Protein AF-0000000080783118 (afdb_homodimer)

Solvent-accessible surface area (backbone atoms only — not comparable to full-atom values): 53089 Å² total; per-residue (Å²): 132,79,81,66,75,83,73,74,78,74,75,74,76,72,77,76,74,75,75,73,75,72,73,79,60,80,66,65,85,51,90,80,61,72,68,61,61,43,72,54,83,31,47,87,62,70,46,62,43,32,33,22,34,24,65,42,84,70,80,80,54,32,40,30,31,25,56,26,47,87,67,43,20,24,42,34,32,27,43,82,62,33,36,56,40,28,71,52,69,77,38,45,48,34,51,40,45,79,47,58,54,93,89,35,67,30,38,33,33,23,45,45,50,74,44,96,90,74,49,33,37,12,32,40,36,33,20,42,45,43,69,41,75,77,42,65,38,55,39,74,52,87,89,57,42,62,66,54,65,88,64,81,60,89,14,41,28,22,47,53,31,78,35,67,42,96,84,49,30,31,36,34,30,28,63,29,53,38,82,37,70,29,50,88,71,75,45,48,61,84,14,19,25,38,32,42,32,41,35,30,27,32,45,89,76,43,44,77,75,43,76,42,48,49,68,84,36,32,90,84,50,46,77,73,54,28,70,57,76,57,89,76,40,13,72,37,70,74,40,38,28,68,42,40,55,59,43,24,54,42,77,58,91,67,28,37,40,39,31,22,23,34,38,19,29,39,35,36,22,40,78,85,60,48,79,73,49,44,42,27,24,80,78,12,66,71,28,45,68,38,76,89,50,67,43,28,35,44,22,40,58,46,79,42,80,73,54,95,48,33,33,30,39,35,24,16,26,16,54,16,34,90,88,50,88,60,79,43,66,27,32,40,37,30,33,36,35,32,64,77,81,28,35,35,38,60,71,44,78,40,64,50,84,90,66,62,48,69,22,47,38,62,16,17,50,39,82,42,94,83,51,25,36,39,37,20,36,6,39,29,27,38,39,35,32,24,42,72,85,62,48,69,20,30,47,33,36,49,41,48,76,76,51,17,24,24,52,35,47,45,74,41,76,80,72,30,48,39,80,71,57,42,30,64,34,41,19,30,85,39,97,89,41,55,38,40,33,29,37,28,42,79,30,52,37,60,59,50,26,36,35,36,23,35,42,46,95,88,66,51,73,42,82,73,50,76,39,70,57,47,74,45,58,27,79,43,74,42,71,92,64,82,57,30,33,32,43,28,35,34,45,45,88,52,47,63,45,48,28,66,81,40,58,60,43,78,56,128,131,76,78,77,72,78,77,74,75,74,73,73,72,73,73,73,73,73,76,71,75,70,74,78,61,77,66,64,84,49,90,81,61,71,68,62,61,43,73,56,84,31,47,88,62,69,46,60,42,32,33,23,33,25,64,42,85,72,80,81,53,32,40,30,31,25,55,24,48,89,70,43,18,23,40,34,33,27,44,82,60,33,38,57,42,29,70,52,68,77,38,45,48,34,53,39,43,78,47,59,56,94,89,35,68,30,38,34,33,22,45,46,49,74,44,96,88,73,49,34,37,14,32,40,37,33,21,40,47,42,69,43,76,77,40,65,38,53,39,73,52,86,87,58,42,62,68,56,65,88,66,81,58,89,15,41,26,22,48,53,32,78,34,68,41,97,84,48,29,31,35,34,30,30,62,29,54,38,82,38,71,30,50,89,71,76,44,48,58,83,13,17,25,38,32,41,32,42,35,30,27,31,44,90,78,44,45,76,76,41,77,43,49,48,67,84,36,32,91,81,50,48,76,69,54,28,70,55,75,58,87,75,41,12,72,38,71,73,40,38,29,67,40,40,55,58,45,24,52,42,75,57,91,66,28,36,40,40,30,22,23,34,37,20,29,38,34,37,23,40,78,85,60,48,78,72,49,44,43,26,25,80,78,13,66,70,28,46,69,37,76,88,50,66,44,28,35,42,23,39,58,47,78,42,80,74,54,94,48,35,34,29,39,34,24,15,27,14,54,16,34,90,88,49,88,59,80,44,67,28,34,40,38,30,31,37,36,31,66,77,81,28,35,34,38,59,70,44,79,41,64,50,84,93,65,63,47,68,21,47,39,62,14,16,50,40,83,41,96,83,51,25,37,39,37,21,34,6,38,29,28,42,38,36,32,24,41,73,85,62,48,69,19,32,48,31,38,51,40,49,77,77,51,16,24,23,49,34,47,46,73,42,76,80,72,31,48,39,79,69,57,43,30,65,34,38,18,29,85,40,97,88,41,55,38,40,32,31,36,28,41,78,30,52,38,58,57,51,26,35,36,36,23,35,43,48,96,87,64,51,72,42,81,75,49,76,39,69,58,46,72,47,58,28,79,43,75,42,70,92,63,80,56,31,32,32,43,25,36,35,46,44,90,52,46,64,45,48,28,68,82,39,59,60,43,77,58,130

Sequence (1016 aa):
MLPLSPLWISCLAALFAINTGVASAQSPPNPNATWPLQSFQSTEIKTPFLNVTKNGKTELGYLFLNPQNMGTGHPAIYEDDGQLVWQGPEGSTFSFEPQMLDGQPVLLYWDGLTNSTGYGYGSMRVLNSSYQQIHEVTIPGDDFKTIYEPETFPSYLDFHEGFITEDGSMILAAVNVTEADLQSVGGPEDGWVLDALVYEIDIETNEVLFRWSAREHVSEIPLNLSRKPLSGAGASEKDPWNYIHMNSIAKYGDSYLVSSRYACSVFLISSNGTLIWHLNGIDGGDFEMGPDTTFCYQHEVRLENMSEDKVTLTAHNNENSDFTNQTKATTGLALDLDLQNKKVSLKRKLWNAQRPVVSRAQGSYQSLGNGHVLLSHGVIPVIEEYDEHGAIVMDARFGYDNAASTYRTYRHSWVGVPKTKPSVKACRPTEDGELVVYVSWNGATGVQSWKLFASSDDGELEEIKTEPRNGFETIVRAENAGDKFVVAAVGGPNDGGKSDIVTVGSCNMLPLSPLWISCLAALFAINTGVASAQSPPNPNATWPLQSFQSTEIKTPFLNVTKNGKTELGYLFLNPQNMGTGHPAIYEDDGQLVWQGPEGSTFSFEPQMLDGQPVLLYWDGLTNSTGYGYGSMRVLNSSYQQIHEVTIPGDDFKTIYEPETFPSYLDFHEGFITEDGSMILAAVNVTEADLQSVGGPEDGWVLDALVYEIDIETNEVLFRWSAREHVSEIPLNLSRKPLSGAGASEKDPWNYIHMNSIAKYGDSYLVSSRYACSVFLISSNGTLIWHLNGIDGGDFEMGPDTTFCYQHEVRLENMSEDKVTLTAHNNENSDFTNQTKATTGLALDLDLQNKKVSLKRKLWNAQRPVVSRAQGSYQSLGNGHVLLSHGVIPVIEEYDEHGAIVMDARFGYDNAASTYRTYRHSWVGVPKTKPSVKACRPTEDGELVVYVSWNGATGVQSWKLFASSDDGELEEIKTEPRNGFETIVRAENAGDKFVVAAVGGPNDGGKSDIVTVGSCN

Secondary structure (DSSP, 8-state):
---------------------------S--TTPPPPEEE-SSS--EEE--EEEESSPPPSSEEEE--EETTEE--EEE-TTS-EEEE---BSEEEEEEEEETTEEEEEEEEEEEETTTEEEEEEEEE-TT--EEEEE---STT---TTTT---S--EEEEEEEE-TTSEEEEEEEEEEEE--GGGTS-SSEEEEEEEEEEEETTT--EEEEEETGGGTTTS-GGG--S--TTTTSSTTS-B--S-EEEEEEETTEEEEEETTTTEEEEE-TTS-EEEEEETTT-TTSEE-TT----S-EEEEEES--SSEEEEEEEE----TTS---SPPEEEEEEEETTTTEEEEEEEE--SSS----SS--EEEE-TTS-EEEE-TTS-EEEEE-TTS-EEEEEE-S-TTTEE-S--EEE------SSPPEEEEEESSTTS-EEEEEE-TT-----EEEEEEE-TT--EEEEEEEE--SSEEEEEESS--SEEEEEEESSTTTT-BPPPEE-EE--/------------------------------TTPPPPEEE-SSS--EEE--EEEESSPPPSSEEEE--EETTEE--EEE-TTS-EEEE---BSEEEEEEEEETTEEEEEEEEEEEETTTEEEEEEEEE-TT--EEEEE---STT---TTTT---S--EEEEEEEE-TTSEEEEEEEEEEEE--GGGTS-SSEEEEEEEEEEEETTT--EEEEEETGGGTTTS-GGG--S--TTTTSSTTS-B--S-EEEEEEETTEEEEEETTTTEEEEE-TTS-EEEEEETTT-TTSEE-TT----S-EEEEEES--SSEEEEEEEE----TTS---SPPEEEEEEEETTTTEEEEEEEE--SSS----SS--EEEE-TTS-EEEE-TTS-EEEEE-TTS-EEEEEE-S-TTTEE-S--EEE------SSPPEEEEEESSTTS-EEEEEE-TT-----EEEEEEE-TT--EEEEEEEE--SSEEEEEESS--SEEEEEEESSTTTT-BPPPEE-EE--

Nearest PDB structures (foldseek):
  5j7k-assembly1_A  TM=5.551E-01  e=2.515E-02  synthetic construct
  5jkc-assembly1_A  TM=3.699E-01  e=8.585E-02  Homo sapiens
  5jke-assembly1_A  TM=3.703E-01  e=1.513E-01  Homo sapiens
  5jk9-assembly3_C  TM=3.798E-01  e=2.544E-01  Homo sapiens
  6xay-assembly2_B  TM=2.336E-01  e=7.108E-02  Homo sapiens

Foldseek 3Di:
DDPDDCPPPPPPPPPPPPPVPDPPPPPPPPPPDFQDWDQFDLDGDTAFFKQKDFQADDDDFWKWWWKDFPQKTWIFIGDRRRFTQFTGDIARKADWDWDDAPNFIWTKMWHADDDPVGKGWTWIFIAHLQRDTPFIAFDACPPADALPPPDGDPGFWIGQDWDADPVQKTKTKGWHWDFAQCVVQPDHGGWIATKIKIFIARGVPNHTPAMEIPRVVCVVVPQVLFQDHCPVAGHDSNGHHHGFCWRYWDDDPQWIWIHTQRSQKIFIAGNVHHTPAIQHLDCGGQAAEDPPRHAHSWGDWDWDPDDPFKIKIWIFGLRAAPPDPQPDFTWIFIWMAGRVRRYIDGDDIAADPVDTDRAHHAKDWDQDPQLKIWIQRFQAQWIWIAHNVRHTRMIIGRTHRNRMGTRYMDGDHGAHDHPDFKRKAWAAQDPQHKIKMKIADHSHPFFFWKWKWAADPVGDTDTFDIGTDDGRIDIDIGHPGDFKMKMFTDGGPRHGGIDPIDGYDHDD/DPDPPDPPPPPPPPPPPPPPPDDPPPPPPPPPDFQDWDQFDLDGDIAFFKQKDFQADDDDFWKWWWKDFPQKTWIFIGDRRRFTQFTGDIARKADWDWDDAPNFIWTKMWHADDDPVGKGWTWIFIAHLQRDTPFIAFDACPPADALPPPDGDRGFWIGQDWDADPVQKTKTKGWHWDFAQCVVQPDHGRWIATKIKIFIARGVPNHTPAIEICRVVCVVVPQVLFQDHCPVAGHDSNGHHHGFCWRYWDDDPQWIWIHGQRSQKIFIAGNVHHTPAIQHLDCGGQAHEDPPRHAHSWGDWDWDPDDPFKIKIWIFGLRAAPPDPQPDFTWIFIWMAGRVRRYIDGDDIAADPVDTDRAHAAKDWDQDPQLKIWIQRFQAQWIFIAHNVRHTRMIIGRTHHNRMGTRYMDGDHGAHDHPDFKRKAWAAQDPQHKIKMKIADHSHPFFFWKWKWAADPVGDTDTFDIGTDDGRIDIDIGHPGDFKMKMFTDGGPRHGGIDPIDGYDHDD

Structure (mmCIF, N/CA/C/O backbone):
data_AF-0000000080783118-model_v1
#
loop_
_entity.id
_entity.type
_entity.pdbx_description
1 polymer Arylsulfotransferase
#
loop_
_atom_site.group_PDB
_atom_site.id
_atom_site.type_symbol
_atom_site.label_atom_id
_atom_site.label_alt_id
_atom_site.label_comp_id
_atom_site.label_asym_id
_atom_site.label_entity_id
_atom_site.label_seq_id
_atom_site.pdbx_PDB_ins_code
_atom_site.Cartn_x
_atom_site.Cartn_y
_atom_site.Cartn_z
_atom_site.occupancy
_atom_site.B_iso_or_equiv
_atom_site.auth_seq_id
_atom_site.auth_comp_id
_atom_site.auth_asym_id
_atom_site.auth_atom_id
_atom_site.pdbx_PDB_model_num
ATOM 1 N N . MET A 1 1 ? 41.625 74.938 -15.047 1 21.73 1 MET A N 1
ATOM 2 C CA . MET A 1 1 ? 40.75 74.812 -16.219 1 21.73 1 MET A CA 1
ATOM 3 C C . MET A 1 1 ? 40.375 73.375 -16.484 1 21.73 1 MET A C 1
ATOM 5 O O . MET A 1 1 ? 39.875 73.062 -17.562 1 21.73 1 MET A O 1
ATOM 9 N N . LEU A 1 2 ? 40.656 72.438 -15.484 1 24.23 2 LEU A N 1
ATOM 10 C CA . LEU A 1 2 ? 40.969 71.062 -15.766 1 24.23 2 LEU A CA 1
ATOM 11 C C . LEU A 1 2 ? 39.75 70.312 -16.219 1 24.23 2 LEU A C 1
ATOM 13 O O . LEU A 1 2 ? 38.656 70.438 -15.648 1 24.23 2 LEU A O 1
ATOM 17 N N . PRO A 1 3 ? 39.75 69.812 -17.406 1 23.42 3 PRO A N 1
ATOM 18 C CA . PRO A 1 3 ? 38.719 69.375 -18.375 1 23.42 3 PRO A CA 1
ATOM 19 C C . PRO A 1 3 ? 37.969 68.125 -17.984 1 23.42 3 PRO A C 1
ATOM 21 O O . PRO A 1 3 ? 38.531 67 -18.109 1 23.42 3 PRO A O 1
ATOM 24 N N . LEU A 1 4 ? 37.5 68.125 -16.719 1 18.73 4 LEU A N 1
ATOM 25 C CA . LEU A 1 4 ? 37.312 66.812 -16.094 1 18.73 4 LEU A CA 1
ATOM 26 C C . LEU A 1 4 ? 36.406 65.875 -16.953 1 18.73 4 LEU A C 1
ATOM 28 O O . LEU A 1 4 ? 36.781 64.75 -17.25 1 18.73 4 LEU A O 1
ATOM 32 N N . SER A 1 5 ? 35.156 66.188 -17.156 1 19.8 5 SER A N 1
ATOM 33 C CA . SER A 1 5 ? 34.312 65.188 -16.469 1 19.8 5 SER A CA 1
ATOM 34 C C . SER A 1 5 ? 33.719 64.188 -17.453 1 19.8 5 SER A C 1
ATOM 36 O O . SER A 1 5 ? 32.75 63.5 -17.125 1 19.8 5 SER A O 1
ATOM 38 N N . PRO A 1 6 ? 34.375 63.844 -18.672 1 23.83 6 PRO A N 1
ATOM 39 C CA . PRO A 1 6 ? 33.406 63.406 -19.656 1 23.83 6 PRO A CA 1
ATOM 40 C C . PRO A 1 6 ? 32.719 62.094 -19.281 1 23.83 6 PRO A C 1
ATOM 42 O O . PRO A 1 6 ? 33.406 61.156 -18.906 1 23.83 6 PRO A O 1
ATOM 45 N N . LEU A 1 7 ? 31.516 62.094 -18.656 1 23.06 7 LEU A N 1
ATOM 46 C CA . LEU A 1 7 ? 30.672 61.062 -18.047 1 23.06 7 LEU A CA 1
ATOM 47 C C . LEU A 1 7 ? 30.219 60.031 -19.094 1 23.06 7 LEU A C 1
ATOM 49 O O . LEU A 1 7 ? 29.359 60.344 -19.922 1 23.06 7 LEU A O 1
ATOM 53 N N . TRP A 1 8 ? 31.219 59.562 -19.938 1 20.28 8 TRP A N 1
ATOM 54 C CA . TRP A 1 8 ? 30.672 58.844 -21.078 1 20.28 8 TRP A CA 1
ATOM 55 C C . TRP A 1 8 ? 29.812 57.656 -20.641 1 20.28 8 TRP A C 1
ATOM 57 O O . TRP A 1 8 ? 30.047 57.062 -19.594 1 20.28 8 TRP A O 1
ATOM 67 N N . ILE A 1 9 ? 28.5 57.688 -21.016 1 22.39 9 ILE A N 1
ATOM 68 C CA . ILE A 1 9 ? 27.25 56.938 -20.859 1 22.39 9 ILE A CA 1
ATOM 69 C C . ILE A 1 9 ? 27.438 55.531 -21.422 1 22.39 9 ILE A C 1
ATOM 71 O O . ILE A 1 9 ? 27.594 55.344 -22.641 1 22.39 9 ILE A O 1
ATOM 75 N N . SER A 1 10 ? 28.469 54.844 -20.844 1 20.09 10 SER A N 1
ATOM 76 C CA . SER A 1 10 ? 28.734 53.562 -21.453 1 20.09 10 SER A CA 1
ATOM 77 C C . SER A 1 10 ? 27.484 52.688 -21.484 1 20.09 10 SER A C 1
ATOM 79 O O . SER A 1 10 ? 26.828 52.5 -20.453 1 20.09 10 SER A O 1
ATOM 81 N N . CYS A 1 11 ? 26.781 52.656 -22.562 1 22.52 11 CYS A N 1
ATOM 82 C CA . CYS A 1 11 ? 25.594 51.938 -22.953 1 22.52 11 CYS A CA 1
ATOM 83 C C . CYS A 1 11 ? 25.797 50.438 -22.766 1 22.52 11 CYS A C 1
ATOM 85 O O . CYS A 1 11 ? 26.438 49.781 -23.594 1 22.52 11 CYS A O 1
ATOM 87 N N . LEU A 1 12 ? 26.344 50.031 -21.641 1 19.55 12 LEU A N 1
ATOM 88 C CA . LEU A 1 12 ? 26.625 48.594 -21.625 1 19.55 12 LEU A CA 1
ATOM 89 C C . LEU A 1 12 ? 25.375 47.781 -21.953 1 19.55 12 LEU A C 1
ATOM 91 O O . LEU A 1 12 ? 24.359 47.938 -21.266 1 19.55 12 LEU A O 1
ATOM 95 N N . ALA A 1 13 ? 25.156 47.438 -23.203 1 22.08 13 ALA A N 1
ATOM 96 C CA . ALA A 1 13 ? 24.188 46.5 -23.781 1 22.08 13 ALA A CA 1
ATOM 97 C C . ALA A 1 13 ? 24.188 45.156 -23.047 1 22.08 13 ALA A C 1
ATOM 99 O O . ALA A 1 13 ? 25.156 44.406 -23.109 1 22.08 13 ALA A O 1
ATOM 100 N N . ALA A 1 14 ? 23.766 45.156 -21.844 1 21.05 14 ALA A N 1
ATOM 101 C CA . ALA A 1 14 ? 23.766 43.844 -21.188 1 21.05 14 ALA A CA 1
ATOM 102 C C . ALA A 1 14 ? 22.953 42.844 -21.969 1 21.05 14 ALA A C 1
ATOM 104 O O . ALA A 1 14 ? 21.766 43.031 -22.219 1 21.05 14 ALA A O 1
ATOM 105 N N . LEU A 1 15 ? 23.609 42.156 -22.844 1 20.81 15 LEU A N 1
ATOM 106 C CA . LEU A 1 15 ? 23 41.031 -23.547 1 20.81 15 LEU A CA 1
ATOM 107 C C . LEU A 1 15 ? 22.422 40 -22.562 1 20.81 15 LEU A C 1
ATOM 109 O O . LEU A 1 15 ? 23.156 39.5 -21.719 1 20.81 15 LEU A O 1
ATOM 113 N N . PHE A 1 16 ? 21.156 40.25 -22.219 1 21.39 16 PHE A N 1
ATOM 114 C CA . PHE A 1 16 ? 20.344 39.344 -21.422 1 21.39 16 PHE A CA 1
ATOM 115 C C . PHE A 1 16 ? 20.391 37.938 -22.016 1 21.39 16 PHE A C 1
ATOM 117 O O . PHE A 1 16 ? 19.906 37.688 -23.125 1 21.39 16 PHE A O 1
ATOM 124 N N . ALA A 1 17 ? 21.469 37.25 -21.859 1 23.89 17 ALA A N 1
ATOM 125 C CA . ALA A 1 17 ? 21.438 35.844 -22.281 1 23.89 17 ALA A CA 1
ATOM 126 C C . ALA A 1 17 ? 20.297 35.094 -21.594 1 23.89 17 ALA A C 1
ATOM 128 O O . ALA A 1 17 ? 20.25 35.062 -20.359 1 23.89 17 ALA A O 1
ATOM 129 N N . ILE A 1 18 ? 19.156 34.969 -22.203 1 23.34 18 ILE A N 1
ATOM 130 C CA . ILE A 1 18 ? 17.969 34.188 -21.922 1 23.34 18 ILE A CA 1
ATOM 131 C C . ILE A 1 18 ? 18.391 32.75 -21.609 1 23.34 18 ILE A C 1
ATOM 133 O O . ILE A 1 18 ? 18.844 32 -22.5 1 23.34 18 ILE A O 1
ATOM 137 N N . ASN A 1 19 ? 19.203 32.562 -20.609 1 22 19 ASN A N 1
ATOM 138 C CA . ASN A 1 19 ? 19.422 31.141 -20.406 1 22 19 ASN A CA 1
ATOM 139 C C . ASN A 1 19 ? 18.109 30.406 -20.172 1 22 19 ASN A C 1
ATOM 141 O O . ASN A 1 19 ? 17.406 30.656 -19.188 1 22 19 ASN A O 1
ATOM 145 N N . THR A 1 20 ? 17.453 30.094 -21.266 1 25.41 20 THR A N 1
ATOM 146 C CA . THR A 1 20 ? 16.297 29.203 -21.406 1 25.41 20 THR A CA 1
ATOM 147 C C . THR A 1 20 ? 16.5 27.922 -20.594 1 25.41 20 THR A C 1
ATOM 149 O O . THR A 1 20 ? 17.344 27.094 -20.953 1 25.41 20 THR A O 1
ATOM 152 N N . GLY A 1 21 ? 16.578 28.094 -19.375 1 22.89 21 GLY A N 1
ATOM 153 C CA . GLY A 1 21 ? 16.641 26.859 -18.609 1 22.89 21 GLY A CA 1
ATOM 154 C C . GLY A 1 21 ? 15.609 25.828 -19.031 1 22.89 21 GLY A C 1
ATOM 155 O O . GLY A 1 21 ? 14.406 26.094 -19.016 1 22.89 21 GLY A O 1
ATOM 156 N N . VAL A 1 22 ? 15.906 24.938 -19.922 1 24.95 22 VAL A N 1
ATOM 157 C CA . VAL A 1 22 ? 15.25 23.781 -20.531 1 24.95 22 VAL A CA 1
ATOM 158 C C . VAL A 1 22 ? 14.516 22.969 -19.453 1 24.95 22 VAL A C 1
ATOM 160 O O . VAL A 1 22 ? 15.062 22.719 -18.391 1 24.95 22 VAL A O 1
ATOM 163 N N . ALA A 1 23 ? 13.203 23 -19.578 1 27.5 23 ALA A N 1
ATOM 164 C CA . ALA A 1 23 ? 12.203 22.047 -19.078 1 27.5 23 ALA A CA 1
ATOM 165 C C . ALA A 1 23 ? 12.727 20.625 -19.109 1 27.5 23 ALA A C 1
ATOM 167 O O . ALA A 1 23 ? 12.961 20.062 -20.188 1 27.5 23 ALA A O 1
ATOM 168 N N . SER A 1 24 ? 13.602 20.297 -18.312 1 25.5 24 SER A N 1
ATOM 169 C CA . SER A 1 24 ? 13.922 18.875 -18.531 1 25.5 24 SER A CA 1
ATOM 170 C C . SER A 1 24 ? 12.648 18.047 -18.656 1 25.5 24 SER A C 1
ATOM 172 O O . SER A 1 24 ? 11.859 17.969 -17.703 1 25.5 24 SER A O 1
ATOM 174 N N . ALA A 1 25 ? 11.984 17.984 -19.719 1 29 25 ALA A N 1
ATOM 175 C CA . ALA A 1 25 ? 10.953 17.094 -20.25 1 29 25 ALA A CA 1
ATOM 176 C C . ALA A 1 25 ? 11.109 15.688 -19.688 1 29 25 ALA A C 1
ATOM 178 O O . ALA A 1 25 ? 12.227 15.164 -19.609 1 29 25 ALA A O 1
ATOM 179 N N . GLN A 1 26 ? 10.211 15.273 -18.938 1 30.62 26 GLN A N 1
ATOM 180 C CA . GLN A 1 26 ? 10.227 13.836 -18.672 1 30.62 26 GLN A CA 1
ATOM 181 C C . GLN A 1 26 ? 10.586 13.047 -19.938 1 30.62 26 GLN A C 1
ATOM 183 O O . GLN A 1 26 ? 9.914 13.18 -20.969 1 30.62 26 GLN A O 1
ATOM 188 N N . SER A 1 27 ? 11.734 12.742 -20.172 1 32.44 27 SER A N 1
ATOM 189 C CA . SER A 1 27 ? 12.125 12.062 -21.406 1 32.44 27 SER A CA 1
ATOM 190 C C . SER A 1 27 ? 11.156 10.93 -21.75 1 32.44 27 SER A C 1
ATOM 192 O O . SER A 1 27 ? 10.547 10.336 -20.844 1 32.44 27 SER A O 1
ATOM 194 N N . PRO A 1 28 ? 10.5 10.758 -22.797 1 35.53 28 PRO A N 1
ATOM 195 C CA . PRO A 1 28 ? 9.812 9.531 -23.188 1 35.53 28 PRO A CA 1
ATOM 196 C C . PRO A 1 28 ? 10.367 8.281 -22.5 1 35.53 28 PRO A C 1
ATOM 198 O O . PRO A 1 28 ? 11.523 8.273 -22.078 1 35.53 28 PRO A O 1
ATOM 201 N N . PRO A 1 29 ? 9.383 7.332 -21.906 1 39.5 29 PRO A N 1
ATOM 202 C CA . PRO A 1 29 ? 10.07 6.168 -21.344 1 39.5 29 PRO A CA 1
ATOM 203 C C . PRO A 1 29 ? 11.305 5.773 -22.156 1 39.5 29 PRO A C 1
ATOM 205 O O . PRO A 1 29 ? 11.25 5.684 -23.375 1 39.5 29 PRO A O 1
ATOM 208 N N . ASN A 1 30 ? 12.352 6.156 -21.734 1 42.56 30 ASN A N 1
ATOM 209 C CA . ASN A 1 30 ? 13.586 5.656 -22.328 1 42.56 30 ASN A CA 1
ATOM 210 C C . ASN A 1 30 ? 13.523 4.152 -22.562 1 42.56 30 ASN A C 1
ATOM 212 O O . ASN A 1 30 ? 13.406 3.371 -21.609 1 42.56 30 ASN A O 1
ATOM 216 N N . PRO A 1 31 ? 13.141 3.768 -23.797 1 49 31 PRO A N 1
ATOM 217 C CA . PRO A 1 31 ? 13.078 2.336 -24.094 1 49 31 PRO A CA 1
ATOM 218 C C . PRO A 1 31 ? 14.18 1.537 -23.391 1 49 31 PRO A C 1
ATOM 220 O O . PRO A 1 31 ? 14.086 0.312 -23.281 1 49 31 PRO A O 1
ATOM 223 N N . ASN A 1 32 ? 15.242 2.252 -23.031 1 51.84 32 ASN A N 1
ATOM 224 C CA . ASN A 1 32 ? 16.359 1.596 -22.359 1 51.84 32 ASN A CA 1
ATOM 225 C C . ASN A 1 32 ? 16.25 1.722 -20.844 1 51.84 32 ASN A C 1
ATOM 227 O O . ASN A 1 32 ? 17.203 1.424 -20.125 1 51.84 32 ASN A O 1
ATOM 231 N N . ALA A 1 33 ? 15.062 2.172 -20.547 1 63.75 33 ALA A N 1
ATOM 232 C CA . ALA A 1 33 ? 14.961 2.395 -19.109 1 63.75 33 ALA A CA 1
ATOM 233 C C . ALA A 1 33 ? 14.812 1.075 -18.359 1 63.75 33 ALA A C 1
ATOM 235 O O . ALA A 1 33 ? 14.039 0.208 -18.766 1 63.75 33 ALA A O 1
ATOM 236 N N . THR A 1 34 ? 15.703 0.752 -17.438 1 80.56 34 THR A N 1
ATOM 237 C CA . THR A 1 34 ? 15.648 -0.419 -16.562 1 80.56 34 THR A CA 1
ATOM 238 C C . THR A 1 34 ? 14.758 -0.153 -15.359 1 80.56 34 THR A C 1
ATOM 240 O O . THR A 1 34 ? 14.734 0.959 -14.828 1 80.56 34 THR A O 1
ATOM 243 N N . TRP A 1 35 ? 13.82 -1.108 -15.148 1 88.06 35 TRP A N 1
ATOM 244 C CA . TRP A 1 35 ? 12.992 -1.023 -13.953 1 88.06 35 TRP A CA 1
ATOM 245 C C . TRP A 1 35 ? 13.852 -0.91 -12.703 1 88.06 35 TRP A C 1
ATOM 247 O O . TRP A 1 35 ? 14.844 -1.629 -12.555 1 88.06 35 TRP A O 1
ATOM 257 N N . PRO A 1 36 ? 13.555 0.037 -11.859 1 84.81 36 PRO A N 1
ATOM 258 C CA . PRO A 1 36 ? 14.391 0.236 -10.68 1 84.81 36 PRO A CA 1
ATOM 259 C C . PRO A 1 36 ? 14.414 -0.988 -9.766 1 84.81 36 PRO A C 1
ATOM 261 O O . PRO A 1 36 ? 13.406 -1.673 -9.609 1 84.81 36 PRO A O 1
ATOM 264 N N . LEU A 1 37 ? 15.539 -1.244 -9.211 1 88.94 37 LEU A N 1
ATOM 265 C CA . LEU A 1 37 ? 15.727 -2.338 -8.258 1 88.94 37 LEU A CA 1
ATOM 266 C C . LEU A 1 37 ? 15.859 -1.81 -6.836 1 88.94 37 LEU A C 1
ATOM 268 O O . LEU A 1 37 ? 16.422 -0.734 -6.617 1 88.94 37 LEU A O 1
ATOM 272 N N . GLN A 1 38 ? 15.312 -2.568 -5.93 1 88.94 38 GLN A N 1
ATOM 273 C CA . GLN A 1 38 ? 15.609 -2.344 -4.52 1 88.94 38 GLN A CA 1
ATOM 274 C C . GLN A 1 38 ? 17 -2.836 -4.164 1 88.94 38 GLN A C 1
ATOM 276 O O . GLN A 1 38 ? 17.406 -3.922 -4.582 1 88.94 38 GLN A O 1
ATOM 281 N N . SER A 1 39 ? 17.734 -2.008 -3.533 1 90.56 39 SER A N 1
ATOM 282 C CA . SER A 1 39 ? 19.031 -2.377 -2.992 1 90.56 39 SER A CA 1
ATOM 283 C C . SER A 1 39 ? 19.141 -2.018 -1.516 1 90.56 39 SER A C 1
ATOM 285 O O . SER A 1 39 ? 18.406 -1.168 -1.021 1 90.56 39 SER A O 1
ATOM 287 N N . PHE A 1 40 ? 20.062 -2.688 -0.809 1 93.5 40 PHE A N 1
ATOM 288 C CA . PHE A 1 40 ? 20.188 -2.561 0.638 1 93.5 40 PHE A CA 1
ATOM 289 C C . PHE A 1 40 ? 21.656 -2.449 1.044 1 93.5 40 PHE A C 1
ATOM 291 O O . PHE A 1 40 ? 22.547 -2.867 0.301 1 93.5 40 PHE A O 1
ATOM 298 N N . GLN A 1 41 ? 21.875 -1.848 2.158 1 94.25 41 GLN A N 1
ATOM 299 C CA . GLN A 1 41 ? 23.234 -1.711 2.668 1 94.25 41 GLN A CA 1
ATOM 300 C C . GLN A 1 41 ? 23.656 -2.955 3.443 1 94.25 41 GLN A C 1
ATOM 302 O O . GLN A 1 41 ? 24.828 -3.354 3.398 1 94.25 41 GLN A O 1
ATOM 307 N N . SER A 1 42 ? 22.766 -3.605 4.098 1 96.94 42 SER A N 1
ATOM 308 C CA . SER A 1 42 ? 23.062 -4.715 5 1 96.94 42 SER A CA 1
ATOM 309 C C . SER A 1 42 ? 23.297 -6.012 4.227 1 96.94 42 SER A C 1
ATOM 311 O O . SER A 1 42 ? 23.797 -6.988 4.781 1 96.94 42 SER A O 1
ATOM 313 N N . THR A 1 43 ? 22.844 -6.09 3.023 1 96.5 43 THR A N 1
ATOM 314 C CA . THR A 1 43 ? 22.938 -7.301 2.215 1 96.5 43 THR A CA 1
ATOM 315 C C . THR A 1 43 ? 23.125 -6.953 0.742 1 96.5 43 THR A C 1
ATOM 317 O O . THR A 1 43 ? 22.938 -5.805 0.339 1 96.5 43 THR A O 1
ATOM 320 N N . GLU A 1 44 ? 23.469 -7.918 -0.087 1 95.19 44 GLU A N 1
ATOM 321 C CA . GLU A 1 44 ? 23.703 -7.711 -1.513 1 95.19 44 GLU A CA 1
ATOM 322 C C . GLU A 1 44 ? 22.453 -8.023 -2.33 1 95.19 44 GLU A C 1
ATOM 324 O O . GLU A 1 44 ? 22.484 -7.992 -3.562 1 95.19 44 GLU A O 1
ATOM 329 N N . ILE A 1 45 ? 21.359 -8.305 -1.664 1 94.88 45 ILE A N 1
ATOM 330 C CA . ILE A 1 45 ? 20.109 -8.641 -2.334 1 94.88 45 ILE A CA 1
ATOM 331 C C . ILE A 1 45 ? 19.672 -7.48 -3.213 1 94.88 45 ILE A C 1
ATOM 333 O O . ILE A 1 45 ? 19.734 -6.32 -2.801 1 94.88 45 ILE A O 1
ATOM 337 N N . LYS A 1 46 ? 19.312 -7.781 -4.449 1 91.75 46 LYS A N 1
ATOM 338 C CA . LYS A 1 46 ? 18.656 -6.871 -5.387 1 91.75 46 LYS A CA 1
ATOM 339 C C . LYS A 1 46 ? 17.391 -7.496 -5.957 1 91.75 46 LYS A C 1
ATOM 341 O O . LYS A 1 46 ? 17.406 -8.648 -6.398 1 91.75 46 LYS A O 1
ATOM 346 N N . THR A 1 47 ? 16.359 -6.84 -5.879 1 92.31 47 THR A N 1
ATOM 347 C CA . THR A 1 47 ? 15.078 -7.312 -6.402 1 92.31 47 THR A CA 1
ATOM 348 C C . THR A 1 47 ? 14.258 -6.152 -6.961 1 92.31 47 THR A C 1
ATOM 350 O O . THR A 1 47 ? 14.445 -5 -6.559 1 92.31 47 THR A O 1
ATOM 353 N N . PRO A 1 48 ? 13.438 -6.359 -7.938 1 92.88 48 PRO A N 1
ATOM 354 C CA . PRO A 1 48 ? 12.664 -5.25 -8.5 1 92.88 48 PRO A CA 1
ATOM 355 C C . PRO A 1 48 ? 11.75 -4.59 -7.473 1 92.88 48 PRO A C 1
ATOM 357 O O . PRO A 1 48 ? 11.211 -5.27 -6.594 1 92.88 48 PRO A O 1
ATOM 360 N N . PHE A 1 49 ? 11.617 -3.266 -7.66 1 90.94 49 PHE A N 1
ATOM 361 C CA . PHE A 1 49 ? 10.539 -2.6 -6.934 1 90.94 49 PHE A CA 1
ATOM 362 C C . PHE A 1 49 ? 9.188 -3.148 -7.359 1 90.94 49 PHE A C 1
ATOM 364 O O . PHE A 1 49 ? 8.953 -3.393 -8.547 1 90.94 49 PHE A O 1
ATOM 371 N N . LEU A 1 50 ? 8.375 -3.416 -6.398 1 94.19 50 LEU A N 1
ATOM 372 C CA . LEU A 1 50 ? 6.961 -3.686 -6.648 1 94.19 50 LEU A CA 1
ATOM 373 C C . LEU A 1 50 ? 6.117 -2.445 -6.375 1 94.19 50 LEU A C 1
ATOM 375 O O . LEU A 1 50 ? 5.891 -2.086 -5.219 1 94.19 50 LEU A O 1
ATOM 379 N N . ASN A 1 51 ? 5.73 -1.785 -7.441 1 90.69 51 ASN A N 1
ATOM 380 C CA . ASN A 1 51 ? 4.836 -0.644 -7.285 1 90.69 51 ASN A CA 1
ATOM 381 C C . ASN A 1 51 ? 3.395 -1.089 -7.051 1 90.69 51 ASN A C 1
ATOM 383 O O . ASN A 1 51 ? 2.832 -1.832 -7.855 1 90.69 51 ASN A O 1
ATOM 387 N N . VAL A 1 52 ? 2.807 -0.633 -5.961 1 93.12 52 VAL A N 1
ATOM 388 C CA . VAL A 1 52 ? 1.489 -1.131 -5.578 1 93.12 52 VAL A CA 1
ATOM 389 C C . VAL A 1 52 ? 0.505 0.033 -5.484 1 93.12 52 VAL A C 1
ATOM 391 O O . VAL A 1 52 ? 0.769 1.021 -4.793 1 93.12 52 VAL A O 1
ATOM 394 N N . THR A 1 53 ? -0.554 -0.072 -6.168 1 89.88 53 THR A N 1
ATOM 395 C CA . THR A 1 53 ? -1.692 0.832 -6.043 1 89.88 53 THR A CA 1
ATOM 396 C C . THR A 1 53 ? -2.848 0.148 -5.316 1 89.88 53 THR A C 1
ATOM 398 O O . THR A 1 53 ? -3.334 -0.896 -5.758 1 89.88 53 THR A O 1
ATOM 401 N N . LYS A 1 54 ? -3.258 0.723 -4.195 1 90.31 54 LYS A N 1
ATOM 402 C CA . LYS A 1 54 ? -4.379 0.199 -3.42 1 90.31 54 LYS A CA 1
ATOM 403 C C . LYS A 1 54 ? -5.629 1.051 -3.615 1 90.31 54 LYS A C 1
ATOM 405 O O . LYS A 1 54 ? -5.594 2.268 -3.414 1 90.31 54 LYS A O 1
ATOM 410 N N . ASN A 1 55 ? -6.719 0.352 -4.023 1 86.94 55 ASN A N 1
ATOM 411 C CA . ASN A 1 55 ? -8.016 1.002 -4.215 1 86.94 55 ASN A CA 1
ATOM 412 C C . ASN A 1 55 ? -9.062 0.451 -3.26 1 86.94 55 ASN A C 1
ATOM 414 O O . ASN A 1 55 ? -10.242 0.814 -3.346 1 86.94 55 ASN A O 1
ATOM 418 N N . GLY A 1 56 ? -8.68 -0.395 -2.449 1 88.5 56 GLY A N 1
ATOM 419 C CA . GLY A 1 56 ? -9.539 -1.06 -1.484 1 88.5 56 GLY A CA 1
ATOM 420 C C . GLY A 1 56 ? -8.797 -2.039 -0.596 1 88.5 56 GLY A C 1
ATOM 421 O O . GLY A 1 56 ? -7.566 -2.121 -0.643 1 88.5 56 GLY A O 1
ATOM 422 N N . LYS A 1 57 ? -9.57 -2.713 0.165 1 88.94 57 LYS A N 1
ATOM 423 C CA . LYS A 1 57 ? -8.984 -3.672 1.096 1 88.94 57 LYS A CA 1
ATOM 424 C C . LYS A 1 57 ? -8.648 -4.984 0.392 1 88.94 57 LYS A C 1
ATOM 426 O O . LYS A 1 57 ? -9.492 -5.562 -0.295 1 88.94 57 LYS A O 1
ATOM 431 N N . THR A 1 58 ? -7.484 -5.449 0.575 1 94.56 58 THR A N 1
ATOM 432 C CA . THR A 1 58 ? -7.051 -6.723 0.014 1 94.56 58 THR A CA 1
ATOM 433 C C . THR A 1 58 ? -7.137 -7.832 1.061 1 94.56 58 THR A C 1
ATOM 435 O O . THR A 1 58 ? -7.332 -7.559 2.248 1 94.56 58 THR A O 1
ATOM 438 N N . GLU A 1 59 ? -7.102 -9.062 0.537 1 95.5 59 GLU A N 1
ATOM 439 C CA . GLU A 1 59 ? -6.957 -10.195 1.445 1 95.5 59 GLU A CA 1
ATOM 440 C C . GLU A 1 59 ? -5.602 -10.172 2.15 1 95.5 59 GLU A C 1
ATOM 442 O O . GLU A 1 59 ? -4.641 -9.602 1.633 1 95.5 59 GLU A O 1
ATOM 447 N N . LEU A 1 60 ? -5.613 -10.766 3.383 1 94.12 60 LEU A N 1
ATOM 448 C CA . LEU A 1 60 ? -4.363 -10.836 4.133 1 94.12 60 LEU A CA 1
ATOM 449 C C . LEU A 1 60 ? -3.369 -11.773 3.451 1 94.12 60 LEU A C 1
ATOM 451 O O . LEU A 1 60 ? -3.762 -12.625 2.652 1 94.12 60 LEU A O 1
ATOM 455 N N . GLY A 1 61 ? -2.074 -11.547 3.838 1 96.19 61 GLY A N 1
ATOM 456 C CA . GLY A 1 61 ? -1.017 -12.43 3.373 1 96.19 61 GLY A CA 1
ATOM 457 C C . GLY A 1 61 ? 0.021 -11.727 2.523 1 96.19 61 GLY A C 1
ATOM 458 O O . GLY A 1 61 ? -0.057 -10.508 2.322 1 96.19 61 GLY A O 1
ATOM 459 N N . TYR A 1 62 ? 0.971 -12.516 2.051 1 98 62 TYR A N 1
ATOM 460 C CA . TYR A 1 62 ? 2.082 -12.047 1.232 1 98 62 TYR A CA 1
ATOM 461 C C . TYR A 1 62 ? 1.873 -12.406 -0.233 1 98 62 TYR A C 1
ATOM 463 O O . TYR A 1 62 ? 0.996 -13.211 -0.562 1 98 62 TYR A O 1
ATOM 471 N N . LEU A 1 63 ? 2.631 -11.758 -1.065 1 98.44 63 LEU A N 1
ATOM 472 C CA . LEU A 1 63 ? 2.652 -12.094 -2.484 1 98.44 63 LEU A CA 1
ATOM 473 C C . LEU A 1 63 ? 3.879 -12.93 -2.826 1 98.44 63 LEU A C 1
ATOM 475 O O . LEU A 1 63 ? 5.008 -12.539 -2.518 1 98.44 63 LEU A O 1
ATOM 479 N N . PHE A 1 64 ? 3.627 -14.086 -3.42 1 98.62 64 PHE A N 1
ATOM 480 C CA . PHE A 1 64 ? 4.672 -15 -3.855 1 98.62 64 PHE A CA 1
ATOM 481 C C . PHE A 1 64 ? 4.832 -14.961 -5.371 1 98.62 64 PHE A C 1
ATOM 483 O O . PHE A 1 64 ? 3.904 -15.289 -6.109 1 98.62 64 PHE A O 1
ATOM 490 N N . LEU A 1 65 ? 5.953 -14.5 -5.809 1 97.44 65 LEU A N 1
ATOM 491 C CA . LEU A 1 65 ? 6.195 -14.43 -7.246 1 97.44 65 LEU A CA 1
ATOM 492 C C . LEU A 1 65 ? 7.648 -14.758 -7.566 1 97.44 65 LEU A C 1
ATOM 494 O O . LEU A 1 65 ? 8.469 -14.922 -6.66 1 97.44 65 LEU A O 1
ATOM 498 N N . ASN A 1 66 ? 7.871 -14.961 -8.789 1 96.06 66 ASN A N 1
ATOM 499 C CA . ASN A 1 66 ? 9.203 -15.242 -9.32 1 96.06 66 ASN A CA 1
ATOM 500 C C . ASN A 1 66 ? 9.594 -14.242 -10.406 1 96.06 66 ASN A C 1
ATOM 502 O O . ASN A 1 66 ? 9.602 -14.586 -11.594 1 96.06 66 ASN A O 1
ATOM 506 N N . PRO A 1 67 ? 9.969 -13.039 -9.969 1 95.25 67 PRO A N 1
ATOM 507 C CA . PRO A 1 67 ? 10.32 -12.055 -10.992 1 95.25 67 PRO A CA 1
ATOM 508 C C . PRO A 1 67 ? 11.516 -12.484 -11.844 1 95.25 67 PRO A C 1
ATOM 510 O O . PRO A 1 67 ? 12.555 -12.883 -11.297 1 95.25 67 PRO A O 1
ATOM 513 N N . GLN A 1 68 ? 11.289 -12.422 -13.125 1 92.19 68 GLN A N 1
ATOM 514 C CA . GLN A 1 68 ? 12.32 -12.773 -14.094 1 92.19 68 GLN A CA 1
ATOM 515 C C . GLN A 1 68 ? 12.617 -11.609 -15.023 1 92.19 68 GLN A C 1
ATOM 517 O O . GLN A 1 68 ? 11.711 -10.875 -15.422 1 92.19 68 GLN A O 1
ATOM 522 N N . ASN A 1 69 ? 13.883 -11.352 -15.156 1 78.69 69 ASN A N 1
ATOM 523 C CA . ASN A 1 69 ? 14.367 -10.438 -16.188 1 78.69 69 ASN A CA 1
ATOM 524 C C . ASN A 1 69 ? 15.367 -11.125 -17.125 1 78.69 69 ASN A C 1
ATOM 526 O O . ASN A 1 69 ? 16.422 -11.586 -16.672 1 78.69 69 ASN A O 1
ATOM 530 N N . MET A 1 70 ? 15.141 -11.133 -18.375 1 63.62 70 MET A N 1
ATOM 531 C CA . MET A 1 70 ? 15.977 -11.711 -19.422 1 63.62 70 MET A CA 1
ATOM 532 C C . MET A 1 70 ? 16.484 -13.086 -19.016 1 63.62 70 MET A C 1
ATOM 534 O O . MET A 1 70 ? 17.672 -13.375 -19.156 1 63.62 70 MET A O 1
ATOM 538 N N . GLY A 1 71 ? 15.727 -13.75 -18.391 1 64 71 GLY A N 1
ATOM 539 C CA . GLY A 1 71 ? 16.031 -15.148 -18.156 1 64 71 GLY A CA 1
ATOM 540 C C . GLY A 1 71 ? 16.594 -15.414 -16.766 1 64 71 GLY A C 1
ATOM 541 O O . GLY A 1 71 ? 16.766 -16.578 -16.375 1 64 71 GLY A O 1
ATOM 542 N N . THR A 1 72 ? 16.953 -14.516 -16.094 1 77.88 72 THR A N 1
ATOM 543 C CA . THR A 1 72 ? 17.406 -14.734 -14.719 1 77.88 72 THR A CA 1
ATOM 544 C C . THR A 1 72 ? 16.406 -14.164 -13.719 1 77.88 72 THR A C 1
ATOM 546 O O . THR A 1 72 ? 15.828 -13.094 -13.953 1 77.88 72 THR A O 1
ATOM 549 N N . GLY A 1 73 ? 16.062 -15.047 -12.805 1 91.94 73 GLY A N 1
ATOM 550 C CA . GLY A 1 73 ? 15.094 -14.656 -11.789 1 91.94 73 GLY A CA 1
ATOM 551 C C . GLY A 1 73 ? 15.344 -15.32 -10.445 1 91.94 73 GLY A C 1
ATOM 552 O O . GLY A 1 73 ? 16.438 -15.82 -10.188 1 91.94 73 GLY A O 1
ATOM 553 N N . HIS A 1 74 ? 14.477 -15.164 -9.562 1 95.94 74 HIS A N 1
ATOM 554 C CA . HIS A 1 74 ? 14.484 -15.742 -8.227 1 95.94 74 HIS A CA 1
ATOM 555 C C . HIS A 1 74 ? 13.086 -15.773 -7.625 1 95.94 74 HIS A C 1
ATOM 557 O O . HIS A 1 74 ? 12.258 -14.906 -7.918 1 95.94 74 HIS A O 1
ATOM 563 N N . PRO A 1 75 ? 12.852 -16.844 -6.801 1 97.5 75 PRO A N 1
ATOM 564 C CA . PRO A 1 75 ? 11.617 -16.734 -6.008 1 97.5 75 PRO A CA 1
ATOM 565 C C . PRO A 1 75 ? 11.664 -15.594 -4.996 1 97.5 75 PRO A C 1
ATOM 567 O O . PRO A 1 75 ? 12.711 -15.328 -4.406 1 97.5 75 PRO A O 1
ATOM 570 N N . ALA A 1 76 ? 10.555 -14.961 -4.82 1 98 76 ALA A N 1
ATOM 571 C CA . ALA A 1 76 ? 10.516 -13.828 -3.895 1 98 76 ALA A CA 1
ATOM 572 C C . ALA A 1 76 ? 9.156 -13.711 -3.223 1 98 76 ALA A C 1
ATOM 574 O O . ALA A 1 76 ? 8.133 -14.102 -3.801 1 98 76 ALA A O 1
ATOM 575 N N . ILE A 1 77 ? 9.18 -13.227 -2.021 1 98.62 77 ILE A N 1
ATOM 576 C CA . ILE A 1 77 ? 7.984 -12.914 -1.242 1 98.62 77 ILE A CA 1
ATOM 577 C C . ILE A 1 77 ? 7.938 -11.422 -0.944 1 98.62 77 ILE A C 1
ATOM 579 O O . ILE A 1 77 ? 8.93 -10.836 -0.504 1 98.62 77 ILE A O 1
ATOM 583 N N . TYR A 1 78 ? 6.797 -10.797 -1.246 1 97.69 78 TYR A N 1
ATOM 584 C CA . TYR A 1 78 ? 6.613 -9.367 -1.004 1 97.69 78 TYR A CA 1
ATOM 585 C C . TYR A 1 78 ? 5.426 -9.125 -0.081 1 97.69 78 TYR A C 1
ATOM 587 O O . TYR A 1 78 ? 4.488 -9.922 -0.036 1 97.69 78 TYR A O 1
ATOM 595 N N . GLU A 1 79 ? 5.504 -7.961 0.613 1 94.06 79 GLU A N 1
ATOM 596 C CA . GLU A 1 79 ? 4.332 -7.398 1.282 1 94.06 79 GLU A CA 1
ATOM 597 C C . GLU A 1 79 ? 3.473 -6.602 0.309 1 94.06 79 GLU A C 1
ATOM 599 O O . GLU A 1 79 ? 3.922 -6.254 -0.787 1 94.06 79 GLU A O 1
ATOM 604 N N . ASP A 1 80 ? 2.248 -6.191 0.782 1 87.31 80 ASP A N 1
ATOM 605 C CA . ASP A 1 80 ? 1.263 -5.473 -0.021 1 87.31 80 ASP A CA 1
ATOM 606 C C . ASP A 1 80 ? 1.726 -4.047 -0.31 1 87.31 80 ASP A C 1
ATOM 608 O O . ASP A 1 80 ? 1.169 -3.371 -1.179 1 87.31 80 ASP A O 1
ATOM 612 N N . ASP A 1 81 ? 2.725 -3.633 0.295 1 87 81 ASP A N 1
ATOM 613 C CA . ASP A 1 81 ? 3.17 -2.268 0.041 1 87 81 ASP A CA 1
ATOM 614 C C . ASP A 1 81 ? 4.457 -2.254 -0.781 1 87 81 ASP A C 1
ATOM 616 O O . ASP A 1 81 ? 5.105 -1.213 -0.911 1 87 81 ASP A O 1
ATOM 620 N N . GLY A 1 82 ? 4.875 -3.498 -1.171 1 91.25 82 GLY A N 1
ATOM 621 C CA . GLY A 1 82 ? 5.977 -3.584 -2.113 1 91.25 82 GLY A CA 1
ATOM 622 C C . GLY A 1 82 ? 7.297 -3.936 -1.455 1 91.25 82 GLY A C 1
ATOM 623 O O . GLY A 1 82 ? 8.305 -4.133 -2.139 1 91.25 82 GLY A O 1
ATOM 624 N N . GLN A 1 83 ? 7.312 -4.07 -0.207 1 92.06 83 GLN A N 1
ATOM 625 C CA . GLN A 1 83 ? 8.555 -4.375 0.49 1 92.06 83 GLN A CA 1
ATOM 626 C C . GLN A 1 83 ? 8.891 -5.859 0.393 1 92.06 83 GLN A C 1
ATOM 628 O O . GLN A 1 83 ? 8.008 -6.711 0.486 1 92.06 83 GLN A O 1
ATOM 633 N N . LEU A 1 84 ? 10.164 -6.117 0.264 1 96.56 84 LEU A N 1
ATOM 634 C CA . LEU A 1 84 ? 10.656 -7.488 0.203 1 96.56 84 LEU A CA 1
ATOM 635 C C . LEU A 1 84 ? 10.547 -8.172 1.563 1 96.56 84 LEU A C 1
ATOM 637 O O . LEU A 1 84 ? 10.742 -7.531 2.6 1 96.56 84 LEU A O 1
ATOM 641 N N . VAL A 1 85 ? 10.211 -9.453 1.543 1 98.06 85 VAL A N 1
ATOM 642 C CA . VAL A 1 85 ? 10.242 -10.297 2.734 1 98.06 85 VAL A CA 1
ATOM 643 C C . VAL A 1 85 ? 11.344 -11.344 2.594 1 98.06 85 VAL A C 1
ATOM 645 O O . VAL A 1 85 ? 12.07 -11.617 3.551 1 98.06 85 VAL A O 1
ATOM 648 N N . TRP A 1 86 ? 11.43 -11.891 1.393 1 98.56 86 TRP A N 1
ATOM 649 C CA . TRP A 1 86 ? 12.391 -12.969 1.157 1 98.56 86 TRP A CA 1
ATOM 650 C C . TRP A 1 86 ? 12.766 -13.047 -0.318 1 98.56 86 TRP A C 1
ATOM 652 O O . TRP A 1 86 ? 11.914 -12.898 -1.194 1 98.56 86 TRP A O 1
ATOM 662 N N . GLN A 1 87 ? 13.977 -13.242 -0.525 1 97.75 87 GLN A N 1
ATOM 663 C CA . GLN A 1 87 ? 14.484 -13.594 -1.846 1 97.75 87 GLN A CA 1
ATOM 664 C C . GLN A 1 87 ? 15.227 -14.93 -1.809 1 97.75 87 GLN A C 1
ATOM 666 O O . GLN A 1 87 ? 16.094 -15.141 -0.962 1 97.75 87 GLN A O 1
ATOM 671 N N . GLY A 1 88 ? 14.82 -15.797 -2.725 1 97.25 88 GLY A N 1
ATOM 672 C CA . GLY A 1 88 ? 15.516 -17.062 -2.879 1 97.25 88 GLY A CA 1
ATOM 673 C C . GLY A 1 88 ? 16.703 -16.984 -3.822 1 97.25 88 GLY A C 1
ATOM 674 O O . GLY A 1 88 ? 17.125 -15.891 -4.199 1 97.25 88 GLY A O 1
ATOM 675 N N . PRO A 1 89 ? 17.234 -18.141 -4.145 1 94.25 89 PRO A N 1
ATOM 676 C CA . PRO A 1 89 ? 18.422 -18.188 -4.98 1 94.25 89 PRO A CA 1
ATOM 677 C C . PRO A 1 89 ? 18.172 -17.672 -6.398 1 94.25 89 PRO A C 1
ATOM 679 O O . PRO A 1 89 ? 17.109 -17.906 -6.965 1 94.25 89 PRO A O 1
ATOM 682 N N . GLU A 1 90 ? 19.219 -17.047 -6.902 1 93.12 90 GLU A N 1
ATOM 683 C CA . GLU A 1 90 ? 19.156 -16.609 -8.289 1 93.12 90 GLU A CA 1
ATOM 684 C C . GLU A 1 90 ? 19.312 -17.766 -9.258 1 93.12 90 GLU A C 1
ATOM 686 O O . GLU A 1 90 ? 20.094 -18.688 -9 1 93.12 90 GLU A O 1
ATOM 691 N N . GLY A 1 91 ? 18.562 -17.719 -10.344 1 92.31 91 GLY A N 1
ATOM 692 C CA . GLY A 1 91 ? 18.625 -18.734 -11.383 1 92.31 91 GLY A CA 1
ATOM 693 C C . GLY A 1 91 ? 17.406 -18.766 -12.273 1 92.31 91 GLY A C 1
ATOM 694 O O . GLY A 1 91 ? 16.609 -17.812 -12.281 1 92.31 91 GLY A O 1
ATOM 695 N N . SER A 1 92 ? 17.375 -19.75 -13.086 1 91.38 92 SER A N 1
ATOM 696 C CA . SER A 1 92 ? 16.172 -20.016 -13.852 1 91.38 92 SER A CA 1
ATOM 697 C C . SER A 1 92 ? 15.133 -20.75 -13.016 1 91.38 92 SER A C 1
ATOM 699 O O . SER A 1 92 ? 15.133 -21.984 -12.977 1 91.38 92 SER A O 1
ATOM 701 N N . THR A 1 93 ? 14.305 -19.969 -12.359 1 93.69 93 THR A N 1
ATOM 702 C CA . THR A 1 93 ? 13.336 -20.547 -11.438 1 93.69 93 THR A CA 1
ATOM 703 C C . THR A 1 93 ? 11.906 -20.297 -11.922 1 93.69 93 THR A C 1
ATOM 705 O O . THR A 1 93 ? 11.648 -19.297 -12.602 1 93.69 93 THR A O 1
ATOM 708 N N . PHE A 1 94 ? 11.023 -21.266 -11.641 1 93.88 94 PHE A N 1
ATOM 709 C CA . PHE A 1 94 ? 9.609 -21.219 -12.008 1 93.88 94 PHE A CA 1
ATOM 710 C C . PHE A 1 94 ? 8.75 -21.891 -10.945 1 93.88 94 PHE A C 1
ATOM 712 O O . PHE A 1 94 ? 9.273 -22.531 -10.039 1 93.88 94 PHE A O 1
ATOM 719 N N . SER A 1 95 ? 7.422 -21.688 -11.039 1 93.62 95 SER A N 1
ATOM 720 C CA . SER A 1 95 ? 6.414 -22.391 -10.258 1 93.62 95 SER A CA 1
ATOM 721 C C . SER A 1 95 ? 6.648 -22.219 -8.758 1 93.62 95 SER A C 1
ATOM 723 O O . SER A 1 95 ? 6.684 -23.188 -8.008 1 93.62 95 SER A O 1
ATOM 725 N N . PHE A 1 96 ? 6.91 -21.031 -8.391 1 97.12 96 PHE A N 1
ATOM 726 C CA . PHE A 1 96 ? 7.059 -20.703 -6.98 1 97.12 96 PHE A CA 1
ATOM 727 C C . PHE A 1 96 ? 5.699 -20.531 -6.316 1 97.12 96 PHE A C 1
ATOM 729 O O . PHE A 1 96 ? 4.945 -19.625 -6.648 1 97.12 96 PHE A O 1
ATOM 736 N N . GLU A 1 97 ? 5.414 -21.422 -5.363 1 96.94 97 GLU A N 1
ATOM 737 C CA . GLU A 1 97 ? 4.098 -21.406 -4.73 1 96.94 97 GLU A CA 1
ATOM 738 C C . GLU A 1 97 ? 4.16 -22 -3.324 1 96.94 97 GLU A C 1
ATOM 740 O O . GLU A 1 97 ? 4.832 -23.016 -3.102 1 96.94 97 GLU A O 1
ATOM 745 N N . PRO A 1 98 ? 3.539 -21.359 -2.344 1 98.06 98 PRO A N 1
ATOM 746 C CA . PRO A 1 98 ? 3.336 -22.031 -1.056 1 98.06 98 PRO A CA 1
ATOM 747 C C . PRO A 1 98 ? 2.271 -23.109 -1.117 1 98.06 98 PRO A C 1
ATOM 749 O O . PRO A 1 98 ? 1.23 -22.938 -1.753 1 98.06 98 PRO A O 1
ATOM 752 N N . GLN A 1 99 ? 2.533 -24.281 -0.568 1 98 99 GLN A N 1
ATOM 753 C CA . GLN A 1 99 ? 1.586 -25.375 -0.459 1 98 99 GLN A CA 1
ATOM 754 C C . GLN A 1 99 ? 1.729 -26.094 0.88 1 98 99 GLN A C 1
ATOM 756 O O . GLN A 1 99 ? 2.48 -25.656 1.751 1 98 99 GLN A O 1
ATOM 761 N N . MET A 1 100 ? 0.868 -27.094 1.13 1 97.62 100 MET A N 1
ATOM 762 C CA . MET A 1 100 ? 0.912 -27.891 2.352 1 97.62 100 MET A CA 1
ATOM 763 C C . MET A 1 100 ? 1.501 -29.281 2.078 1 97.62 100 MET A C 1
ATOM 765 O O . MET A 1 100 ? 1.163 -29.922 1.078 1 97.62 100 MET A O 1
ATOM 769 N N . LEU A 1 101 ? 2.439 -29.688 2.865 1 98.12 101 LEU A N 1
ATOM 770 C CA . LEU A 1 101 ? 2.979 -31.031 2.873 1 98.12 101 LEU A CA 1
ATOM 771 C C . LEU A 1 101 ? 2.936 -31.625 4.277 1 98.12 101 LEU A C 1
ATOM 773 O O . LEU A 1 101 ? 3.58 -31.125 5.195 1 98.12 101 LEU A O 1
ATOM 777 N N . ASP A 1 102 ? 2.111 -32.656 4.48 1 95.19 102 ASP A N 1
ATOM 778 C CA . ASP A 1 102 ? 1.959 -33.344 5.773 1 95.19 102 ASP A CA 1
ATOM 779 C C . ASP A 1 102 ? 1.518 -32.344 6.852 1 95.19 102 ASP A C 1
ATOM 781 O O . ASP A 1 102 ? 2.09 -32.312 7.941 1 95.19 102 ASP A O 1
ATOM 785 N N . GLY A 1 103 ? 0.657 -31.5 6.473 1 95.38 103 GLY A N 1
ATOM 786 C CA . GLY A 1 103 ? 0.057 -30.578 7.414 1 95.38 103 GLY A CA 1
ATOM 787 C C . GLY A 1 103 ? 0.93 -29.359 7.695 1 95.38 103 GLY A C 1
ATOM 788 O O . GLY A 1 103 ? 0.572 -28.516 8.508 1 95.38 103 GLY A O 1
ATOM 789 N N . GLN A 1 104 ? 2.035 -29.266 7.074 1 96.62 104 GLN A N 1
ATOM 790 C CA . GLN A 1 104 ? 2.945 -28.141 7.281 1 96.62 104 GLN A CA 1
ATOM 791 C C . GLN A 1 104 ? 3.08 -27.297 6.016 1 96.62 104 GLN A C 1
ATOM 793 O O . GLN A 1 104 ? 3.127 -27.844 4.91 1 96.62 104 GLN A O 1
ATOM 798 N N . PRO A 1 105 ? 3.127 -25.969 6.188 1 97.62 105 PRO A N 1
ATOM 799 C CA . PRO A 1 105 ? 3.363 -25.125 5.012 1 97.62 105 PRO A CA 1
ATOM 800 C C . PRO A 1 105 ? 4.77 -25.297 4.438 1 97.62 105 PRO A C 1
ATOM 802 O O . PRO A 1 105 ? 5.742 -25.391 5.195 1 97.62 105 PRO A O 1
ATOM 805 N N . VAL A 1 106 ? 4.871 -25.406 3.164 1 98.62 106 VAL A N 1
ATOM 806 C CA . VAL A 1 106 ? 6.145 -25.5 2.461 1 98.62 106 VAL A CA 1
ATOM 807 C C . VAL A 1 106 ? 6.148 -24.547 1.272 1 98.62 106 VAL A C 1
ATOM 809 O O . VAL A 1 106 ? 5.098 -24.047 0.872 1 98.62 106 VAL A O 1
ATOM 812 N N . LEU A 1 107 ? 7.332 -24.203 0.763 1 98.62 107 LEU A N 1
ATOM 813 C CA . LEU A 1 107 ? 7.508 -23.469 -0.482 1 98.62 107 LEU A CA 1
ATOM 814 C C . LEU A 1 107 ? 8.031 -24.375 -1.588 1 98.62 107 LEU A C 1
ATOM 816 O O . LEU A 1 107 ? 8.969 -25.141 -1.373 1 98.62 107 LEU A O 1
ATOM 820 N N . LEU A 1 108 ? 7.383 -24.281 -2.717 1 98.25 108 LEU A N 1
ATOM 821 C CA . LEU A 1 108 ? 7.836 -24.984 -3.906 1 98.25 108 LEU A CA 1
ATOM 822 C C . LEU A 1 108 ? 8.445 -24.031 -4.922 1 98.25 108 LEU A C 1
ATOM 824 O O . LEU A 1 108 ? 7.93 -22.922 -5.125 1 98.25 108 LEU A O 1
ATOM 828 N N . TYR A 1 109 ? 9.523 -24.484 -5.535 1 97.44 109 TYR A N 1
ATOM 829 C CA . TYR A 1 109 ? 9.93 -23.812 -6.762 1 97.44 109 TYR A CA 1
ATOM 830 C C . TYR A 1 109 ? 10.734 -24.734 -7.66 1 97.44 109 TYR A C 1
ATOM 832 O O . TYR A 1 109 ? 11.359 -25.688 -7.18 1 97.44 109 TYR A O 1
ATOM 840 N N . TRP A 1 110 ? 10.641 -24.547 -8.938 1 97.44 110 TRP A N 1
ATOM 841 C CA . TRP A 1 110 ? 11.398 -25.266 -9.953 1 97.44 110 TRP A CA 1
ATOM 842 C C . TRP A 1 110 ? 12.703 -24.547 -10.273 1 97.44 110 TRP A C 1
ATOM 844 O O . TRP A 1 110 ? 12.742 -23.312 -10.336 1 97.44 110 TRP A O 1
ATOM 854 N N . ASP A 1 111 ? 13.773 -25.266 -10.469 1 95.75 111 ASP A N 1
ATOM 855 C CA . ASP A 1 111 ? 15.055 -24.734 -10.938 1 95.75 111 ASP A CA 1
ATOM 856 C C . ASP A 1 111 ? 15.688 -25.656 -11.969 1 95.75 111 ASP A C 1
ATOM 858 O O . ASP A 1 111 ? 15.656 -26.875 -11.812 1 95.75 111 ASP A O 1
ATOM 862 N N . GLY A 1 112 ? 16.188 -25.094 -13.086 1 95.31 112 GLY A N 1
ATOM 863 C CA . GLY A 1 112 ? 16.797 -25.891 -14.148 1 95.31 112 GLY A CA 1
ATOM 864 C C . GLY A 1 112 ? 17.109 -25.078 -15.391 1 95.31 112 GLY A C 1
ATOM 865 O O . GLY A 1 112 ? 17.344 -23.875 -15.305 1 95.31 112 GLY A O 1
ATOM 866 N N . LEU A 1 113 ? 17.219 -25.812 -16.453 1 95.12 113 LEU A N 1
ATOM 867 C CA . LEU A 1 113 ? 17.422 -25.188 -17.75 1 95.12 113 LEU A CA 1
ATOM 868 C C . LEU A 1 113 ? 16.094 -24.875 -18.422 1 95.12 113 LEU A C 1
ATOM 870 O O . LEU A 1 113 ? 15.203 -25.734 -18.484 1 95.12 113 LEU A O 1
ATOM 874 N N . THR A 1 114 ? 15.977 -23.641 -18.859 1 93.44 114 THR A N 1
ATOM 875 C CA . THR A 1 114 ? 14.773 -23.25 -19.594 1 93.44 114 THR A CA 1
ATOM 876 C C . THR A 1 114 ? 15.062 -23.109 -21.078 1 93.44 114 THR A C 1
ATOM 878 O O . THR A 1 114 ? 16.141 -22.641 -21.469 1 93.44 114 THR A O 1
ATOM 881 N N . ASN A 1 115 ? 14.133 -23.5 -21.781 1 92.06 115 ASN A N 1
ATOM 882 C CA . ASN A 1 115 ? 14.188 -23.312 -23.234 1 92.06 115 ASN A CA 1
ATOM 883 C C . ASN A 1 115 ? 13.383 -22.094 -23.672 1 92.06 115 ASN A C 1
ATOM 885 O O . ASN A 1 115 ? 12.328 -21.797 -23.109 1 92.06 115 ASN A O 1
ATOM 889 N N . SER A 1 116 ? 13.758 -21.453 -24.734 1 84.94 116 SER A N 1
ATOM 890 C CA . SER A 1 116 ? 13.141 -20.219 -25.203 1 84.94 116 SER A CA 1
ATOM 891 C C . SER A 1 116 ? 11.734 -20.469 -25.75 1 84.94 116 SER A C 1
ATOM 893 O O . SER A 1 116 ? 10.953 -19.547 -25.906 1 84.94 116 SER A O 1
ATOM 895 N N . THR A 1 117 ? 11.461 -21.75 -26.047 1 86.56 117 THR A N 1
ATOM 896 C CA . THR A 1 117 ? 10.141 -22.047 -26.594 1 86.56 117 THR A CA 1
ATOM 897 C C . THR A 1 117 ? 9.164 -22.422 -25.484 1 86.56 117 THR A C 1
ATOM 899 O O . THR A 1 117 ? 8.023 -22.797 -25.75 1 86.56 117 THR A O 1
ATOM 902 N N . GLY A 1 118 ? 9.594 -22.406 -24.266 1 92 118 GLY A N 1
ATOM 903 C CA . GLY A 1 118 ? 8.648 -22.422 -23.156 1 92 118 GLY A CA 1
ATOM 904 C C . GLY A 1 118 ? 8.602 -23.75 -22.422 1 92 118 GLY A C 1
ATOM 905 O O . GLY A 1 118 ? 7.523 -24.203 -22.031 1 92 118 GLY A O 1
ATOM 906 N N . TYR A 1 119 ? 9.641 -24.453 -22.359 1 95.62 119 TYR A N 1
ATOM 907 C CA . TYR A 1 119 ? 9.758 -25.641 -21.516 1 95.62 119 TYR A CA 1
ATOM 908 C C . TYR A 1 119 ? 11.156 -25.75 -20.922 1 95.62 119 TYR A C 1
ATOM 910 O O . TYR A 1 119 ? 12.016 -24.891 -21.172 1 95.62 119 TYR A O 1
ATOM 918 N N . GLY A 1 120 ? 11.336 -26.812 -20 1 96.31 120 GLY A N 1
ATOM 919 C CA . GLY A 1 120 ? 12.648 -26.906 -19.375 1 96.31 120 GLY A CA 1
ATOM 920 C C . GLY A 1 120 ? 12.914 -28.281 -18.781 1 96.31 120 GLY A C 1
ATOM 921 O O . GLY A 1 120 ? 12.078 -29.188 -18.875 1 96.31 120 GLY A O 1
ATOM 922 N N . TYR A 1 121 ? 14.141 -28.406 -18.359 1 97.94 121 TYR A N 1
ATOM 923 C CA . TYR A 1 121 ? 14.617 -29.609 -17.672 1 97.94 121 TYR A CA 1
ATOM 924 C C . TYR A 1 121 ? 15.227 -29.25 -16.328 1 97.94 121 TYR A C 1
ATOM 926 O O . TYR A 1 121 ? 16.266 -28.578 -16.25 1 97.94 121 TYR A O 1
ATOM 934 N N . GLY A 1 122 ? 14.5 -29.672 -15.305 1 97.94 122 GLY A N 1
ATOM 935 C CA . GLY A 1 122 ? 14.953 -29.344 -13.961 1 97.94 122 GLY A CA 1
ATOM 936 C C . GLY A 1 122 ? 14.258 -30.141 -12.883 1 97.94 122 GLY A C 1
ATOM 937 O O . GLY A 1 122 ? 13.859 -31.297 -13.117 1 97.94 122 GLY A O 1
ATOM 938 N N . SER A 1 123 ? 14.352 -29.656 -11.703 1 98.12 123 SER A N 1
ATOM 939 C CA . SER A 1 123 ? 13.773 -30.344 -10.555 1 98.12 123 SER A CA 1
ATOM 940 C C . SER A 1 123 ? 12.906 -29.406 -9.727 1 98.12 123 SER A C 1
ATOM 942 O O . SER A 1 123 ? 12.984 -28.188 -9.891 1 98.12 123 SER A O 1
ATOM 944 N N . MET A 1 124 ? 12.031 -30 -8.953 1 98.44 124 MET A N 1
ATOM 945 C CA . MET A 1 124 ? 11.195 -29.25 -8.016 1 98.44 124 MET A CA 1
ATOM 946 C C . MET A 1 124 ? 11.781 -29.312 -6.609 1 98.44 124 MET A C 1
ATOM 948 O O . MET A 1 124 ? 12.016 -30.391 -6.07 1 98.44 124 MET A O 1
ATOM 952 N N . ARG A 1 125 ? 11.977 -28.156 -6.035 1 98.31 125 ARG A N 1
ATOM 953 C CA . ARG A 1 125 ? 12.516 -28.062 -4.684 1 98.31 125 ARG A CA 1
ATOM 954 C C . ARG A 1 125 ? 11.414 -27.719 -3.682 1 98.31 125 ARG A C 1
ATOM 956 O O . ARG A 1 125 ? 10.516 -26.938 -3.986 1 98.31 125 ARG A O 1
ATOM 963 N N . VAL A 1 126 ? 11.562 -28.344 -2.521 1 98.62 126 VAL A N 1
ATOM 964 C CA . VAL A 1 126 ? 10.625 -28.094 -1.428 1 98.62 126 VAL A CA 1
ATOM 965 C C . VAL A 1 126 ? 11.375 -27.5 -0.234 1 98.62 126 VAL A C 1
ATOM 967 O O . VAL A 1 126 ? 12.281 -28.125 0.315 1 98.62 126 VAL A O 1
ATOM 970 N N . LEU A 1 127 ? 10.945 -26.297 0.15 1 98.62 127 LEU A N 1
ATOM 971 C CA . LEU A 1 127 ? 11.555 -25.625 1.295 1 98.62 127 LEU A CA 1
ATOM 972 C C . LEU A 1 127 ? 10.586 -25.594 2.477 1 98.62 127 LEU A C 1
ATOM 974 O O . LEU A 1 127 ? 9.375 -25.422 2.291 1 98.62 127 LEU A O 1
ATOM 978 N N . ASN A 1 128 ? 11.133 -25.734 3.652 1 98.5 128 ASN A N 1
ATOM 979 C CA . ASN A 1 128 ? 10.32 -25.562 4.852 1 98.5 128 ASN A CA 1
ATOM 980 C C . ASN A 1 128 ? 10.258 -24.094 5.262 1 98.5 128 ASN A C 1
ATOM 982 O O . ASN A 1 128 ? 10.68 -23.203 4.516 1 98.5 128 ASN A O 1
ATOM 986 N N . SER A 1 129 ? 9.695 -23.828 6.469 1 98.06 129 SER A N 1
ATOM 987 C CA . SER A 1 129 ? 9.477 -22.453 6.93 1 98.06 129 SER A CA 1
ATOM 988 C C . SER A 1 129 ? 10.789 -21.766 7.285 1 98.06 129 SER A C 1
ATOM 990 O O . SER A 1 129 ? 10.828 -20.547 7.461 1 98.06 129 SER A O 1
ATOM 992 N N . SER A 1 130 ? 11.875 -22.547 7.402 1 98.38 130 SER A N 1
ATOM 993 C CA . SER A 1 130 ? 13.203 -21.984 7.629 1 98.38 130 SER A CA 1
ATOM 994 C C . SER A 1 130 ? 13.961 -21.812 6.32 1 98.38 130 SER A C 1
ATOM 996 O O . SER A 1 130 ? 15.164 -21.531 6.328 1 98.38 130 SER A O 1
ATOM 998 N N . TYR A 1 131 ? 13.281 -22.062 5.219 1 98.31 131 TYR A N 1
ATOM 999 C CA . TYR A 1 131 ? 13.805 -21.891 3.867 1 98.31 131 TYR A CA 1
ATOM 1000 C C . TYR A 1 131 ? 14.914 -22.906 3.59 1 98.31 131 TYR A C 1
ATOM 1002 O O . TYR A 1 131 ? 15.844 -22.609 2.834 1 98.31 131 TYR A O 1
ATOM 1010 N N . GLN A 1 132 ? 14.867 -23.953 4.316 1 98.19 132 GLN A N 1
ATOM 1011 C CA . GLN A 1 132 ? 15.758 -25.078 4.039 1 98.19 132 GLN A CA 1
ATOM 1012 C C . GLN A 1 132 ? 15.117 -26.062 3.08 1 98.19 132 GLN A C 1
ATOM 1014 O O . GLN A 1 132 ? 13.938 -26.391 3.211 1 98.19 132 GLN A O 1
ATOM 1019 N N . GLN A 1 133 ? 15.922 -26.5 2.156 1 98 133 GLN A N 1
ATOM 1020 C CA . GLN A 1 133 ? 15.422 -27.547 1.271 1 98 133 GLN A CA 1
ATOM 1021 C C . GLN A 1 133 ? 15.258 -28.859 2.02 1 98 133 GLN A C 1
ATOM 1023 O O . GLN A 1 133 ? 16.219 -29.391 2.586 1 98 133 GLN A O 1
ATOM 1028 N N . ILE A 1 134 ? 14.102 -29.406 1.979 1 98.38 134 ILE A N 1
ATOM 1029 C CA . ILE A 1 134 ? 13.844 -30.641 2.719 1 98.38 134 ILE A CA 1
ATOM 1030 C C . ILE A 1 134 ? 13.57 -31.781 1.741 1 98.38 134 ILE A C 1
ATOM 1032 O O . ILE A 1 134 ? 13.68 -32.938 2.102 1 98.38 134 ILE A O 1
ATOM 1036 N N . HIS A 1 135 ? 13.156 -31.469 0.539 1 98.56 135 HIS A N 1
ATOM 1037 C CA . HIS A 1 135 ? 12.992 -32.438 -0.521 1 98.56 135 HIS A CA 1
ATOM 1038 C C . HIS A 1 135 ? 13.375 -31.875 -1.879 1 98.56 135 HIS A C 1
ATOM 1040 O O . HIS A 1 135 ? 13.391 -30.656 -2.057 1 98.56 135 HIS A O 1
ATOM 1046 N N . GLU A 1 136 ? 13.742 -32.688 -2.727 1 98.5 136 GLU A N 1
ATOM 1047 C CA . GLU A 1 136 ? 13.906 -32.438 -4.156 1 98.5 136 GLU A CA 1
ATOM 1048 C C . GLU A 1 136 ? 13.25 -33.531 -4.988 1 98.5 136 GLU A C 1
ATOM 1050 O O . GLU A 1 136 ? 13.602 -34.688 -4.855 1 98.5 136 GLU A O 1
ATOM 1055 N N . VAL A 1 137 ? 12.336 -33.188 -5.777 1 98.75 137 VAL A N 1
ATOM 1056 C CA . VAL A 1 137 ? 11.664 -34.156 -6.629 1 98.75 137 VAL A CA 1
ATOM 1057 C C . VAL A 1 137 ? 12.289 -34.125 -8.023 1 98.75 137 VAL A C 1
ATOM 1059 O O . VAL A 1 137 ? 12.453 -33.062 -8.625 1 98.75 137 VAL A O 1
ATOM 1062 N N . THR A 1 138 ? 12.641 -35.25 -8.469 1 98.31 138 THR A N 1
ATOM 1063 C CA . THR A 1 138 ? 13.359 -35.375 -9.734 1 98.31 138 THR A CA 1
ATOM 1064 C C . THR A 1 138 ? 12.82 -36.562 -10.539 1 98.31 138 THR A C 1
ATOM 1066 O O . THR A 1 138 ? 12.125 -37.438 -10 1 98.31 138 THR A O 1
ATOM 1069 N N . ILE A 1 139 ? 13.078 -36.531 -11.766 1 97.62 139 ILE A N 1
ATOM 1070 C CA . ILE A 1 139 ? 12.93 -37.719 -12.633 1 97.62 139 ILE A CA 1
ATOM 1071 C C . ILE A 1 139 ? 14.195 -37.875 -13.461 1 97.62 139 ILE A C 1
ATOM 1073 O O . ILE A 1 139 ? 14.703 -36.938 -14.055 1 97.62 139 ILE A O 1
ATOM 1077 N N . PRO A 1 140 ? 14.711 -39.125 -13.477 1 95.5 140 PRO A N 1
ATOM 1078 C CA . PRO A 1 140 ? 15.945 -39.375 -14.227 1 95.5 140 PRO A CA 1
ATOM 1079 C C . PRO A 1 140 ? 15.719 -39.375 -15.742 1 95.5 140 PRO A C 1
ATOM 1081 O O . PRO A 1 140 ? 14.578 -39.469 -16.203 1 95.5 140 PRO A O 1
ATOM 1084 N N . GLY A 1 141 ? 16.797 -39.312 -16.531 1 93.62 141 GLY A N 1
ATOM 1085 C CA . GLY A 1 141 ? 16.75 -39.094 -17.969 1 93.62 141 GLY A CA 1
ATOM 1086 C C . GLY A 1 141 ? 16.734 -40.375 -18.766 1 93.62 141 GLY A C 1
ATOM 1087 O O . GLY A 1 141 ? 16.812 -40.375 -19.984 1 93.62 141 GLY A O 1
ATOM 1088 N N . ASP A 1 142 ? 16.609 -41.531 -18.172 1 89.56 142 ASP A N 1
ATOM 1089 C CA . ASP A 1 142 ? 16.797 -42.812 -18.859 1 89.56 142 ASP A CA 1
ATOM 1090 C C . ASP A 1 142 ? 15.766 -43 -19.969 1 89.56 142 ASP A C 1
ATOM 1092 O O . ASP A 1 142 ? 16.078 -43.562 -21.016 1 89.56 142 ASP A O 1
ATOM 1096 N N . ASP A 1 143 ? 14.672 -42.562 -19.859 1 90.56 143 ASP A N 1
ATOM 1097 C CA . ASP A 1 143 ? 13.609 -42.781 -20.828 1 90.56 143 ASP A CA 1
ATOM 1098 C C . ASP A 1 143 ? 13.258 -41.5 -21.578 1 90.56 143 ASP A C 1
ATOM 1100 O O . ASP A 1 143 ? 12.18 -41.375 -22.156 1 90.56 143 ASP A O 1
ATOM 1104 N N . PHE A 1 144 ? 14.188 -40.531 -21.531 1 96.69 144 PHE A N 1
ATOM 1105 C CA . PHE A 1 144 ? 13.875 -39.25 -22.141 1 96.69 144 PHE A CA 1
ATOM 1106 C C . PHE A 1 144 ? 14.781 -38.969 -23.344 1 96.69 144 PHE A C 1
ATOM 1108 O O . PHE A 1 144 ? 15.953 -39.375 -23.328 1 96.69 144 PHE A O 1
ATOM 1115 N N . LYS A 1 145 ? 14.211 -38.344 -24.391 1 97.31 145 LYS A N 1
ATOM 1116 C CA . LYS A 1 145 ? 14.945 -37.75 -25.5 1 97.31 145 LYS A CA 1
ATOM 1117 C C . LYS A 1 145 ? 14.727 -36.25 -25.562 1 97.31 145 LYS A C 1
ATOM 1119 O O . LYS A 1 145 ? 13.602 -35.781 -25.375 1 97.31 145 LYS A O 1
ATOM 1124 N N . THR A 1 146 ? 15.844 -35.531 -25.719 1 97.81 146 THR A N 1
ATOM 1125 C CA . THR A 1 146 ? 15.758 -34.062 -25.781 1 97.81 146 THR A CA 1
ATOM 1126 C C . THR A 1 146 ? 16.406 -33.531 -27.062 1 97.81 146 THR A C 1
ATOM 1128 O O . THR A 1 146 ? 17.031 -34.312 -27.797 1 97.81 146 THR A O 1
ATOM 1131 N N . ILE A 1 147 ? 16.219 -32.219 -27.312 1 97.25 147 ILE A N 1
ATOM 1132 C CA . ILE A 1 147 ? 16.844 -31.594 -28.469 1 97.25 147 ILE A CA 1
ATOM 1133 C C . ILE A 1 147 ? 18.312 -31.312 -28.188 1 97.25 147 ILE A C 1
ATOM 1135 O O . ILE A 1 147 ? 19.078 -30.953 -29.078 1 97.25 147 ILE A O 1
ATOM 1139 N N . TYR A 1 148 ? 18.75 -31.609 -26.953 1 96.56 148 TYR A N 1
ATOM 1140 C CA . TYR A 1 148 ? 20.078 -31.25 -26.516 1 96.56 148 TYR A CA 1
ATOM 1141 C C . TYR A 1 148 ? 21.016 -32.438 -26.562 1 96.56 148 TYR A C 1
ATOM 1143 O O . TYR A 1 148 ? 22.172 -32.344 -26.141 1 96.56 148 TYR A O 1
ATOM 1151 N N . GLU A 1 149 ? 20.562 -33.469 -27.047 1 93.75 149 GLU A N 1
ATOM 1152 C CA . GLU A 1 149 ? 21.406 -34.656 -27.109 1 93.75 149 GLU A CA 1
ATOM 1153 C C . GLU A 1 149 ? 22.766 -34.312 -27.734 1 93.75 149 GLU A C 1
ATOM 1155 O O . GLU A 1 149 ? 22.828 -33.594 -28.734 1 93.75 149 GLU A O 1
ATOM 1160 N N . PRO A 1 150 ? 23.859 -34.75 -27.078 1 93.75 150 PRO A N 1
ATOM 1161 C CA . PRO A 1 150 ? 23.906 -35.812 -26.047 1 93.75 150 PRO A CA 1
ATOM 1162 C C . PRO A 1 150 ? 23.984 -35.219 -24.625 1 93.75 150 PRO A C 1
ATOM 1164 O O . PRO A 1 150 ? 24.359 -35.938 -23.703 1 93.75 150 PRO A O 1
ATOM 1167 N N . GLU A 1 151 ? 23.734 -33.938 -24.531 1 94.69 151 GLU A N 1
ATOM 1168 C CA . GLU A 1 151 ? 23.75 -33.344 -23.188 1 94.69 151 GLU A CA 1
ATOM 1169 C C . GLU A 1 151 ? 22.703 -34 -22.281 1 94.69 151 GLU A C 1
ATOM 1171 O O . GLU A 1 151 ? 21.625 -34.344 -22.75 1 94.69 151 GLU A O 1
ATOM 1176 N N . THR A 1 152 ? 23.031 -34.219 -21 1 95.44 152 THR A N 1
ATOM 1177 C CA . THR A 1 152 ? 22.125 -34.75 -20.016 1 95.44 152 THR A CA 1
ATOM 1178 C C . THR A 1 152 ? 21.875 -33.75 -18.875 1 95.44 152 THR A C 1
ATOM 1180 O O . THR A 1 152 ? 22.641 -32.812 -18.719 1 95.44 152 THR A O 1
ATOM 1183 N N . PHE A 1 153 ? 20.812 -33.969 -18.266 1 96.69 153 PHE A N 1
ATOM 1184 C CA . PHE A 1 153 ? 20.422 -33.125 -17.156 1 96.69 153 PHE A CA 1
ATOM 1185 C C . PHE A 1 153 ? 20.188 -33.938 -15.891 1 96.69 153 PHE A C 1
ATOM 1187 O O . PHE A 1 153 ? 19.859 -35.125 -15.961 1 96.69 153 PHE A O 1
ATOM 1194 N N . PRO A 1 154 ? 20.391 -33.312 -14.742 1 95.5 154 PRO A N 1
ATOM 1195 C CA . PRO A 1 154 ? 20.156 -34.031 -13.492 1 95.5 154 PRO A CA 1
ATOM 1196 C C . PRO A 1 154 ? 18.703 -34.469 -13.32 1 95.5 154 PRO A C 1
ATOM 1198 O O . PRO A 1 154 ? 18.438 -35.469 -12.648 1 95.5 154 PRO A O 1
ATOM 1201 N N . SER A 1 155 ? 17.812 -33.781 -13.82 1 98.12 155 SER A N 1
ATOM 1202 C CA . SER A 1 155 ? 16.375 -34.062 -13.781 1 98.12 155 SER A CA 1
ATOM 1203 C C . SER A 1 155 ? 15.68 -33.5 -15.023 1 98.12 155 SER A C 1
ATOM 1205 O O . SER A 1 155 ? 16.125 -32.531 -15.609 1 98.12 155 SER A O 1
ATOM 1207 N N . TYR A 1 156 ? 14.57 -34.125 -15.375 1 98.19 156 TYR A N 1
ATOM 1208 C CA . TYR A 1 156 ? 13.93 -33.812 -16.656 1 98.19 156 TYR A CA 1
ATOM 1209 C C . TYR A 1 156 ? 12.508 -33.312 -16.438 1 98.19 156 TYR A C 1
ATOM 1211 O O . TYR A 1 156 ? 11.68 -33.406 -17.344 1 98.19 156 TYR A O 1
ATOM 1219 N N . LEU A 1 157 ? 12.266 -32.875 -15.234 1 98.31 157 LEU A N 1
ATOM 1220 C CA . LEU A 1 157 ? 10.969 -32.25 -14.969 1 98.31 157 LEU A CA 1
ATOM 1221 C C . LEU A 1 157 ? 10.883 -30.891 -15.625 1 98.31 157 LEU A C 1
ATOM 1223 O O . LEU A 1 157 ? 11.859 -30.141 -15.633 1 98.31 157 LEU A O 1
ATOM 1227 N N . ASP A 1 158 ? 9.719 -30.656 -16.219 1 97.62 158 ASP A N 1
ATOM 1228 C CA . ASP A 1 158 ? 9.383 -29.359 -16.781 1 97.62 158 ASP A CA 1
ATOM 1229 C C . ASP A 1 158 ? 8.875 -28.406 -15.711 1 97.62 158 ASP A C 1
ATOM 1231 O O . ASP A 1 158 ? 8.531 -28.828 -14.602 1 97.62 158 ASP A O 1
ATOM 1235 N N . PHE A 1 159 ? 8.828 -27.062 -15.984 1 96.12 159 PHE A N 1
ATOM 1236 C CA . PHE A 1 159 ? 8.594 -26.062 -14.945 1 96.12 159 PHE A CA 1
ATOM 1237 C C . PHE A 1 159 ? 7.109 -25.75 -14.836 1 96.12 159 PHE A C 1
ATOM 1239 O O . PHE A 1 159 ? 6.711 -24.922 -14.008 1 96.12 159 PHE A O 1
ATOM 1246 N N . HIS A 1 160 ? 6.285 -26.328 -15.547 1 96.94 160 HIS A N 1
ATOM 1247 C CA . HIS A 1 160 ? 4.922 -25.828 -15.703 1 96.94 160 HIS A CA 1
ATOM 1248 C C . HIS A 1 160 ? 4.07 -26.172 -14.484 1 96.94 160 HIS A C 1
ATOM 1250 O O . HIS A 1 160 ? 3.045 -25.531 -14.242 1 96.94 160 HIS A O 1
ATOM 1256 N N . GLU A 1 161 ? 4.48 -27.25 -13.734 1 97 161 GLU A N 1
ATOM 1257 C CA . GLU A 1 161 ? 3.574 -27.562 -12.633 1 97 161 GLU A CA 1
ATOM 1258 C C . GLU A 1 161 ? 4.309 -28.25 -11.492 1 97 161 GLU A C 1
ATOM 1260 O O . GLU A 1 161 ? 5.184 -29.094 -11.719 1 97 161 GLU A O 1
ATOM 1265 N N . GLY A 1 162 ? 3.912 -27.906 -10.281 1 97.19 162 GLY A N 1
ATOM 1266 C CA . GLY A 1 162 ? 4.141 -28.625 -9.039 1 97.19 162 GLY A CA 1
ATOM 1267 C C . GLY A 1 162 ? 2.961 -28.578 -8.086 1 97.19 162 GLY A C 1
ATOM 1268 O O . GLY A 1 162 ? 2.781 -27.578 -7.371 1 97.19 162 GLY A O 1
ATOM 1269 N N . PHE A 1 163 ? 2.156 -29.609 -8.102 1 97.56 163 PHE A N 1
ATOM 1270 C CA . PHE A 1 163 ? 0.945 -29.688 -7.289 1 97.56 163 PHE A CA 1
ATOM 1271 C C . PHE A 1 163 ? 1.052 -30.781 -6.246 1 97.56 163 PHE A C 1
ATOM 1273 O O . PHE A 1 163 ? 1.079 -31.969 -6.586 1 97.56 163 PHE A O 1
ATOM 1280 N N . ILE A 1 164 ? 1.147 -30.422 -5 1 98.12 164 ILE A N 1
ATOM 1281 C CA . ILE A 1 164 ? 1.27 -31.391 -3.924 1 98.12 164 ILE A CA 1
ATOM 1282 C C . ILE A 1 164 ? -0.106 -31.969 -3.59 1 98.12 164 ILE A C 1
ATOM 1284 O O . ILE A 1 164 ? -1.071 -31.219 -3.416 1 98.12 164 ILE A O 1
ATOM 1288 N N . THR A 1 165 ? -0.171 -33.281 -3.49 1 97.56 165 THR A N 1
ATOM 1289 C CA . THR A 1 165 ? -1.414 -33.938 -3.131 1 97.56 165 THR A CA 1
ATOM 1290 C C . THR A 1 165 ? -1.485 -34.188 -1.624 1 97.56 165 THR A C 1
ATOM 1292 O O . THR A 1 165 ? -0.476 -34.062 -0.924 1 97.56 165 THR A O 1
ATOM 1295 N N . GLU A 1 166 ? -2.664 -34.562 -1.153 1 94.88 166 GLU A N 1
ATOM 1296 C CA . GLU A 1 166 ? -2.859 -34.844 0.266 1 94.88 166 GLU A CA 1
ATOM 1297 C C . GLU A 1 166 ? -2.123 -36.125 0.684 1 94.88 166 GLU A C 1
ATOM 1299 O O . GLU A 1 166 ? -1.859 -36.312 1.87 1 94.88 166 GLU A O 1
ATOM 1304 N N . ASP A 1 167 ? -1.741 -36.938 -0.261 1 94.88 167 ASP A N 1
ATOM 1305 C CA . ASP A 1 167 ? -1.124 -38.219 0.022 1 94.88 167 ASP A CA 1
ATOM 1306 C C . ASP A 1 167 ? 0.399 -38.125 0.04 1 94.88 167 ASP A C 1
ATOM 1308 O O . ASP A 1 167 ? 1.1 -39.125 0.121 1 94.88 167 ASP A O 1
ATOM 1312 N N . GLY A 1 168 ? 0.911 -36.969 -0.136 1 96.75 168 GLY A N 1
ATOM 1313 C CA . GLY A 1 168 ? 2.352 -36.781 -0.065 1 96.75 168 GLY A CA 1
ATOM 1314 C C . GLY A 1 168 ? 3.043 -36.969 -1.403 1 96.75 168 GLY A C 1
ATOM 1315 O O . GLY A 1 168 ? 4.258 -37.188 -1.458 1 96.75 168 GLY A O 1
ATOM 1316 N N . SER A 1 169 ? 2.279 -37 -2.453 1 98.25 169 SER A N 1
ATOM 1317 C CA . SER A 1 169 ? 2.83 -37.031 -3.805 1 98.25 169 SER A CA 1
ATOM 1318 C C . SER A 1 169 ? 2.729 -35.656 -4.465 1 98.25 169 SER A C 1
ATOM 1320 O O . SER A 1 169 ? 2.127 -34.75 -3.908 1 98.25 169 SER A O 1
ATOM 1322 N N . MET A 1 170 ? 3.426 -35.594 -5.582 1 98.62 170 MET A N 1
ATOM 1323 C CA . MET A 1 170 ? 3.402 -34.344 -6.352 1 98.62 170 MET A CA 1
ATOM 1324 C C . MET A 1 170 ? 3.045 -34.594 -7.809 1 98.62 170 MET A C 1
ATOM 1326 O O . MET A 1 170 ? 3.516 -35.594 -8.398 1 98.62 170 MET A O 1
ATOM 1330 N N . ILE A 1 171 ? 2.109 -33.812 -8.344 1 98.69 171 ILE A N 1
ATOM 1331 C CA . ILE A 1 171 ? 1.78 -33.844 -9.766 1 98.69 171 ILE A CA 1
ATOM 1332 C C . ILE A 1 171 ? 2.715 -32.906 -10.531 1 98.69 171 ILE A C 1
ATOM 1334 O O . ILE A 1 171 ? 2.848 -31.734 -10.195 1 98.69 171 ILE A O 1
ATOM 1338 N N . LEU A 1 172 ? 3.344 -33.438 -11.594 1 98.56 172 LEU A N 1
ATOM 1339 C CA . LEU A 1 172 ? 4.414 -32.75 -12.297 1 98.56 172 LEU A CA 1
ATOM 1340 C C . LEU A 1 172 ? 4.27 -32.906 -13.805 1 98.56 172 LEU A C 1
ATOM 1342 O O . LEU A 1 172 ? 3.559 -33.781 -14.281 1 98.56 172 LEU A O 1
ATOM 1346 N N . ALA A 1 173 ? 4.961 -31.969 -14.484 1 98.44 173 ALA A N 1
ATOM 1347 C CA . ALA A 1 173 ? 4.996 -32 -15.945 1 98.44 173 ALA A CA 1
ATOM 1348 C C . ALA A 1 173 ? 6.391 -32.375 -16.453 1 98.44 173 ALA A C 1
ATOM 1350 O O . ALA A 1 173 ? 7.391 -32.062 -15.805 1 98.44 173 ALA A O 1
ATOM 1351 N N . ALA A 1 174 ? 6.438 -33 -17.578 1 98.25 174 ALA A N 1
ATOM 1352 C CA . ALA A 1 174 ? 7.664 -33.219 -18.344 1 98.25 174 ALA A CA 1
ATOM 1353 C C . ALA A 1 174 ? 7.387 -33.188 -19.844 1 98.25 174 ALA A C 1
ATOM 1355 O O . ALA A 1 174 ? 6.227 -33.219 -20.266 1 98.25 174 ALA A O 1
ATOM 1356 N N . VAL A 1 175 ? 8.453 -33.062 -20.625 1 98.06 175 VAL A N 1
ATOM 1357 C CA . VAL A 1 175 ? 8.344 -33.125 -22.078 1 98.06 175 VAL A CA 1
ATOM 1358 C C . VAL A 1 175 ? 9.352 -34.094 -22.641 1 98.06 175 VAL A C 1
ATOM 1360 O O . VAL A 1 175 ? 10.422 -34.312 -22.062 1 98.06 175 VAL A O 1
ATOM 1363 N N . ASN A 1 176 ? 8.961 -34.688 -23.672 1 98.12 176 ASN A N 1
ATOM 1364 C CA . ASN A 1 176 ? 9.805 -35.688 -24.344 1 98.12 176 ASN A CA 1
ATOM 1365 C C . ASN A 1 176 ? 9.742 -35.562 -25.859 1 98.12 176 ASN A C 1
ATOM 1367 O O . ASN A 1 176 ? 8.656 -35.406 -26.422 1 98.12 176 ASN A O 1
ATOM 1371 N N . VAL A 1 177 ? 10.93 -35.531 -26.484 1 98.19 177 VAL A N 1
ATOM 1372 C CA . VAL A 1 177 ? 10.969 -35.594 -27.953 1 98.19 177 VAL A CA 1
ATOM 1373 C C . VAL A 1 177 ? 10.578 -36.969 -28.422 1 98.19 177 VAL A C 1
ATOM 1375 O O . VAL A 1 177 ? 11.242 -37.969 -28.078 1 98.19 177 VAL A O 1
ATOM 1378 N N . THR A 1 178 ? 9.5 -37.062 -29.203 1 98.31 178 THR A N 1
ATOM 1379 C CA . THR A 1 178 ? 8.914 -38.375 -29.531 1 98.31 178 THR A CA 1
ATOM 1380 C C . THR A 1 178 ? 8.547 -38.406 -31.016 1 98.31 178 THR A C 1
ATOM 1382 O O . THR A 1 178 ? 8.031 -37.438 -31.578 1 98.31 178 THR A O 1
ATOM 1385 N N . GLU A 1 179 ? 8.789 -39.562 -31.609 1 97.88 179 GLU A N 1
ATOM 1386 C CA . GLU A 1 179 ? 8.383 -39.75 -33 1 97.88 179 GLU A CA 1
ATOM 1387 C C . GLU A 1 179 ? 6.863 -39.781 -33.125 1 97.88 179 GLU A C 1
ATOM 1389 O O . GLU A 1 179 ? 6.164 -40.281 -32.25 1 97.88 179 GLU A O 1
ATOM 1394 N N . ALA A 1 180 ? 6.406 -39.156 -34.25 1 97.81 180 ALA A N 1
ATOM 1395 C CA . ALA A 1 180 ? 4.969 -39.125 -34.5 1 97.81 180 ALA A CA 1
ATOM 1396 C C . ALA A 1 180 ? 4.672 -38.969 -36 1 97.81 180 ALA A C 1
ATOM 1398 O O . ALA A 1 180 ? 5.406 -38.281 -36.719 1 97.81 180 ALA A O 1
ATOM 1399 N N . ASP A 1 181 ? 3.57 -39.625 -36.406 1 97.5 181 ASP A N 1
ATOM 1400 C CA . ASP A 1 181 ? 3.041 -39.406 -37.75 1 97.5 181 ASP A CA 1
ATOM 1401 C C . ASP A 1 181 ? 2.275 -38.062 -37.812 1 97.5 181 ASP A C 1
ATOM 1403 O O . ASP A 1 181 ? 1.193 -37.938 -37.25 1 97.5 181 ASP A O 1
ATOM 1407 N N . LEU A 1 182 ? 2.828 -37.094 -38.594 1 98.19 182 LEU A N 1
ATOM 1408 C CA . LEU A 1 182 ? 2.256 -35.75 -38.625 1 98.19 182 LEU A CA 1
ATOM 1409 C C . LEU A 1 182 ? 1.424 -35.531 -39.875 1 98.19 182 LEU A C 1
ATOM 1411 O O . LEU A 1 182 ? 1.061 -34.375 -40.188 1 98.19 182 LEU A O 1
ATOM 1415 N N . GLN A 1 183 ? 1.03 -36.5 -40.531 1 96.5 183 GLN A N 1
ATOM 1416 C CA . GLN A 1 183 ? 0.318 -36.344 -41.812 1 96.5 183 GLN A CA 1
ATOM 1417 C C . GLN A 1 183 ? -1.047 -35.688 -41.594 1 96.5 183 GLN A C 1
ATOM 1419 O O . GLN A 1 183 ? -1.506 -34.906 -42.438 1 96.5 183 GLN A O 1
ATOM 1424 N N . SER A 1 184 ? -1.643 -35.969 -40.562 1 95.5 184 SER A N 1
ATOM 1425 C CA . SER A 1 184 ? -2.979 -35.469 -40.281 1 95.5 184 SER A CA 1
ATOM 1426 C C . SER A 1 184 ? -2.969 -33.938 -40.125 1 95.5 184 SER A C 1
ATOM 1428 O O . SER A 1 184 ? -4.02 -33.312 -40.188 1 95.5 184 SER A O 1
ATOM 1430 N N . VAL A 1 185 ? -1.784 -33.438 -39.938 1 97.12 185 VAL A N 1
ATOM 1431 C CA . VAL A 1 185 ? -1.699 -31.984 -39.75 1 97.12 185 VAL A CA 1
ATOM 1432 C C . VAL A 1 185 ? -0.788 -31.375 -40.812 1 97.12 185 VAL A C 1
ATOM 1434 O O . VAL A 1 185 ? -0.256 -30.281 -40.625 1 97.12 185 VAL A O 1
ATOM 1437 N N . GLY A 1 186 ? -0.559 -32.094 -41.844 1 96.62 186 GLY A N 1
ATOM 1438 C CA . GLY A 1 186 ? 0.166 -31.594 -43 1 96.62 186 GLY A CA 1
ATOM 1439 C C . GLY A 1 186 ? 1.672 -31.719 -42.875 1 96.62 186 GLY A C 1
ATOM 1440 O O . GLY A 1 186 ? 2.422 -31.031 -43.562 1 96.62 186 GLY A O 1
ATOM 1441 N N . GLY A 1 187 ? 2.154 -32.562 -41.969 1 97.44 187 GLY A N 1
ATOM 1442 C CA . GLY A 1 187 ? 3.578 -32.781 -41.75 1 97.44 187 GLY A CA 1
ATOM 1443 C C . GLY A 1 187 ? 4.059 -34.125 -42.281 1 97.44 187 GLY A C 1
ATOM 1444 O O . GLY A 1 187 ? 3.322 -34.812 -42.969 1 97.44 187 GLY A O 1
ATOM 1445 N N . PRO A 1 188 ? 5.297 -34.438 -41.938 1 97.31 188 PRO A N 1
ATOM 1446 C CA . PRO A 1 188 ? 5.855 -35.688 -42.438 1 97.31 188 PRO A CA 1
ATOM 1447 C C . PRO A 1 188 ? 5.301 -36.906 -41.719 1 97.31 188 PRO A C 1
ATOM 1449 O O . PRO A 1 188 ? 4.883 -36.781 -40.562 1 97.31 188 PRO A O 1
ATOM 1452 N N . GLU A 1 189 ? 5.328 -38 -42.312 1 97 189 GLU A N 1
ATOM 1453 C CA . GLU A 1 189 ? 4.93 -39.281 -41.719 1 97 189 GLU A CA 1
ATOM 1454 C C . GLU A 1 189 ? 5.867 -39.656 -40.562 1 97 189 GLU A C 1
ATOM 1456 O O . GLU A 1 189 ? 5.418 -40.094 -39.5 1 97 189 GLU A O 1
ATOM 1461 N N . ASP A 1 190 ? 7.152 -39.531 -40.875 1 97.25 190 ASP A N 1
ATOM 1462 C CA . ASP A 1 190 ? 8.164 -39.781 -39.844 1 97.25 190 ASP A CA 1
ATOM 1463 C C . ASP A 1 190 ? 8.578 -38.5 -39.125 1 97.25 190 ASP A C 1
ATOM 1465 O O . ASP A 1 190 ? 9.75 -38.094 -39.156 1 97.25 190 ASP A O 1
ATOM 1469 N N . GLY A 1 191 ? 7.594 -37.906 -38.469 1 98.25 191 GLY A N 1
ATOM 1470 C CA . GLY A 1 191 ? 7.848 -36.656 -37.812 1 98.25 191 GLY A CA 1
ATOM 1471 C C . GLY A 1 191 ? 8.164 -36.781 -36.344 1 98.25 191 GLY A C 1
ATOM 1472 O O . GLY A 1 191 ? 8.406 -37.875 -35.844 1 98.25 191 GLY A O 1
ATOM 1473 N N . TRP A 1 192 ? 8.352 -35.531 -35.688 1 98.38 192 TRP A N 1
ATOM 1474 C CA . TRP A 1 192 ? 8.711 -35.438 -34.281 1 98.38 192 TRP A CA 1
ATOM 1475 C C . TRP A 1 192 ? 7.828 -34.406 -33.562 1 98.38 192 TRP A C 1
ATOM 1477 O O . TRP A 1 192 ? 7.52 -33.344 -34.125 1 98.38 192 TRP A O 1
ATOM 1487 N N . VAL A 1 193 ? 7.398 -34.812 -32.375 1 98.25 193 VAL A N 1
ATOM 1488 C CA . VAL A 1 193 ? 6.637 -33.875 -31.547 1 98.25 193 VAL A CA 1
ATOM 1489 C C . VAL A 1 193 ? 7.312 -33.719 -30.188 1 98.25 193 VAL A C 1
ATOM 1491 O O . VAL A 1 193 ? 8.133 -34.562 -29.797 1 98.25 193 VAL A O 1
ATOM 1494 N N . LEU A 1 194 ? 7.094 -32.594 -29.562 1 97.81 194 LEU A N 1
ATOM 1495 C CA . LEU A 1 194 ? 7.34 -32.469 -28.141 1 97.81 194 LEU A CA 1
ATOM 1496 C C . LEU A 1 194 ? 6.148 -33 -27.328 1 97.81 194 LEU A C 1
ATOM 1498 O O . LEU A 1 194 ? 5.188 -32.25 -27.094 1 97.81 194 LEU A O 1
ATOM 1502 N N . ASP A 1 195 ? 6.254 -34.25 -26.844 1 98 195 ASP A N 1
ATOM 1503 C CA . ASP A 1 195 ? 5.191 -34.906 -26.094 1 98 195 ASP A CA 1
ATOM 1504 C C . ASP A 1 195 ? 5.055 -34.312 -24.703 1 98 195 ASP A C 1
ATOM 1506 O O . ASP A 1 195 ? 6.051 -33.906 -24.078 1 98 195 ASP A O 1
ATOM 1510 N N . ALA A 1 196 ? 3.836 -34.156 -24.281 1 97.75 196 ALA A N 1
ATOM 1511 C CA . ALA A 1 196 ? 3.564 -33.719 -22.922 1 97.75 196 ALA A CA 1
ATOM 1512 C C . ALA A 1 196 ? 3.354 -34.938 -22 1 97.75 196 ALA A C 1
ATOM 1514 O O . ALA A 1 196 ? 2.549 -35.812 -22.297 1 97.75 196 ALA A O 1
ATOM 1515 N N . LEU A 1 197 ? 4.02 -34.906 -20.891 1 98.19 197 LEU A N 1
ATOM 1516 C CA . LEU A 1 197 ? 3.939 -36 -19.922 1 98.19 197 LEU A CA 1
ATOM 1517 C C . LEU A 1 197 ? 3.449 -35.5 -18.578 1 98.19 197 LEU A C 1
ATOM 1519 O O . LEU A 1 197 ? 3.84 -34.406 -18.141 1 98.19 197 LEU A O 1
ATOM 1523 N N . VAL A 1 198 ? 2.562 -36.281 -17.969 1 98.56 198 VAL A N 1
ATOM 1524 C CA . VAL A 1 198 ? 2.131 -36.094 -16.594 1 98.56 198 VAL A CA 1
ATOM 1525 C C . VAL A 1 198 ? 2.766 -37.125 -15.68 1 98.56 198 VAL A C 1
ATOM 1527 O O . VAL A 1 198 ? 2.721 -38.312 -15.977 1 98.56 198 VAL A O 1
ATOM 1530 N N . TYR A 1 199 ? 3.33 -36.656 -14.609 1 98.31 199 TYR A N 1
ATOM 1531 C CA . TYR A 1 199 ? 3.857 -37.562 -13.602 1 98.31 199 TYR A CA 1
ATOM 1532 C C . TYR A 1 199 ? 3.238 -37.281 -12.234 1 98.31 199 TYR A C 1
ATOM 1534 O O . TYR A 1 199 ? 3.023 -36.125 -11.875 1 98.31 199 TYR A O 1
ATOM 1542 N N . GLU A 1 200 ? 2.859 -38.25 -11.555 1 98.62 200 GLU A N 1
ATOM 1543 C CA . GLU A 1 200 ? 2.73 -38.219 -10.102 1 98.62 200 GLU A CA 1
ATOM 1544 C C . GLU A 1 200 ? 3.896 -38.938 -9.422 1 98.62 200 GLU A C 1
ATOM 1546 O O . GLU A 1 200 ? 4.152 -40.094 -9.688 1 98.62 200 GLU A O 1
ATOM 1551 N N . ILE A 1 201 ? 4.586 -38.188 -8.562 1 98.69 201 ILE A N 1
ATOM 1552 C CA . ILE A 1 201 ? 5.797 -38.719 -7.953 1 98.69 201 ILE A CA 1
ATOM 1553 C C . ILE A 1 201 ? 5.703 -38.594 -6.434 1 98.69 201 ILE A C 1
ATOM 1555 O O . ILE A 1 201 ? 5.254 -37.562 -5.91 1 98.69 201 ILE A O 1
ATOM 1559 N N . ASP A 1 202 ? 6.07 -39.688 -5.766 1 98.69 202 ASP A N 1
ATOM 1560 C CA . ASP A 1 202 ? 6.18 -39.625 -4.309 1 98.69 202 ASP A CA 1
ATOM 1561 C C . ASP A 1 202 ? 7.289 -38.656 -3.885 1 98.69 202 ASP A C 1
ATOM 1563 O O . ASP A 1 202 ? 8.438 -38.812 -4.309 1 98.69 202 ASP A O 1
ATOM 1567 N N . ILE A 1 203 ? 6.949 -37.781 -3.02 1 98.69 203 ILE A N 1
ATOM 1568 C CA . ILE A 1 203 ? 7.879 -36.688 -2.707 1 98.69 203 ILE A CA 1
ATOM 1569 C C . ILE A 1 203 ? 9.062 -37.25 -1.914 1 98.69 203 ILE A C 1
ATOM 1571 O O . ILE A 1 203 ? 10.203 -36.844 -2.133 1 98.69 203 ILE A O 1
ATOM 1575 N N . GLU A 1 204 ? 8.852 -38.156 -1.032 1 97.62 204 GLU A N 1
ATOM 1576 C CA . GLU A 1 204 ? 9.883 -38.688 -0.142 1 97.62 204 GLU A CA 1
ATOM 1577 C C . GLU A 1 204 ? 10.844 -39.594 -0.89 1 97.62 204 GLU A C 1
ATOM 1579 O O . GLU A 1 204 ? 12.055 -39.562 -0.658 1 97.62 204 GLU A O 1
ATOM 1584 N N . THR A 1 205 ? 10.312 -40.406 -1.841 1 98 205 THR A N 1
ATOM 1585 C CA . THR A 1 205 ? 11.117 -41.469 -2.396 1 98 205 THR A CA 1
ATOM 1586 C C . THR A 1 205 ? 11.461 -41.219 -3.857 1 98 205 THR A C 1
ATOM 1588 O O . THR A 1 205 ? 12.336 -41.844 -4.43 1 98 205 THR A O 1
ATOM 1591 N N . ASN A 1 206 ? 10.719 -40.312 -4.496 1 98.12 206 ASN A N 1
ATOM 1592 C CA . ASN A 1 206 ? 10.812 -40.031 -5.922 1 98.12 206 ASN A CA 1
ATOM 1593 C C . ASN A 1 206 ? 10.289 -41.188 -6.762 1 98.12 206 ASN A C 1
ATOM 1595 O O . ASN A 1 206 ? 10.617 -41.312 -7.945 1 98.12 206 ASN A O 1
ATOM 1599 N N . GLU A 1 207 ? 9.555 -42.031 -6.102 1 98.31 207 GLU A N 1
ATOM 1600 C CA . GLU A 1 207 ? 8.93 -43.125 -6.859 1 98.31 207 GLU A CA 1
ATOM 1601 C C . GLU A 1 207 ? 7.82 -42.594 -7.762 1 98.31 207 GLU A C 1
ATOM 1603 O O . GLU A 1 207 ? 6.977 -41.812 -7.324 1 98.31 207 GLU A O 1
ATOM 1608 N N . VAL A 1 208 ? 7.867 -43 -9.023 1 98.12 208 VAL A N 1
ATOM 1609 C CA . VAL A 1 208 ? 6.812 -42.625 -9.961 1 98.12 208 VAL A CA 1
ATOM 1610 C C . VAL A 1 208 ? 5.551 -43.438 -9.656 1 98.12 208 VAL A C 1
ATOM 1612 O O . VAL A 1 208 ? 5.566 -44.688 -9.711 1 98.12 208 VAL A O 1
ATOM 1615 N N . LEU A 1 209 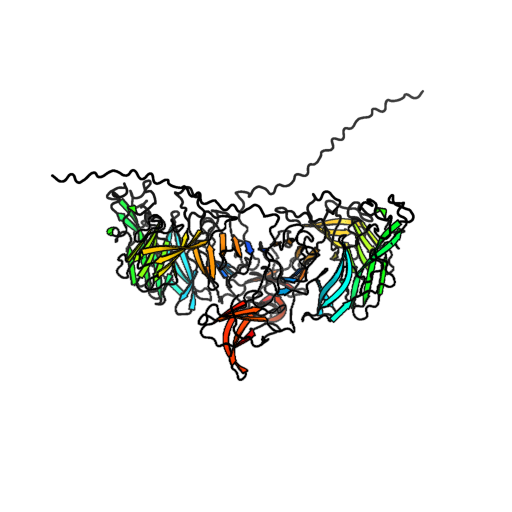? 4.473 -42.781 -9.367 1 98.06 209 LEU A N 1
ATOM 1616 C CA . LEU A 1 209 ? 3.211 -43.406 -9.008 1 98.06 209 LEU A CA 1
ATOM 1617 C C . LEU A 1 209 ? 2.254 -43.438 -10.195 1 98.06 209 LEU A C 1
ATOM 1619 O O . LEU A 1 209 ? 1.331 -44.25 -10.242 1 98.06 209 LEU A O 1
ATOM 1623 N N . PHE A 1 210 ? 2.398 -42.562 -11.102 1 98.12 210 PHE A N 1
ATOM 1624 C CA . PHE A 1 210 ? 1.549 -42.406 -12.273 1 98.12 210 PHE A CA 1
ATOM 1625 C C . PHE A 1 210 ? 2.307 -41.719 -13.406 1 98.12 210 PHE A C 1
ATOM 1627 O O . PHE A 1 210 ? 3.094 -40.812 -13.164 1 98.12 210 PHE A O 1
ATOM 1634 N N . ARG A 1 211 ? 2.158 -42.125 -14.578 1 98.06 211 ARG A N 1
ATOM 1635 C CA . ARG A 1 211 ? 2.693 -41.5 -15.781 1 98.06 211 ARG A CA 1
ATOM 1636 C C . ARG A 1 211 ? 1.651 -41.469 -16.891 1 98.06 211 ARG A C 1
ATOM 1638 O O . ARG A 1 211 ? 0.95 -42.469 -17.109 1 98.06 211 ARG A O 1
ATOM 1645 N N . TRP A 1 212 ? 1.485 -40.438 -17.578 1 98.25 212 TRP A N 1
ATOM 1646 C CA . TRP A 1 212 ? 0.585 -40.281 -18.703 1 98.25 212 TRP A CA 1
ATOM 1647 C C . TRP A 1 212 ? 1.263 -39.5 -19.828 1 98.25 212 TRP A C 1
ATOM 1649 O O . TRP A 1 212 ? 2.043 -38.594 -19.578 1 98.25 212 TRP A O 1
ATOM 1659 N N . SER A 1 213 ? 1.024 -39.875 -21.062 1 97.81 213 SER A N 1
ATOM 1660 C CA . SER A 1 213 ? 1.554 -39.219 -22.266 1 97.81 213 SER A CA 1
ATOM 1661 C C . SER A 1 213 ? 0.431 -38.812 -23.203 1 97.81 213 SER A C 1
ATOM 1663 O O . SER A 1 213 ? -0.456 -39.625 -23.516 1 97.81 213 SER A O 1
ATOM 1665 N N . ALA A 1 214 ? 0.516 -37.594 -23.641 1 97.75 214 ALA A N 1
ATOM 1666 C CA . ALA A 1 214 ? -0.469 -37.125 -24.625 1 97.75 214 ALA A CA 1
ATOM 1667 C C . ALA A 1 214 ? -0.338 -37.906 -25.922 1 97.75 214 ALA A C 1
ATOM 1669 O O . ALA A 1 214 ? -1.342 -38.312 -26.531 1 97.75 214 ALA A O 1
ATOM 1670 N N . ARG A 1 215 ? 0.84 -38.188 -26.375 1 96.75 215 ARG A N 1
ATOM 1671 C CA . ARG A 1 215 ? 1.1 -38.875 -27.625 1 96.75 215 ARG A CA 1
ATOM 1672 C C . ARG A 1 215 ? 0.546 -40.281 -27.594 1 96.75 215 ARG A C 1
ATOM 1674 O O . ARG A 1 215 ? 0.08 -40.812 -28.609 1 96.75 215 ARG A O 1
ATOM 1681 N N . GLU A 1 216 ? 0.679 -40.906 -26.438 1 96.56 216 GLU A N 1
ATOM 1682 C CA . GLU A 1 216 ? 0.173 -42.281 -26.297 1 96.56 216 GLU A CA 1
ATOM 1683 C C . GLU A 1 216 ? -1.353 -42.312 -26.312 1 96.56 216 GLU A C 1
ATOM 1685 O O . GLU A 1 216 ? -1.957 -43.375 -26.469 1 96.56 216 GLU A O 1
ATOM 1690 N N . HIS A 1 217 ? -1.962 -41.188 -26.188 1 96.88 217 HIS A N 1
ATOM 1691 C CA . HIS A 1 217 ? -3.418 -41.094 -26.203 1 96.88 217 HIS A CA 1
ATOM 1692 C C . HIS A 1 217 ? -3.914 -40.281 -27.375 1 96.88 217 HIS A C 1
ATOM 1694 O O . HIS A 1 217 ? -4.922 -39.562 -27.266 1 96.88 217 HIS A O 1
ATOM 1700 N N . VAL A 1 218 ? -3.266 -40.281 -28.438 1 95.38 218 VAL A N 1
ATOM 1701 C CA . VAL A 1 218 ? -3.512 -39.5 -29.641 1 95.38 218 VAL A CA 1
ATOM 1702 C C . VAL A 1 218 ? -4.879 -39.844 -30.219 1 95.38 218 VAL A C 1
ATOM 1704 O O . VAL A 1 218 ? -5.504 -39 -30.875 1 95.38 218 VAL A O 1
ATOM 1707 N N . SER A 1 219 ? -5.406 -41.031 -29.953 1 95.12 219 SER A N 1
ATOM 1708 C CA . SER A 1 219 ? -6.734 -41.406 -30.422 1 95.12 219 SER A CA 1
ATOM 1709 C C . SER A 1 219 ? -7.82 -40.594 -29.719 1 95.12 219 SER A C 1
ATOM 1711 O O . SER A 1 219 ? -8.867 -40.312 -30.312 1 95.12 219 SER A O 1
ATOM 1713 N N . GLU A 1 220 ? -7.598 -40.219 -28.5 1 95.25 220 GLU A N 1
ATOM 1714 C CA . GLU A 1 220 ? -8.539 -39.438 -27.703 1 95.25 220 GLU A CA 1
ATOM 1715 C C . GLU A 1 220 ? -8.258 -37.938 -27.828 1 95.25 220 GLU A C 1
ATOM 1717 O O . GLU A 1 220 ? -9.18 -37.125 -27.781 1 95.25 220 GLU A O 1
ATOM 1722 N N . ILE A 1 221 ? -7.016 -37.625 -28 1 96.06 221 ILE A N 1
ATOM 1723 C CA . ILE A 1 221 ? -6.539 -36.25 -28.125 1 96.06 221 ILE A CA 1
ATOM 1724 C C . ILE A 1 221 ? -5.73 -36.094 -29.406 1 96.06 221 ILE A C 1
ATOM 1726 O O . ILE A 1 221 ? -4.5 -36.125 -29.391 1 96.06 221 ILE A O 1
ATOM 1730 N N . PRO A 1 222 ? -6.422 -35.938 -30.453 1 96.31 222 PRO A N 1
ATOM 1731 C CA . PRO A 1 222 ? -5.742 -35.938 -31.75 1 96.31 222 PRO A CA 1
ATOM 1732 C C . PRO A 1 222 ? -4.844 -34.719 -31.938 1 96.31 222 PRO A C 1
ATOM 1734 O O . PRO A 1 222 ? -5.094 -33.656 -31.359 1 96.31 222 PRO A O 1
ATOM 1737 N N . LEU A 1 223 ? -3.877 -34.812 -32.812 1 97.19 223 LEU A N 1
ATOM 1738 C CA . LEU A 1 223 ? -2.885 -33.781 -33.062 1 97.19 223 LEU A CA 1
ATOM 1739 C C . LEU A 1 223 ? -3.541 -32.531 -33.656 1 97.19 223 LEU A C 1
ATOM 1741 O O . LEU A 1 223 ? -3.076 -31.406 -33.406 1 97.19 223 LEU A O 1
ATOM 1745 N N . ASN A 1 224 ? -4.574 -32.656 -34.375 1 95.81 224 ASN A N 1
ATOM 1746 C CA . ASN A 1 224 ? -5.184 -31.547 -35.062 1 95.81 224 ASN A CA 1
ATOM 1747 C C . ASN A 1 224 ? -6.008 -30.672 -34.125 1 95.81 224 ASN A C 1
ATOM 1749 O O . ASN A 1 224 ? -6.594 -29.672 -34.562 1 95.81 224 ASN A O 1
ATOM 1753 N N . LEU A 1 225 ? -6.09 -31.062 -32.844 1 96.62 225 LEU A N 1
ATOM 1754 C CA . LEU A 1 225 ? -6.668 -30.188 -31.828 1 96.62 225 LEU A CA 1
ATOM 1755 C C . LEU A 1 225 ? -5.793 -28.953 -31.625 1 96.62 225 LEU A C 1
ATOM 1757 O O . LEU A 1 225 ? -6.273 -27.922 -31.141 1 96.62 225 LEU A O 1
ATOM 1761 N N . SER A 1 226 ? -4.539 -29.094 -31.938 1 97.88 226 SER A N 1
ATOM 1762 C CA . SER A 1 226 ? -3.604 -28 -31.719 1 97.88 226 SER A CA 1
ATOM 1763 C C . SER A 1 226 ? -3.893 -26.828 -32.656 1 97.88 226 SER A C 1
ATOM 1765 O O . SER A 1 226 ? -4.211 -27.031 -33.812 1 97.88 226 SER A O 1
ATOM 1767 N N . ARG A 1 227 ? -3.756 -25.656 -32.062 1 97.19 227 ARG A N 1
ATOM 1768 C CA . ARG A 1 227 ? -3.893 -24.438 -32.875 1 97.19 227 ARG A CA 1
ATOM 1769 C C . ARG A 1 227 ? -2.527 -23.875 -33.25 1 97.19 227 ARG A C 1
ATOM 1771 O O . ARG A 1 227 ? -2.438 -22.938 -34.031 1 97.19 227 ARG A O 1
ATOM 1778 N N . LYS A 1 228 ? -1.484 -24.484 -32.75 1 97.31 228 LYS A N 1
ATOM 1779 C CA . LYS A 1 228 ? -0.146 -24.031 -33.125 1 97.31 228 LYS A CA 1
ATOM 1780 C C . LYS A 1 228 ? 0.203 -24.484 -34.562 1 97.31 228 LYS A C 1
ATOM 1782 O O . LYS A 1 228 ? 0.15 -25.672 -34.875 1 97.31 228 LYS A O 1
ATOM 1787 N N . PRO A 1 229 ? 0.64 -23.562 -35.375 1 96.38 229 PRO A N 1
ATOM 1788 C CA . PRO A 1 229 ? 1.039 -23.969 -36.719 1 96.38 229 PRO A CA 1
ATOM 1789 C C . PRO A 1 229 ? 2.316 -24.812 -36.719 1 96.38 229 PRO A C 1
ATOM 1791 O O . PRO A 1 229 ? 3.197 -24.609 -35.875 1 96.38 229 PRO A O 1
ATOM 1794 N N . LEU A 1 230 ? 2.369 -25.719 -37.656 1 95.94 230 LEU A N 1
ATOM 1795 C CA . LEU A 1 230 ? 3.58 -26.516 -37.812 1 95.94 230 LEU A CA 1
ATOM 1796 C C . LEU A 1 230 ? 4.77 -25.641 -38.156 1 95.94 230 LEU A C 1
ATOM 1798 O O . LEU A 1 230 ? 5.859 -25.797 -37.594 1 95.94 230 LEU A O 1
ATOM 1802 N N . SER A 1 231 ? 4.547 -24.797 -39.156 1 94.12 231 SER A N 1
ATOM 1803 C CA . SER A 1 231 ? 5.543 -23.828 -39.594 1 94.12 231 SER A CA 1
ATOM 1804 C C . SER A 1 231 ? 6.91 -24.484 -39.781 1 94.12 231 SER A C 1
ATOM 1806 O O . SER A 1 231 ? 7.922 -23.953 -39.312 1 94.12 231 SER A O 1
ATOM 1808 N N . GLY A 1 232 ? 7 -25.703 -40.25 1 93.56 232 GLY A N 1
ATOM 1809 C CA . GLY A 1 232 ? 8.242 -26.391 -40.562 1 93.56 232 GLY A CA 1
ATOM 1810 C C . GLY A 1 232 ? 8.742 -27.25 -39.406 1 93.56 232 GLY A C 1
ATOM 1811 O O . GLY A 1 232 ? 9.633 -28.078 -39.594 1 93.56 232 GLY A O 1
ATOM 1812 N N . ALA A 1 233 ? 8.18 -27.109 -38.281 1 96.25 233 ALA A N 1
ATOM 1813 C CA . ALA A 1 233 ? 8.586 -27.938 -37.156 1 96.25 233 ALA A CA 1
ATOM 1814 C C . ALA A 1 233 ? 8.18 -29.391 -37.344 1 96.25 233 ALA A C 1
ATOM 1816 O O . ALA A 1 233 ? 7.293 -29.688 -38.156 1 96.25 233 ALA A O 1
ATOM 1817 N N . GLY A 1 234 ? 8.836 -30.344 -36.656 1 97.25 234 GLY A N 1
ATOM 1818 C CA . GLY A 1 234 ? 8.453 -31.75 -36.656 1 97.25 234 GLY A CA 1
ATOM 1819 C C . GLY A 1 234 ? 9.227 -32.594 -37.656 1 97.25 234 GLY A C 1
ATOM 1820 O O . GLY A 1 234 ? 9.164 -33.812 -37.625 1 97.25 234 GLY A O 1
ATOM 1821 N N . ALA A 1 235 ? 10.055 -31.906 -38.469 1 96.56 235 ALA A N 1
ATOM 1822 C CA . ALA A 1 235 ? 10.781 -32.625 -39.531 1 96.56 235 ALA A CA 1
ATOM 1823 C C . ALA A 1 235 ? 12.055 -33.25 -38.969 1 96.56 235 ALA A C 1
ATOM 1825 O O . ALA A 1 235 ? 12.648 -34.125 -39.594 1 96.56 235 ALA A O 1
ATOM 1826 N N . SER A 1 236 ? 12.453 -32.781 -37.875 1 96.44 236 SER A N 1
ATOM 1827 C CA . SER A 1 236 ? 13.664 -33.281 -37.219 1 96.44 236 SER A CA 1
ATOM 1828 C C . SER A 1 236 ? 13.492 -33.406 -35.719 1 96.44 236 SER A C 1
ATOM 1830 O O . SER A 1 236 ? 12.688 -32.688 -35.125 1 96.44 236 SER A O 1
ATOM 1832 N N . GLU A 1 237 ? 14.297 -34.281 -35.156 1 96 237 GLU A N 1
ATOM 1833 C CA . GLU A 1 237 ? 14.281 -34.438 -33.719 1 96 237 GLU A CA 1
ATOM 1834 C C . GLU A 1 237 ? 14.828 -33.188 -33 1 96 237 GLU A C 1
ATOM 1836 O O . GLU A 1 237 ? 14.562 -32.969 -31.828 1 96 237 GLU A O 1
ATOM 1841 N N . LYS A 1 238 ? 15.539 -32.344 -33.688 1 96.38 238 LYS A N 1
ATOM 1842 C CA . LYS A 1 238 ? 16.125 -31.141 -33.094 1 96.38 238 LYS A CA 1
ATOM 1843 C C . LYS A 1 238 ? 15.141 -29.984 -33.125 1 96.38 238 LYS A C 1
ATOM 1845 O O . LYS A 1 238 ? 15.352 -28.969 -32.469 1 96.38 238 LYS A O 1
ATOM 1850 N N . ASP A 1 239 ? 14.062 -3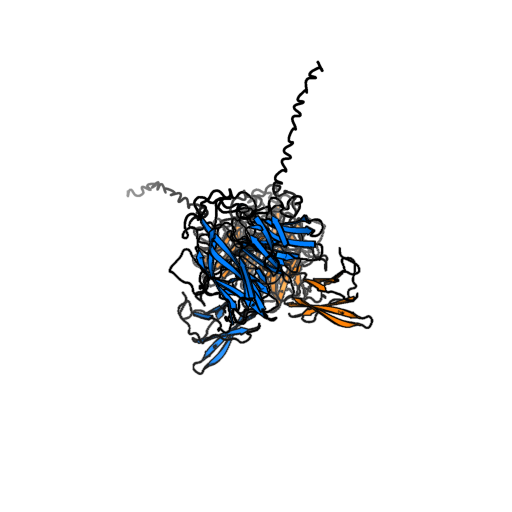0.172 -33.844 1 96.75 239 ASP A N 1
ATOM 1851 C CA . ASP A 1 239 ? 13 -29.172 -33.906 1 96.75 239 ASP A CA 1
ATOM 1852 C C . ASP A 1 239 ? 11.625 -29.828 -33.875 1 96.75 239 ASP A C 1
ATOM 1854 O O . ASP A 1 239 ? 10.828 -29.656 -34.812 1 96.75 239 ASP A O 1
ATOM 1858 N N . PRO A 1 240 ? 11.336 -30.516 -32.781 1 97.81 240 PRO A N 1
ATOM 1859 C CA . PRO A 1 240 ? 10.023 -31.156 -32.656 1 97.81 240 PRO A CA 1
ATOM 1860 C C . PRO A 1 240 ? 8.875 -30.156 -32.594 1 97.81 240 PRO A C 1
ATOM 1862 O O . PRO A 1 240 ? 9.078 -29.016 -32.188 1 97.81 240 PRO A O 1
ATOM 1865 N N . TRP A 1 241 ? 7.707 -30.578 -33.094 1 98 241 TRP A N 1
ATOM 1866 C CA . TRP A 1 241 ? 6.52 -29.734 -33.031 1 98 241 TRP A CA 1
ATOM 1867 C C . TRP A 1 241 ? 5.902 -29.734 -31.656 1 98 241 TRP A C 1
ATOM 1869 O O . TRP A 1 241 ? 5.477 -30.781 -31.156 1 98 241 TRP A O 1
ATOM 1879 N N . ASN A 1 242 ? 5.906 -28.547 -30.953 1 96.69 242 ASN A N 1
ATOM 1880 C CA . ASN A 1 242 ? 5.316 -28.375 -29.625 1 96.69 242 ASN A CA 1
ATOM 1881 C C . ASN A 1 242 ? 3.805 -28.188 -29.703 1 96.69 242 ASN A C 1
ATOM 1883 O O . ASN A 1 242 ? 3.287 -27.125 -29.359 1 96.69 242 ASN A O 1
ATOM 1887 N N . TYR A 1 243 ? 3.076 -29.281 -29.984 1 96.38 243 TYR A N 1
ATOM 1888 C CA . TYR A 1 243 ? 1.7 -29.188 -30.453 1 96.38 243 TYR A CA 1
ATOM 1889 C C . TYR A 1 243 ? 0.734 -29.016 -29.297 1 96.38 243 TYR A C 1
ATOM 1891 O O . TYR A 1 243 ? -0.342 -28.438 -29.453 1 96.38 243 TYR A O 1
ATOM 1899 N N . ILE A 1 244 ? 0.988 -29.438 -28.109 1 96.25 244 ILE A N 1
ATOM 1900 C CA . ILE A 1 244 ? -0.017 -29.484 -27.047 1 96.25 244 ILE A CA 1
ATOM 1901 C C . ILE A 1 244 ? 0.325 -28.484 -25.953 1 96.25 244 ILE A C 1
ATOM 1903 O O . ILE A 1 244 ? -0.565 -27.828 -25.406 1 96.25 244 ILE A O 1
ATOM 1907 N N . HIS A 1 245 ? 1.614 -28.312 -25.578 1 97.44 245 HIS A N 1
ATOM 1908 C CA . HIS A 1 245 ? 2.123 -27.375 -24.594 1 97.44 245 HIS A CA 1
ATOM 1909 C C . HIS A 1 245 ? 1.259 -27.375 -23.328 1 97.44 245 HIS A C 1
ATOM 1911 O O . HIS A 1 245 ? 0.715 -26.328 -22.938 1 97.44 245 HIS A O 1
ATOM 1917 N N . MET A 1 246 ? 1.271 -28.469 -22.656 1 97.12 246 MET A N 1
ATOM 1918 C CA . MET A 1 246 ? 0.585 -28.609 -21.375 1 97.12 246 MET A CA 1
ATOM 1919 C C . MET A 1 246 ? 1.168 -27.672 -20.328 1 97.12 246 MET A C 1
ATOM 1921 O O . MET A 1 246 ? 2.387 -27.5 -20.25 1 97.12 246 MET A O 1
ATOM 1925 N N . ASN A 1 247 ? 0.23 -27 -19.531 1 95.44 247 ASN A N 1
ATOM 1926 C CA . ASN A 1 247 ? 0.818 -25.969 -18.688 1 95.44 247 ASN A CA 1
ATOM 1927 C C . ASN A 1 247 ? 0.192 -25.969 -17.297 1 95.44 247 ASN A C 1
ATOM 1929 O O . ASN A 1 247 ? 0.601 -25.188 -16.438 1 95.44 247 ASN A O 1
ATOM 1933 N N . SER A 1 248 ? -0.797 -26.734 -17.016 1 97.75 248 SER A N 1
ATOM 1934 C CA . SER A 1 248 ? -1.237 -26.953 -15.648 1 97.75 248 SER A CA 1
ATOM 1935 C C . SER A 1 248 ? -1.842 -28.344 -15.477 1 97.75 248 SER A C 1
ATOM 1937 O O . SER A 1 248 ? -2.459 -28.875 -16.406 1 97.75 248 SER A O 1
ATOM 1939 N N . ILE A 1 249 ? -1.637 -28.938 -14.359 1 98.62 249 ILE A N 1
ATOM 1940 C CA . ILE A 1 249 ? -2.148 -30.25 -13.977 1 98.62 249 ILE A CA 1
ATOM 1941 C C . ILE A 1 249 ? -2.545 -30.234 -12.5 1 98.62 249 ILE A C 1
ATOM 1943 O O . ILE A 1 249 ? -1.836 -29.672 -11.664 1 98.62 249 ILE A O 1
ATOM 1947 N N . ALA A 1 250 ? -3.652 -30.812 -12.211 1 97.88 250 ALA A N 1
ATOM 1948 C CA . ALA A 1 250 ? -4.105 -30.969 -10.828 1 97.88 250 ALA A CA 1
ATOM 1949 C C . ALA A 1 250 ? -4.801 -32.312 -10.633 1 97.88 250 ALA A C 1
ATOM 1951 O O . ALA A 1 250 ? -5.273 -32.906 -11.594 1 97.88 250 ALA A O 1
ATOM 1952 N N . LYS A 1 251 ? -4.789 -32.688 -9.438 1 97.81 251 LYS A N 1
ATOM 1953 C CA . LYS A 1 251 ? -5.438 -33.938 -9.102 1 97.81 251 LYS A CA 1
ATOM 1954 C C . LYS A 1 251 ? -6.691 -33.719 -8.266 1 97.81 251 LYS A C 1
ATOM 1956 O O . LYS A 1 251 ? -6.66 -32.969 -7.285 1 97.81 251 LYS A O 1
ATOM 1961 N N . TYR A 1 252 ? -7.742 -34.312 -8.68 1 96.25 252 TYR A N 1
ATOM 1962 C CA . TYR A 1 252 ? -9.008 -34.312 -7.953 1 96.25 252 TYR A CA 1
ATOM 1963 C C . TYR A 1 252 ? -9.539 -35.719 -7.773 1 96.25 252 TYR A C 1
ATOM 1965 O O . TYR A 1 252 ? -9.992 -36.344 -8.734 1 96.25 252 TYR A O 1
ATOM 1973 N N . GLY A 1 253 ? -9.555 -36.188 -6.574 1 93.88 253 GLY A N 1
ATOM 1974 C CA . GLY A 1 253 ? -9.797 -37.594 -6.387 1 93.88 253 GLY A CA 1
ATOM 1975 C C . GLY A 1 253 ? -8.766 -38.469 -7.07 1 93.88 253 GLY A C 1
ATOM 1976 O O . GLY A 1 253 ? -7.566 -38.344 -6.828 1 93.88 253 GLY A O 1
ATOM 1977 N N . ASP A 1 254 ? -9.305 -39.312 -7.992 1 94.44 254 ASP A N 1
ATOM 1978 C CA . ASP A 1 254 ? -8.398 -40.188 -8.703 1 94.44 254 ASP A CA 1
ATOM 1979 C C . ASP A 1 254 ? -8.188 -39.719 -10.141 1 94.44 254 ASP A C 1
ATOM 1981 O O . ASP A 1 254 ? -7.613 -40.438 -10.953 1 94.44 254 ASP A O 1
ATOM 1985 N N . SER A 1 255 ? -8.656 -38.562 -10.383 1 96.56 255 SER A N 1
ATOM 1986 C CA . SER A 1 255 ? -8.578 -38.062 -11.75 1 96.56 255 SER A CA 1
ATOM 1987 C C . SER A 1 255 ? -7.598 -36.875 -11.844 1 96.56 255 SER A C 1
ATOM 1989 O O . SER A 1 255 ? -7.242 -36.281 -10.828 1 96.56 255 SER A O 1
ATOM 1991 N N . TYR A 1 256 ? -7.113 -36.656 -13.023 1 98.38 256 TYR A N 1
ATOM 1992 C CA . TYR A 1 256 ? -6.164 -35.594 -13.305 1 98.38 256 TYR A CA 1
ATOM 1993 C C . TYR A 1 256 ? -6.75 -34.594 -14.289 1 98.38 256 TYR A C 1
ATOM 1995 O O . TYR A 1 256 ? -7.258 -34.969 -15.344 1 98.38 256 TYR A O 1
ATOM 2003 N N . LEU A 1 257 ? -6.766 -33.312 -13.867 1 98.62 257 LEU A N 1
ATOM 2004 C CA . LEU A 1 257 ? -7.145 -32.219 -14.75 1 98.62 257 LEU A CA 1
ATOM 2005 C C . LEU A 1 257 ? -5.934 -31.672 -15.508 1 98.62 257 LEU A C 1
ATOM 2007 O O . LEU A 1 257 ? -4.984 -31.188 -14.898 1 98.62 257 LEU A O 1
ATOM 2011 N N . VAL A 1 258 ? -5.977 -31.781 -16.859 1 98.62 258 VAL A N 1
ATOM 2012 C CA . VAL A 1 258 ? -4.844 -31.406 -17.688 1 98.62 258 VAL A CA 1
ATOM 2013 C C . VAL A 1 258 ? -5.25 -30.281 -18.625 1 98.62 258 VAL A C 1
ATOM 2015 O O . VAL A 1 258 ? -6.238 -30.391 -19.359 1 98.62 258 VAL A O 1
ATOM 2018 N N . SER A 1 259 ? -4.457 -29.219 -18.609 1 98.69 259 SER A N 1
ATOM 2019 C CA . SER A 1 259 ? -4.727 -28.078 -19.484 1 98.69 259 SER A CA 1
ATOM 2020 C C . SER A 1 259 ? -3.697 -27.969 -20.594 1 98.69 259 SER A C 1
ATOM 2022 O O . SER A 1 259 ? -2.494 -28.062 -20.344 1 98.69 259 SER A O 1
ATOM 2024 N N . SER A 1 260 ? -4.156 -27.859 -21.797 1 98.25 260 SER A N 1
ATOM 2025 C CA . SER A 1 260 ? -3.312 -27.594 -22.953 1 98.25 260 SER A CA 1
ATOM 2026 C C . SER A 1 260 ? -3.584 -26.203 -23.531 1 98.25 260 SER A C 1
ATOM 2028 O O . SER A 1 260 ? -4.68 -25.938 -24.031 1 98.25 260 SER A O 1
ATOM 2030 N N . ARG A 1 261 ? -2.594 -25.422 -23.516 1 97.38 261 ARG A N 1
ATOM 2031 C CA . ARG A 1 261 ? -2.775 -24.062 -24.016 1 97.38 261 ARG A CA 1
ATOM 2032 C C . ARG A 1 261 ? -2.955 -24.062 -25.531 1 97.38 261 ARG A C 1
ATOM 2034 O O . ARG A 1 261 ? -3.844 -23.391 -26.062 1 97.38 261 ARG A O 1
ATOM 2041 N N . TYR A 1 262 ? -2.209 -24.906 -26.281 1 98.12 262 TYR A N 1
ATOM 2042 C CA . TYR A 1 262 ? -2.232 -24.812 -27.734 1 98.12 262 TYR A CA 1
ATOM 2043 C C . TYR A 1 262 ? -3.426 -25.562 -28.312 1 98.12 262 TYR A C 1
ATOM 2045 O O . TYR A 1 262 ? -3.814 -25.328 -29.453 1 98.12 262 TYR A O 1
ATOM 2053 N N . ALA A 1 263 ? -3.986 -26.406 -27.531 1 98.12 263 ALA A N 1
ATOM 2054 C CA . ALA A 1 263 ? -5.223 -27.062 -27.953 1 98.12 263 ALA A CA 1
ATOM 2055 C C . ALA A 1 263 ? -6.445 -26.266 -27.484 1 98.12 263 ALA A C 1
ATOM 2057 O O . ALA A 1 263 ? -7.578 -26.625 -27.812 1 98.12 263 ALA A O 1
ATOM 2058 N N . CYS A 1 264 ? -6.23 -25.219 -26.688 1 98.62 264 CYS A N 1
ATOM 2059 C CA . CYS A 1 264 ? -7.324 -24.453 -26.094 1 98.62 264 CYS A CA 1
ATOM 2060 C C . CYS A 1 264 ? -8.297 -25.375 -25.359 1 98.62 264 CYS A C 1
ATOM 2062 O O . CYS A 1 264 ? -9.508 -25.266 -25.547 1 98.62 264 CYS A O 1
ATOM 2064 N N . SER A 1 265 ? -7.672 -26.297 -24.609 1 98.69 265 SER A N 1
ATOM 2065 C CA . SER A 1 265 ? -8.5 -27.391 -24.109 1 98.69 265 SER A CA 1
ATOM 2066 C C . SER A 1 265 ? -8.125 -27.75 -22.672 1 98.69 265 SER A C 1
ATOM 2068 O O . SER A 1 265 ? -7.004 -27.5 -22.234 1 98.69 265 SER A O 1
ATOM 2070 N N . VAL A 1 266 ? -9.078 -28.328 -22.016 1 98.75 266 VAL A N 1
ATOM 2071 C CA . VAL A 1 266 ? -8.938 -28.938 -20.688 1 98.75 266 VAL A CA 1
ATOM 2072 C C . VAL A 1 266 ? -9.438 -30.375 -20.734 1 98.75 266 VAL A C 1
ATOM 2074 O O . VAL A 1 266 ? -10.5 -30.656 -21.297 1 98.75 266 VAL A O 1
ATOM 2077 N N . PHE A 1 267 ? -8.672 -31.297 -20.203 1 98.62 267 PHE A N 1
ATOM 2078 C CA . PHE A 1 267 ? -9.008 -32.719 -20.172 1 98.62 267 PHE A CA 1
ATOM 2079 C C . PHE A 1 267 ? -9.078 -33.219 -18.734 1 98.62 267 PHE A C 1
ATOM 2081 O O . PHE A 1 267 ? -8.188 -32.938 -17.938 1 98.62 267 PHE A O 1
ATOM 2088 N N . LEU A 1 268 ? -10.125 -33.906 -18.422 1 98.12 268 LEU A N 1
ATOM 2089 C CA . LEU A 1 268 ? -10.109 -34.719 -17.219 1 98.12 268 LEU A CA 1
ATOM 2090 C C . LEU A 1 268 ? -9.797 -36.188 -17.562 1 98.12 268 LEU A C 1
ATOM 2092 O O . LEU A 1 268 ? -10.5 -36.781 -18.375 1 98.12 268 LEU A O 1
ATOM 2096 N N . ILE A 1 269 ? -8.742 -36.688 -17.016 1 97.94 269 ILE A N 1
ATOM 2097 C CA . ILE A 1 269 ? -8.328 -38.031 -17.328 1 97.94 269 ILE A CA 1
ATOM 2098 C C . ILE A 1 269 ? -8.43 -38.906 -16.078 1 97.94 269 ILE A C 1
ATOM 2100 O O . ILE A 1 269 ? -8.195 -38.438 -14.969 1 97.94 269 ILE A O 1
ATOM 2104 N N . SER A 1 270 ? -8.703 -40.125 -16.297 1 97.5 270 SER A N 1
ATOM 2105 C CA . SER A 1 270 ? -8.867 -41.062 -15.195 1 97.5 270 SER A CA 1
ATOM 2106 C C . SER A 1 270 ? -7.523 -41.594 -14.719 1 97.5 270 SER A C 1
ATOM 2108 O O . SER A 1 270 ? -6.484 -41.312 -15.312 1 97.5 270 SER A O 1
ATOM 2110 N N . SER A 1 271 ? -7.566 -42.438 -13.695 1 96.31 271 SER A N 1
ATOM 2111 C CA . SER A 1 271 ? -6.359 -43 -13.094 1 96.31 271 SER A CA 1
ATOM 2112 C C . SER A 1 271 ? -5.68 -43.969 -14.039 1 96.31 271 SER A C 1
ATOM 2114 O O . SER A 1 271 ? -4.484 -44.25 -13.898 1 96.31 271 SER A O 1
ATOM 2116 N N . ASN A 1 272 ? -6.434 -44.438 -15.008 1 96.12 272 ASN A N 1
ATOM 2117 C CA . ASN A 1 272 ? -5.828 -45.344 -15.984 1 96.12 272 ASN A CA 1
ATOM 2118 C C . ASN A 1 272 ? -5.398 -44.594 -17.25 1 96.12 272 ASN A C 1
ATOM 2120 O O . ASN A 1 272 ? -4.934 -45.219 -18.203 1 96.12 272 ASN A O 1
ATOM 2124 N N . GLY A 1 273 ? -5.594 -43.281 -17.219 1 96.5 273 GLY A N 1
ATOM 2125 C CA . GLY A 1 273 ? -5.094 -42.469 -18.297 1 96.5 273 GLY A CA 1
ATOM 2126 C C . GLY A 1 273 ? -6.145 -42.156 -19.344 1 96.5 273 GLY A C 1
ATOM 2127 O O . GLY A 1 273 ? -5.922 -41.312 -20.234 1 96.5 273 GLY A O 1
ATOM 2128 N N . THR A 1 274 ? -7.281 -42.75 -19.25 1 97.12 274 THR A N 1
ATOM 2129 C CA . THR A 1 274 ? -8.305 -42.562 -20.266 1 97.12 274 THR A CA 1
ATOM 2130 C C . THR A 1 274 ? -9.023 -41.219 -20.047 1 97.12 274 THR A C 1
ATOM 2132 O O . THR A 1 274 ? -9.133 -40.75 -18.906 1 97.12 274 THR A O 1
ATOM 2135 N N . LEU A 1 275 ? -9.531 -40.719 -21.141 1 97.75 275 LEU A N 1
ATOM 2136 C CA . LEU A 1 275 ? -10.227 -39.438 -21.125 1 97.75 275 LEU A CA 1
ATOM 2137 C C . LEU A 1 275 ? -11.617 -39.594 -20.516 1 97.75 275 LEU A C 1
ATOM 2139 O O . LEU A 1 275 ? -12.398 -40.438 -20.938 1 97.75 275 LEU A O 1
ATOM 2143 N N . ILE A 1 276 ? -11.945 -38.781 -19.5 1 96.69 276 ILE A N 1
ATOM 2144 C CA . ILE A 1 276 ? -13.281 -38.719 -18.922 1 96.69 276 ILE A CA 1
ATOM 2145 C C . ILE A 1 276 ? -14.125 -37.688 -19.656 1 96.69 276 ILE A C 1
ATOM 2147 O O . ILE A 1 276 ? -15.219 -37.969 -20.141 1 96.69 276 ILE A O 1
ATOM 2151 N N . TRP A 1 277 ? -13.664 -36.5 -19.766 1 97.25 277 TRP A N 1
ATOM 2152 C CA . TRP A 1 277 ? -14.305 -35.469 -20.609 1 97.25 277 TRP A CA 1
ATOM 2153 C C . TRP A 1 277 ? -13.281 -34.469 -21.141 1 97.25 277 TRP A C 1
ATOM 2155 O O . TRP A 1 277 ? -12.156 -34.406 -20.625 1 97.25 277 TRP A O 1
ATOM 2165 N N . HIS A 1 278 ? -13.664 -33.875 -22.219 1 98.31 278 HIS A N 1
ATOM 2166 C CA . HIS A 1 278 ? -12.891 -32.875 -22.938 1 98.31 278 HIS A CA 1
ATOM 2167 C C . HIS A 1 278 ? -13.68 -31.578 -23.078 1 98.31 278 HIS A C 1
ATOM 2169 O O . HIS A 1 278 ? -14.789 -31.578 -23.609 1 98.31 278 HIS A O 1
ATOM 2175 N N . LEU A 1 279 ? -13.117 -30.484 -22.469 1 98.69 279 LEU A N 1
ATOM 2176 C CA . LEU A 1 279 ? -13.648 -29.141 -22.688 1 98.69 279 LEU A CA 1
ATOM 2177 C C . LEU A 1 279 ? -12.734 -28.328 -23.609 1 98.69 279 LEU A C 1
ATOM 2179 O O . LEU A 1 279 ? -11.562 -28.109 -23.281 1 98.69 279 LEU A O 1
ATOM 2183 N N . ASN A 1 280 ? -13.242 -27.969 -24.734 1 98.62 280 ASN A N 1
ATOM 2184 C CA . ASN A 1 280 ? -12.539 -27.078 -25.641 1 98.62 280 ASN A CA 1
ATOM 2185 C C . ASN A 1 280 ? -13.078 -25.641 -25.547 1 98.62 280 ASN A C 1
ATOM 2187 O O . ASN A 1 280 ? -14.289 -25.438 -25.594 1 98.62 280 ASN A O 1
ATOM 2191 N N . GLY A 1 281 ? -12.211 -24.656 -25.375 1 98.62 281 GLY A N 1
ATOM 2192 C CA . GLY A 1 281 ? -12.625 -23.281 -25.141 1 98.62 281 GLY A CA 1
ATOM 2193 C C . GLY A 1 281 ? -13.188 -22.594 -26.375 1 98.62 281 GLY A C 1
ATOM 2194 O O . GLY A 1 281 ? -13.734 -21.5 -26.297 1 98.62 281 GLY A O 1
ATOM 2195 N N . ILE A 1 282 ? -13.047 -23.234 -27.5 1 97.56 282 ILE A N 1
ATOM 2196 C CA . ILE A 1 282 ? -13.5 -22.641 -28.75 1 97.56 282 ILE A CA 1
ATOM 2197 C C . ILE A 1 282 ? -14.836 -23.25 -29.172 1 97.56 282 ILE A C 1
ATOM 2199 O O . ILE A 1 282 ? -15.828 -22.531 -29.344 1 97.56 282 ILE A O 1
ATOM 2203 N N . ASP A 1 283 ? -14.914 -24.594 -29.219 1 96.56 283 ASP A N 1
ATOM 2204 C CA . ASP A 1 283 ? -16.109 -25.219 -29.781 1 96.56 283 ASP A CA 1
ATOM 2205 C C . ASP A 1 283 ? -16.812 -26.094 -28.75 1 96.56 283 ASP A C 1
ATOM 2207 O O . ASP A 1 283 ? -17.828 -26.734 -29.047 1 96.56 283 ASP A O 1
ATOM 2211 N N . GLY A 1 284 ? -16.219 -26.266 -27.609 1 98.06 284 GLY A N 1
ATOM 2212 C CA . GLY A 1 284 ? -16.891 -26.875 -26.484 1 98.06 284 GLY A CA 1
ATOM 2213 C C . GLY A 1 284 ? -16.453 -28.312 -26.219 1 98.06 284 GLY A C 1
ATOM 2214 O O . GLY A 1 284 ? -16.578 -28.812 -25.094 1 98.06 284 GLY A O 1
ATOM 2215 N N . GLY A 1 285 ? -15.953 -28.969 -27.281 1 97.94 285 GLY A N 1
ATOM 2216 C CA . GLY A 1 285 ? -15.672 -30.375 -27.109 1 97.94 285 GLY A CA 1
ATOM 2217 C C . GLY A 1 285 ? -16.891 -31.188 -26.734 1 97.94 285 GLY A C 1
ATOM 2218 O O . GLY A 1 285 ? -17.891 -31.203 -27.469 1 97.94 285 GLY A O 1
ATOM 2219 N N . ASP A 1 286 ? -16.891 -31.766 -25.5 1 98.06 286 ASP A N 1
ATOM 2220 C CA . ASP A 1 286 ? -18 -32.594 -25.031 1 98.06 286 ASP A CA 1
ATOM 2221 C C . ASP A 1 286 ? -19.125 -31.703 -24.5 1 98.06 286 ASP A C 1
ATOM 2223 O O . ASP A 1 286 ? -20.203 -32.219 -24.141 1 98.06 286 ASP A O 1
ATOM 2227 N N . PHE A 1 287 ? -18.891 -30.438 -24.422 1 98.62 287 PHE A N 1
ATOM 2228 C CA . PHE A 1 287 ? -19.844 -29.531 -23.797 1 98.62 287 PHE A CA 1
ATOM 2229 C C . PHE A 1 287 ? -20.422 -28.562 -24.797 1 98.62 287 PHE A C 1
ATOM 2231 O O . PHE A 1 287 ? -19.844 -28.328 -25.859 1 98.62 287 PHE A O 1
ATOM 2238 N N . GLU A 1 288 ? -21.625 -28 -24.422 1 98.56 288 GLU A N 1
ATOM 2239 C CA . GLU A 1 288 ? -22.203 -26.859 -25.125 1 98.56 288 GLU A CA 1
ATOM 2240 C C . GLU A 1 288 ? -21.828 -25.547 -24.438 1 98.56 288 GLU A C 1
ATOM 2242 O O . GLU A 1 288 ? -22.094 -25.359 -23.25 1 98.56 288 GLU A O 1
ATOM 2247 N N . MET A 1 289 ? -21.281 -24.719 -25.203 1 98.25 289 MET A N 1
ATOM 2248 C CA . MET A 1 289 ? -20.781 -23.469 -24.641 1 98.25 289 MET A CA 1
ATOM 2249 C C . MET A 1 289 ? -21.875 -22.422 -24.547 1 98.25 289 MET A C 1
ATOM 2251 O O . MET A 1 289 ? -22.625 -22.219 -25.5 1 98.25 289 MET A O 1
ATOM 2255 N N . GLY A 1 290 ? -22.031 -21.781 -23.438 1 98.25 290 GLY A N 1
ATOM 2256 C CA . GLY A 1 290 ? -22.922 -20.641 -23.297 1 98.25 290 GLY A CA 1
ATOM 2257 C C . GLY A 1 290 ? -22.297 -19.328 -23.719 1 98.25 290 GLY A C 1
ATOM 2258 O O . GLY A 1 290 ? -21.156 -19.312 -24.188 1 98.25 290 GLY A O 1
ATOM 2259 N N . PRO A 1 291 ? -23.047 -18.234 -23.547 1 97.44 291 PRO A N 1
ATOM 2260 C CA . PRO A 1 291 ? -22.531 -16.906 -23.906 1 97.44 291 PRO A CA 1
ATOM 2261 C C . PRO A 1 291 ? -21.312 -16.516 -23.078 1 97.44 291 PRO A C 1
ATOM 2263 O O . PRO A 1 291 ? -21.266 -16.75 -21.875 1 97.44 291 PRO A O 1
ATOM 2266 N N . ASP A 1 292 ? -20.281 -15.969 -23.719 1 96.75 292 ASP A N 1
ATOM 2267 C CA . ASP A 1 292 ? -19.109 -15.336 -23.094 1 96.75 292 ASP A CA 1
ATOM 2268 C C . ASP A 1 292 ? -18.266 -16.375 -22.359 1 96.75 292 ASP A C 1
ATOM 2270 O O . ASP A 1 292 ? -17.562 -16.031 -21.406 1 96.75 292 ASP A O 1
ATOM 2274 N N . THR A 1 293 ? -18.312 -17.641 -22.781 1 98.44 293 THR A N 1
ATOM 2275 C CA . THR A 1 293 ? -17.609 -18.703 -22.062 1 98.44 293 THR A CA 1
ATOM 2276 C C . THR A 1 293 ? -16.359 -19.141 -22.844 1 98.44 293 THR A C 1
ATOM 2278 O O . THR A 1 293 ? -15.609 -20 -22.359 1 98.44 293 THR A O 1
ATOM 2281 N N . THR A 1 294 ? -16.094 -18.562 -23.953 1 98.12 294 THR A N 1
ATOM 2282 C CA . THR A 1 294 ? -14.977 -19 -24.781 1 98.12 294 THR A CA 1
ATOM 2283 C C . THR A 1 294 ? -13.641 -18.625 -24.141 1 98.12 294 THR A C 1
ATOM 2285 O O . THR A 1 294 ? -13.562 -17.641 -23.391 1 98.12 294 THR A O 1
ATOM 2288 N N . PHE A 1 295 ? -12.641 -19.453 -24.375 1 98.62 295 PHE A N 1
ATOM 2289 C CA . PHE A 1 295 ? -11.289 -19.203 -23.891 1 98.62 295 PHE A CA 1
ATOM 2290 C C . PHE A 1 295 ? -10.266 -19.906 -24.781 1 98.62 295 PHE A C 1
ATOM 2292 O O . PHE A 1 295 ? -10.609 -20.844 -25.5 1 98.62 295 PHE A O 1
ATOM 2299 N N . CYS A 1 296 ? -9.047 -19.422 -24.766 1 98.62 296 CYS A N 1
ATOM 2300 C CA . CYS A 1 296 ? -7.926 -20.094 -25.406 1 98.62 296 CYS A CA 1
ATOM 2301 C C . CYS A 1 296 ? -6.598 -19.625 -24.828 1 98.62 296 CYS A C 1
ATOM 2303 O O . CYS A 1 296 ? -6.516 -18.516 -24.281 1 98.62 296 CYS A O 1
ATOM 2305 N N . TYR A 1 297 ? -5.605 -20.531 -24.953 1 98.69 297 TYR A N 1
ATOM 2306 C CA . TYR A 1 297 ? -4.23 -20.266 -24.531 1 98.69 297 TYR A CA 1
ATOM 2307 C C . TYR A 1 297 ? -4.156 -19.984 -23.031 1 98.69 297 TYR A C 1
ATOM 2309 O O . TYR A 1 297 ? -3.322 -19.203 -22.594 1 98.69 297 TYR A O 1
ATOM 2317 N N . GLN A 1 298 ? -5.066 -20.625 -22.328 1 98.69 298 GLN A N 1
ATOM 2318 C CA . GLN A 1 298 ? -5.293 -20.391 -20.906 1 98.69 298 GLN A CA 1
ATOM 2319 C C . GLN A 1 298 ? -4.16 -20.984 -20.062 1 98.69 298 GLN A C 1
ATOM 2321 O O . GLN A 1 298 ? -3.438 -21.859 -20.516 1 98.69 298 GLN A O 1
ATOM 2326 N N . HIS A 1 299 ? -4.047 -20.406 -18.859 1 98.69 299 HIS A N 1
ATOM 2327 C CA . HIS A 1 299 ? -3.092 -20.906 -17.875 1 98.69 299 HIS A CA 1
ATOM 2328 C C . HIS A 1 299 ? -3.768 -21.156 -16.531 1 98.69 299 HIS A C 1
ATOM 2330 O O . HIS A 1 299 ? -4.828 -20.594 -16.25 1 98.69 299 HIS A O 1
ATOM 2336 N N . GLU A 1 300 ? -3.201 -22.062 -15.734 1 98.19 300 GLU A N 1
ATOM 2337 C CA . GLU A 1 300 ? -3.564 -22.406 -14.359 1 98.19 300 GLU A CA 1
ATOM 2338 C C . GLU A 1 300 ? -5.043 -22.766 -14.258 1 98.19 300 GLU A C 1
ATOM 2340 O O . GLU A 1 300 ? -5.781 -22.156 -13.484 1 98.19 300 GLU A O 1
ATOM 2345 N N . VAL A 1 301 ? -5.41 -23.781 -14.867 1 98.75 301 VAL A N 1
ATOM 2346 C CA . VAL A 1 301 ? -6.789 -24.266 -14.789 1 98.75 301 VAL A CA 1
ATOM 2347 C C . VAL A 1 301 ? -6.98 -25.078 -13.523 1 98.75 301 VAL A C 1
ATOM 2349 O O . VAL A 1 301 ? -6.168 -25.953 -13.211 1 98.75 301 VAL A O 1
ATOM 2352 N N . ARG A 1 302 ? -8.039 -24.766 -12.758 1 98.62 302 ARG A N 1
ATOM 2353 C CA . ARG A 1 302 ? -8.391 -25.453 -11.531 1 98.62 302 ARG A CA 1
ATOM 2354 C C . ARG A 1 302 ? -9.898 -25.703 -11.453 1 98.62 302 ARG A C 1
ATOM 2356 O O . ARG A 1 302 ? -10.672 -25.062 -12.164 1 98.62 302 ARG A O 1
ATOM 2363 N N . LEU A 1 303 ? -10.258 -26.688 -10.641 1 97.94 303 LEU A N 1
ATOM 2364 C CA . LEU A 1 303 ? -11.656 -26.906 -10.32 1 97.94 303 LEU A CA 1
ATOM 2365 C C . LEU A 1 303 ? -11.961 -26.484 -8.883 1 97.94 303 LEU A C 1
ATOM 2367 O O . LEU A 1 303 ? -11.141 -26.688 -7.988 1 97.94 303 LEU A O 1
ATOM 2371 N N . GLU A 1 304 ? -13.078 -25.844 -8.805 1 95.44 304 GLU A N 1
ATOM 2372 C CA . GLU A 1 304 ? -13.602 -25.438 -7.5 1 95.44 304 GLU A CA 1
ATOM 2373 C C . GLU A 1 304 ? -15.078 -25.812 -7.367 1 95.44 304 GLU A C 1
ATOM 2375 O O . GLU A 1 304 ? -15.75 -26.094 -8.367 1 95.44 304 GLU A O 1
ATOM 2380 N N . ASN A 1 305 ? -15.586 -25.938 -6.117 1 89.81 305 ASN A N 1
ATOM 2381 C CA . ASN A 1 305 ? -17 -26.172 -5.836 1 89.81 305 ASN A CA 1
ATOM 2382 C C . ASN A 1 305 ? -17.5 -27.438 -6.535 1 89.81 305 ASN A C 1
ATOM 2384 O O . ASN A 1 305 ? -18.516 -27.391 -7.227 1 89.81 305 ASN A O 1
ATOM 2388 N N . MET A 1 306 ? -16.844 -28.469 -6.426 1 90.62 306 MET A N 1
ATOM 2389 C CA . MET A 1 306 ? -17.156 -29.703 -7.152 1 90.62 306 MET A CA 1
ATOM 2390 C C . MET A 1 306 ? -18.312 -30.453 -6.488 1 90.62 306 MET A C 1
ATOM 2392 O O . MET A 1 306 ? -18.328 -30.594 -5.266 1 90.62 306 MET A O 1
ATOM 2396 N N . SER A 1 307 ? -19.28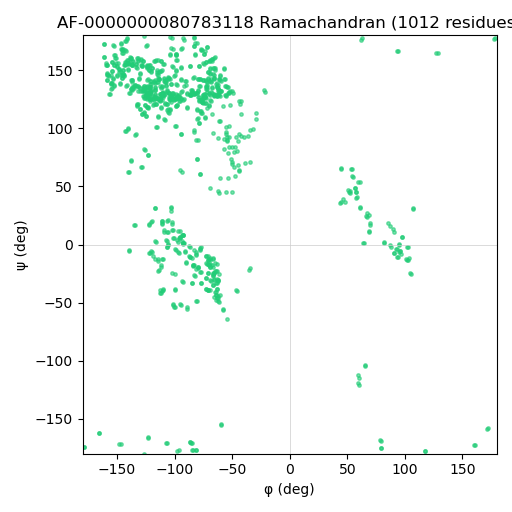1 -30.75 -7.258 1 91.25 307 SER A N 1
ATOM 2397 C CA . SER A 1 307 ? -20.344 -31.672 -6.914 1 91.25 307 SER A CA 1
ATOM 2398 C C . SER A 1 307 ? -20.484 -32.75 -7.977 1 91.25 307 SER A C 1
ATOM 2400 O O . SER A 1 307 ? -19.734 -32.781 -8.945 1 91.25 307 SER A O 1
ATOM 2402 N N . GLU A 1 308 ? -21.453 -33.656 -7.723 1 89.38 308 GLU A N 1
ATOM 2403 C CA . GLU A 1 308 ? -21.672 -34.75 -8.664 1 89.38 308 GLU A CA 1
ATOM 2404 C C . GLU A 1 308 ? -22.125 -34.219 -10.023 1 89.38 308 GLU A C 1
ATOM 2406 O O . GLU A 1 308 ? -21.781 -34.781 -11.062 1 89.38 308 GLU A O 1
ATOM 2411 N N . ASP A 1 309 ? -22.781 -33.125 -9.961 1 93.44 309 ASP A N 1
ATOM 2412 C CA . ASP A 1 309 ? -23.438 -32.719 -11.203 1 93.44 309 ASP A CA 1
ATOM 2413 C C . ASP A 1 309 ? -22.812 -31.422 -11.742 1 93.44 309 ASP A C 1
ATOM 2415 O O . ASP A 1 309 ? -23.062 -31.047 -12.883 1 93.44 309 ASP A O 1
ATOM 2419 N N . LYS A 1 310 ? -22.047 -30.781 -10.883 1 95.62 310 LYS A N 1
ATOM 2420 C CA . LYS A 1 310 ? -21.578 -29.469 -11.289 1 95.62 310 LYS A CA 1
ATOM 2421 C C . LYS A 1 310 ? -20.172 -29.203 -10.742 1 95.62 310 LYS A C 1
ATOM 2423 O O . LYS A 1 310 ? -19.812 -29.672 -9.664 1 95.62 310 LYS A O 1
ATOM 2428 N N . VAL A 1 311 ? -19.422 -28.484 -11.531 1 97 311 VAL A N 1
ATOM 2429 C CA . VAL A 1 311 ? -18.109 -28.031 -11.078 1 97 311 VAL A CA 1
ATOM 2430 C C . VAL A 1 311 ? -17.812 -26.656 -11.648 1 97 311 VAL A C 1
ATOM 2432 O O . VAL A 1 311 ? -18.375 -26.266 -12.672 1 97 311 VAL A O 1
ATOM 2435 N N . THR A 1 312 ? -17.109 -25.859 -10.883 1 98.31 312 THR A N 1
ATOM 2436 C CA . THR A 1 312 ? -16.625 -24.578 -11.383 1 98.31 312 THR A CA 1
ATOM 2437 C C . THR A 1 312 ? -15.172 -24.672 -11.844 1 98.31 312 THR A C 1
ATOM 2439 O O . THR A 1 312 ? -14.32 -25.156 -11.094 1 98.31 312 THR A O 1
ATOM 2442 N N . LEU A 1 313 ? -14.906 -24.266 -13.062 1 98.69 313 LEU A N 1
ATOM 2443 C CA . LEU A 1 313 ? -13.562 -24.219 -13.633 1 98.69 313 LEU A CA 1
ATOM 2444 C C . LEU A 1 313 ? -13.031 -22.797 -13.633 1 98.69 313 LEU A C 1
ATOM 2446 O O . LEU A 1 313 ? -13.719 -21.875 -14.078 1 98.69 313 LEU A O 1
ATOM 2450 N N . THR A 1 314 ? -11.828 -22.578 -13.086 1 98.81 314 THR A N 1
ATOM 2451 C CA . THR A 1 314 ? -11.203 -21.266 -13.125 1 98.81 314 THR A CA 1
ATOM 2452 C C . THR A 1 314 ? -9.945 -21.281 -13.992 1 98.81 314 THR A C 1
ATOM 2454 O O . THR A 1 314 ? -9.273 -22.312 -14.086 1 98.81 314 THR A O 1
ATOM 2457 N N . ALA A 1 315 ? -9.648 -20.125 -14.656 1 98.81 315 ALA A N 1
ATOM 2458 C CA . ALA A 1 315 ? -8.469 -20.047 -15.523 1 98.81 315 ALA A CA 1
ATOM 2459 C C . ALA A 1 315 ? -8.039 -18.594 -15.719 1 98.81 315 ALA A C 1
ATOM 2461 O O . ALA A 1 315 ? -8.875 -17.688 -15.727 1 98.81 315 ALA A O 1
ATOM 2462 N N . HIS A 1 316 ? -6.777 -18.438 -15.742 1 98.88 316 HIS A N 1
ATOM 2463 C CA . HIS A 1 316 ? -6.25 -17.25 -16.406 1 98.88 316 HIS A CA 1
ATOM 2464 C C . HIS A 1 316 ? -6.367 -17.359 -17.922 1 98.88 316 HIS A C 1
ATOM 2466 O O . HIS A 1 316 ? -5.645 -18.141 -18.547 1 98.88 316 HIS A O 1
ATOM 2472 N N . ASN A 1 317 ? -7.223 -16.609 -18.516 1 98.81 317 ASN A N 1
ATOM 2473 C CA . ASN A 1 317 ? -7.52 -16.688 -19.938 1 98.81 317 ASN A CA 1
ATOM 2474 C C . ASN A 1 317 ? -6.699 -15.688 -20.734 1 98.81 317 ASN A C 1
ATOM 2476 O O . ASN A 1 317 ? -7.137 -14.555 -20.953 1 98.81 317 ASN A O 1
ATOM 2480 N N . ASN A 1 318 ? -5.598 -16.219 -21.234 1 98.62 318 ASN A N 1
ATOM 2481 C CA . ASN A 1 318 ? -4.738 -15.32 -22 1 98.62 318 ASN A CA 1
ATOM 2482 C C . ASN A 1 318 ? -5.438 -14.812 -23.266 1 98.62 318 ASN A C 1
ATOM 2484 O O . ASN A 1 318 ? -5.336 -13.625 -23.594 1 98.62 318 ASN A O 1
ATOM 2488 N N . GLU A 1 319 ? -6.062 -15.633 -23.922 1 97.25 319 GLU A N 1
ATOM 2489 C CA . GLU A 1 319 ? -6.754 -15.359 -25.188 1 97.25 319 GLU A CA 1
ATOM 2490 C C . GLU A 1 319 ? -5.773 -14.945 -26.281 1 97.25 319 GLU A C 1
ATOM 2492 O O . GLU A 1 319 ? -6.184 -14.547 -27.375 1 97.25 319 GLU A O 1
ATOM 2497 N N . ASN A 1 320 ? -4.586 -14.914 -26.031 1 97.56 320 ASN A N 1
ATOM 2498 C CA . ASN A 1 320 ? -3.51 -14.531 -26.938 1 97.56 320 ASN A CA 1
ATOM 2499 C C . ASN A 1 320 ? -2.352 -15.531 -26.875 1 97.56 320 ASN A C 1
ATOM 2501 O O . ASN A 1 320 ? -2.189 -16.25 -25.891 1 97.56 320 ASN A O 1
ATOM 2505 N N . SER A 1 321 ? -1.626 -15.578 -27.922 1 96.69 321 SER A N 1
ATOM 2506 C CA . SER A 1 321 ? -0.4 -16.359 -28.031 1 96.69 321 SER A CA 1
ATOM 2507 C C . SER A 1 321 ? 0.627 -15.672 -28.922 1 96.69 321 SER A C 1
ATOM 2509 O O . SER A 1 321 ? 0.33 -14.656 -29.547 1 96.69 321 SER A O 1
ATOM 2511 N N . ASP A 1 322 ? 1.794 -16.219 -28.984 1 93.38 322 ASP A N 1
ATOM 2512 C CA . ASP A 1 322 ? 2.895 -15.633 -29.734 1 93.38 322 ASP A CA 1
ATOM 2513 C C . ASP A 1 322 ? 2.582 -15.617 -31.234 1 93.38 322 ASP A C 1
ATOM 2515 O O . ASP A 1 322 ? 3.105 -14.789 -31.984 1 93.38 322 ASP A O 1
ATOM 2519 N N . PHE A 1 323 ? 1.687 -16.484 -31.656 1 94.12 323 PHE A N 1
ATOM 2520 C CA . PHE A 1 323 ? 1.402 -16.609 -33.062 1 94.12 323 PHE A CA 1
ATOM 2521 C C . PHE A 1 323 ? 0.018 -16.062 -33.406 1 94.12 323 PHE A C 1
ATOM 2523 O O . PHE A 1 323 ? -0.525 -16.328 -34.469 1 94.12 323 PHE A O 1
ATOM 2530 N N . THR A 1 324 ? -0.549 -15.375 -32.469 1 94.38 324 THR A N 1
ATOM 2531 C CA . THR A 1 324 ? -1.792 -14.656 -32.719 1 94.38 324 THR A CA 1
ATOM 2532 C C . THR A 1 324 ? -1.527 -13.164 -32.875 1 94.38 324 THR A C 1
ATOM 2534 O O . THR A 1 324 ? -0.388 -12.711 -32.75 1 94.38 324 THR A O 1
ATOM 2537 N N . ASN A 1 325 ? -2.605 -12.305 -33.156 1 92.06 325 ASN A N 1
ATOM 2538 C CA . ASN A 1 325 ? -2.445 -10.867 -33.344 1 92.06 325 ASN A CA 1
ATOM 2539 C C . ASN A 1 325 ? -2.367 -10.133 -32 1 92.06 325 ASN A C 1
ATOM 2541 O O . ASN A 1 325 ? -2.025 -8.945 -31.969 1 92.06 325 ASN A O 1
ATOM 2545 N N . GLN A 1 326 ? -2.613 -10.797 -30.953 1 91.19 326 GLN A N 1
ATOM 2546 C CA . GLN A 1 326 ? -2.469 -10.258 -29.609 1 91.19 326 GLN A CA 1
ATOM 2547 C C . GLN A 1 326 ? -3.275 -8.977 -29.438 1 91.19 326 GLN A C 1
ATOM 2549 O O . GLN A 1 326 ? -2.736 -7.953 -29.016 1 91.19 326 GLN A O 1
ATOM 2554 N N . THR A 1 327 ? -4.539 -9.023 -29.656 1 92.56 327 THR A N 1
ATOM 2555 C CA . THR A 1 327 ? -5.406 -7.852 -29.609 1 92.56 327 THR A CA 1
ATOM 2556 C C . THR A 1 327 ? -6.512 -8.031 -28.578 1 92.56 327 THR A C 1
ATOM 2558 O O . THR A 1 327 ? -7.281 -7.102 -28.312 1 92.56 327 THR A O 1
ATOM 2561 N N . LYS A 1 328 ? -6.559 -9.203 -28.062 1 96.12 328 LYS A N 1
ATOM 2562 C CA . LYS A 1 328 ? -7.668 -9.469 -27.156 1 96.12 328 LYS A CA 1
ATOM 2563 C C . LYS A 1 328 ? -7.266 -9.219 -25.703 1 96.12 328 LYS A C 1
ATOM 2565 O O . LYS A 1 328 ? -6.145 -9.531 -25.297 1 96.12 328 LYS A O 1
ATOM 2570 N N . ALA A 1 329 ? -8.188 -8.68 -24.922 1 97.38 329 ALA A N 1
ATOM 2571 C CA . ALA A 1 329 ? -7.934 -8.477 -23.5 1 97.38 329 ALA A CA 1
ATOM 2572 C C . ALA A 1 329 ? -7.836 -9.812 -22.766 1 97.38 329 ALA A C 1
ATOM 2574 O O . ALA A 1 329 ? -8.656 -10.703 -22.984 1 97.38 329 ALA A O 1
ATOM 2575 N N . THR A 1 330 ? -6.801 -9.945 -21.984 1 98.56 330 THR A N 1
ATOM 2576 C CA . THR A 1 330 ? -6.664 -11.094 -21.094 1 98.56 330 THR A CA 1
ATOM 2577 C C . THR A 1 330 ? -7.629 -10.977 -19.922 1 98.56 330 THR A C 1
ATOM 2579 O O . THR A 1 330 ? -7.836 -9.891 -19.375 1 98.56 330 THR A O 1
ATOM 2582 N N . THR A 1 331 ? -8.227 -12.141 -19.5 1 98.69 331 THR A N 1
ATOM 2583 C CA . THR A 1 331 ? -9.242 -12.109 -18.453 1 98.69 331 THR A CA 1
ATOM 2584 C C . THR A 1 331 ? -9.031 -13.25 -17.453 1 98.69 331 THR A C 1
ATOM 2586 O O . THR A 1 331 ? -8.312 -14.203 -17.75 1 98.69 331 THR A O 1
ATOM 2589 N N . GLY A 1 332 ? -9.516 -13.062 -16.203 1 98.75 332 GLY A N 1
ATOM 2590 C CA . GLY A 1 332 ? -9.789 -14.172 -15.305 1 98.75 332 GLY A CA 1
ATOM 2591 C C . GLY A 1 332 ? -11.172 -14.766 -15.492 1 98.75 332 GLY A C 1
ATOM 2592 O O . GLY A 1 332 ? -12.172 -14.039 -15.484 1 98.75 332 GLY A O 1
ATOM 2593 N N . LEU A 1 333 ? -11.203 -16.109 -15.648 1 98.56 333 LEU A N 1
ATOM 2594 C CA . LEU A 1 333 ? -12.469 -16.75 -15.992 1 98.56 333 LEU A CA 1
ATOM 2595 C C . LEU A 1 333 ? -12.852 -17.797 -14.953 1 98.56 333 LEU A C 1
ATOM 2597 O O . LEU A 1 333 ? -12.008 -18.578 -14.5 1 98.56 333 LEU A O 1
ATOM 2601 N N . ALA A 1 334 ? -14.109 -17.719 -14.57 1 98.69 334 ALA A N 1
ATOM 2602 C CA . ALA A 1 334 ? -14.766 -18.812 -13.852 1 98.69 334 ALA A CA 1
ATOM 2603 C C . ALA A 1 334 ? -15.984 -19.312 -14.617 1 98.69 334 ALA A C 1
ATOM 2605 O O . ALA A 1 334 ? -16.891 -18.531 -14.938 1 98.69 334 ALA A O 1
ATOM 2606 N N . LEU A 1 335 ? -16 -20.641 -14.891 1 98.75 335 LEU A N 1
ATOM 2607 C CA . LEU A 1 335 ? -17.062 -21.281 -15.656 1 98.75 335 LEU A CA 1
ATOM 2608 C C . LEU A 1 335 ? -17.734 -22.375 -14.828 1 98.75 335 LEU A C 1
ATOM 2610 O O . LEU A 1 335 ? -17.062 -23.188 -14.188 1 98.75 335 LEU A O 1
ATOM 2614 N N . ASP A 1 336 ? -19.016 -22.344 -14.922 1 98.56 336 ASP A N 1
ATOM 2615 C CA . ASP A 1 336 ? -19.75 -23.469 -14.344 1 98.56 336 ASP A CA 1
ATOM 2616 C C . ASP A 1 336 ? -20 -24.562 -15.391 1 98.56 336 ASP A C 1
ATOM 2618 O O . ASP A 1 336 ? -20.562 -24.281 -16.453 1 98.56 336 ASP A O 1
ATOM 2622 N N . LEU A 1 337 ? -19.594 -25.734 -15.086 1 98.5 337 LEU A N 1
ATOM 2623 C CA . LEU A 1 337 ? -19.812 -26.891 -15.953 1 98.5 337 LEU A CA 1
ATOM 2624 C C . LEU A 1 337 ? -20.922 -27.766 -15.398 1 98.5 337 LEU A C 1
ATOM 2626 O O . LEU A 1 337 ? -20.797 -28.312 -14.297 1 98.5 337 LEU A O 1
ATOM 2630 N N . ASP A 1 338 ? -21.953 -27.891 -16.094 1 98.25 338 ASP A N 1
ATOM 2631 C CA . ASP A 1 338 ? -22.969 -28.906 -15.836 1 98.25 338 ASP A CA 1
ATOM 2632 C C . ASP A 1 338 ? -22.562 -30.266 -16.391 1 98.25 338 ASP A C 1
ATOM 2634 O O . ASP A 1 338 ? -22.641 -30.5 -17.609 1 98.25 338 ASP A O 1
ATOM 2638 N N . LEU A 1 339 ? -22.234 -31.125 -15.547 1 96.62 339 LEU A N 1
ATOM 2639 C CA . LEU A 1 339 ? -21.656 -32.406 -15.984 1 96.62 339 LEU A CA 1
ATOM 2640 C C . LEU A 1 339 ? -22.734 -33.375 -16.453 1 96.62 339 LEU A C 1
ATOM 2642 O O . LEU A 1 339 ? -22.453 -34.312 -17.172 1 96.62 339 LEU A O 1
ATOM 2646 N N . GLN A 1 340 ? -23.906 -33.156 -16.078 1 96.25 340 GLN A N 1
ATOM 2647 C CA . GLN A 1 340 ? -25.031 -34 -16.484 1 96.25 340 GLN A CA 1
ATOM 2648 C C . GLN A 1 340 ? -25.531 -33.625 -17.859 1 96.25 340 GLN A C 1
ATOM 2650 O O . GLN A 1 340 ? -25.656 -34.469 -18.75 1 96.25 340 GLN A O 1
ATOM 2655 N N . ASN A 1 341 ? -25.734 -32.344 -18.016 1 97.38 341 ASN A N 1
ATOM 2656 C CA . ASN A 1 341 ? -26.297 -31.875 -19.266 1 97.38 341 ASN A CA 1
ATOM 2657 C C . ASN A 1 341 ? -25.203 -31.391 -20.234 1 97.38 341 ASN A C 1
ATOM 2659 O O . ASN A 1 341 ? -25.5 -31.047 -21.375 1 97.38 341 ASN A O 1
ATOM 2663 N N . LYS A 1 342 ? -23.984 -31.344 -19.766 1 97.88 342 LYS A N 1
ATOM 2664 C CA . LYS A 1 342 ? -22.812 -30.984 -20.562 1 97.88 342 LYS A CA 1
ATOM 2665 C C . LYS A 1 342 ? -22.953 -29.562 -21.109 1 97.88 342 LYS A C 1
ATOM 2667 O O . LYS A 1 342 ? -22.781 -29.344 -22.312 1 97.88 342 LYS A O 1
ATOM 2672 N N . LYS A 1 343 ? -23.203 -28.672 -20.203 1 98.5 343 LYS A N 1
ATOM 2673 C CA . LYS A 1 343 ? -23.328 -27.266 -20.547 1 98.5 343 LYS A CA 1
ATOM 2674 C C . LYS A 1 343 ? -22.359 -26.406 -19.75 1 98.5 343 LYS A C 1
ATOM 2676 O O . LYS A 1 343 ? -22.078 -26.703 -18.578 1 98.5 343 LYS A O 1
ATOM 2681 N N . VAL A 1 344 ? -21.844 -25.453 -20.438 1 98.69 344 VAL A N 1
ATOM 2682 C CA . VAL A 1 344 ? -20.938 -24.5 -19.797 1 98.69 344 VAL A CA 1
ATOM 2683 C C . VAL A 1 344 ? -21.609 -23.141 -19.688 1 98.69 344 VAL A C 1
ATOM 2685 O O . VAL A 1 344 ? -22.203 -22.641 -20.656 1 98.69 344 VAL A O 1
ATOM 2688 N N . SER A 1 345 ? -21.578 -22.5 -18.484 1 98.62 345 SER A N 1
ATOM 2689 C CA . SER A 1 345 ? -22.078 -21.141 -18.297 1 98.62 345 SER A CA 1
ATOM 2690 C C . SER A 1 345 ? -21.031 -20.266 -17.609 1 98.62 345 SER A C 1
ATOM 2692 O O . SER A 1 345 ? -20.172 -20.766 -16.891 1 98.62 345 SER A O 1
ATOM 2694 N N . LEU A 1 346 ? -21.172 -18.984 -17.906 1 98.44 346 LEU A N 1
ATOM 2695 C CA . LEU A 1 346 ? -20.234 -18.031 -17.328 1 98.44 346 LEU A CA 1
ATOM 2696 C C . LEU A 1 346 ? -20.609 -17.719 -15.883 1 98.44 346 LEU A C 1
ATOM 2698 O O . LEU A 1 346 ? -21.75 -17.359 -15.594 1 98.44 346 LEU A O 1
ATOM 2702 N N . LYS A 1 347 ? -19.688 -17.938 -15.031 1 97.81 347 LYS A N 1
ATOM 2703 C CA . LYS A 1 347 ? -19.875 -17.531 -13.641 1 97.81 347 LYS A CA 1
ATOM 2704 C C . LYS A 1 347 ? -19.281 -16.156 -13.375 1 97.81 347 LYS A C 1
ATOM 2706 O O . LYS A 1 347 ? -19.906 -15.312 -12.742 1 97.81 347 LYS A O 1
ATOM 2711 N N . ARG A 1 348 ? -18.031 -16.016 -13.758 1 96.94 348 ARG A N 1
ATOM 2712 C CA . ARG A 1 348 ? -17.328 -14.758 -13.531 1 96.94 348 ARG A CA 1
ATOM 2713 C C . ARG A 1 348 ? -16.312 -14.484 -14.633 1 96.94 348 ARG A C 1
ATOM 2715 O O . ARG A 1 348 ? -15.648 -15.406 -15.109 1 96.94 348 ARG A O 1
ATOM 2722 N N . LYS A 1 349 ? -16.219 -13.234 -15.094 1 97.88 349 LYS A N 1
ATOM 2723 C CA . LYS A 1 349 ? -15.18 -12.75 -16 1 97.88 349 LYS A CA 1
ATOM 2724 C C . LYS A 1 349 ? -14.578 -11.438 -15.5 1 97.88 349 LYS A C 1
ATOM 2726 O O . LYS A 1 349 ? -15.297 -10.461 -15.297 1 97.88 349 LYS A O 1
ATOM 2731 N N . LEU A 1 350 ? -13.266 -11.445 -15.258 1 98.62 350 LEU A N 1
ATOM 2732 C CA . LEU A 1 350 ? -12.617 -10.305 -14.625 1 98.62 350 LEU A CA 1
ATOM 2733 C C . LEU A 1 350 ? -11.523 -9.727 -15.523 1 98.62 350 LEU A C 1
ATOM 2735 O O . LEU A 1 350 ? -10.742 -10.477 -16.109 1 98.62 350 LEU A O 1
ATOM 2739 N N . TRP A 1 351 ? -11.484 -8.453 -15.711 1 97.44 351 TRP A N 1
ATOM 2740 C CA . TRP A 1 351 ? -10.391 -7.734 -16.359 1 97.44 351 TRP A CA 1
ATOM 2741 C C . TRP A 1 351 ? -10.406 -6.258 -15.977 1 97.44 351 TRP A C 1
ATOM 2743 O O . TRP A 1 351 ? -11.422 -5.75 -15.492 1 97.44 351 TRP A O 1
ATOM 2753 N N . ASN A 1 352 ? -9.273 -5.684 -16.047 1 96.12 352 ASN A N 1
ATOM 2754 C CA . ASN A 1 352 ? -9.18 -4.242 -15.828 1 96.12 352 ASN A CA 1
ATOM 2755 C C . ASN A 1 352 ? -9.617 -3.463 -17.062 1 96.12 352 ASN A C 1
ATOM 2757 O O . ASN A 1 352 ? -8.844 -3.295 -18.016 1 96.12 352 ASN A O 1
ATOM 2761 N N . ALA A 1 353 ? -10.75 -2.898 -17.047 1 91.75 353 ALA A N 1
ATOM 2762 C CA . ALA A 1 353 ? -11.312 -2.219 -18.203 1 91.75 353 ALA A CA 1
ATOM 2763 C C . ALA A 1 353 ? -10.594 -0.902 -18.469 1 91.75 353 ALA A C 1
ATOM 2765 O O . ALA A 1 353 ? -10.523 -0.449 -19.625 1 91.75 353 ALA A O 1
ATOM 2766 N N . GLN A 1 354 ? -10.062 -0.282 -17.422 1 86.44 354 GLN A N 1
ATOM 2767 C CA . GLN A 1 354 ? -9.383 1 -17.562 1 86.44 354 GLN A CA 1
ATOM 2768 C C . GLN A 1 354 ? -7.984 0.817 -18.156 1 86.44 354 GLN A C 1
ATOM 2770 O O . GLN A 1 354 ? -7.496 1.678 -18.891 1 86.44 354 GLN A O 1
ATOM 2775 N N . ARG A 1 355 ? -7.387 -0.265 -17.828 1 92.75 355 ARG A N 1
ATOM 2776 C CA . ARG A 1 355 ? -6.051 -0.601 -18.312 1 92.75 355 ARG A CA 1
ATOM 2777 C C . ARG A 1 355 ? -5.961 -2.074 -18.703 1 92.75 355 ARG A C 1
ATOM 2779 O O . ARG A 1 355 ? -5.238 -2.846 -18.062 1 92.75 355 ARG A O 1
ATOM 2786 N N . PRO A 1 356 ? -6.551 -2.422 -19.75 1 95.38 356 PRO A N 1
ATOM 2787 C CA . PRO A 1 356 ? -6.574 -3.838 -20.125 1 95.38 356 PRO A CA 1
ATOM 2788 C C . PRO A 1 356 ? -5.184 -4.398 -20.406 1 95.38 356 PRO A C 1
ATOM 2790 O O . PRO A 1 356 ? -4.344 -3.711 -20.984 1 95.38 356 PRO A O 1
ATOM 2793 N N . VAL A 1 357 ? -5.004 -5.562 -19.938 1 97.5 357 VAL A N 1
ATOM 2794 C CA . VAL A 1 357 ? -3.744 -6.27 -20.172 1 97.5 357 VAL A CA 1
ATOM 2795 C C . VAL A 1 357 ? -3.902 -7.25 -21.328 1 97.5 357 VAL A C 1
ATOM 2797 O O . VAL A 1 357 ? -4.934 -7.914 -21.453 1 97.5 357 VAL A O 1
ATOM 2800 N N . VAL A 1 358 ? -2.914 -7.293 -22.156 1 97.94 358 VAL A N 1
ATOM 2801 C CA . VAL A 1 358 ? -2.805 -8.297 -23.203 1 97.94 358 VAL A CA 1
ATOM 2802 C C . VAL A 1 358 ? -1.582 -9.18 -22.969 1 97.94 358 VAL A C 1
ATOM 2804 O O . VAL A 1 358 ? -0.453 -8.781 -23.25 1 97.94 358 VAL A O 1
ATOM 2807 N N . SER A 1 359 ? -1.855 -10.336 -22.438 1 98.06 359 SER A N 1
ATOM 2808 C CA . SER A 1 359 ? -0.782 -11.258 -22.078 1 98.06 359 SER A CA 1
ATOM 2809 C C . SER A 1 359 ? -0.765 -12.477 -22.984 1 98.06 359 SER A C 1
ATOM 2811 O O . SER A 1 359 ? -1.748 -13.219 -23.062 1 98.06 359 SER A O 1
ATOM 2813 N N . ARG A 1 360 ? 0.35 -12.758 -23.562 1 97.06 360 ARG A N 1
ATOM 2814 C CA . ARG A 1 360 ? 0.439 -13.852 -24.531 1 97.06 360 ARG A CA 1
ATOM 2815 C C . ARG A 1 360 ? 0.792 -15.164 -23.844 1 97.06 360 ARG A C 1
ATOM 2817 O O . ARG A 1 360 ? 0.701 -16.234 -24.453 1 97.06 360 ARG A O 1
ATOM 2824 N N . ALA A 1 361 ? 1.254 -15.031 -22.625 1 96.44 361 ALA A N 1
ATOM 2825 C CA . ALA A 1 361 ? 1.721 -16.266 -22 1 96.44 361 ALA A CA 1
ATOM 2826 C C . ALA A 1 361 ? 1.807 -16.109 -20.484 1 96.44 361 ALA A C 1
ATOM 2828 O O . ALA A 1 361 ? 1.867 -14.984 -19.969 1 96.44 361 ALA A O 1
ATOM 2829 N N . GLN A 1 362 ? 1.838 -17.297 -19.812 1 96.81 362 GLN A N 1
ATOM 2830 C CA . GLN A 1 362 ? 1.946 -17.375 -18.359 1 96.81 362 GLN A CA 1
ATOM 2831 C C . GLN A 1 362 ? 0.737 -16.734 -17.688 1 96.81 362 GLN A C 1
ATOM 2833 O O . GLN A 1 362 ? -0.244 -16.391 -18.344 1 96.81 362 GLN A O 1
ATOM 2838 N N . GLY A 1 363 ? 0.76 -16.828 -16.344 1 98.25 363 GLY A N 1
ATOM 2839 C CA . GLY A 1 363 ? -0.326 -16.219 -15.594 1 98.25 363 GLY A CA 1
ATOM 2840 C C . GLY A 1 363 ? -0.991 -17.172 -14.625 1 98.25 363 GLY A C 1
ATOM 2841 O O . GLY A 1 363 ? -0.825 -18.391 -14.734 1 98.25 363 GLY A O 1
ATOM 2842 N N . SER A 1 364 ? -1.768 -16.516 -13.719 1 98.62 364 SER A N 1
ATOM 2843 C CA . SER A 1 364 ? -2.428 -17.312 -12.68 1 98.62 364 SER A CA 1
ATOM 2844 C C . SER A 1 364 ? -3.756 -16.688 -12.273 1 98.62 364 SER A C 1
ATOM 2846 O O . SER A 1 364 ? -3.973 -15.484 -12.469 1 98.62 364 SER A O 1
ATOM 2848 N N . TYR A 1 365 ? -4.605 -17.547 -11.867 1 98.75 365 TYR A N 1
ATOM 2849 C CA . TYR A 1 365 ? -5.902 -17.25 -11.258 1 98.75 365 TYR A CA 1
ATOM 2850 C C . TYR A 1 365 ? -6.023 -17.906 -9.891 1 98.75 365 TYR A C 1
ATOM 2852 O O . TYR A 1 365 ? -5.996 -19.141 -9.781 1 98.75 365 TYR A O 1
ATOM 2860 N N . GLN A 1 366 ? -6.18 -17.094 -8.836 1 98.5 366 GLN A N 1
ATOM 2861 C CA . GLN A 1 366 ? -6.348 -17.656 -7.496 1 98.5 366 GLN A CA 1
ATOM 2862 C C . GLN A 1 366 ? -7.613 -17.125 -6.828 1 98.5 366 GLN A C 1
ATOM 2864 O O . GLN A 1 366 ? -7.762 -15.914 -6.645 1 98.5 366 GLN A O 1
ATOM 2869 N N . SER A 1 367 ? -8.477 -18.047 -6.5 1 98.12 367 SER A N 1
ATOM 2870 C CA . SER A 1 367 ? -9.594 -17.688 -5.629 1 98.12 367 SER A CA 1
ATOM 2871 C C . SER A 1 367 ? -9.141 -17.531 -4.18 1 98.12 367 SER A C 1
ATOM 2873 O O . SER A 1 367 ? -8.539 -18.453 -3.619 1 98.12 367 SER A O 1
ATOM 2875 N N . LEU A 1 368 ? -9.43 -16.422 -3.633 1 96.88 368 LEU A N 1
ATOM 2876 C CA . LEU A 1 368 ? -9.023 -16.172 -2.254 1 96.88 368 LEU A CA 1
ATOM 2877 C C . LEU A 1 368 ? -10.18 -16.422 -1.293 1 96.88 368 LEU A C 1
ATOM 2879 O O . LEU A 1 368 ? -11.344 -16.453 -1.708 1 96.88 368 LEU A O 1
ATOM 2883 N N . GLY A 1 369 ? -9.898 -16.562 -0.019 1 89.75 369 GLY A N 1
ATOM 2884 C CA . GLY A 1 369 ? -10.859 -16.984 0.991 1 89.75 369 GLY A CA 1
ATOM 2885 C C . GLY A 1 369 ? -11.969 -15.969 1.215 1 89.75 369 GLY A C 1
ATOM 2886 O O . GLY A 1 369 ? -13.078 -16.328 1.61 1 89.75 369 GLY A O 1
ATOM 2887 N N . ASN A 1 370 ? -11.719 -14.742 0.934 1 87.94 370 ASN A N 1
ATOM 2888 C CA . ASN A 1 370 ? -12.703 -13.688 1.172 1 87.94 370 ASN A CA 1
ATOM 2889 C C . ASN A 1 370 ? -13.555 -13.43 -0.067 1 87.94 370 ASN A C 1
ATOM 2891 O O . ASN A 1 370 ? -14.25 -12.414 -0.143 1 87.94 370 ASN A O 1
ATOM 2895 N N . GLY A 1 371 ? -13.406 -14.266 -1.072 1 92.75 371 GLY A N 1
ATOM 2896 C CA . GLY A 1 371 ? -14.172 -14.109 -2.303 1 92.75 371 GLY A CA 1
ATOM 2897 C C . GLY A 1 371 ? -13.438 -13.297 -3.354 1 92.75 371 GLY A C 1
ATOM 2898 O O . GLY A 1 371 ? -13.922 -13.141 -4.477 1 92.75 371 GLY A O 1
ATOM 2899 N N . HIS A 1 372 ? -12.281 -12.781 -3.008 1 97.44 372 HIS A N 1
ATOM 2900 C CA . HIS A 1 372 ? -11.477 -12.047 -3.98 1 97.44 372 HIS A CA 1
ATOM 2901 C C . HIS A 1 372 ? -10.812 -12.992 -4.973 1 97.44 372 HIS A C 1
ATOM 2903 O O . HIS A 1 372 ? -10.844 -14.211 -4.789 1 97.44 372 HIS A O 1
ATOM 2909 N N . VAL A 1 373 ? -10.352 -12.398 -6.055 1 98.69 373 VAL A N 1
ATOM 2910 C CA . VAL A 1 373 ? -9.547 -13.133 -7.035 1 98.69 373 VAL A CA 1
ATOM 2911 C C . VAL A 1 373 ? -8.234 -12.398 -7.277 1 98.69 373 VAL A C 1
ATOM 2913 O O . VAL A 1 373 ? -8.227 -11.18 -7.477 1 98.69 373 VAL A O 1
ATOM 2916 N N . LEU A 1 374 ? -7.152 -13.102 -7.121 1 98.81 374 LEU A N 1
ATOM 2917 C CA . LEU A 1 374 ? -5.848 -12.578 -7.512 1 98.81 374 LEU A CA 1
ATOM 2918 C C . LEU A 1 374 ? -5.473 -13.039 -8.914 1 98.81 374 LEU A C 1
ATOM 2920 O O . LEU A 1 374 ? -5.426 -14.242 -9.188 1 98.81 374 LEU A O 1
ATOM 2924 N N . LEU A 1 375 ? -5.199 -12.086 -9.828 1 98.81 375 LEU A N 1
ATOM 2925 C CA . LEU A 1 375 ? -4.723 -12.375 -11.18 1 98.81 375 LEU A CA 1
ATOM 2926 C C . LEU A 1 375 ? -3.289 -11.898 -11.359 1 98.81 375 LEU A C 1
ATOM 2928 O O . LEU A 1 375 ? -2.945 -10.781 -10.953 1 98.81 375 LEU A O 1
ATOM 2932 N N . SER A 1 376 ? -2.502 -12.758 -11.836 1 98.56 376 SER A N 1
ATOM 2933 C CA . SER A 1 376 ? -1.182 -12.398 -12.344 1 98.56 376 SER A CA 1
ATOM 2934 C C . SER A 1 376 ? -1.088 -12.617 -13.852 1 98.56 376 SER A C 1
ATOM 2936 O O . SER A 1 376 ? -1.541 -13.648 -14.359 1 98.56 376 SER A O 1
ATOM 2938 N N . HIS A 1 377 ? -0.395 -11.727 -14.547 1 98.38 377 HIS A N 1
ATOM 2939 C CA . HIS A 1 377 ? -0.539 -11.742 -16 1 98.38 377 HIS A CA 1
ATOM 2940 C C . HIS A 1 377 ? 0.743 -12.219 -16.672 1 98.38 377 HIS A C 1
ATOM 2942 O O . HIS A 1 377 ? 0.981 -11.914 -17.844 1 98.38 377 HIS A O 1
ATOM 2948 N N . GLY A 1 378 ? 1.547 -12.891 -15.938 1 96.94 378 GLY A N 1
ATOM 2949 C CA . GLY A 1 378 ? 2.648 -13.656 -16.5 1 96.94 378 GLY A CA 1
ATOM 2950 C C . GLY A 1 378 ? 3.697 -12.789 -17.172 1 96.94 378 GLY A C 1
ATOM 2951 O O . GLY A 1 378 ? 4.363 -11.984 -16.5 1 96.94 378 GLY A O 1
ATOM 2952 N N . VAL A 1 379 ? 3.691 -12.781 -18.547 1 95.69 379 VAL A N 1
ATOM 2953 C CA . VAL A 1 379 ? 4.719 -12.086 -19.328 1 95.69 379 VAL A CA 1
ATOM 2954 C C . VAL A 1 379 ? 4.512 -10.578 -19.219 1 95.69 379 VAL A C 1
ATOM 2956 O O . VAL A 1 379 ? 5.391 -9.797 -19.594 1 95.69 379 VAL A O 1
ATOM 2959 N N . ILE A 1 380 ? 3.381 -10.203 -18.797 1 97.06 380 ILE A N 1
ATOM 2960 C CA . ILE A 1 380 ? 3.139 -8.82 -18.391 1 97.06 380 ILE A CA 1
ATOM 2961 C C . ILE A 1 380 ? 3.238 -8.695 -16.875 1 97.06 380 ILE A C 1
ATOM 2963 O O . ILE A 1 380 ? 2.5 -9.359 -16.141 1 97.06 380 ILE A O 1
ATOM 2967 N N . PRO A 1 381 ? 4.191 -7.875 -16.375 1 97.06 381 PRO A N 1
ATOM 2968 C CA . PRO A 1 381 ? 4.512 -7.879 -14.953 1 97.06 381 PRO A CA 1
ATOM 2969 C C . PRO A 1 381 ? 3.484 -7.117 -14.117 1 97.06 381 PRO A C 1
ATOM 2971 O O . PRO A 1 381 ? 3.846 -6.203 -13.367 1 97.06 381 PRO A O 1
ATOM 2974 N N . VAL A 1 382 ? 2.234 -7.602 -14.18 1 98 382 VAL A N 1
ATOM 2975 C CA . VAL A 1 382 ? 1.104 -6.977 -13.5 1 98 382 VAL A CA 1
ATOM 2976 C C . VAL A 1 382 ? 0.391 -8.008 -12.625 1 98 382 VAL A C 1
ATOM 2978 O O . VAL A 1 382 ? 0.197 -9.148 -13.039 1 98 382 VAL A O 1
ATOM 2981 N N . ILE A 1 383 ? 0.038 -7.602 -11.406 1 98.25 383 ILE A N 1
ATOM 2982 C CA . ILE A 1 383 ? -0.737 -8.383 -10.453 1 98.25 383 ILE A CA 1
ATOM 2983 C C . ILE A 1 383 ? -1.962 -7.582 -10.008 1 98.25 383 ILE A C 1
ATOM 2985 O O . ILE A 1 383 ? -1.844 -6.426 -9.602 1 98.25 383 ILE A O 1
ATOM 2989 N N . GLU A 1 384 ? -3.129 -8.211 -10.094 1 98.5 384 GLU A N 1
ATOM 2990 C CA . GLU A 1 384 ? -4.371 -7.516 -9.766 1 98.5 384 GLU A CA 1
ATOM 2991 C C . GLU A 1 384 ? -5.227 -8.336 -8.805 1 98.5 384 GLU A C 1
ATOM 2993 O O . GLU A 1 384 ? -5.348 -9.555 -8.953 1 98.5 384 GLU A O 1
ATOM 2998 N N . GLU A 1 385 ? -5.73 -7.66 -7.836 1 98.38 385 GLU A N 1
ATOM 2999 C CA . GLU A 1 385 ? -6.723 -8.289 -6.973 1 98.38 385 GLU A CA 1
ATOM 3000 C C . GLU A 1 385 ? -8.094 -7.652 -7.156 1 98.38 385 GLU A C 1
ATOM 3002 O O . GLU A 1 385 ? -8.219 -6.426 -7.164 1 98.38 385 GLU A O 1
ATOM 3007 N N . TYR A 1 386 ? -9.062 -8.516 -7.371 1 98.25 386 TYR A N 1
ATOM 3008 C CA . TYR A 1 386 ? -10.453 -8.117 -7.531 1 98.25 386 TYR A CA 1
ATOM 3009 C C . TYR A 1 386 ? -11.289 -8.539 -6.324 1 98.25 386 TYR A C 1
ATOM 3011 O O . TYR A 1 386 ? -11.102 -9.633 -5.789 1 98.25 386 TYR A O 1
ATOM 3019 N N . ASP A 1 387 ? -12.219 -7.684 -5.906 1 95.12 387 ASP A N 1
ATOM 3020 C CA . ASP A 1 387 ? -13.062 -8.062 -4.773 1 95.12 387 ASP A CA 1
ATOM 3021 C C . ASP A 1 387 ? -14.203 -8.969 -5.219 1 95.12 387 ASP A C 1
ATOM 3023 O O . ASP A 1 387 ? -14.234 -9.422 -6.367 1 95.12 387 ASP A O 1
ATOM 3027 N N . GLU A 1 388 ? -15.086 -9.336 -4.305 1 92.69 388 GLU A N 1
ATOM 3028 C CA . GLU A 1 388 ? -16.141 -10.32 -4.551 1 92.69 388 GLU A CA 1
ATOM 3029 C C . GLU A 1 388 ? -17.156 -9.805 -5.559 1 92.69 388 GLU A C 1
ATOM 3031 O O . GLU A 1 388 ? -17.938 -10.586 -6.121 1 92.69 388 GLU A O 1
ATOM 3036 N N . HIS A 1 389 ? -17.078 -8.445 -5.863 1 90.88 389 HIS A N 1
ATOM 3037 C CA . HIS A 1 389 ? -18.016 -7.848 -6.809 1 90.88 389 HIS A CA 1
ATOM 3038 C C . HIS A 1 389 ? -17.344 -7.547 -8.141 1 90.88 389 HIS A C 1
ATOM 3040 O O . HIS A 1 389 ? -17.984 -7.047 -9.07 1 90.88 389 HIS A O 1
ATOM 3046 N N . GLY A 1 390 ? -16.062 -7.809 -8.227 1 95.06 390 GLY A N 1
ATOM 3047 C CA . GLY A 1 390 ? -15.359 -7.672 -9.492 1 95.06 390 GLY A CA 1
ATOM 3048 C C . GLY A 1 390 ? -14.625 -6.352 -9.617 1 95.06 390 GLY A C 1
ATOM 3049 O O . GLY A 1 390 ? -14.047 -6.055 -10.672 1 95.06 390 GLY A O 1
ATOM 3050 N N . ALA A 1 391 ? -14.602 -5.594 -8.555 1 92.31 391 ALA A N 1
ATOM 3051 C CA . ALA A 1 391 ? -13.859 -4.336 -8.586 1 92.31 391 ALA A CA 1
ATOM 3052 C C . ALA A 1 391 ? -12.383 -4.566 -8.281 1 92.31 391 ALA A C 1
ATOM 3054 O O . ALA A 1 391 ? -12.039 -5.379 -7.414 1 92.31 391 ALA A O 1
ATOM 3055 N N . ILE A 1 392 ? -11.539 -3.803 -8.953 1 95.06 392 ILE A N 1
ATOM 3056 C CA . ILE A 1 392 ? -10.109 -3.904 -8.703 1 95.06 392 ILE A CA 1
ATOM 3057 C C . ILE A 1 392 ? -9.758 -3.199 -7.395 1 95.06 392 ILE A C 1
ATOM 3059 O O . ILE A 1 392 ? -10.008 -1.999 -7.246 1 95.06 392 ILE A O 1
ATOM 3063 N N . VAL A 1 393 ? -9.156 -3.92 -6.477 1 95.12 393 VAL A N 1
ATOM 3064 C CA . VAL A 1 393 ? -8.836 -3.322 -5.184 1 95.12 393 VAL A CA 1
ATOM 3065 C C . VAL A 1 393 ? -7.324 -3.162 -5.047 1 95.12 393 VAL A C 1
ATOM 3067 O O . VAL A 1 393 ? -6.848 -2.445 -4.164 1 95.12 393 VAL A O 1
ATOM 3070 N N . MET A 1 394 ? -6.574 -3.779 -5.934 1 95.88 394 MET A N 1
ATOM 3071 C CA . MET A 1 394 ? -5.125 -3.611 -5.984 1 95.88 394 MET A CA 1
ATOM 3072 C C . MET A 1 394 ? -4.598 -3.844 -7.398 1 95.88 394 MET A C 1
ATOM 3074 O O . MET A 1 394 ? -5.051 -4.758 -8.094 1 95.88 394 MET A O 1
ATOM 3078 N N . ASP A 1 395 ? -3.73 -3.018 -7.793 1 94.62 395 ASP A N 1
ATOM 3079 C CA . ASP A 1 395 ? -2.963 -3.127 -9.031 1 94.62 395 ASP A CA 1
ATOM 3080 C C . ASP A 1 395 ? -1.471 -2.941 -8.773 1 94.62 395 ASP A C 1
ATOM 3082 O O . ASP A 1 395 ? -1.038 -1.867 -8.344 1 94.62 395 ASP A O 1
ATOM 3086 N N . ALA A 1 396 ? -0.712 -3.986 -9.047 1 96.31 396 ALA A N 1
ATOM 3087 C CA . ALA A 1 396 ? 0.721 -3.924 -8.773 1 96.31 396 ALA A CA 1
ATOM 3088 C C . ALA A 1 396 ? 1.531 -4.23 -10.031 1 96.31 396 ALA A C 1
ATOM 3090 O O . ALA A 1 396 ? 1.055 -4.926 -10.93 1 96.31 396 ALA A O 1
ATOM 3091 N N . ARG A 1 397 ? 2.756 -3.684 -10.078 1 95.19 397 ARG A N 1
ATOM 3092 C CA . ARG A 1 397 ? 3.662 -3.883 -11.211 1 95.19 397 ARG A CA 1
ATOM 3093 C C . ARG A 1 397 ? 5.109 -3.975 -10.734 1 95.19 397 ARG A C 1
ATOM 3095 O O . ARG A 1 397 ? 5.523 -3.238 -9.836 1 95.19 397 ARG A O 1
ATOM 3102 N N . PHE A 1 398 ? 5.898 -4.824 -11.445 1 95.62 398 PHE A N 1
ATOM 3103 C CA . PHE A 1 398 ? 7.277 -4.988 -10.984 1 95.62 398 PHE A CA 1
ATOM 3104 C C . PHE A 1 398 ? 8.242 -4.941 -12.164 1 95.62 398 PHE A C 1
ATOM 3106 O O . PHE A 1 398 ? 9.398 -5.367 -12.047 1 95.62 398 PHE A O 1
ATOM 3113 N N . GLY A 1 399 ? 7.789 -4.441 -13.289 1 93.62 399 GLY A N 1
ATOM 3114 C CA . GLY A 1 399 ? 8.609 -4.348 -14.484 1 93.62 399 GLY A CA 1
ATOM 3115 C C . GLY A 1 399 ? 7.867 -3.789 -15.68 1 93.62 399 GLY A C 1
ATOM 3116 O O . GLY A 1 399 ? 6.691 -3.438 -15.578 1 93.62 399 GLY A O 1
ATOM 3117 N N . TYR A 1 400 ? 8.602 -3.643 -16.75 1 90.81 400 TYR A N 1
ATOM 3118 C CA . TYR A 1 400 ? 8.008 -3.201 -18 1 90.81 400 TYR A CA 1
ATOM 3119 C C . TYR A 1 400 ? 7.453 -4.383 -18.781 1 90.81 400 TYR A C 1
ATOM 3121 O O . TYR A 1 400 ? 7.953 -5.504 -18.672 1 90.81 400 TYR A O 1
ATOM 3129 N N . ASP A 1 401 ? 6.465 -4.113 -19.609 1 89.38 401 ASP A N 1
ATOM 3130 C CA . ASP A 1 401 ? 5.832 -5.141 -20.422 1 89.38 401 ASP A CA 1
ATOM 3131 C C . ASP A 1 401 ? 6.863 -5.867 -21.281 1 89.38 401 ASP A C 1
ATOM 3133 O O . ASP A 1 401 ? 7.688 -5.23 -21.953 1 89.38 401 ASP A O 1
ATOM 3137 N N . ASN A 1 402 ? 6.832 -7.129 -21.203 1 86.38 402 ASN A N 1
ATOM 3138 C CA . ASN A 1 402 ? 7.633 -8.023 -22.047 1 86.38 402 ASN A CA 1
ATOM 3139 C C . ASN A 1 402 ? 9.117 -7.926 -21.703 1 86.38 402 ASN A C 1
ATOM 3141 O O . ASN A 1 402 ? 9.969 -8.352 -22.484 1 86.38 402 ASN A O 1
ATOM 3145 N N . ALA A 1 403 ? 9.438 -7.281 -20.625 1 88.88 403 ALA A N 1
ATOM 3146 C CA . ALA A 1 403 ? 10.812 -7.23 -20.125 1 88.88 403 ALA A CA 1
ATOM 3147 C C . ALA A 1 403 ? 10.969 -8.039 -18.844 1 88.88 403 ALA A C 1
ATOM 3149 O O . ALA A 1 403 ? 11.984 -8.695 -18.641 1 88.88 403 ALA A O 1
ATOM 3150 N N . ALA A 1 404 ? 9.992 -7.945 -18.047 1 93.38 404 ALA A N 1
ATOM 3151 C CA . ALA A 1 404 ? 9.93 -8.727 -16.812 1 93.38 404 ALA A CA 1
ATOM 3152 C C . ALA A 1 404 ? 8.703 -9.641 -16.812 1 93.38 404 ALA A C 1
ATOM 3154 O O . ALA A 1 404 ? 7.699 -9.344 -17.469 1 93.38 404 ALA A O 1
ATOM 3155 N N . SER A 1 405 ? 8.844 -10.75 -16.094 1 95 405 SER A N 1
ATOM 3156 C CA . SER A 1 405 ? 7.727 -11.688 -16.031 1 95 405 SER A CA 1
ATOM 3157 C C . SER A 1 405 ? 7.738 -12.477 -14.727 1 95 405 SER A C 1
ATOM 3159 O O . SER A 1 405 ? 8.719 -12.438 -13.977 1 95 405 SER A O 1
ATOM 3161 N N . THR A 1 406 ? 6.656 -13.016 -14.406 1 96.81 406 THR A N 1
ATOM 3162 C CA . THR A 1 406 ? 6.496 -14.062 -13.398 1 96.81 406 THR A CA 1
ATOM 3163 C C . THR A 1 406 ? 5.547 -15.148 -13.891 1 96.81 406 THR A C 1
ATOM 3165 O O . THR A 1 406 ? 4.492 -14.844 -14.461 1 96.81 406 THR A O 1
ATOM 3168 N N . TYR A 1 407 ? 5.961 -16.344 -13.727 1 96.56 407 TYR A N 1
ATOM 3169 C CA . TYR A 1 407 ? 5.109 -17.422 -14.227 1 96.56 407 TYR A CA 1
ATOM 3170 C C . TYR A 1 407 ? 3.725 -17.359 -13.594 1 96.56 407 TYR A C 1
ATOM 3172 O O . TYR A 1 407 ? 2.715 -17.328 -14.305 1 96.56 407 TYR A O 1
ATOM 3180 N N . ARG A 1 408 ? 3.65 -17.391 -12.305 1 98.06 408 ARG A N 1
ATOM 3181 C CA . ARG A 1 408 ? 2.434 -17.266 -11.508 1 98.06 408 ARG A CA 1
ATOM 3182 C C . ARG A 1 408 ? 2.674 -16.422 -10.258 1 98.06 408 ARG A C 1
ATOM 3184 O O . ARG A 1 408 ? 3.82 -16.172 -9.883 1 98.06 408 ARG A O 1
ATOM 3191 N N . THR A 1 409 ? 1.651 -15.883 -9.688 1 98.44 409 THR A N 1
ATOM 3192 C CA . THR A 1 409 ? 1.7 -15.211 -8.391 1 98.44 409 THR A CA 1
ATOM 3193 C C . THR A 1 409 ? 0.588 -15.719 -7.477 1 98.44 409 THR A C 1
ATOM 3195 O O . THR A 1 409 ? -0.531 -15.969 -7.93 1 98.44 409 THR A O 1
ATOM 3198 N N . TYR A 1 410 ? 0.939 -15.805 -6.219 1 98.56 410 TYR A N 1
ATOM 3199 C CA . TYR A 1 410 ? -0.028 -16.266 -5.23 1 98.56 410 TYR A CA 1
ATOM 3200 C C . TYR A 1 410 ? -0.03 -15.359 -4.004 1 98.56 410 TYR A C 1
ATOM 3202 O O . TYR A 1 410 ? 0.964 -14.688 -3.721 1 98.56 410 TYR A O 1
ATOM 3210 N N . ARG A 1 411 ? -1.142 -15.336 -3.395 1 98.19 411 ARG A N 1
ATOM 3211 C CA . ARG A 1 411 ? -1.272 -14.703 -2.084 1 98.19 411 ARG A CA 1
ATOM 3212 C C . ARG A 1 411 ? -1.554 -15.742 -1.005 1 98.19 411 ARG A C 1
ATOM 3214 O O . ARG A 1 411 ? -2.508 -16.516 -1.114 1 98.19 411 ARG A O 1
ATOM 3221 N N . HIS A 1 412 ? -0.716 -15.781 0.021 1 97.56 412 HIS A N 1
ATOM 3222 C CA . HIS A 1 412 ? -0.846 -16.719 1.128 1 97.56 412 HIS A CA 1
ATOM 3223 C C . HIS A 1 412 ? -0.24 -16.156 2.406 1 97.56 412 HIS A C 1
ATOM 3225 O O . HIS A 1 412 ? 0.618 -15.266 2.354 1 97.56 412 HIS A O 1
ATOM 3231 N N . SER A 1 413 ? -0.788 -16.672 3.537 1 95.69 413 SER A N 1
ATOM 3232 C CA . SER A 1 413 ? -0.075 -16.453 4.789 1 95.69 413 SER A CA 1
ATOM 3233 C C . SER A 1 413 ? 1.232 -17.234 4.832 1 95.69 413 SER A C 1
ATOM 3235 O O . SER A 1 413 ? 1.35 -18.281 4.203 1 95.69 413 SER A O 1
ATOM 3237 N N . TRP A 1 414 ? 2.176 -16.719 5.562 1 97.69 414 TRP A N 1
ATOM 3238 C CA . TRP A 1 414 ? 3.477 -17.375 5.676 1 97.69 414 TRP A CA 1
ATOM 3239 C C . TRP A 1 414 ? 4.184 -16.953 6.957 1 97.69 414 TRP A C 1
ATOM 3241 O O . TRP A 1 414 ? 4.223 -15.773 7.297 1 97.69 414 TRP A O 1
ATOM 3251 N N . VAL A 1 415 ? 4.637 -17.906 7.68 1 97.56 415 VAL A N 1
ATOM 3252 C CA . VAL A 1 415 ? 5.512 -17.672 8.82 1 97.56 415 VAL A CA 1
ATOM 3253 C C . VAL A 1 415 ? 6.926 -18.141 8.5 1 97.56 415 VAL A C 1
ATOM 3255 O O . VAL A 1 415 ? 7.191 -19.344 8.453 1 97.56 415 VAL A O 1
ATOM 3258 N N . GLY A 1 416 ? 7.84 -17.219 8.281 1 98.38 416 GLY A N 1
ATOM 3259 C CA . GLY A 1 416 ? 9.227 -17.516 7.973 1 98.38 416 GLY A CA 1
ATOM 3260 C C . GLY A 1 416 ? 10.133 -17.469 9.188 1 98.38 416 GLY A C 1
ATOM 3261 O O . GLY A 1 416 ? 10.18 -16.453 9.898 1 98.38 416 GLY A O 1
ATOM 3262 N N . VAL A 1 417 ? 10.867 -18.516 9.406 1 98.31 417 VAL A N 1
ATOM 3263 C CA . VAL A 1 417 ? 11.781 -18.625 10.539 1 98.31 417 VAL A CA 1
ATOM 3264 C C . VAL A 1 417 ? 13.172 -19.031 10.055 1 98.31 417 VAL A C 1
ATOM 3266 O O . VAL A 1 417 ? 13.68 -20.094 10.414 1 98.31 417 VAL A O 1
ATOM 3269 N N . PRO A 1 418 ? 13.812 -18.141 9.312 1 98.38 418 PRO A N 1
ATOM 3270 C CA . PRO A 1 418 ? 15.125 -18.516 8.773 1 98.38 418 PRO A CA 1
ATOM 3271 C C . PRO A 1 418 ? 16.109 -18.922 9.867 1 98.38 418 PRO A C 1
ATOM 3273 O O . PRO A 1 418 ? 16.062 -18.391 10.984 1 98.38 418 PRO A O 1
ATOM 3276 N N . LYS A 1 419 ? 17.031 -19.781 9.5 1 97.19 419 LYS A N 1
ATOM 3277 C CA . LYS A 1 419 ? 18.078 -20.203 10.422 1 97.19 419 LYS A CA 1
ATOM 3278 C C . LYS A 1 419 ? 19.281 -19.25 10.359 1 97.19 419 LYS A C 1
ATOM 3280 O O . LYS A 1 419 ? 20.141 -19.281 11.234 1 97.19 419 LYS A O 1
ATOM 3285 N N . THR A 1 420 ? 19.234 -18.406 9.383 1 97.81 420 THR A N 1
ATOM 3286 C CA . THR A 1 420 ? 20.297 -17.391 9.281 1 97.81 420 THR A CA 1
ATOM 3287 C C . THR A 1 420 ? 20.141 -16.344 10.383 1 97.81 420 THR A C 1
ATOM 3289 O O . THR A 1 420 ? 19.156 -16.359 11.125 1 97.81 420 THR A O 1
ATOM 3292 N N . LYS A 1 421 ? 21.188 -15.531 10.477 1 98.19 421 LYS A N 1
ATOM 3293 C CA . LYS A 1 421 ? 21.172 -14.398 11.391 1 98.19 421 LYS A CA 1
ATOM 3294 C C . LYS A 1 421 ? 20.812 -13.102 10.664 1 98.19 421 LYS A C 1
ATOM 3296 O O . LYS A 1 421 ? 20.953 -13.023 9.438 1 98.19 421 LYS A O 1
ATOM 3301 N N . PRO A 1 422 ? 20.328 -12.086 11.445 1 98.62 422 PRO A N 1
ATOM 3302 C CA . PRO A 1 422 ? 20.172 -10.781 10.805 1 98.62 422 PRO A CA 1
ATOM 3303 C C . PRO A 1 422 ? 21.469 -10.273 10.172 1 98.62 422 PRO A C 1
ATOM 3305 O O . PRO A 1 422 ? 22.547 -10.461 10.734 1 98.62 422 PRO A O 1
ATOM 3308 N N . SER A 1 423 ? 21.344 -9.727 8.961 1 98.62 423 SER A N 1
ATOM 3309 C CA . SER A 1 423 ? 22.453 -9.062 8.289 1 98.62 423 SER A CA 1
ATOM 3310 C C . SER A 1 423 ? 22.547 -7.598 8.711 1 98.62 423 SER A C 1
ATOM 3312 O O . SER A 1 423 ? 21.562 -6.859 8.656 1 98.62 423 SER A O 1
ATOM 3314 N N . VAL A 1 424 ? 23.766 -7.18 9.109 1 98.06 424 VAL A N 1
ATOM 3315 C CA . VAL A 1 424 ? 23.922 -5.848 9.68 1 98.06 424 VAL A CA 1
ATOM 3316 C C . VAL A 1 424 ? 25.141 -5.16 9.062 1 98.06 424 VAL A C 1
ATOM 3318 O O . VAL A 1 424 ? 26.172 -5.793 8.852 1 98.06 424 VAL A O 1
ATOM 3321 N N . LYS A 1 425 ? 24.969 -3.93 8.75 1 97.19 425 LYS A N 1
ATOM 3322 C CA . LYS A 1 425 ? 26.078 -3.027 8.422 1 97.19 425 LYS A CA 1
ATOM 3323 C C . LYS A 1 425 ? 26.047 -1.789 9.312 1 97.19 425 LYS A C 1
ATOM 3325 O O . LYS A 1 425 ? 24.984 -1.196 9.531 1 97.19 425 LYS A O 1
ATOM 3330 N N . ALA A 1 426 ? 27.109 -1.457 9.898 1 95.88 426 ALA A N 1
ATOM 3331 C CA . ALA A 1 426 ? 27.25 -0.247 10.703 1 95.88 426 ALA A CA 1
ATOM 3332 C C . ALA A 1 426 ? 28.281 0.703 10.094 1 95.88 426 ALA A C 1
ATOM 3334 O O . ALA A 1 426 ? 29.359 0.274 9.664 1 95.88 426 ALA A O 1
ATOM 3335 N N . CYS A 1 427 ? 27.938 1.951 10.039 1 93.31 427 CYS A N 1
ATOM 3336 C CA . CYS A 1 427 ? 28.891 2.9 9.484 1 93.31 427 CYS A CA 1
ATOM 3337 C C . CYS A 1 427 ? 28.688 4.289 10.078 1 93.31 427 CYS A C 1
ATOM 3339 O O . CYS A 1 427 ? 27.703 4.535 10.766 1 93.31 427 CYS A O 1
ATOM 3341 N N . ARG A 1 428 ? 29.672 5.172 9.938 1 89.88 428 ARG A N 1
ATOM 3342 C CA . ARG A 1 428 ? 29.641 6.594 10.258 1 89.88 428 ARG A CA 1
ATOM 3343 C C . ARG A 1 428 ? 30.016 7.438 9.047 1 89.88 428 ARG A C 1
ATOM 3345 O O . ARG A 1 428 ? 31.062 7.238 8.438 1 89.88 428 ARG A O 1
ATOM 3352 N N . PRO A 1 429 ? 29.109 8.383 8.719 1 80.69 429 PRO A N 1
ATOM 3353 C CA . PRO A 1 429 ? 29.469 9.25 7.598 1 80.69 429 PRO A CA 1
ATOM 3354 C C . PRO A 1 429 ? 30.75 10.055 7.852 1 80.69 429 PRO A C 1
ATOM 3356 O O . PRO A 1 429 ? 31.547 10.258 6.938 1 80.69 429 PRO A O 1
ATOM 3359 N N . THR A 1 430 ? 30.859 10.609 9.07 1 82.38 430 THR A N 1
ATOM 3360 C CA . THR A 1 430 ? 32.062 11.266 9.523 1 82.38 430 THR A CA 1
ATOM 3361 C C . THR A 1 430 ? 32.594 10.617 10.805 1 82.38 430 THR A C 1
ATOM 3363 O O . THR A 1 430 ? 31.828 9.953 11.516 1 82.38 430 THR A O 1
ATOM 3366 N N . GLU A 1 431 ? 33.906 10.664 10.977 1 75.94 431 GLU A N 1
ATOM 3367 C CA . GLU A 1 431 ? 34.562 10.008 12.109 1 75.94 431 GLU A CA 1
ATOM 3368 C C . GLU A 1 431 ? 33.812 10.312 13.414 1 75.94 431 GLU A C 1
ATOM 3370 O O . GLU A 1 431 ? 33.656 9.43 14.25 1 75.94 431 GLU A O 1
ATOM 3375 N N . ASP A 1 432 ? 33.375 11.477 13.586 1 76.31 432 ASP A N 1
ATOM 3376 C CA . ASP A 1 432 ? 32.688 11.852 14.82 1 76.31 432 ASP A CA 1
ATOM 3377 C C . ASP A 1 432 ? 31.188 11.984 14.586 1 76.31 432 ASP A C 1
ATOM 3379 O O . ASP A 1 432 ? 30.469 12.555 15.414 1 76.31 432 ASP A O 1
ATOM 3383 N N . GLY A 1 433 ? 30.812 11.359 13.555 1 81.81 433 GLY A N 1
ATOM 3384 C CA . GLY A 1 433 ? 29.406 11.555 13.188 1 81.81 433 GLY A CA 1
ATOM 3385 C C . GLY A 1 433 ? 28.484 10.516 13.797 1 81.81 433 GLY A C 1
ATOM 3386 O O . GLY A 1 433 ? 28.938 9.633 14.531 1 81.81 433 GLY A O 1
ATOM 3387 N N . GLU A 1 434 ? 27.203 10.641 13.594 1 88.69 434 GLU A N 1
ATOM 3388 C CA . GLU A 1 434 ? 26.172 9.742 14.07 1 88.69 434 GLU A CA 1
ATOM 3389 C C . GLU A 1 434 ? 26.344 8.336 13.5 1 88.69 434 GLU A C 1
ATOM 3391 O O . GLU A 1 434 ? 26.703 8.18 12.328 1 88.69 434 GLU A O 1
ATOM 3396 N N . LEU A 1 435 ? 26.25 7.309 14.367 1 92.5 435 LEU A N 1
ATOM 3397 C CA . LEU A 1 435 ? 26.25 5.918 13.922 1 92.5 435 LEU A CA 1
ATOM 3398 C C . LEU A 1 435 ? 25.016 5.605 13.094 1 92.5 435 LEU A C 1
ATOM 3400 O O . LEU A 1 435 ? 23.891 5.977 13.477 1 92.5 435 LEU A O 1
ATOM 3404 N N . VAL A 1 436 ? 25.234 5.047 11.961 1 93.56 436 VAL A N 1
ATOM 3405 C CA . VAL A 1 436 ? 24.125 4.547 11.148 1 93.56 436 VAL A CA 1
ATOM 3406 C C . VAL A 1 436 ? 24.25 3.029 11.008 1 93.56 436 VAL A C 1
ATOM 3408 O O . VAL A 1 436 ? 25.25 2.52 10.516 1 93.56 436 VAL A O 1
ATOM 3411 N N . VAL A 1 437 ? 23.219 2.312 11.453 1 96.06 437 VAL A N 1
ATOM 3412 C CA . VAL A 1 437 ? 23.188 0.855 11.383 1 96.06 437 VAL A CA 1
ATOM 3413 C C . VAL A 1 437 ? 22.062 0.407 10.453 1 96.06 437 VAL A C 1
ATOM 3415 O O . VAL A 1 437 ? 20.922 0.865 10.578 1 96.06 437 VAL A O 1
ATOM 3418 N N . TYR A 1 438 ? 22.422 -0.401 9.484 1 96.88 438 TYR A N 1
ATOM 3419 C CA . TYR A 1 438 ? 21.469 -1.054 8.609 1 96.88 438 TYR A CA 1
ATOM 3420 C C . TYR A 1 438 ? 21.25 -2.508 9.016 1 96.88 438 TYR A C 1
ATOM 3422 O O . TYR A 1 438 ? 22.219 -3.252 9.195 1 96.88 438 TYR A O 1
ATOM 3430 N N . VAL A 1 439 ? 20 -2.902 9.148 1 98.5 439 VAL A N 1
ATOM 3431 C CA . VAL A 1 439 ? 19.75 -4.289 9.531 1 98.5 439 VAL A CA 1
ATOM 3432 C C . VAL A 1 439 ? 18.625 -4.871 8.664 1 98.5 439 VAL A C 1
ATOM 3434 O O . VAL A 1 439 ? 17.625 -4.203 8.391 1 98.5 439 VAL A O 1
ATOM 3437 N N . SER A 1 440 ? 18.797 -6.031 8.18 1 98.5 440 SER A N 1
ATOM 3438 C CA . SER A 1 440 ? 17.812 -6.824 7.457 1 98.5 440 SER A CA 1
ATOM 3439 C C . SER A 1 440 ? 17.906 -8.305 7.816 1 98.5 440 SER A C 1
ATOM 3441 O O . SER A 1 440 ? 18.938 -8.75 8.344 1 98.5 440 SER A O 1
ATOM 3443 N N . TRP A 1 441 ? 16.859 -9.016 7.656 1 98.69 441 TRP A N 1
ATOM 3444 C CA . TRP A 1 441 ? 16.844 -10.461 7.887 1 98.69 441 TRP A CA 1
ATOM 3445 C C . TRP A 1 441 ? 15.992 -11.164 6.828 1 98.69 441 TRP A C 1
ATOM 3447 O O . TRP A 1 441 ? 14.773 -11.258 6.961 1 98.69 441 TRP A O 1
ATOM 3457 N N . ASN A 1 442 ? 16.625 -11.742 5.828 1 98.62 442 ASN A N 1
ATOM 3458 C CA . ASN A 1 442 ? 15.977 -12.352 4.676 1 98.62 442 ASN A CA 1
ATOM 3459 C C . ASN A 1 442 ? 15.07 -13.508 5.094 1 98.62 442 ASN A C 1
ATOM 3461 O O . ASN A 1 442 ? 15.555 -14.562 5.508 1 98.62 442 ASN A O 1
ATOM 3465 N N . GLY A 1 443 ? 13.75 -13.273 5.051 1 98.56 443 GLY A N 1
ATOM 3466 C CA . GLY A 1 443 ? 12.789 -14.344 5.258 1 98.56 443 GLY A CA 1
ATOM 3467 C C . GLY A 1 443 ? 12.164 -14.32 6.637 1 98.56 443 GLY A C 1
ATOM 3468 O O . GLY A 1 443 ? 11.172 -15.008 6.887 1 98.56 443 GLY A O 1
ATOM 3469 N N . ALA A 1 444 ? 12.711 -13.555 7.555 1 98.56 444 ALA A N 1
ATOM 3470 C CA . ALA A 1 444 ? 12.125 -13.492 8.891 1 98.56 444 ALA A CA 1
ATOM 3471 C C . ALA A 1 444 ? 10.82 -12.703 8.891 1 98.56 444 ALA A C 1
ATOM 3473 O O . ALA A 1 444 ? 10.766 -11.578 8.398 1 98.56 444 ALA A O 1
ATOM 3474 N N . THR A 1 445 ? 9.789 -13.289 9.391 1 97.88 445 THR A N 1
ATOM 3475 C CA . THR A 1 445 ? 8.516 -12.586 9.492 1 97.88 445 THR A CA 1
ATOM 3476 C C . THR A 1 445 ? 8.188 -12.273 10.953 1 97.88 445 THR A C 1
ATOM 3478 O O . THR A 1 445 ? 8.711 -12.914 11.867 1 97.88 445 THR A O 1
ATOM 3481 N N . GLY A 1 446 ? 7.391 -11.273 11.211 1 95.38 446 GLY A N 1
ATOM 3482 C CA . GLY A 1 446 ? 6.84 -10.977 12.523 1 95.38 446 GLY A CA 1
ATOM 3483 C C . GLY A 1 446 ? 7.746 -10.086 13.359 1 95.38 446 GLY A C 1
ATOM 3484 O O . GLY A 1 446 ? 7.406 -9.734 14.484 1 95.38 446 GLY A O 1
ATOM 3485 N N . VAL A 1 447 ? 8.961 -9.711 12.805 1 97 447 VAL A N 1
ATOM 3486 C CA . VAL A 1 447 ? 9.836 -8.812 13.547 1 97 447 VAL A CA 1
ATOM 3487 C C . VAL A 1 447 ? 9.141 -7.465 13.742 1 97 447 VAL A C 1
ATOM 3489 O O . VAL A 1 447 ? 8.672 -6.855 12.781 1 97 447 VAL A O 1
ATOM 3492 N N . GLN A 1 448 ? 9.102 -7.02 14.969 1 95.56 448 GLN A N 1
ATOM 3493 C CA . GLN A 1 448 ? 8.406 -5.773 15.281 1 95.56 448 GLN A CA 1
ATOM 3494 C C . GLN A 1 448 ? 9.383 -4.613 15.414 1 95.56 448 GLN A C 1
ATOM 3496 O O . GLN A 1 448 ? 9.055 -3.473 15.086 1 95.56 448 GLN A O 1
ATOM 3501 N N . SER A 1 449 ? 10.523 -4.859 16 1 97.75 449 SER A N 1
ATOM 3502 C CA . SER A 1 449 ? 11.547 -3.842 16.219 1 97.75 449 SER A CA 1
ATOM 3503 C C . SER A 1 449 ? 12.938 -4.465 16.281 1 97.75 449 SER A C 1
ATOM 3505 O O . SER A 1 449 ? 13.078 -5.688 16.266 1 97.75 449 SER A O 1
ATOM 3507 N N . TRP A 1 450 ? 13.945 -3.625 16.281 1 98.25 450 TRP A N 1
ATOM 3508 C CA . TRP A 1 450 ? 15.352 -4.016 16.391 1 98.25 450 TRP A CA 1
ATOM 3509 C C . TRP A 1 450 ? 16.016 -3.346 17.578 1 98.25 450 TRP A C 1
ATOM 3511 O O . TRP A 1 450 ? 15.883 -2.133 17.781 1 98.25 450 TRP A O 1
ATOM 3521 N N . LYS A 1 451 ? 16.672 -4.098 18.375 1 98.19 451 LYS A N 1
ATOM 3522 C CA . LYS A 1 451 ? 17.469 -3.562 19.469 1 98.19 451 LYS A CA 1
ATOM 3523 C C . LYS A 1 451 ? 18.953 -3.488 19.078 1 98.19 451 LYS A C 1
ATOM 3525 O O . LYS A 1 451 ? 19.531 -4.484 18.641 1 98.19 451 LYS A O 1
ATOM 3530 N N . LEU A 1 452 ? 19.484 -2.381 19.219 1 97.69 452 LEU A N 1
ATOM 3531 C CA . LEU A 1 452 ? 20.906 -2.17 18.969 1 97.69 452 LEU A CA 1
ATOM 3532 C C . LEU A 1 452 ? 21.719 -2.254 20.266 1 97.69 452 LEU A C 1
ATOM 3534 O O . LEU A 1 452 ? 21.391 -1.589 21.25 1 97.69 452 LEU A O 1
ATOM 3538 N N . PHE A 1 453 ? 22.734 -3.086 20.25 1 97.06 453 PHE A N 1
ATOM 3539 C CA . PHE A 1 453 ? 23.641 -3.24 21.391 1 97.06 453 PHE A CA 1
ATOM 3540 C C . PHE A 1 453 ? 25.047 -2.828 21.016 1 97.06 453 PHE A C 1
ATOM 3542 O O . PHE A 1 453 ? 25.531 -3.131 19.922 1 97.06 453 PHE A O 1
ATOM 3549 N N . ALA A 1 454 ? 25.625 -2.164 21.953 1 95.62 454 ALA A N 1
ATOM 3550 C CA . ALA A 1 454 ? 27.078 -2.029 21.906 1 95.62 454 ALA A CA 1
ATOM 3551 C C . ALA A 1 454 ? 27.766 -3.234 22.547 1 95.62 454 ALA A C 1
ATOM 3553 O O . ALA A 1 454 ? 27.312 -3.729 23.578 1 95.62 454 ALA A O 1
ATOM 3554 N N . SER A 1 455 ? 28.75 -3.725 21.812 1 93.69 455 SER A N 1
ATOM 3555 C CA . SER A 1 455 ? 29.5 -4.855 22.344 1 93.69 455 SER A CA 1
ATOM 3556 C C . SER A 1 455 ? 30.859 -4.422 22.859 1 93.69 455 SER A C 1
ATOM 3558 O O . SER A 1 455 ? 31.625 -3.789 22.125 1 93.69 455 SER A O 1
ATOM 3560 N N . SER A 1 456 ? 31.141 -4.773 24.109 1 90.56 456 SER A N 1
ATOM 3561 C CA . SER A 1 456 ? 32.469 -4.512 24.672 1 90.56 456 SER A CA 1
ATOM 3562 C C . SER A 1 456 ? 33.469 -5.582 24.234 1 90.56 456 SER A C 1
ATOM 3564 O O . SER A 1 456 ? 33.094 -6.578 23.625 1 90.56 456 SER A O 1
ATOM 3566 N N . ASP A 1 457 ? 34.75 -5.32 24.609 1 87.75 457 ASP A N 1
ATOM 3567 C CA . ASP A 1 457 ? 35.812 -6.266 24.281 1 87.75 457 ASP A CA 1
ATOM 3568 C C . ASP A 1 457 ? 35.625 -7.578 25.031 1 87.75 457 ASP A C 1
ATOM 3570 O O . ASP A 1 457 ? 36.062 -8.633 24.562 1 87.75 457 ASP A O 1
ATOM 3574 N N . ASP A 1 458 ? 35 -7.5 26.141 1 87.81 458 ASP A N 1
ATOM 3575 C CA . ASP A 1 458 ? 34.812 -8.703 26.953 1 87.81 458 ASP A CA 1
ATOM 3576 C C . ASP A 1 458 ? 33.531 -9.43 26.531 1 87.81 458 ASP A C 1
ATOM 3578 O O . ASP A 1 458 ? 33.188 -10.461 27.109 1 87.81 458 ASP A O 1
ATOM 3582 N N . GLY A 1 459 ? 32.844 -8.867 25.578 1 85.31 459 GLY A N 1
ATOM 3583 C CA . GLY A 1 459 ? 31.672 -9.539 25.047 1 85.31 459 GLY A CA 1
ATOM 3584 C C . GLY A 1 459 ? 30.375 -9.086 25.703 1 85.31 459 GLY A C 1
ATOM 3585 O O . GLY A 1 459 ? 29.297 -9.609 25.406 1 85.31 459 GLY A O 1
ATOM 3586 N N . GLU A 1 460 ? 30.453 -8.188 26.625 1 92.31 460 GLU A N 1
ATOM 3587 C CA . GLU A 1 460 ? 29.25 -7.672 27.281 1 92.31 460 GLU A CA 1
ATOM 3588 C C . GLU A 1 460 ? 28.453 -6.77 26.344 1 92.31 460 GLU A C 1
ATOM 3590 O O . GLU A 1 460 ? 29.031 -5.969 25.609 1 92.31 460 GLU A O 1
ATOM 3595 N N . LEU A 1 461 ? 27.109 -6.992 26.344 1 94.5 461 LEU A N 1
ATOM 3596 C CA . LEU A 1 461 ? 26.219 -6.219 25.484 1 94.5 461 LEU A CA 1
ATOM 3597 C C . LEU A 1 461 ? 25.469 -5.16 26.281 1 94.5 461 LEU A C 1
ATOM 3599 O O . LEU A 1 461 ? 24.891 -5.461 27.328 1 94.5 461 LEU A O 1
ATOM 3603 N N . GLU A 1 462 ? 25.578 -3.961 25.797 1 95.12 462 GLU A N 1
ATOM 3604 C CA . GLU A 1 462 ? 24.812 -2.855 26.359 1 95.12 462 GLU A CA 1
ATOM 3605 C C . GLU A 1 462 ? 23.797 -2.324 25.359 1 95.12 462 GLU A C 1
ATOM 3607 O O . GLU A 1 462 ? 24.156 -1.935 24.25 1 95.12 462 GLU A O 1
ATOM 3612 N N . GLU A 1 463 ? 22.562 -2.279 25.781 1 95.56 463 GLU A N 1
ATOM 3613 C CA . GLU A 1 463 ? 21.516 -1.798 24.906 1 95.56 463 GLU A CA 1
ATOM 3614 C C . GLU A 1 463 ? 21.641 -0.297 24.656 1 95.56 463 GLU A C 1
ATOM 3616 O O . GLU A 1 463 ? 21.797 0.479 25.594 1 95.56 463 GLU A O 1
ATOM 3621 N N . ILE A 1 464 ? 21.625 0.128 23.422 1 94.88 464 ILE A N 1
ATOM 3622 C CA . ILE A 1 464 ? 21.719 1.525 23.016 1 94.88 464 ILE A CA 1
ATOM 3623 C C . ILE A 1 464 ? 20.328 2.066 22.688 1 94.88 464 ILE A C 1
ATOM 3625 O O . ILE A 1 464 ? 19.938 3.131 23.172 1 94.88 464 ILE A O 1
ATOM 3629 N N . LYS A 1 465 ? 19.625 1.365 21.797 1 95 465 LYS A N 1
ATOM 3630 C CA . LYS A 1 465 ? 18.375 1.884 21.234 1 95 465 LYS A CA 1
ATOM 3631 C C . LYS A 1 465 ? 17.5 0.754 20.703 1 95 465 LYS A C 1
ATOM 3633 O O . LYS A 1 465 ? 18.016 -0.277 20.266 1 95 465 LYS A O 1
ATOM 3638 N N . THR A 1 466 ? 16.203 0.887 20.812 1 96.38 466 THR A N 1
ATOM 3639 C CA . THR A 1 466 ? 15.234 0.043 20.125 1 96.38 466 THR A CA 1
ATOM 3640 C C . THR A 1 466 ? 14.539 0.817 19 1 96.38 466 THR A C 1
ATOM 3642 O O . THR A 1 466 ? 14.023 1.914 19.219 1 96.38 466 THR A O 1
ATOM 3645 N N . GLU A 1 467 ? 14.664 0.326 17.828 1 96.31 467 GLU A N 1
ATOM 3646 C CA . GLU A 1 467 ? 14.078 0.956 16.641 1 96.31 467 GLU A CA 1
ATOM 3647 C C . GLU A 1 467 ? 12.977 0.091 16.031 1 96.31 467 GLU A C 1
ATOM 3649 O O . GLU A 1 467 ? 13.18 -1.095 15.773 1 96.31 467 GLU A O 1
ATOM 3654 N N . PRO A 1 468 ? 11.719 0.66 15.859 1 95.19 468 PRO A N 1
ATOM 3655 C CA . PRO A 1 468 ? 10.688 -0.129 15.18 1 95.19 468 PRO A CA 1
ATOM 3656 C C . PRO A 1 468 ? 11.109 -0.59 13.789 1 95.19 468 PRO A C 1
ATOM 3658 O O . PRO A 1 468 ? 11.781 0.153 13.07 1 95.19 468 PRO A O 1
ATOM 3661 N N . ARG A 1 469 ? 10.711 -1.781 13.453 1 96.06 469 ARG A N 1
ATOM 3662 C CA . ARG A 1 469 ? 10.992 -2.289 12.117 1 96.06 469 ARG A CA 1
ATOM 3663 C C . ARG A 1 469 ? 10.367 -1.402 11.047 1 96.06 469 ARG A C 1
ATOM 3665 O O . ARG A 1 469 ? 9.188 -1.044 11.141 1 96.06 469 ARG A O 1
ATOM 3672 N N . ASN A 1 470 ? 11.156 -1.088 10.094 1 94.06 470 ASN A N 1
ATOM 3673 C CA . ASN A 1 470 ? 10.656 -0.344 8.938 1 94.06 470 ASN A CA 1
ATOM 3674 C C . ASN A 1 470 ? 11.141 -0.951 7.629 1 94.06 470 ASN A C 1
ATOM 3676 O O . ASN A 1 470 ? 12.219 -0.597 7.137 1 94.06 470 ASN A O 1
ATOM 3680 N N . GLY A 1 471 ? 10.242 -1.827 7.055 1 92.19 471 GLY A N 1
ATOM 3681 C CA . GLY A 1 471 ? 10.555 -2.457 5.781 1 92.19 471 GLY A CA 1
ATOM 3682 C C . GLY A 1 471 ? 11.523 -3.613 5.91 1 92.19 471 GLY A C 1
ATOM 3683 O O . GLY A 1 471 ? 11.719 -4.152 7 1 92.19 471 GLY A O 1
ATOM 3684 N N . PHE A 1 472 ? 12.047 -4.086 4.781 1 96.69 472 PHE A N 1
ATOM 3685 C CA . PHE A 1 472 ? 13 -5.184 4.723 1 96.69 472 PHE A CA 1
ATOM 3686 C C . PHE A 1 472 ? 14.297 -4.812 5.434 1 96.69 472 PHE A C 1
ATOM 3688 O O . PHE A 1 472 ? 14.875 -5.637 6.145 1 96.69 472 PHE A O 1
ATOM 3695 N N . GLU A 1 473 ? 14.758 -3.633 5.148 1 97.25 473 GLU A N 1
ATOM 3696 C CA . GLU A 1 473 ? 15.914 -3.084 5.852 1 97.25 473 GLU A CA 1
ATOM 3697 C C . GLU A 1 473 ? 15.516 -1.885 6.711 1 97.25 473 GLU A C 1
ATOM 3699 O O . GLU A 1 473 ? 14.914 -0.934 6.215 1 97.25 473 GLU A O 1
ATOM 3704 N N . THR A 1 474 ? 15.828 -1.933 7.977 1 97.12 474 THR A N 1
ATOM 3705 C CA . THR A 1 474 ? 15.594 -0.847 8.922 1 97.12 474 THR A CA 1
ATOM 3706 C C . THR A 1 474 ? 16.891 -0.091 9.219 1 97.12 474 THR A C 1
ATOM 3708 O O . THR A 1 474 ? 17.938 -0.702 9.391 1 97.12 474 THR A O 1
ATOM 3711 N N . ILE A 1 475 ? 16.828 1.18 9.273 1 94.12 475 ILE A N 1
ATOM 3712 C CA . ILE A 1 475 ? 17.953 2.025 9.633 1 94.12 475 ILE A CA 1
ATOM 3713 C C . ILE A 1 475 ? 17.844 2.447 11.094 1 94.12 475 ILE A C 1
ATOM 3715 O O . ILE A 1 475 ? 16.797 2.943 11.523 1 94.12 475 ILE A O 1
ATOM 3719 N N . VAL A 1 476 ? 18.844 2.191 11.82 1 94.12 476 VAL A N 1
ATOM 3720 C CA . VAL A 1 476 ? 18.938 2.609 13.211 1 94.12 476 VAL A CA 1
ATOM 3721 C C . VAL A 1 476 ? 20.031 3.652 13.367 1 94.12 476 VAL A C 1
ATOM 3723 O O . VAL A 1 476 ? 21.188 3.406 13 1 94.12 476 VAL A O 1
ATOM 3726 N N . ARG A 1 477 ? 19.719 4.773 13.906 1 91.56 477 ARG A N 1
ATOM 3727 C CA . ARG A 1 477 ? 20.688 5.836 14.141 1 91.56 477 ARG A CA 1
ATOM 3728 C C . ARG A 1 477 ? 20.922 6.043 15.633 1 91.56 477 ARG A C 1
ATOM 3730 O O . ARG A 1 477 ? 19.984 5.961 16.438 1 91.56 477 ARG A O 1
ATOM 3737 N N . ALA A 1 478 ? 22.109 6.191 15.953 1 91.44 478 ALA A N 1
ATOM 3738 C CA . ALA A 1 478 ? 22.453 6.41 17.359 1 91.44 478 ALA A CA 1
ATOM 3739 C C . ALA A 1 478 ? 23.656 7.348 17.484 1 91.44 478 ALA A C 1
ATOM 3741 O O . ALA A 1 478 ? 24.578 7.289 16.688 1 91.44 478 ALA A O 1
ATOM 3742 N N . GLU A 1 479 ? 23.531 8.156 18.531 1 86.62 479 GLU A N 1
ATOM 3743 C CA . GLU A 1 479 ? 24.656 9.047 18.844 1 86.62 479 GLU A CA 1
ATOM 3744 C C . GLU A 1 479 ? 25.578 8.43 19.891 1 86.62 479 GLU A C 1
ATOM 3746 O O . GLU A 1 479 ? 25.141 7.66 20.734 1 86.62 479 GLU A O 1
ATOM 3751 N N . ASN A 1 480 ? 26.844 8.852 19.781 1 73.88 480 ASN A N 1
ATOM 3752 C CA . ASN A 1 480 ? 27.859 8.57 20.797 1 73.88 480 ASN A CA 1
ATOM 3753 C C . ASN A 1 480 ? 27.922 7.082 21.125 1 73.88 480 ASN A C 1
ATOM 3755 O O . ASN A 1 480 ? 27.922 6.699 22.297 1 73.88 480 ASN A O 1
ATOM 3759 N N . ALA A 1 481 ? 27.922 6.355 20.031 1 75.12 481 ALA A N 1
ATOM 3760 C CA . ALA A 1 481 ? 27.953 4.906 20.219 1 75.12 481 ALA A CA 1
ATOM 3761 C C . ALA A 1 481 ? 29.344 4.355 19.984 1 75.12 481 ALA A C 1
ATOM 3763 O O . ALA A 1 481 ? 30.219 5.043 19.438 1 75.12 481 ALA A O 1
ATOM 3764 N N . GLY A 1 482 ? 29.781 3.211 20.578 1 83.81 482 GLY A N 1
ATOM 3765 C CA . GLY A 1 482 ? 31.047 2.516 20.453 1 83.81 482 GLY A CA 1
ATOM 3766 C C . GLY A 1 482 ? 31.344 2.07 19.031 1 83.81 482 GLY A C 1
ATOM 3767 O O . GLY A 1 482 ? 30.906 2.711 18.078 1 83.81 482 GLY A O 1
ATOM 3768 N N . ASP A 1 483 ? 32.219 0.985 18.906 1 90.31 483 ASP A N 1
ATOM 3769 C CA . ASP A 1 483 ? 32.688 0.613 17.578 1 90.31 483 ASP A CA 1
ATOM 3770 C C . ASP A 1 483 ? 32.219 -0.795 17.203 1 90.31 483 ASP A C 1
ATOM 3772 O O . ASP A 1 483 ? 32.375 -1.216 16.062 1 90.31 483 ASP A O 1
ATOM 3776 N N . LYS A 1 484 ? 31.734 -1.483 18.141 1 95.25 484 LYS A N 1
ATOM 3777 C CA . LYS A 1 484 ? 31.234 -2.836 17.906 1 95.25 484 LYS A CA 1
ATOM 3778 C C . LYS A 1 484 ? 29.766 -2.965 18.297 1 95.25 484 LYS A C 1
ATOM 3780 O O . LYS A 1 484 ? 29.375 -2.525 19.375 1 95.25 484 LYS A O 1
ATOM 3785 N N . PHE A 1 485 ? 29.016 -3.65 17.375 1 96.5 485 PHE A N 1
ATOM 3786 C CA . PHE A 1 485 ? 27.578 -3.627 17.609 1 96.5 485 PHE A CA 1
ATOM 3787 C C . PHE A 1 485 ? 26.953 -4.98 17.297 1 96.5 485 PHE A C 1
ATOM 3789 O O . PHE A 1 485 ? 27.484 -5.738 16.469 1 96.5 485 PHE A O 1
ATOM 3796 N N . VAL A 1 486 ? 25.922 -5.324 17.938 1 97.44 486 VAL A N 1
ATOM 3797 C CA . VAL A 1 486 ? 25.016 -6.445 17.703 1 97.44 486 VAL A CA 1
ATOM 3798 C C . VAL A 1 486 ? 23.578 -5.945 17.609 1 97.44 486 VAL A C 1
ATOM 3800 O O . VAL A 1 486 ? 23.188 -5.031 18.344 1 97.44 486 VAL A O 1
ATOM 3803 N N . VAL A 1 487 ? 22.828 -6.387 16.656 1 98.31 487 VAL A N 1
ATOM 3804 C CA . VAL A 1 487 ? 21.422 -6.051 16.547 1 98.31 487 VAL A CA 1
ATOM 3805 C C . VAL A 1 487 ? 20.578 -7.293 16.812 1 98.31 487 VAL A C 1
ATOM 3807 O O . VAL A 1 487 ? 20.891 -8.383 16.344 1 98.31 487 VAL A O 1
ATOM 3810 N N . ALA A 1 488 ? 19.547 -7.145 17.609 1 98.62 488 ALA A N 1
ATOM 3811 C CA . ALA A 1 488 ? 18.656 -8.258 17.953 1 98.62 488 ALA A CA 1
ATOM 3812 C C . ALA A 1 488 ? 17.219 -7.965 17.547 1 98.62 488 ALA A C 1
ATOM 3814 O O . ALA A 1 488 ? 16.75 -6.836 17.688 1 98.62 488 ALA A O 1
ATOM 3815 N N . ALA A 1 489 ? 16.594 -8.992 17.062 1 98.56 489 ALA A N 1
ATOM 3816 C CA . ALA A 1 489 ? 15.195 -8.867 16.688 1 98.56 489 ALA A CA 1
ATOM 3817 C C . ALA A 1 489 ? 14.281 -8.914 17.906 1 98.56 489 ALA A C 1
ATOM 3819 O O . ALA A 1 489 ? 14.547 -9.656 18.859 1 98.56 489 ALA A O 1
ATOM 3820 N N . VAL A 1 490 ? 13.234 -8.102 17.844 1 97.88 490 VAL A N 1
ATOM 3821 C CA . VAL A 1 490 ? 12.172 -8.125 18.859 1 97.88 490 VAL A CA 1
ATOM 3822 C C . VAL A 1 490 ? 10.852 -8.516 18.188 1 97.88 490 VAL A C 1
ATOM 3824 O O . VAL A 1 490 ? 10.43 -7.898 17.219 1 97.88 490 VAL A O 1
ATOM 3827 N N . GLY A 1 491 ? 10.25 -9.555 18.797 1 94.62 491 GLY A N 1
ATOM 3828 C CA . GLY A 1 491 ? 8.953 -9.992 18.281 1 94.62 491 GLY A CA 1
ATOM 3829 C C . GLY A 1 491 ? 9.055 -11.109 17.266 1 94.62 491 GLY A C 1
ATOM 3830 O O . GLY A 1 491 ? 10.141 -11.375 16.734 1 94.62 491 GLY A O 1
ATOM 3831 N N . GLY A 1 492 ? 7.891 -11.75 16.969 1 91.69 492 GLY A N 1
ATOM 3832 C CA . GLY A 1 492 ? 7.809 -12.789 15.953 1 91.69 492 GLY A CA 1
ATOM 3833 C C . GLY A 1 492 ? 8.32 -14.133 16.438 1 91.69 492 GLY A C 1
ATOM 3834 O O . GLY A 1 492 ? 8.719 -14.273 17.594 1 91.69 492 GLY A O 1
ATOM 3835 N N . PRO A 1 493 ? 8.344 -15.062 15.508 1 93.88 493 PRO A N 1
ATOM 3836 C CA . PRO A 1 493 ? 8.758 -16.422 15.859 1 93.88 493 PRO A CA 1
ATOM 3837 C C . PRO A 1 493 ? 10.258 -16.531 16.156 1 93.88 493 PRO A C 1
ATOM 3839 O O . PRO A 1 493 ? 10.688 -17.422 16.875 1 93.88 493 PRO A O 1
ATOM 3842 N N . ASN A 1 494 ? 11.023 -15.633 15.617 1 95.75 494 ASN A N 1
ATOM 3843 C CA . ASN A 1 494 ? 12.461 -15.625 15.844 1 95.75 494 ASN A CA 1
ATOM 3844 C C . ASN A 1 494 ? 12.867 -14.547 16.844 1 95.75 494 ASN A C 1
ATOM 3846 O O . ASN A 1 494 ? 13.977 -14.023 16.797 1 95.75 494 ASN A O 1
ATOM 3850 N N . ASP A 1 495 ? 12 -14.281 17.766 1 97.12 495 ASP A N 1
ATOM 3851 C CA . ASP A 1 495 ? 12.25 -13.25 18.781 1 97.12 495 ASP A CA 1
ATOM 3852 C C . ASP A 1 495 ? 13.594 -13.477 19.469 1 97.12 495 ASP A C 1
ATOM 3854 O O . ASP A 1 495 ? 13.906 -14.602 19.875 1 97.12 495 ASP A O 1
ATOM 3858 N N . GLY A 1 496 ? 14.352 -12.469 19.562 1 97.12 496 GLY A N 1
ATOM 3859 C CA . GLY A 1 496 ? 15.625 -12.531 20.266 1 97.12 496 GLY A CA 1
ATOM 3860 C C . GLY A 1 496 ? 16.781 -12.906 19.359 1 97.12 496 GLY A C 1
ATOM 3861 O O . GLY A 1 496 ? 17.938 -12.891 19.797 1 97.12 496 GLY A O 1
ATOM 3862 N N . GLY A 1 497 ? 16.5 -13.289 18.031 1 97.81 497 GLY A N 1
ATOM 3863 C CA . GLY A 1 497 ? 17.594 -13.562 17.109 1 97.81 497 GLY A CA 1
ATOM 3864 C C . GLY A 1 497 ? 18.578 -12.422 17 1 97.81 497 GLY A C 1
ATOM 3865 O O . GLY A 1 497 ? 18.188 -11.258 16.875 1 97.81 497 GLY A O 1
ATOM 3866 N N . LYS A 1 498 ? 19.906 -12.742 17.016 1 98.06 498 LYS A N 1
ATOM 3867 C CA . LYS A 1 498 ? 20.938 -11.719 17.047 1 98.06 498 LYS A CA 1
ATOM 3868 C C . LYS A 1 498 ? 21.859 -11.828 15.82 1 98.06 498 LYS A C 1
ATOM 3870 O O . LYS A 1 498 ? 22.094 -12.922 15.32 1 98.06 498 LYS A O 1
ATOM 3875 N N . SER A 1 499 ? 22.312 -10.711 15.445 1 98.44 499 SER A N 1
ATOM 3876 C CA . SER A 1 499 ? 23.328 -10.672 14.398 1 98.44 499 SER A CA 1
ATOM 3877 C C . SER A 1 499 ? 24.703 -11.062 14.953 1 98.44 499 SER A C 1
ATOM 3879 O O . SER A 1 499 ? 24.875 -11.195 16.172 1 98.44 499 SER A O 1
ATOM 3881 N N . ASP A 1 500 ? 25.672 -11.312 14.016 1 97.19 500 ASP A N 1
ATOM 3882 C CA . ASP A 1 500 ? 27.062 -11.328 14.414 1 97.19 500 ASP A CA 1
ATOM 3883 C C . ASP A 1 500 ? 27.531 -9.953 14.883 1 97.19 500 ASP A C 1
ATOM 3885 O O . ASP A 1 500 ? 26.828 -8.953 14.672 1 97.19 500 ASP A O 1
ATOM 3889 N N . ILE A 1 501 ? 28.625 -9.93 15.617 1 96.5 501 ILE A N 1
ATOM 3890 C CA . ILE A 1 501 ? 29.219 -8.648 15.977 1 96.5 501 ILE A CA 1
ATOM 3891 C C . ILE A 1 501 ? 29.734 -7.945 14.727 1 96.5 501 ILE A C 1
ATOM 3893 O O . ILE A 1 501 ? 30.406 -8.555 13.891 1 96.5 501 ILE A O 1
ATOM 3897 N N . VAL A 1 502 ? 29.328 -6.711 14.562 1 96.25 502 VAL A N 1
ATOM 3898 C CA . VAL A 1 502 ? 29.797 -5.922 13.43 1 96.25 502 VAL A CA 1
ATOM 3899 C C . VAL A 1 502 ? 30.594 -4.719 13.93 1 96.25 502 VAL A C 1
ATOM 3901 O O . VAL A 1 502 ? 30.266 -4.125 14.953 1 96.25 502 VAL A O 1
ATOM 3904 N N . THR A 1 503 ? 31.656 -4.406 13.211 1 94.44 503 THR A N 1
ATOM 3905 C CA . THR A 1 503 ? 32.469 -3.229 13.516 1 94.44 503 THR A CA 1
ATOM 3906 C C . THR A 1 503 ? 32.125 -2.08 12.57 1 94.44 503 THR A C 1
ATOM 3908 O O . THR A 1 503 ? 31.781 -2.307 11.406 1 94.44 503 THR A O 1
ATOM 3911 N N . VAL A 1 504 ? 32.188 -0.9 13.125 1 92.5 504 VAL A N 1
ATOM 3912 C CA . VAL A 1 504 ? 31.859 0.284 12.336 1 92.5 504 VAL A CA 1
ATOM 3913 C C . VAL A 1 504 ? 32.844 0.402 11.164 1 92.5 504 VAL A C 1
ATOM 3915 O O . VAL A 1 504 ? 34.031 0.222 11.32 1 92.5 504 VAL A O 1
ATOM 3918 N N . GLY A 1 505 ? 32.25 0.573 9.977 1 88.25 505 GLY A N 1
ATOM 3919 C CA . GLY A 1 505 ? 33.031 0.804 8.773 1 88.25 505 GLY A CA 1
ATOM 3920 C C . GLY A 1 505 ? 32.656 2.084 8.055 1 88.25 505 GLY A C 1
ATOM 3921 O O . GLY A 1 505 ? 32.125 3.014 8.664 1 88.25 505 GLY A O 1
ATOM 3922 N N . SER A 1 506 ? 33.125 2.264 6.746 1 82.94 506 SER A N 1
ATOM 3923 C CA . SER A 1 506 ? 32.812 3.422 5.926 1 82.94 506 SER A CA 1
ATOM 3924 C C . SER A 1 506 ? 31.391 3.305 5.348 1 82.94 506 SER A C 1
ATOM 3926 O O . SER A 1 506 ? 30.969 2.219 4.945 1 82.94 506 SER A O 1
ATOM 3928 N N . CYS A 1 507 ? 30.781 4.492 5.473 1 83.31 507 CYS A N 1
ATOM 3929 C CA . CYS A 1 507 ? 29.469 4.508 4.828 1 83.31 507 CYS A CA 1
ATOM 3930 C C . CYS A 1 507 ? 29.609 4.562 3.312 1 83.31 507 CYS A C 1
ATOM 3932 O O . CYS A 1 507 ? 30.547 5.168 2.791 1 83.31 507 CYS A O 1
ATOM 3934 N N . ASN A 1 508 ? 29 3.695 2.551 1 67.88 508 ASN A N 1
ATOM 3935 C CA . ASN A 1 508 ? 29.047 3.762 1.095 1 67.88 508 ASN A CA 1
ATOM 3936 C C . ASN A 1 508 ? 28.25 4.945 0.556 1 67.88 508 ASN A C 1
ATOM 3938 O O . ASN A 1 508 ? 27.297 5.387 1.187 1 67.88 508 ASN A O 1
ATOM 3942 N N . MET B 1 1 ? -45.625 -33.156 -68.312 1 20.56 1 MET B N 1
ATOM 3943 C CA . MET B 1 1 ? -45.156 -31.875 -68.812 1 20.56 1 MET B CA 1
ATOM 3944 C C . MET B 1 1 ? -45.094 -30.828 -67.75 1 20.56 1 MET B C 1
ATOM 3946 O O . MET B 1 1 ? -45.906 -29.922 -67.688 1 20.56 1 MET B O 1
ATOM 3950 N N . LEU B 1 2 ? -44.906 -31.312 -66.625 1 23.75 2 LEU B N 1
ATOM 3951 C CA . LEU B 1 2 ? -45.375 -30.734 -65.312 1 23.75 2 LEU B CA 1
ATOM 3952 C C . LEU B 1 2 ? -44.625 -29.438 -65.062 1 23.75 2 LEU B C 1
ATOM 3954 O O . LEU B 1 2 ? -43.406 -29.344 -65.188 1 23.75 2 LEU B O 1
ATOM 3958 N N . PRO B 1 3 ? -45.438 -28.391 -65.125 1 22.28 3 PRO B N 1
ATOM 3959 C CA . PRO B 1 3 ? -44.938 -27.031 -65.25 1 22.28 3 PRO B CA 1
ATOM 3960 C C . PRO B 1 3 ? -43.938 -26.672 -64.125 1 22.28 3 PRO B C 1
ATOM 3962 O O . PRO B 1 3 ? -43.938 -27.281 -63.062 1 22.28 3 PRO B O 1
ATOM 3965 N N . LEU B 1 4 ? -42.781 -26.188 -64.562 1 23.16 4 LEU B N 1
ATOM 3966 C CA . LEU B 1 4 ? -41.469 -25.766 -64.125 1 23.16 4 LEU B CA 1
ATOM 3967 C C . LEU B 1 4 ? -41.531 -24.594 -63.156 1 23.16 4 LEU B C 1
ATOM 3969 O O . LEU B 1 4 ? -41.812 -23.469 -63.562 1 23.16 4 LEU B O 1
ATOM 3973 N N . SER B 1 5 ? -42.562 -24.859 -62.219 1 22.69 5 SER B N 1
ATOM 3974 C CA . SER B 1 5 ? -42.844 -23.609 -61.531 1 22.69 5 SER B CA 1
ATOM 3975 C C . SER B 1 5 ? -41.562 -22.984 -60.969 1 22.69 5 SER B C 1
ATOM 3977 O O . SER B 1 5 ? -40.688 -23.703 -60.469 1 22.69 5 SER B O 1
ATOM 3979 N N . PRO B 1 6 ? -41.281 -21.75 -61.438 1 24.23 6 PRO B N 1
ATOM 3980 C CA . PRO B 1 6 ? -40.062 -20.953 -61.25 1 24.23 6 PRO B CA 1
ATOM 3981 C C . PRO B 1 6 ? -39.781 -20.609 -59.812 1 24.23 6 PRO B C 1
ATOM 3983 O O . PRO B 1 6 ? -40.688 -20.234 -59.062 1 24.23 6 PRO B O 1
ATOM 3986 N N . LEU B 1 7 ? -39 -21.469 -59.125 1 22.78 7 LEU B N 1
ATOM 3987 C CA . LEU B 1 7 ? -38.531 -21.438 -57.75 1 22.78 7 LEU B CA 1
ATOM 3988 C C . LEU B 1 7 ? -37.906 -20.078 -57.406 1 22.78 7 LEU B C 1
ATOM 3990 O O . LEU B 1 7 ? -36.906 -19.688 -58 1 22.78 7 LEU B O 1
ATOM 3994 N N . TRP B 1 8 ? -38.844 -19.109 -57.312 1 20.06 8 TRP B N 1
ATOM 3995 C CA . TRP B 1 8 ? -38.375 -17.75 -57.062 1 20.06 8 TRP B CA 1
ATOM 3996 C C . TRP B 1 8 ? -37.469 -17.688 -55.844 1 20.06 8 TRP B C 1
ATOM 3998 O O . TRP B 1 8 ? -37.75 -18.328 -54.844 1 20.06 8 TRP B O 1
ATOM 4008 N N . ILE B 1 9 ? -36.188 -17.625 -56.094 1 21.38 9 ILE B N 1
ATOM 4009 C CA . ILE B 1 9 ? -34.969 -17.531 -55.281 1 21.38 9 ILE B CA 1
ATOM 4010 C C . ILE B 1 9 ? -35.094 -16.344 -54.344 1 21.38 9 ILE B C 1
ATOM 4012 O O . ILE B 1 9 ? -35.031 -15.188 -54.75 1 21.38 9 ILE B O 1
ATOM 4016 N N . SER B 1 10 ? -36.156 -16.406 -53.562 1 19.88 10 SER B N 1
ATOM 4017 C CA . SER B 1 10 ? -36.25 -15.203 -52.75 1 19.88 10 SER B CA 1
ATOM 4018 C C . SER B 1 10 ? -34.969 -14.977 -51.969 1 19.88 10 SER B C 1
ATOM 4020 O O . SER B 1 10 ? -34.438 -15.898 -51.312 1 19.88 10 SER B O 1
ATOM 4022 N N . CYS B 1 11 ? -34.156 -14.102 -52.438 1 21.33 11 CYS B N 1
ATOM 4023 C CA . CYS B 1 11 ? -32.906 -13.516 -51.969 1 21.33 11 CYS B CA 1
ATOM 4024 C C . CYS B 1 11 ? -33.062 -13.023 -50.531 1 21.33 11 CYS B C 1
ATOM 4026 O O . CYS B 1 11 ? -33.594 -11.938 -50.281 1 21.33 11 CYS B O 1
ATOM 4028 N N . LEU B 1 12 ? -33.656 -13.828 -49.719 1 19.09 12 LEU B N 1
ATOM 4029 C CA . LEU B 1 12 ? -33.812 -13.18 -48.438 1 19.09 12 LEU B CA 1
ATOM 4030 C C . LEU B 1 12 ? -32.469 -12.641 -47.938 1 19.09 12 LEU B C 1
ATOM 4032 O O . LEU B 1 12 ? -31.516 -13.398 -47.781 1 19.09 12 LEU B O 1
ATOM 4036 N N . ALA B 1 13 ? -32.188 -11.398 -48.25 1 22.34 13 ALA B N 1
ATOM 4037 C CA . ALA B 1 13 ? -31.094 -10.586 -47.75 1 22.34 13 ALA B CA 1
ATOM 4038 C C . ALA B 1 13 ? -31.031 -10.625 -46.219 1 22.34 13 ALA B C 1
ATOM 4040 O O . ALA B 1 13 ? -31.922 -10.102 -45.562 1 22.34 13 ALA B O 1
ATOM 4041 N N . ALA B 1 14 ? -30.688 -11.695 -45.781 1 21.8 14 ALA B N 1
ATOM 4042 C CA . ALA B 1 14 ? -30.562 -11.68 -44.312 1 21.8 14 ALA B CA 1
ATOM 4043 C C . ALA B 1 14 ? -29.672 -10.539 -43.844 1 21.8 14 ALA B C 1
ATOM 4045 O O . ALA B 1 14 ? -28.5 -10.469 -44.219 1 21.8 14 ALA B O 1
ATOM 4046 N N . LEU B 1 15 ? -30.234 -9.398 -43.719 1 20.92 15 LEU B N 1
ATOM 4047 C CA . LEU B 1 15 ? -29.562 -8.266 -43.125 1 20.92 15 LEU B CA 1
ATOM 4048 C C . LEU B 1 15 ? -28.953 -8.656 -41.781 1 20.92 15 LEU B C 1
ATOM 4050 O O . LEU B 1 15 ? -29.672 -9.078 -40.875 1 20.92 15 LEU B O 1
ATOM 4054 N N . PHE B 1 16 ? -27.781 -9.211 -41.875 1 20.16 16 PHE B N 1
ATOM 4055 C CA . PHE B 1 16 ? -26.953 -9.445 -40.688 1 20.16 16 PHE B CA 1
ATOM 4056 C C . PHE B 1 16 ? -26.859 -8.18 -39.812 1 20.16 16 PHE B C 1
ATOM 4058 O O . PHE B 1 16 ? -26.328 -7.164 -40.281 1 20.16 16 PHE B O 1
ATOM 4065 N N . ALA B 1 17 ? -27.828 -7.938 -39.062 1 23.95 17 ALA B N 1
ATOM 4066 C CA . ALA B 1 17 ? -27.641 -6.863 -38.094 1 23.95 17 ALA B CA 1
ATOM 4067 C C . ALA B 1 17 ? -26.406 -7.117 -37.25 1 23.95 17 ALA B C 1
ATOM 4069 O O . ALA B 1 17 ? -26.312 -8.141 -36.562 1 23.95 17 ALA B O 1
ATOM 4070 N N . ILE B 1 18 ? -25.297 -6.633 -37.688 1 23.58 18 ILE B N 1
ATOM 4071 C CA . ILE B 1 18 ? -24.062 -6.516 -36.906 1 23.58 18 ILE B CA 1
ATOM 4072 C C . ILE B 1 18 ? -24.359 -5.965 -35.531 1 23.58 18 ILE B C 1
ATOM 4074 O O . ILE B 1 18 ? -24.812 -4.824 -35.375 1 23.58 18 ILE B O 1
ATOM 4078 N N . ASN B 1 19 ? -25.016 -6.742 -34.781 1 21.47 19 ASN B N 1
ATOM 4079 C CA . ASN B 1 19 ? -25.125 -6.16 -33.469 1 21.47 19 ASN B CA 1
ATOM 4080 C C . ASN B 1 19 ? -23.75 -5.789 -32.906 1 21.47 19 ASN B C 1
ATOM 4082 O O . ASN B 1 19 ? -22.922 -6.668 -32.625 1 21.47 19 ASN B O 1
ATOM 4086 N N . THR B 1 20 ? -23.203 -4.68 -33.344 1 25.06 20 THR B N 1
ATOM 4087 C CA . THR B 1 20 ? -22.047 -3.945 -32.844 1 25.06 20 THR B CA 1
ATOM 4088 C C . THR B 1 20 ? -22.094 -3.857 -31.312 1 25.06 20 THR B C 1
ATOM 4090 O O . THR B 1 20 ? -22.922 -3.123 -30.75 1 25.06 20 THR B O 1
ATOM 4093 N N . GLY B 1 21 ? -22.031 -4.941 -30.75 1 23.67 21 GLY B N 1
ATOM 4094 C CA . GLY B 1 21 ? -21.953 -4.789 -29.297 1 23.67 21 GLY B CA 1
ATOM 4095 C C . GLY B 1 21 ? -20.922 -3.762 -28.859 1 23.67 21 GLY B C 1
ATOM 4096 O O . GLY B 1 21 ? -19.734 -3.896 -29.156 1 23.67 21 GLY B O 1
ATOM 4097 N N . VAL B 1 22 ? -21.219 -2.561 -28.828 1 24.34 22 VAL B N 1
ATOM 4098 C CA . VAL B 1 22 ? -20.547 -1.305 -28.5 1 24.34 22 VAL B CA 1
ATOM 4099 C C . VAL B 1 22 ? -19.688 -1.482 -27.25 1 24.34 22 VAL B C 1
ATOM 4101 O O . VAL B 1 22 ? -20.078 -2.195 -26.328 1 24.34 22 VAL B O 1
ATOM 4104 N N . ALA B 1 23 ? -18.438 -1.162 -27.469 1 25.75 23 ALA B N 1
ATOM 4105 C CA . ALA B 1 23 ? -17.297 -0.847 -26.609 1 25.75 23 ALA B CA 1
ATOM 4106 C C . ALA B 1 23 ? -17.734 -0.015 -25.406 1 25.75 23 ALA B C 1
ATOM 4108 O O . ALA B 1 23 ? -18.188 1.121 -25.562 1 25.75 23 ALA B O 1
ATOM 4109 N N . SER B 1 24 ? -18.391 -0.495 -24.531 1 23.41 24 SER B N 1
ATOM 4110 C CA . SER B 1 24 ? -18.688 0.471 -23.469 1 23.41 24 SER B CA 1
ATOM 4111 C C . SER B 1 24 ? -17.438 1.264 -23.094 1 23.41 24 SER B C 1
ATOM 4113 O O . SER B 1 24 ? -16.438 0.685 -22.672 1 23.41 24 SER B O 1
ATOM 4115 N N . ALA B 1 25 ? -17.125 2.393 -23.719 1 26.75 25 ALA B N 1
ATOM 4116 C CA . ALA B 1 25 ? -16.266 3.527 -23.391 1 26.75 25 ALA B CA 1
ATOM 4117 C C . ALA B 1 25 ? -16.188 3.73 -21.875 1 26.75 25 ALA B C 1
ATOM 4119 O O . ALA B 1 25 ? -17.203 3.656 -21.188 1 26.75 25 ALA B O 1
ATOM 4120 N N . GLN B 1 26 ? -15.133 3.436 -21.344 1 28.27 26 GLN B N 1
ATOM 4121 C CA . GLN B 1 26 ? -15 4.086 -20.031 1 28.27 26 GLN B CA 1
ATOM 4122 C C . GLN B 1 26 ? -15.617 5.48 -20.047 1 28.27 26 GLN B C 1
ATOM 4124 O O . GLN B 1 26 ? -15.258 6.316 -20.891 1 28.27 26 GLN B O 1
ATOM 4129 N N . SER B 1 27 ? -16.766 5.652 -19.703 1 32.97 27 SER B N 1
ATOM 4130 C CA . SER B 1 27 ? -17.375 6.965 -19.859 1 32.97 27 SER B CA 1
ATOM 4131 C C . SER B 1 27 ? -16.422 8.078 -19.422 1 32.97 27 SER B C 1
ATOM 4133 O O . SER B 1 27 ? -15.57 7.871 -18.562 1 32.97 27 SER B O 1
ATOM 4135 N N . PRO B 1 28 ? -15.984 9.031 -20.094 1 35.31 28 PRO B N 1
ATOM 4136 C CA . PRO B 1 28 ? -15.297 10.195 -19.531 1 35.31 28 PRO B CA 1
ATOM 4137 C C . PRO B 1 28 ? -15.602 10.414 -18.062 1 35.31 28 PRO B C 1
ATOM 4139 O O . PRO B 1 28 ? -16.641 9.961 -17.562 1 35.31 28 PRO B O 1
ATOM 4142 N N . PRO B 1 29 ? -14.43 10.633 -17.172 1 39.12 29 PRO B N 1
ATOM 4143 C CA . PRO B 1 29 ? -14.883 10.898 -15.797 1 39.12 29 PRO B CA 1
ATOM 4144 C C . PRO B 1 29 ? -16.219 11.633 -15.758 1 39.12 29 PRO B C 1
ATOM 4146 O O . PRO B 1 29 ? -16.422 12.609 -16.484 1 39.12 29 PRO B O 1
ATOM 4149 N N . ASN B 1 30 ? -17.188 10.93 -15.555 1 42.19 30 ASN B N 1
ATOM 4150 C CA . ASN B 1 30 ? -18.469 11.578 -15.297 1 42.19 30 ASN B CA 1
ATOM 4151 C C . ASN B 1 30 ? -18.312 12.781 -14.367 1 42.19 30 ASN B C 1
ATOM 4153 O O . ASN B 1 30 ? -17.922 12.625 -13.211 1 42.19 30 ASN B O 1
ATOM 4157 N N . PRO B 1 31 ? -18.156 13.953 -14.961 1 48.62 31 PRO B N 1
ATOM 4158 C CA . PRO B 1 31 ? -18.016 15.141 -14.117 1 48.62 31 PRO B CA 1
ATOM 4159 C C . PRO B 1 31 ? -18.844 15.055 -12.836 1 48.62 31 PRO B C 1
ATOM 4161 O O . PRO B 1 31 ? -18.609 15.805 -11.891 1 48.62 31 PRO B O 1
ATOM 4164 N N . ASN B 1 32 ? -19.859 14.148 -12.914 1 51.66 32 ASN B N 1
ATOM 4165 C CA . ASN B 1 32 ? -20.734 13.984 -11.758 1 51.66 32 ASN B CA 1
ATOM 4166 C C . ASN B 1 32 ? -20.312 12.797 -10.898 1 51.66 32 ASN B C 1
ATOM 4168 O O . ASN B 1 32 ? -21.047 12.367 -10.016 1 51.66 32 ASN B O 1
ATOM 4172 N N . ALA B 1 33 ? -19.125 12.398 -11.289 1 64.06 33 ALA B N 1
ATOM 4173 C CA . ALA B 1 33 ? -18.734 11.195 -10.555 1 64.06 33 ALA B CA 1
ATOM 4174 C C . ALA B 1 33 ? -18.297 11.547 -9.141 1 64.06 33 ALA B C 1
ATOM 4176 O O . ALA B 1 33 ? -17.547 12.508 -8.93 1 64.06 33 ALA B O 1
ATOM 4177 N N . THR B 1 34 ? -18.938 10.977 -8.109 1 80.5 34 THR B N 1
ATOM 4178 C CA . THR B 1 34 ? -18.562 11.125 -6.707 1 80.5 34 THR B CA 1
ATOM 4179 C C . THR B 1 34 ? -17.453 10.148 -6.332 1 80.5 34 THR B C 1
ATOM 4181 O O . THR B 1 34 ? -17.438 9.016 -6.812 1 80.5 34 THR B O 1
ATOM 4184 N N . TRP B 1 35 ? -16.406 10.719 -5.719 1 88 35 TRP B N 1
ATOM 4185 C CA . TRP B 1 35 ? -15.352 9.867 -5.199 1 88 35 TRP B CA 1
ATOM 4186 C C . TRP B 1 35 ? -15.914 8.781 -4.289 1 88 35 TRP B C 1
ATOM 4188 O O . TRP B 1 35 ? -16.766 9.055 -3.443 1 88 35 TRP B O 1
ATOM 4198 N N . PRO B 1 36 ? -15.523 7.566 -4.52 1 84.94 36 PRO B N 1
ATOM 4199 C CA . PRO B 1 36 ? -16.094 6.477 -3.721 1 84.94 36 PRO B CA 1
ATOM 4200 C C . PRO B 1 36 ? -15.781 6.617 -2.232 1 84.94 36 PRO B C 1
ATOM 4202 O O . PRO B 1 36 ? -14.695 7.066 -1.86 1 84.94 36 PRO B O 1
ATOM 4205 N N . LEU B 1 37 ? -16.734 6.273 -1.44 1 88.94 37 LEU B N 1
ATOM 4206 C CA . LEU B 1 37 ? -16.594 6.293 0.01 1 88.94 37 LEU B CA 1
ATOM 4207 C C . LEU B 1 37 ? -16.453 4.879 0.563 1 88.94 37 LEU B C 1
ATOM 4209 O O . LEU B 1 37 ? -17.047 3.941 0.039 1 88.94 37 LEU B O 1
ATOM 4213 N N . GLN B 1 38 ? -15.633 4.77 1.581 1 89.06 38 GLN B N 1
ATOM 4214 C CA . GLN B 1 38 ? -15.633 3.555 2.387 1 89.06 38 GLN B CA 1
ATOM 4215 C C . GLN B 1 38 ? -16.859 3.482 3.285 1 89.06 38 GLN B C 1
ATOM 4217 O O . GLN B 1 38 ? -17.234 4.477 3.908 1 89.06 38 GLN B O 1
ATOM 4222 N N . SER B 1 39 ? -17.516 2.395 3.242 1 90.56 39 SER B N 1
ATOM 4223 C CA . SER B 1 39 ? -18.625 2.115 4.145 1 90.56 39 SER B CA 1
ATOM 4224 C C . SER B 1 39 ? -18.438 0.778 4.855 1 90.56 39 SER B C 1
ATOM 4226 O O . SER B 1 39 ? -17.688 -0.082 4.383 1 90.56 39 SER B O 1
ATOM 4228 N N . PHE B 1 40 ? -19.109 0.614 5.996 1 93.56 40 PHE B N 1
ATOM 4229 C CA . PHE B 1 40 ? -18.922 -0.547 6.859 1 93.56 40 PHE B CA 1
ATOM 4230 C C . PHE B 1 40 ? -20.266 -1.067 7.359 1 93.56 40 PHE B C 1
ATOM 4232 O O . PHE B 1 40 ? -21.25 -0.332 7.379 1 93.56 40 PHE B O 1
ATOM 4239 N N . GLN B 1 41 ? -20.297 -2.305 7.688 1 94.19 41 GLN B N 1
ATOM 4240 C CA . GLN B 1 41 ? -21.516 -2.91 8.219 1 94.19 41 GLN B CA 1
ATOM 4241 C C . GLN B 1 41 ? -21.625 -2.689 9.719 1 94.19 41 GLN B C 1
ATOM 4243 O O . GLN B 1 41 ? -22.734 -2.504 10.242 1 94.19 41 GLN B O 1
ATOM 4248 N N . SER B 1 42 ? -20.547 -2.652 10.422 1 96.94 42 SER B N 1
ATOM 4249 C CA . SER B 1 42 ? -20.531 -2.602 11.883 1 96.94 42 SER B CA 1
ATOM 4250 C C . SER B 1 42 ? -20.797 -1.187 12.391 1 96.94 42 SER B C 1
ATOM 4252 O O . SER B 1 42 ? -21.062 -0.988 13.578 1 96.94 42 SER B O 1
ATOM 4254 N N . THR B 1 43 ? -20.625 -0.194 11.578 1 96.44 43 THR B N 1
ATOM 4255 C CA . THR B 1 43 ? -20.766 1.202 11.977 1 96.44 43 THR B CA 1
ATOM 4256 C C . THR B 1 43 ? -21.328 2.033 10.82 1 96.44 43 THR B C 1
ATOM 4258 O O . THR B 1 43 ? -21.344 1.579 9.672 1 96.44 43 THR B O 1
ATOM 4261 N N . GLU B 1 44 ? -21.734 3.258 11.07 1 95.19 44 GLU B N 1
ATOM 4262 C CA . GLU B 1 44 ? -22.297 4.145 10.062 1 95.19 44 GLU B CA 1
ATOM 4263 C C . GLU B 1 44 ? -21.234 5.078 9.492 1 95.19 44 GLU B C 1
ATOM 4265 O O . GLU B 1 44 ? -21.547 5.961 8.688 1 95.19 44 GLU B O 1
ATOM 4270 N N . ILE B 1 45 ? -20 4.879 9.875 1 94.88 45 ILE B N 1
ATOM 4271 C CA . ILE B 1 45 ? -18.906 5.723 9.422 1 94.88 45 ILE B CA 1
ATOM 4272 C C . ILE B 1 45 ? -18.766 5.633 7.898 1 94.88 45 ILE B C 1
ATOM 4274 O O . ILE B 1 45 ? -18.859 4.547 7.324 1 94.88 45 ILE B O 1
ATOM 4278 N N . LYS B 1 46 ? -18.672 6.777 7.258 1 91.75 46 LYS B N 1
ATOM 4279 C CA . LYS B 1 46 ? -18.344 6.922 5.844 1 91.75 46 LYS B CA 1
ATOM 4280 C C . LYS B 1 46 ? -17.172 7.887 5.652 1 91.75 46 LYS B C 1
ATOM 4282 O O . LYS B 1 46 ? -17.172 8.984 6.219 1 91.75 46 LYS B O 1
ATOM 4287 N N . THR B 1 47 ? -16.219 7.492 4.984 1 92.31 47 THR B N 1
ATOM 4288 C CA . THR B 1 47 ? -15.047 8.32 4.711 1 92.31 47 THR B CA 1
ATOM 4289 C C . THR B 1 47 ? -14.492 8.039 3.318 1 92.31 47 THR B C 1
ATOM 4291 O O . THR B 1 47 ? -14.703 6.953 2.771 1 92.31 47 THR B O 1
ATOM 4294 N N . PRO B 1 48 ? -13.891 8.977 2.662 1 92.81 48 PRO B N 1
ATOM 4295 C CA . PRO B 1 48 ? -13.375 8.719 1.312 1 92.81 48 PRO B CA 1
ATOM 4296 C C . PRO B 1 48 ? -12.328 7.613 1.279 1 92.81 48 PRO B C 1
ATOM 4298 O O . PRO B 1 48 ? -11.539 7.477 2.221 1 92.81 48 PRO B O 1
ATOM 4301 N N . PHE B 1 49 ? -12.383 6.875 0.156 1 90.94 49 PHE B N 1
ATOM 4302 C CA . PHE B 1 49 ? -11.242 6.004 -0.109 1 90.94 49 PHE B CA 1
ATOM 4303 C C . PHE B 1 49 ? -9.969 6.82 -0.28 1 90.94 49 PHE B C 1
ATOM 4305 O O . PHE B 1 49 ? -9.977 7.879 -0.915 1 90.94 49 PHE B O 1
ATOM 4312 N N . LEU B 1 50 ? -8.945 6.391 0.354 1 94.19 50 LEU B N 1
ATOM 4313 C CA . LEU B 1 50 ? -7.605 6.898 0.075 1 94.19 50 LEU B CA 1
ATOM 4314 C C . LEU B 1 50 ? -6.848 5.953 -0.852 1 94.19 50 LEU B C 1
ATOM 4316 O O . LEU B 1 50 ? -6.395 4.887 -0.424 1 94.19 50 LEU B O 1
ATOM 4320 N N . ASN B 1 51 ? -6.785 6.32 -2.104 1 90.75 51 ASN B N 1
ATOM 4321 C CA . ASN B 1 51 ? -5.996 5.531 -3.045 1 90.75 51 ASN B CA 1
ATOM 4322 C C . ASN B 1 51 ? -4.504 5.801 -2.889 1 90.75 51 ASN B C 1
ATOM 4324 O O . ASN B 1 51 ? -4.062 6.949 -2.971 1 90.75 51 ASN B O 1
ATOM 4328 N N . VAL B 1 52 ? -3.734 4.75 -2.67 1 93.25 52 VAL B N 1
ATOM 4329 C CA . VAL B 1 52 ? -2.322 4.938 -2.355 1 93.25 52 VAL B CA 1
ATOM 4330 C C . VAL B 1 52 ? -1.462 4.184 -3.367 1 93.25 52 VAL B C 1
ATOM 4332 O O . VAL B 1 52 ? -1.661 2.988 -3.592 1 93.25 52 VAL B O 1
ATOM 4335 N N . THR B 1 53 ? -0.58 4.859 -3.961 1 89.88 53 THR B N 1
ATOM 4336 C CA . THR B 1 53 ? 0.464 4.273 -4.793 1 89.88 53 THR B CA 1
ATOM 4337 C C . THR B 1 53 ? 1.812 4.316 -4.082 1 89.88 53 THR B C 1
ATOM 4339 O O . THR B 1 53 ? 2.291 5.391 -3.709 1 89.88 53 THR B O 1
ATOM 4342 N N . LYS B 1 54 ? 2.402 3.145 -3.879 1 90.44 54 LYS B N 1
ATOM 4343 C CA . LYS B 1 54 ? 3.713 3.041 -3.244 1 90.44 54 LYS B CA 1
ATOM 4344 C C . LYS B 1 54 ? 4.801 2.732 -4.273 1 90.44 54 LYS B C 1
ATOM 4346 O O . LYS B 1 54 ? 4.691 1.765 -5.027 1 90.44 54 LYS B O 1
ATOM 4351 N N . ASN B 1 55 ? 5.828 3.615 -4.273 1 87.19 55 ASN B N 1
ATOM 4352 C CA . ASN B 1 55 ? 6.973 3.445 -5.16 1 87.19 55 ASN B CA 1
ATOM 4353 C C . ASN B 1 55 ? 8.25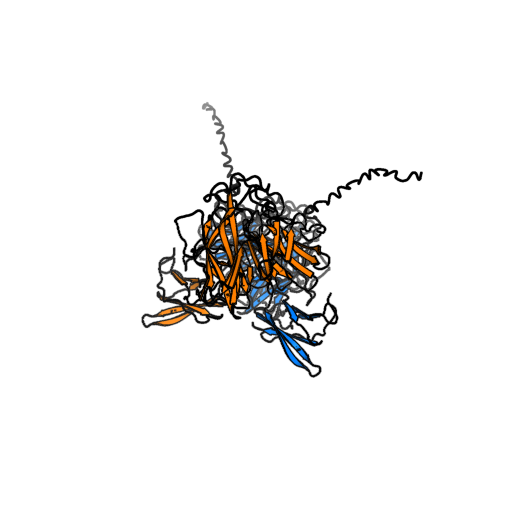8 3.211 -4.379 1 87.19 55 ASN B C 1
ATOM 4355 O O . ASN B 1 55 ? 9.344 3.123 -4.965 1 87.19 55 ASN B O 1
ATOM 4359 N N . GLY B 1 56 ? 8.156 3.152 -3.146 1 88.75 56 GLY B N 1
ATOM 4360 C CA . GLY B 1 56 ? 9.273 2.975 -2.236 1 88.75 56 GLY B CA 1
ATOM 4361 C C . GLY B 1 56 ? 8.852 2.906 -0.78 1 88.75 56 GLY B C 1
ATOM 4362 O O . GLY B 1 56 ? 7.656 2.885 -0.474 1 88.75 56 GLY B O 1
ATOM 4363 N N . LYS B 1 57 ? 9.852 2.873 0.034 1 89.12 57 LYS B N 1
ATOM 4364 C CA . LYS B 1 57 ? 9.586 2.771 1.466 1 89.12 57 LYS B CA 1
ATOM 4365 C C . LYS B 1 57 ? 9.227 4.133 2.057 1 89.12 57 LYS B C 1
ATOM 4367 O O . LYS B 1 57 ? 9.953 5.109 1.865 1 89.12 57 LYS B O 1
ATOM 4372 N N . THR B 1 58 ? 8.18 4.191 2.771 1 94.62 58 THR B N 1
ATOM 4373 C CA . THR B 1 58 ? 7.762 5.414 3.449 1 94.62 58 THR B CA 1
ATOM 4374 C C . THR B 1 58 ? 8.195 5.395 4.914 1 94.62 58 THR B C 1
ATOM 4376 O O . THR B 1 58 ? 8.625 4.359 5.426 1 94.62 58 THR B O 1
ATOM 4379 N N . GLU B 1 59 ? 8.156 6.609 5.488 1 95.56 59 GLU B N 1
ATOM 4380 C CA . GLU B 1 59 ? 8.336 6.684 6.938 1 95.56 59 GLU B CA 1
ATOM 4381 C C . GLU B 1 59 ? 7.18 6.016 7.672 1 95.56 59 GLU B C 1
ATOM 4383 O O . GLU B 1 59 ? 6.074 5.918 7.141 1 95.56 59 GLU B O 1
ATOM 4388 N N . LEU B 1 60 ? 7.527 5.504 8.906 1 94.12 60 LEU B N 1
ATOM 4389 C CA . LEU B 1 60 ? 6.492 4.875 9.719 1 94.12 60 LEU B CA 1
ATOM 4390 C C . LEU B 1 60 ? 5.469 5.902 10.188 1 94.12 60 LEU B C 1
ATOM 4392 O O . LEU B 1 60 ? 5.754 7.105 10.211 1 94.12 60 LEU B O 1
ATOM 4396 N N . GLY B 1 61 ? 4.277 5.348 10.562 1 96.25 61 GLY B N 1
ATOM 4397 C CA . GLY B 1 61 ? 3.236 6.176 11.148 1 96.25 61 GLY B CA 1
ATOM 4398 C C . GLY B 1 61 ? 1.971 6.227 10.312 1 96.25 61 GLY B C 1
ATOM 4399 O O . GLY B 1 61 ? 1.886 5.582 9.266 1 96.25 61 GLY B O 1
ATOM 4400 N N . TYR B 1 62 ? 1.02 7.008 10.805 1 98 62 TYR B N 1
ATOM 4401 C CA . TYR B 1 62 ? -0.288 7.184 10.188 1 98 62 TYR B CA 1
ATOM 4402 C C . TYR B 1 62 ? -0.375 8.523 9.469 1 98 62 TYR B C 1
ATOM 4404 O O . TYR B 1 62 ? 0.481 9.391 9.656 1 98 62 TYR B O 1
ATOM 4412 N N . LEU B 1 63 ? -1.354 8.625 8.617 1 98.44 63 LEU B N 1
ATOM 4413 C CA . LEU B 1 63 ? -1.655 9.891 7.961 1 98.44 63 LEU B CA 1
ATOM 4414 C C . LEU B 1 63 ? -2.836 10.586 8.633 1 98.44 63 LEU B C 1
ATOM 4416 O O . LEU B 1 63 ? -3.902 9.984 8.797 1 98.44 63 LEU B O 1
ATOM 4420 N N . PHE B 1 64 ? -2.611 11.82 9.055 1 98.62 64 PHE B N 1
ATOM 4421 C CA . PHE B 1 64 ? -3.631 12.648 9.688 1 98.62 64 PHE B CA 1
ATOM 4422 C C . PHE B 1 64 ? -4.129 13.727 8.719 1 98.62 64 PHE B C 1
ATOM 4424 O O . PHE B 1 64 ? -3.357 14.578 8.281 1 98.62 64 PHE B O 1
ATOM 4431 N N . LEU B 1 65 ? -5.352 13.625 8.336 1 97.44 65 LEU B N 1
ATOM 4432 C CA . LEU B 1 65 ? -5.918 14.609 7.422 1 97.44 65 LEU B CA 1
ATOM 4433 C C . LEU B 1 65 ? -7.367 14.922 7.781 1 97.44 65 LEU B C 1
ATOM 4435 O O . LEU B 1 65 ? -7.945 14.273 8.656 1 97.44 65 LEU B O 1
ATOM 4439 N N . ASN B 1 66 ? -7.836 15.938 7.215 1 95.94 66 ASN B N 1
ATOM 4440 C CA . ASN B 1 66 ? -9.219 16.375 7.375 1 95.94 66 ASN B CA 1
ATOM 4441 C C . ASN B 1 66 ? -9.938 16.469 6.031 1 95.94 66 ASN B C 1
ATOM 4443 O O . ASN B 1 66 ? -10.18 17.562 5.531 1 95.94 66 ASN B O 1
ATOM 4447 N N . PRO B 1 67 ? -10.32 15.297 5.496 1 95.19 67 PRO B N 1
ATOM 4448 C CA . PRO B 1 67 ? -10.992 15.352 4.195 1 95.19 67 PRO B CA 1
ATOM 4449 C C . PRO B 1 67 ? -12.289 16.156 4.238 1 95.19 67 PRO B C 1
ATOM 4451 O O . PRO B 1 67 ? -13.141 15.906 5.102 1 95.19 67 PRO B O 1
ATOM 4454 N N . GLN B 1 68 ? -12.359 17.078 3.326 1 92.06 68 GLN B N 1
ATOM 4455 C CA . GLN B 1 68 ? -13.539 17.922 3.189 1 92.06 68 GLN B CA 1
ATOM 4456 C C . GLN B 1 68 ? -14.148 17.797 1.798 1 92.06 68 GLN B C 1
ATOM 4458 O O . GLN B 1 68 ? -13.43 17.688 0.804 1 92.06 68 GLN B O 1
ATOM 4463 N N . ASN B 1 69 ? -15.438 17.578 1.817 1 79.19 69 ASN B N 1
ATOM 4464 C CA . ASN B 1 69 ? -16.219 17.688 0.591 1 79.19 69 ASN B CA 1
ATOM 4465 C C . ASN B 1 69 ? -17.328 18.719 0.722 1 79.19 69 ASN B C 1
ATOM 4467 O O . ASN B 1 69 ? -18.203 18.594 1.59 1 79.19 69 ASN B O 1
ATOM 4471 N N . MET B 1 70 ? -17.391 19.672 -0.133 1 63.28 70 MET B N 1
ATOM 4472 C CA . MET B 1 70 ? -18.375 20.75 -0.198 1 63.28 70 MET B CA 1
ATOM 4473 C C . MET B 1 70 ? -18.641 21.328 1.188 1 63.28 70 MET B C 1
ATOM 4475 O O . MET B 1 70 ? -19.797 21.516 1.572 1 63.28 70 MET B O 1
ATOM 4479 N N . GLY B 1 71 ? -17.703 21.375 1.906 1 63.94 71 GLY B N 1
ATOM 4480 C CA . GLY B 1 71 ? -17.812 22.125 3.152 1 63.94 71 GLY B CA 1
ATOM 4481 C C . GLY B 1 71 ? -18.016 21.234 4.363 1 63.94 71 GLY B C 1
ATOM 4482 O O . GLY B 1 71 ? -18 21.719 5.5 1 63.94 71 GLY B O 1
ATOM 4483 N N . THR B 1 72 ? -18.312 20.078 4.211 1 78 72 THR B N 1
ATOM 4484 C CA . THR B 1 72 ? -18.422 19.188 5.352 1 78 72 THR B CA 1
ATOM 4485 C C . THR B 1 72 ? -17.281 18.172 5.352 1 78 72 THR B C 1
ATOM 4487 O O . THR B 1 72 ? -16.875 17.672 4.293 1 78 72 THR B O 1
ATOM 4490 N N . GLY B 1 73 ? -16.672 18.109 6.512 1 91.94 73 GLY B N 1
ATOM 4491 C CA . GLY B 1 73 ? -15.547 17.203 6.664 1 91.94 73 GLY B CA 1
ATOM 4492 C C . GLY B 1 73 ? -15.414 16.625 8.07 1 91.94 73 GLY B C 1
ATOM 4493 O O . GLY B 1 73 ? -16.375 16.672 8.844 1 91.94 73 GLY B O 1
ATOM 4494 N N . HIS B 1 74 ? -14.391 15.961 8.328 1 95.94 74 HIS B N 1
ATOM 4495 C CA . HIS B 1 74 ? -14.039 15.367 9.617 1 95.94 74 HIS B CA 1
ATOM 4496 C C . HIS B 1 74 ? -12.547 15.094 9.711 1 95.94 74 HIS B C 1
ATOM 4498 O O . HIS B 1 74 ? -11.891 14.82 8.703 1 95.94 74 HIS B O 1
ATOM 4504 N N . PRO B 1 75 ? -12.023 15.219 10.961 1 97.44 75 PRO B N 1
ATOM 4505 C CA . PRO B 1 75 ? -10.664 14.695 11.117 1 97.44 75 PRO B CA 1
ATOM 4506 C C . PRO B 1 75 ? -10.594 13.18 10.938 1 97.44 75 PRO B C 1
ATOM 4508 O O . PRO B 1 75 ? -11.5 12.461 11.359 1 97.44 75 PRO B O 1
ATOM 4511 N N . ALA B 1 76 ? -9.555 12.734 10.328 1 97.94 76 ALA B N 1
ATOM 4512 C CA . ALA B 1 76 ? -9.43 11.305 10.094 1 97.94 76 ALA B CA 1
ATOM 4513 C C . ALA B 1 76 ? -7.965 10.867 10.125 1 97.94 76 ALA B C 1
ATOM 4515 O O . ALA B 1 76 ? -7.07 11.656 9.812 1 97.94 76 ALA B O 1
ATOM 4516 N N . ILE B 1 77 ? -7.77 9.664 10.547 1 98.62 77 ILE B N 1
ATOM 4517 C CA . ILE B 1 77 ? -6.469 9 10.547 1 98.62 77 ILE B CA 1
ATOM 4518 C C . ILE B 1 77 ? -6.504 7.785 9.633 1 98.62 77 ILE B C 1
ATOM 4520 O O . ILE B 1 77 ? -7.43 6.969 9.703 1 98.62 77 ILE B O 1
ATOM 4524 N N . TYR B 1 78 ? -5.523 7.695 8.727 1 97.69 78 TYR B N 1
ATOM 4525 C CA . TYR B 1 78 ? -5.434 6.582 7.789 1 97.69 78 TYR B CA 1
ATOM 4526 C C . TYR B 1 78 ? -4.098 5.855 7.934 1 97.69 78 TYR B C 1
ATOM 4528 O O . TYR B 1 78 ? -3.102 6.453 8.344 1 97.69 78 TYR B O 1
ATOM 4536 N N . GLU B 1 79 ? -4.137 4.555 7.531 1 94.06 79 GLU B N 1
ATOM 4537 C CA . GLU B 1 79 ? -2.91 3.809 7.285 1 94.06 79 GLU B CA 1
ATOM 4538 C C . GLU B 1 79 ? -2.371 4.078 5.883 1 94.06 79 GLU B C 1
ATOM 4540 O O . GLU B 1 79 ? -3.082 4.613 5.031 1 94.06 79 GLU B O 1
ATOM 4545 N N . ASP B 1 80 ? -1.114 3.576 5.613 1 87.12 80 ASP B N 1
ATOM 4546 C CA . ASP B 1 80 ? -0.411 3.779 4.352 1 87.12 80 ASP B CA 1
ATOM 4547 C C . ASP B 1 80 ? -1.08 3.004 3.219 1 87.12 80 ASP B C 1
ATOM 4549 O O . ASP B 1 80 ? -0.813 3.258 2.041 1 87.12 80 ASP B O 1
ATOM 4553 N N . ASP B 1 81 ? -1.942 2.176 3.537 1 86.88 81 ASP B N 1
ATOM 4554 C CA . ASP B 1 81 ? -2.57 1.405 2.467 1 86.88 81 ASP B CA 1
ATOM 4555 C C . ASP B 1 81 ? -4 1.876 2.217 1 86.88 81 ASP B C 1
ATOM 4557 O O . ASP B 1 81 ? -4.762 1.216 1.508 1 86.88 81 ASP B O 1
ATOM 4561 N N . GLY B 1 82 ? -4.375 2.945 2.98 1 91.31 82 GLY B N 1
ATOM 4562 C CA . GLY B 1 82 ? -5.645 3.588 2.688 1 91.31 82 GLY B CA 1
ATOM 4563 C C . GLY B 1 82 ? -6.746 3.207 3.66 1 91.31 82 GLY B C 1
ATOM 4564 O O . GLY B 1 82 ? -7.852 3.744 3.594 1 91.31 82 GLY B O 1
ATOM 4565 N N . GLN B 1 83 ? -6.473 2.377 4.562 1 92 83 GLN B N 1
ATOM 4566 C CA . GLN B 1 83 ? -7.492 1.945 5.508 1 92 83 GLN B CA 1
ATOM 4567 C C . GLN B 1 83 ? -7.691 2.979 6.617 1 92 83 GLN B C 1
ATOM 4569 O O . GLN B 1 83 ? -6.723 3.566 7.102 1 92 83 GLN B O 1
ATOM 4574 N N . LEU B 1 84 ? -8.93 3.121 7.008 1 96.5 84 LEU B N 1
ATOM 4575 C CA . LEU B 1 84 ? -9.281 4.035 8.086 1 96.5 84 LEU B CA 1
ATOM 4576 C C . LEU B 1 84 ? -8.797 3.5 9.43 1 96.5 84 LEU B C 1
ATOM 4578 O O . LEU B 1 84 ? -8.82 2.291 9.672 1 96.5 84 LEU B O 1
ATOM 4582 N N . VAL B 1 85 ? -8.352 4.406 10.289 1 98.06 85 VAL B N 1
ATOM 4583 C CA . VAL B 1 85 ? -8.031 4.09 11.68 1 98.06 85 VAL B CA 1
ATOM 4584 C C . VAL B 1 85 ? -9.023 4.785 12.609 1 98.06 85 VAL B C 1
ATOM 4586 O O . VAL B 1 85 ? -9.484 4.191 13.586 1 98.06 85 VAL B O 1
ATOM 4589 N N . TRP B 1 86 ? -9.32 6.027 12.258 1 98.56 86 TRP B N 1
ATOM 4590 C CA . TRP B 1 86 ? -10.195 6.824 13.117 1 98.56 86 TRP B CA 1
ATOM 4591 C C . TRP B 1 86 ? -10.883 7.922 12.312 1 98.56 86 TRP B C 1
ATOM 4593 O O . TRP B 1 86 ? -10.266 8.555 11.453 1 98.56 86 TRP B O 1
ATOM 4603 N N . GLN B 1 87 ? -12.086 8.094 12.594 1 97.75 87 GLN B N 1
ATOM 4604 C CA . GLN B 1 87 ? -12.836 9.25 12.117 1 97.75 87 GLN B CA 1
ATOM 4605 C C . GLN B 1 87 ? -13.414 10.039 13.289 1 97.75 87 GLN B C 1
ATOM 4607 O O . GLN B 1 87 ? -14.055 9.477 14.18 1 97.75 87 GLN B O 1
ATOM 4612 N N . GLY B 1 88 ? -13.141 11.336 13.258 1 97.19 88 GLY B N 1
ATOM 4613 C CA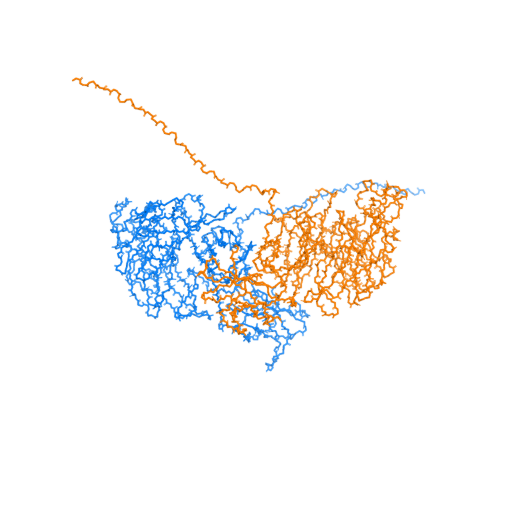 . GLY B 1 88 ? -13.727 12.227 14.242 1 97.19 88 GLY B CA 1
ATOM 4614 C C . GLY B 1 88 ? -15.094 12.75 13.844 1 97.19 88 GLY B C 1
ATOM 4615 O O . GLY B 1 88 ? -15.695 12.242 12.891 1 97.19 88 GLY B O 1
ATOM 4616 N N . PRO B 1 89 ? -15.555 13.703 14.594 1 94.19 89 PRO B N 1
ATOM 4617 C CA . PRO B 1 89 ? -16.906 14.219 14.352 1 94.19 89 PRO B CA 1
ATOM 4618 C C . PRO B 1 89 ? -17.031 14.938 13.008 1 94.19 89 PRO B C 1
ATOM 4620 O O . PRO B 1 89 ? -16.094 15.625 12.586 1 94.19 89 PRO B O 1
ATOM 4623 N N . GLU B 1 90 ? -18.203 14.797 12.469 1 93 90 GLU B N 1
ATOM 4624 C CA . GLU B 1 90 ? -18.5 15.523 11.234 1 93 90 GLU B CA 1
ATOM 4625 C C . GLU B 1 90 ? -18.75 17 11.508 1 93 90 GLU B C 1
ATOM 4627 O O . GLU B 1 90 ? -19.359 17.359 12.523 1 93 90 GLU B O 1
ATOM 4632 N N . GLY B 1 91 ? -18.266 17.859 10.609 1 92.12 91 GLY B N 1
ATOM 4633 C CA . GLY B 1 91 ? -18.453 19.297 10.711 1 92.12 91 GLY B CA 1
ATOM 4634 C C . GLY B 1 91 ? -17.469 20.078 9.883 1 92.12 91 GLY B C 1
ATOM 4635 O O . GLY B 1 91 ? -16.812 19.531 9 1 92.12 91 GLY B O 1
ATOM 4636 N N . SER B 1 92 ? -17.516 21.344 10.086 1 91.06 92 SER B N 1
ATOM 4637 C CA . SER B 1 92 ? -16.484 22.203 9.516 1 91.06 92 SER B CA 1
ATOM 4638 C C . SER B 1 92 ? -15.227 22.203 10.367 1 91.06 92 SER B C 1
ATOM 4640 O O . SER B 1 92 ? -15.094 22.984 11.297 1 91.06 92 SER B O 1
ATOM 4642 N N . THR B 1 93 ? -14.359 21.266 10.031 1 93.56 93 THR B N 1
ATOM 4643 C CA . THR B 1 93 ? -13.156 21.062 10.828 1 93.56 93 THR B CA 1
ATOM 4644 C C . THR B 1 93 ? -11.906 21.406 10.016 1 93.56 93 THR B C 1
ATOM 4646 O O . THR B 1 93 ? -11.898 21.266 8.797 1 93.56 93 THR B O 1
ATOM 4649 N N . PHE B 1 94 ? -10.883 21.953 10.719 1 93.75 94 PHE B N 1
ATOM 4650 C CA . PHE B 1 94 ? -9.602 22.328 10.133 1 93.75 94 PHE B CA 1
ATOM 4651 C C . PHE B 1 94 ? -8.469 22.078 11.117 1 93.75 94 PHE B C 1
ATOM 4653 O O . PHE B 1 94 ? -8.703 21.797 12.297 1 93.75 94 PHE B O 1
ATOM 4660 N N . SER B 1 95 ? -7.223 22.156 10.609 1 93.44 95 SER B N 1
ATOM 4661 C CA . SER B 1 95 ? -6.004 22.156 11.414 1 93.44 95 SER B CA 1
ATOM 4662 C C . SER B 1 95 ? -5.914 20.906 12.289 1 93.44 95 SER B C 1
ATOM 4664 O O . SER B 1 95 ? -5.691 21 13.492 1 93.44 95 SER B O 1
ATOM 4666 N N . PHE B 1 96 ? -6.199 19.812 11.703 1 97 96 PHE B N 1
ATOM 4667 C CA . PHE B 1 96 ? -6.066 18.547 12.398 1 97 96 PHE B CA 1
ATOM 4668 C C . PHE B 1 96 ? -4.617 18.078 12.398 1 97 96 PHE B C 1
ATOM 4670 O O . PHE B 1 96 ? -4.055 17.766 11.344 1 97 96 PHE B O 1
ATOM 4677 N N . GLU B 1 97 ? -4.039 17.984 13.594 1 96.88 97 GLU B N 1
ATOM 4678 C CA . GLU B 1 97 ? -2.623 17.656 13.703 1 96.88 97 GLU B CA 1
ATOM 4679 C C . GLU B 1 97 ? -2.312 17.016 15.055 1 96.88 97 GLU B C 1
ATOM 4681 O O . GLU B 1 97 ? -2.811 17.453 16.094 1 96.88 97 GLU B O 1
ATOM 4686 N N . PRO B 1 98 ? -1.558 15.914 15.07 1 98 98 PRO B N 1
ATOM 4687 C CA . PRO B 1 98 ? -1.008 15.43 16.328 1 98 98 PRO B CA 1
ATOM 4688 C C . PRO B 1 98 ? 0.121 16.312 16.859 1 98 98 PRO B C 1
ATOM 4690 O O . PRO B 1 98 ? 0.972 16.766 16.094 1 98 98 PRO B O 1
ATOM 4693 N N . GLN B 1 99 ? 0.105 16.656 18.125 1 97.94 99 GLN B N 1
ATOM 4694 C CA . GLN B 1 99 ? 1.158 17.406 18.797 1 97.94 99 GLN B CA 1
ATOM 4695 C C . GLN B 1 99 ? 1.387 16.891 20.219 1 97.94 99 GLN B C 1
ATOM 4697 O O . GLN B 1 99 ? 0.817 15.867 20.609 1 97.94 99 GLN B O 1
ATOM 4702 N N . MET B 1 100 ? 2.369 17.469 20.922 1 97.62 100 MET B N 1
ATOM 4703 C CA . MET B 1 100 ? 2.674 17.094 22.297 1 97.62 100 MET B CA 1
ATOM 4704 C C . MET B 1 100 ? 2.18 18.156 23.281 1 97.62 100 MET B C 1
ATOM 4706 O O . MET B 1 100 ? 2.348 19.359 23.031 1 97.62 100 MET B O 1
ATOM 4710 N N . LEU B 1 101 ? 1.488 17.75 24.281 1 98.06 101 LEU B N 1
ATOM 4711 C CA . LEU B 1 101 ? 1.103 18.609 25.406 1 98.06 101 LEU B CA 1
ATOM 4712 C C . LEU B 1 101 ? 1.516 17.969 26.719 1 98.06 101 LEU B C 1
ATOM 4714 O O . LEU B 1 101 ? 1.045 16.891 27.078 1 98.06 101 LEU B O 1
ATOM 4718 N N . ASP B 1 102 ? 2.467 18.594 27.438 1 95.19 102 ASP B N 1
ATOM 4719 C CA . ASP B 1 102 ? 2.971 18.109 28.719 1 95.19 102 ASP B CA 1
ATOM 4720 C C . ASP B 1 102 ? 3.543 16.703 28.594 1 95.19 102 ASP B C 1
ATOM 4722 O O . ASP B 1 102 ? 3.23 15.82 29.391 1 95.19 102 ASP B O 1
ATOM 4726 N N . GLY B 1 103 ? 4.199 16.516 27.531 1 95.38 103 GLY B N 1
ATOM 4727 C CA . GLY B 1 103 ? 4.898 15.25 27.328 1 95.38 103 GLY B CA 1
ATOM 4728 C C . GLY B 1 103 ? 3.996 14.148 26.812 1 95.38 103 GLY B C 1
ATOM 4729 O O . GLY B 1 103 ? 4.441 13.016 26.609 1 95.38 103 GLY B O 1
ATOM 4730 N N . GLN B 1 104 ? 2.766 14.43 26.578 1 96.69 104 GLN B N 1
ATOM 4731 C CA . GLN B 1 104 ? 1.817 13.43 26.078 1 96.69 104 GLN B CA 1
ATOM 4732 C C . GLN B 1 104 ? 1.324 13.789 24.688 1 96.69 104 GLN B C 1
ATOM 4734 O O . GLN B 1 104 ? 1.086 14.953 24.375 1 96.69 104 GLN B O 1
ATOM 4739 N N . PRO B 1 105 ? 1.194 12.758 23.828 1 97.62 105 PRO B N 1
ATOM 4740 C CA . PRO B 1 105 ? 0.618 13.039 22.5 1 97.62 105 PRO B CA 1
ATOM 4741 C C . PRO B 1 105 ? -0.855 13.43 22.578 1 97.62 105 PRO B C 1
ATOM 4743 O O . PRO B 1 105 ? -1.62 12.844 23.344 1 97.62 105 PRO B O 1
ATOM 4746 N N . VAL B 1 106 ? -1.222 14.438 21.875 1 98.62 106 VAL B N 1
ATOM 4747 C CA . VAL B 1 106 ? -2.605 14.891 21.766 1 98.62 106 VAL B CA 1
ATOM 4748 C C . VAL B 1 106 ? -2.969 15.125 20.312 1 98.62 106 VAL B C 1
ATOM 4750 O O . VAL B 1 106 ? -2.09 15.188 19.453 1 98.62 106 VAL B O 1
ATOM 4753 N N . LEU B 1 107 ? -4.262 15.148 20 1 98.62 107 LEU B N 1
ATOM 4754 C CA . LEU B 1 107 ? -4.785 15.555 18.688 1 98.62 107 LEU B CA 1
ATOM 4755 C C . LEU B 1 107 ? -5.445 16.922 18.781 1 98.62 107 LEU B C 1
ATOM 4757 O O . LEU B 1 107 ? -6.23 17.188 19.688 1 98.62 107 LEU B O 1
ATOM 4761 N N . LEU B 1 108 ? -5.078 17.75 17.828 1 98.19 108 LEU B N 1
ATOM 4762 C CA . LEU B 1 108 ? -5.707 19.062 17.703 1 98.19 108 LEU B CA 1
ATOM 4763 C C . LEU B 1 108 ? -6.617 19.109 16.484 1 98.19 108 LEU B C 1
ATOM 4765 O O . LEU B 1 108 ? -6.27 18.578 15.422 1 98.19 108 LEU B O 1
ATOM 4769 N N . TYR B 1 109 ? -7.762 19.75 16.656 1 97.31 109 TYR B N 1
ATOM 4770 C CA . TYR B 1 109 ? -8.492 20.156 15.469 1 97.31 109 TYR B CA 1
ATOM 4771 C C . TYR B 1 109 ? -9.383 21.359 15.758 1 97.31 109 TYR B C 1
ATOM 4773 O O . TYR B 1 109 ? -9.781 21.594 16.906 1 97.31 109 TYR B O 1
ATOM 4781 N N . TRP B 1 110 ? -9.594 22.188 14.781 1 97.38 110 TRP B N 1
ATOM 4782 C CA . TRP B 1 110 ? -10.477 23.344 14.836 1 97.38 110 TRP B CA 1
ATOM 4783 C C . TRP B 1 110 ? -11.891 22.969 14.383 1 97.38 110 TRP B C 1
ATOM 4785 O O . TRP B 1 110 ? -12.062 22.188 13.453 1 97.38 110 TRP B O 1
ATOM 4795 N N . ASP B 1 111 ? -12.906 23.484 15.023 1 95.69 111 ASP B N 1
ATOM 4796 C CA . ASP B 1 111 ? -14.305 23.344 14.609 1 95.69 111 ASP B CA 1
ATOM 4797 C C . ASP B 1 111 ? -15.055 24.656 14.773 1 95.69 111 ASP B C 1
ATOM 4799 O O . ASP B 1 111 ? -14.867 25.359 15.766 1 95.69 111 ASP B O 1
ATOM 4803 N N . GLY B 1 112 ? -15.836 25.062 13.766 1 95.25 112 GLY B N 1
ATOM 4804 C CA . GLY B 1 112 ? -16.594 26.312 13.805 1 95.25 112 GLY B CA 1
ATOM 4805 C C . GLY B 1 112 ? -17.25 26.656 12.484 1 95.25 112 GLY B C 1
ATOM 4806 O O . GLY B 1 112 ? -17.578 25.75 11.703 1 95.25 112 GLY B O 1
ATOM 4807 N N . LEU B 1 113 ? -17.516 27.906 12.383 1 95.06 113 LEU B N 1
ATOM 4808 C CA . LEU B 1 113 ? -18.078 28.422 11.141 1 95.06 113 LEU B CA 1
ATOM 4809 C C . LEU B 1 113 ? -16.953 28.844 10.18 1 95.06 113 LEU B C 1
ATOM 4811 O O . LEU B 1 113 ? -16.031 29.547 10.578 1 95.06 113 LEU B O 1
ATOM 4815 N N . THR B 1 114 ? -17.062 28.375 8.961 1 93.31 114 THR B N 1
ATOM 4816 C CA . THR B 1 114 ? -16.094 28.75 7.938 1 93.31 114 THR B CA 1
ATOM 4817 C C . THR B 1 114 ? -16.719 29.719 6.938 1 93.31 114 THR B C 1
ATOM 4819 O O . THR B 1 114 ? -17.906 29.609 6.602 1 93.31 114 THR B O 1
ATOM 4822 N N . ASN B 1 115 ? -15.945 30.594 6.57 1 91.94 115 ASN B N 1
ATOM 4823 C CA . ASN B 1 115 ? -16.328 31.531 5.52 1 91.94 115 ASN B CA 1
ATOM 4824 C C . ASN B 1 115 ? -15.773 31.125 4.164 1 91.94 115 ASN B C 1
ATOM 4826 O O . ASN B 1 115 ? -14.648 30.609 4.074 1 91.94 115 ASN B O 1
ATOM 4830 N N . SER B 1 116 ? -16.438 31.422 3.1 1 84.94 116 SER B N 1
ATOM 4831 C CA . SER B 1 116 ? -16.062 30.984 1.755 1 84.94 116 SER B CA 1
ATOM 4832 C C . SER B 1 116 ? -14.797 31.703 1.28 1 84.94 116 SER B C 1
ATOM 4834 O O . SER B 1 116 ? -14.164 31.266 0.314 1 84.94 116 SER B O 1
ATOM 4836 N N . THR B 1 117 ? -14.469 32.812 1.956 1 86.5 117 THR B N 1
ATOM 4837 C CA . THR B 1 117 ? -13.281 33.531 1.53 1 86.5 117 THR B CA 1
ATOM 4838 C C . THR B 1 117 ? -12.055 33.062 2.309 1 86.5 117 THR B C 1
ATOM 4840 O O . THR B 1 117 ? -10.969 33.656 2.162 1 86.5 117 THR B O 1
ATOM 4843 N N . GLY B 1 118 ? -12.195 32.125 3.17 1 92.12 118 GLY B N 1
ATOM 4844 C CA . GLY B 1 118 ? -11.031 31.406 3.68 1 92.12 118 GLY B CA 1
ATOM 4845 C C . GLY B 1 118 ? -10.688 31.766 5.113 1 92.12 118 GLY B C 1
ATOM 4846 O O . GLY B 1 118 ? -9.516 31.906 5.461 1 92.12 118 GLY B O 1
ATOM 4847 N N . TYR B 1 119 ? -11.609 32.094 5.922 1 95.56 119 TYR B N 1
ATOM 4848 C CA . TYR B 1 119 ? -11.422 32.25 7.359 1 95.56 119 TYR B CA 1
ATOM 4849 C C . TYR B 1 119 ? -12.633 31.75 8.133 1 95.56 119 TYR B C 1
ATOM 4851 O O . TYR B 1 119 ? -13.602 31.266 7.535 1 95.56 119 TYR B O 1
ATOM 4859 N N . GLY B 1 120 ? -12.5 31.766 9.531 1 96.25 120 GLY B N 1
ATOM 4860 C CA . GLY B 1 120 ? -13.625 31.25 10.305 1 96.25 120 GLY B CA 1
ATOM 4861 C C . GLY B 1 120 ? -13.617 31.703 11.75 1 96.25 120 GLY B C 1
ATOM 4862 O O . GLY B 1 120 ? -12.734 32.469 12.164 1 96.25 120 GLY B O 1
ATOM 4863 N N . TYR B 1 121 ? -14.695 31.359 12.383 1 97.94 121 TYR B N 1
ATOM 4864 C CA . TYR B 1 121 ? -14.883 31.609 13.805 1 97.94 121 TYR B CA 1
ATOM 4865 C C . TYR B 1 121 ? -15.219 30.328 14.547 1 97.94 121 TYR B C 1
ATOM 4867 O O . TYR B 1 121 ? -16.266 29.719 14.32 1 97.94 121 TYR B O 1
ATOM 4875 N N . GLY B 1 122 ? -14.234 29.922 15.344 1 97.94 122 GLY B N 1
ATOM 4876 C CA . GLY B 1 122 ? -14.414 28.672 16.062 1 97.94 122 GLY B CA 1
ATOM 4877 C C . GLY B 1 122 ? -13.414 28.484 17.188 1 97.94 122 GLY B C 1
ATOM 4878 O O . GLY B 1 122 ? -12.961 29.453 17.797 1 97.94 122 GLY B O 1
ATOM 4879 N N . SER B 1 123 ? -13.297 27.281 17.609 1 98.06 123 SER B N 1
ATOM 4880 C CA . SER B 1 123 ? -12.406 26.953 18.719 1 98.06 123 SER B CA 1
ATOM 4881 C C . SER B 1 123 ? -11.484 25.797 18.359 1 98.06 123 SER B C 1
ATOM 4883 O O . SER B 1 123 ? -11.711 25.078 17.375 1 98.06 123 SER B O 1
ATOM 4885 N N . MET B 1 124 ? -10.391 25.719 19.094 1 98.44 124 MET B N 1
ATOM 4886 C CA . MET B 1 124 ? -9.453 24.609 18.969 1 98.44 124 MET B CA 1
ATOM 4887 C C . MET B 1 124 ? -9.703 23.547 20.031 1 98.44 124 MET B C 1
ATOM 4889 O O . MET B 1 124 ? -9.703 23.859 21.234 1 98.44 124 MET B O 1
ATOM 4893 N N . ARG B 1 125 ? -9.875 22.328 19.594 1 98.25 125 ARG B N 1
ATOM 4894 C CA . ARG B 1 125 ? -10.102 21.219 20.516 1 98.25 125 ARG B CA 1
ATOM 4895 C C . ARG B 1 125 ? -8.852 20.359 20.656 1 98.25 125 ARG B C 1
ATOM 4897 O O . ARG B 1 125 ? -8.117 20.156 19.672 1 98.25 125 ARG B O 1
ATOM 4904 N N . VAL B 1 126 ? -8.68 19.906 21.875 1 98.62 126 VAL B N 1
ATOM 4905 C CA . VAL B 1 126 ? -7.555 19.031 22.188 1 98.62 126 VAL B CA 1
ATOM 4906 C C . VAL B 1 126 ? -8.07 17.688 22.672 1 98.62 126 VAL B C 1
ATOM 4908 O O . VAL B 1 126 ? -8.766 17.609 23.688 1 98.62 126 VAL B O 1
ATOM 4911 N N . LEU B 1 127 ? -7.688 16.641 21.938 1 98.62 127 LEU B N 1
ATOM 4912 C CA . LEU B 1 127 ? -8.086 15.289 22.312 1 98.62 127 LEU B CA 1
ATOM 4913 C C . LEU B 1 127 ? -6.895 14.492 22.828 1 98.62 127 LEU B C 1
ATOM 4915 O O . LEU B 1 127 ? -5.777 14.641 22.328 1 98.62 127 LEU B O 1
ATOM 4919 N N . ASN B 1 128 ? -7.152 13.672 23.828 1 98.5 128 ASN B N 1
ATOM 4920 C CA . ASN B 1 128 ? -6.117 12.75 24.281 1 98.5 128 ASN B CA 1
ATOM 4921 C C . ASN B 1 128 ? -6.109 11.469 23.453 1 98.5 128 ASN B C 1
ATOM 4923 O O . ASN B 1 128 ? -6.777 11.383 22.422 1 98.5 128 ASN B O 1
ATOM 4927 N N . SER B 1 129 ? -5.328 10.469 23.891 1 98.06 129 SER B N 1
ATOM 4928 C CA . SER B 1 129 ? -5.145 9.234 23.141 1 98.06 129 SER B CA 1
ATOM 4929 C C . SER B 1 129 ? -6.41 8.383 23.156 1 98.06 129 SER B C 1
ATOM 4931 O O . SER B 1 129 ? -6.531 7.43 22.375 1 98.06 129 SER B O 1
ATOM 4933 N N . SER B 1 130 ? -7.363 8.703 24.031 1 98.38 130 SER B N 1
ATOM 4934 C CA . SER B 1 130 ? -8.656 8.031 24.062 1 98.38 130 SER B CA 1
ATOM 4935 C C . SER B 1 130 ? -9.703 8.797 23.266 1 98.38 130 SER B C 1
ATOM 4937 O O . SER B 1 130 ? -10.891 8.5 23.344 1 98.38 130 SER B O 1
ATOM 4939 N N . TYR B 1 131 ? -9.258 9.836 22.594 1 98.31 131 TYR B N 1
ATOM 4940 C CA . TYR B 1 131 ? -10.078 10.672 21.734 1 98.31 131 TYR B CA 1
ATOM 4941 C C . TYR B 1 131 ? -11.117 11.445 22.531 1 98.31 131 TYR B C 1
ATOM 4943 O O . TYR B 1 131 ? -12.219 11.711 22.047 1 98.31 131 TYR B O 1
ATOM 4951 N N . GLN B 1 132 ? -10.797 11.625 23.75 1 98.19 132 GLN B N 1
ATOM 4952 C CA . GLN B 1 132 ? -11.625 12.484 24.594 1 98.19 132 GLN B CA 1
ATOM 4953 C C . GLN B 1 132 ? -11.117 13.93 24.578 1 98.19 132 GLN B C 1
ATOM 4955 O O . GLN B 1 132 ? -9.906 14.164 24.625 1 98.19 132 GLN B O 1
ATOM 4960 N N . GLN B 1 133 ? -12.055 14.805 24.469 1 97.94 133 GLN B N 1
ATOM 4961 C CA . GLN B 1 133 ? -11.664 16.203 24.562 1 97.94 133 GLN B CA 1
ATOM 4962 C C . GLN B 1 133 ? -11.203 16.562 25.984 1 97.94 133 GLN B C 1
ATOM 4964 O O . GLN B 1 133 ? -11.961 16.406 26.938 1 97.94 133 GLN B O 1
ATOM 4969 N N . ILE B 1 134 ? -10.031 17.062 26.109 1 98.38 134 ILE B N 1
ATOM 4970 C CA . ILE B 1 134 ? -9.5 17.375 27.438 1 98.38 134 ILE B CA 1
ATOM 4971 C C . ILE B 1 134 ? -9.336 18.875 27.578 1 98.38 134 ILE B C 1
ATOM 4973 O O . ILE B 1 134 ? -9.242 19.391 28.703 1 98.38 134 ILE B O 1
ATOM 4977 N N . HIS B 1 135 ? -9.234 19.609 26.484 1 98.5 135 HIS B N 1
ATOM 4978 C CA . HIS B 1 135 ? -9.211 21.062 26.5 1 98.5 135 HIS B CA 1
ATOM 4979 C C . HIS B 1 135 ? -9.945 21.641 25.297 1 98.5 135 HIS B C 1
ATOM 4981 O O . HIS B 1 135 ? -10.117 20.953 24.281 1 98.5 135 HIS B O 1
ATOM 4987 N N . GLU B 1 136 ? -10.414 22.766 25.422 1 98.5 136 GLU B N 1
ATOM 4988 C CA . GLU B 1 136 ? -10.914 23.625 24.359 1 98.5 136 GLU B CA 1
ATOM 4989 C C . GLU B 1 136 ? -10.359 25.047 24.484 1 98.5 136 GLU B C 1
ATOM 4991 O O . GLU B 1 136 ? -10.555 25.703 25.516 1 98.5 136 GLU B O 1
ATOM 4996 N N . VAL B 1 137 ? -9.664 25.484 23.531 1 98.69 137 VAL B N 1
ATOM 4997 C CA . VAL B 1 137 ? -9.102 26.828 23.562 1 98.69 137 VAL B CA 1
ATOM 4998 C C . VAL B 1 137 ? -10.023 27.781 22.797 1 98.69 137 VAL B C 1
ATOM 5000 O O . VAL B 1 137 ? -10.422 27.5 21.672 1 98.69 137 VAL B O 1
ATOM 5003 N N . THR B 1 138 ? -10.359 28.828 23.406 1 98.31 138 THR B N 1
ATOM 5004 C CA . THR B 1 138 ? -11.328 29.766 22.859 1 98.31 138 THR B CA 1
ATOM 5005 C C . THR B 1 138 ? -10.867 31.203 23.109 1 98.31 138 THR B C 1
ATOM 5007 O O . THR B 1 138 ? -9.992 31.453 23.922 1 98.31 138 THR B O 1
ATOM 5010 N N . ILE B 1 139 ? -11.383 32.062 22.359 1 97.5 139 ILE B N 1
ATOM 5011 C CA . ILE B 1 139 ? -11.32 33.5 22.625 1 97.5 139 ILE B CA 1
ATOM 5012 C C . ILE B 1 139 ? -12.719 34.094 22.516 1 97.5 139 ILE B C 1
ATOM 5014 O O . ILE B 1 139 ? -13.438 33.844 21.547 1 97.5 139 ILE B O 1
ATOM 5018 N N . PRO B 1 140 ? -13.094 34.906 23.516 1 95.38 140 PRO B N 1
ATOM 5019 C CA . PRO B 1 140 ? -14.43 35.469 23.484 1 95.38 140 PRO B CA 1
ATOM 5020 C C . PRO B 1 140 ? -14.547 36.625 22.484 1 95.38 140 PRO B C 1
ATOM 5022 O O . PRO B 1 140 ? -13.531 37.125 22 1 95.38 140 PRO B O 1
ATOM 5025 N N . GLY B 1 141 ? -15.773 37.062 22.172 1 93.44 141 GLY B N 1
ATOM 5026 C CA . GLY B 1 141 ? -16.078 37.969 21.094 1 93.44 141 GLY B CA 1
ATOM 5027 C C . GLY B 1 141 ? -16.109 39.438 21.531 1 93.44 141 GLY B C 1
ATOM 5028 O O . GLY B 1 141 ? -16.453 40.312 20.75 1 93.44 141 GLY B O 1
ATOM 5029 N N . ASP B 1 142 ? -15.727 39.781 22.703 1 89.31 142 ASP B N 1
ATOM 5030 C CA . ASP B 1 142 ? -15.93 41.125 23.25 1 89.31 142 ASP B CA 1
ATOM 5031 C C . ASP B 1 142 ? -15.156 42.156 22.453 1 89.31 142 ASP B C 1
ATOM 5033 O O . ASP B 1 142 ? -15.641 43.281 22.25 1 89.31 142 ASP B O 1
ATOM 5037 N N . ASP B 1 143 ? -14.117 41.875 21.953 1 90.31 143 ASP B N 1
ATOM 5038 C CA . ASP B 1 143 ? -13.281 42.844 21.266 1 90.31 143 ASP B CA 1
ATOM 5039 C C . ASP B 1 143 ? -13.242 42.594 19.766 1 90.31 143 ASP B C 1
ATOM 5041 O O . ASP B 1 143 ? -12.336 43.062 19.062 1 90.31 143 ASP B O 1
ATOM 5045 N N . PHE B 1 144 ? -14.227 41.812 19.266 1 96.56 144 PHE B N 1
ATOM 5046 C CA . PHE B 1 144 ? -14.203 41.406 17.859 1 96.56 144 PHE B CA 1
ATOM 5047 C C . PHE B 1 144 ? -15.367 42.031 17.109 1 96.56 144 PHE B C 1
ATOM 5049 O O . PHE B 1 144 ? -16.469 42.188 17.656 1 96.56 144 PHE B O 1
ATOM 5056 N N . LYS B 1 145 ? -15.117 42.438 15.852 1 97.25 145 LYS B N 1
ATOM 5057 C CA . LYS B 1 145 ? -16.141 42.781 14.867 1 97.25 145 LYS B CA 1
ATOM 5058 C C . LYS B 1 145 ? -16.094 41.844 13.672 1 97.25 145 LYS B C 1
ATOM 5060 O O . LYS B 1 145 ? -15.008 41.531 13.172 1 97.25 145 LYS B O 1
ATOM 5065 N N . THR B 1 146 ? -17.281 41.344 13.281 1 97.81 146 THR B N 1
ATOM 5066 C CA . THR B 1 146 ? -17.359 40.438 12.156 1 97.81 146 THR B CA 1
ATOM 5067 C C . THR B 1 146 ? -18.328 40.969 11.094 1 97.81 146 THR B C 1
ATOM 5069 O O . THR B 1 146 ? -19.031 41.938 11.32 1 97.81 146 THR B O 1
ATOM 5072 N N . ILE B 1 147 ? -18.328 40.281 9.922 1 97.25 147 ILE B N 1
ATOM 5073 C CA . ILE B 1 147 ? -19.25 40.656 8.859 1 97.25 147 ILE B CA 1
ATOM 5074 C C . ILE B 1 147 ? -20.641 40.125 9.172 1 97.25 147 ILE B C 1
ATOM 5076 O O . ILE B 1 147 ? -21.609 40.469 8.492 1 97.25 147 ILE B O 1
ATOM 5080 N N . TYR B 1 148 ? -20.75 39.344 10.266 1 96.56 148 TYR B N 1
ATOM 5081 C CA . TYR B 1 148 ? -22 38.656 10.57 1 96.56 148 TYR B CA 1
ATOM 5082 C C . TYR B 1 148 ? -22.797 39.406 11.641 1 96.56 148 TYR B C 1
ATOM 5084 O O . TYR B 1 148 ? -23.844 38.906 12.094 1 96.56 148 TYR B O 1
ATOM 5092 N N . GLU B 1 149 ? -22.344 40.469 11.977 1 93.62 149 GLU B N 1
ATOM 5093 C CA . GLU B 1 149 ? -23.078 41.25 13 1 93.62 149 GLU B CA 1
ATOM 5094 C C . GLU B 1 149 ? -24.547 41.344 12.648 1 93.62 149 GLU B C 1
ATOM 5096 O O . GLU B 1 149 ? -24.906 41.594 11.5 1 93.62 149 GLU B O 1
ATOM 5101 N N . PRO B 1 150 ? -25.406 41.031 13.641 1 93.62 150 PRO B N 1
ATOM 5102 C CA . PRO B 1 150 ? -25.125 40.969 15.078 1 93.62 150 PRO B CA 1
ATOM 5103 C C . PRO B 1 150 ? -24.953 39.562 15.586 1 93.62 150 PRO B C 1
ATOM 5105 O O . PRO B 1 150 ? -25.031 39.312 16.781 1 93.62 150 PRO B O 1
ATOM 5108 N N . GLU B 1 151 ? -24.828 38.625 14.656 1 94.69 151 GLU B N 1
ATOM 5109 C CA . GLU B 1 151 ? -24.594 37.25 15.086 1 94.69 151 GLU B CA 1
ATOM 5110 C C . GLU B 1 151 ? -23.312 37.125 15.898 1 94.69 151 GLU B C 1
ATOM 5112 O O . GLU B 1 151 ? -22.328 37.812 15.609 1 94.69 151 GLU B O 1
ATOM 5117 N N . THR B 1 152 ? -23.328 36.312 16.953 1 95.44 152 THR B N 1
ATOM 5118 C CA . THR B 1 152 ? -22.172 36.031 17.781 1 95.44 152 THR B CA 1
ATOM 5119 C C . THR B 1 152 ? -21.781 34.562 17.719 1 95.44 152 THR B C 1
ATOM 5121 O O . THR B 1 152 ? -22.578 33.719 17.281 1 95.44 152 THR B O 1
ATOM 5124 N N . PHE B 1 153 ? -20.578 34.344 18.031 1 96.69 153 PHE B N 1
ATOM 5125 C CA . PHE B 1 153 ? -20.047 33 18.031 1 96.69 153 PHE B CA 1
ATOM 5126 C C . PHE B 1 153 ? -19.453 32.625 19.391 1 96.69 153 PHE B C 1
ATOM 5128 O O . PHE B 1 153 ? -19.047 33.531 20.141 1 96.69 153 PHE B O 1
ATOM 5135 N N . PRO B 1 154 ? -19.453 31.359 19.703 1 95.5 154 PRO B N 1
ATOM 5136 C CA . PRO B 1 154 ? -18.875 30.953 20.984 1 95.5 154 PRO B CA 1
ATOM 5137 C C . PRO B 1 154 ? -17.391 31.266 21.094 1 95.5 154 PRO B C 1
ATOM 5139 O O . PRO B 1 154 ? -16.875 31.469 22.203 1 95.5 154 PRO B O 1
ATOM 5142 N N . SER B 1 155 ? -16.703 31.25 20.047 1 98.06 155 SER B N 1
ATOM 5143 C CA . SER B 1 155 ? -15.281 31.547 19.969 1 98.06 155 SER B CA 1
ATOM 5144 C C . SER B 1 155 ? -14.938 32.156 18.609 1 98.06 155 SER B C 1
ATOM 5146 O O . SER B 1 155 ? -15.602 31.906 17.609 1 98.06 155 SER B O 1
ATOM 5148 N N . TYR B 1 156 ? -13.875 32.969 18.594 1 98.19 156 TYR B N 1
ATOM 5149 C CA . TYR B 1 156 ? -13.57 33.75 17.406 1 98.19 156 TYR B CA 1
ATOM 5150 C C . TYR B 1 156 ? -12.195 33.406 16.859 1 98.19 156 TYR B C 1
ATOM 5152 O O . TYR B 1 156 ? -11.586 34.219 16.141 1 98.19 156 TYR B O 1
ATOM 5160 N N . LEU B 1 157 ? -11.734 32.25 17.25 1 98.25 157 LEU B N 1
ATOM 5161 C CA . LEU B 1 157 ? -10.484 31.766 16.672 1 98.25 157 LEU B CA 1
ATOM 5162 C C . LEU B 1 157 ? -10.68 31.328 15.227 1 98.25 157 LEU B C 1
ATOM 5164 O O . LEU B 1 157 ? -11.703 30.734 14.883 1 98.25 157 LEU B O 1
ATOM 5168 N N . ASP B 1 158 ? -9.703 31.734 14.414 1 97.62 158 ASP B N 1
ATOM 5169 C CA . ASP B 1 158 ? -9.633 31.312 13.023 1 97.62 158 ASP B CA 1
ATOM 5170 C C . ASP B 1 158 ? -8.992 29.922 12.891 1 97.62 158 ASP B C 1
ATOM 5172 O O . ASP B 1 158 ? -8.383 29.438 13.844 1 97.62 158 ASP B O 1
ATOM 5176 N N . PHE B 1 159 ? -9.156 29.234 11.727 1 96.12 159 PHE B N 1
ATOM 5177 C CA . PHE B 1 159 ? -8.789 27.828 11.602 1 96.12 159 PHE B CA 1
ATOM 5178 C C . PHE B 1 159 ? -7.359 27.688 11.109 1 96.12 159 PHE B C 1
ATOM 5180 O O . PHE B 1 159 ? -6.875 26.562 10.93 1 96.12 159 PHE B O 1
ATOM 5187 N N . HIS B 1 160 ? -6.656 28.672 10.891 1 96.88 160 HIS B N 1
ATOM 5188 C CA . HIS B 1 160 ? -5.418 28.594 10.125 1 96.88 160 HIS B CA 1
ATOM 5189 C C . HIS B 1 160 ? -4.289 28.016 10.969 1 96.88 160 HIS B C 1
ATOM 5191 O O . HIS B 1 160 ? -3.305 27.5 10.43 1 96.88 160 HIS B O 1
ATOM 5197 N N . GLU B 1 161 ? -4.414 28.141 12.328 1 96.81 161 GLU B N 1
ATOM 5198 C CA . GLU B 1 161 ? -3.258 27.625 13.062 1 96.81 161 GLU B CA 1
ATOM 5199 C C . GLU B 1 161 ? -3.648 27.172 14.461 1 96.81 161 GLU B C 1
ATOM 5201 O O . GLU B 1 161 ? -4.465 27.812 15.125 1 96.81 161 GLU B O 1
ATOM 5206 N N . GLY B 1 162 ? -3.025 26.094 14.906 1 97.06 162 GLY B N 1
ATOM 5207 C CA . GLY B 1 162 ? -2.898 25.641 16.281 1 97.06 162 GLY B CA 1
ATOM 5208 C C . GLY B 1 162 ? -1.546 25.016 16.578 1 97.06 162 GLY B C 1
ATOM 5209 O O . GLY B 1 162 ? -1.307 23.859 16.266 1 97.06 162 GLY B O 1
ATOM 5210 N N . PHE B 1 163 ? -0.67 25.812 17.156 1 97.5 163 PHE B N 1
ATOM 5211 C CA . PHE B 1 163 ? 0.691 25.391 17.453 1 97.5 163 PHE B CA 1
ATOM 5212 C C . PHE B 1 163 ? 0.929 25.344 18.953 1 97.5 163 PHE B C 1
ATOM 5214 O O . PHE B 1 163 ? 0.949 26.391 19.625 1 97.5 163 PHE B O 1
ATOM 5221 N N . ILE B 1 164 ? 1.071 24.172 19.516 1 98.12 164 ILE B N 1
ATOM 5222 C CA . ILE B 1 164 ? 1.288 24.031 20.938 1 98.12 164 ILE B CA 1
ATOM 5223 C C . ILE B 1 164 ? 2.754 24.297 21.281 1 98.12 164 ILE B C 1
ATOM 5225 O O . ILE B 1 164 ? 3.654 23.766 20.625 1 98.12 164 ILE B O 1
ATOM 5229 N N . THR B 1 165 ? 2.977 25.094 22.281 1 97.5 165 THR B N 1
ATOM 5230 C CA . THR B 1 165 ? 4.328 25.406 22.734 1 97.5 165 THR B CA 1
ATOM 5231 C C . THR B 1 165 ? 4.758 24.469 23.844 1 97.5 165 THR B C 1
ATOM 5233 O O . THR B 1 165 ? 3.922 23.766 24.438 1 97.5 165 THR B O 1
ATOM 5236 N N . GLU B 1 166 ? 6.043 24.5 24.188 1 94.94 166 GLU B N 1
ATOM 5237 C CA . GLU B 1 166 ? 6.574 23.656 25.25 1 94.94 166 GLU B CA 1
ATOM 5238 C C . GLU B 1 166 ? 6.082 24.125 26.625 1 94.94 166 GLU B C 1
ATOM 5240 O O . GLU B 1 166 ? 6.117 23.375 27.594 1 94.94 166 GLU B O 1
ATOM 5245 N N . ASP B 1 167 ? 5.578 25.328 26.703 1 94.81 167 ASP B N 1
ATOM 5246 C CA . ASP B 1 167 ? 5.176 25.938 27.969 1 94.81 167 ASP B CA 1
ATOM 5247 C C . ASP B 1 167 ? 3.691 25.688 28.25 1 94.81 167 ASP B C 1
ATOM 5249 O O . ASP B 1 167 ? 3.131 26.25 29.188 1 94.81 167 ASP B O 1
ATOM 5253 N N . GLY B 1 168 ? 3.033 25 27.391 1 96.69 168 GLY B N 1
ATOM 5254 C CA . GLY B 1 168 ? 1.632 24.688 27.625 1 96.69 168 GLY B CA 1
ATOM 5255 C C . GLY B 1 168 ? 0.684 25.719 27.047 1 96.69 168 GLY B C 1
ATOM 5256 O O . GLY B 1 168 ? -0.485 25.781 27.438 1 96.69 168 GLY B O 1
ATOM 5257 N N . SER B 1 169 ? 1.199 26.594 26.25 1 98.19 169 SER B N 1
ATOM 5258 C CA . SER B 1 169 ? 0.369 27.562 25.516 1 98.19 169 SER B CA 1
ATOM 5259 C C . SER B 1 169 ? 0.185 27.141 24.062 1 98.19 169 SER B C 1
ATOM 5261 O O . SER B 1 169 ? 0.803 26.172 23.609 1 98.19 169 SER B O 1
ATOM 5263 N N . MET B 1 170 ? -0.746 27.828 23.438 1 98.62 170 MET B N 1
ATOM 5264 C CA . MET B 1 170 ? -1.019 27.562 22.031 1 98.62 170 MET B CA 1
ATOM 5265 C C . MET B 1 170 ? -0.971 28.844 21.203 1 98.62 170 MET B C 1
ATOM 5267 O O . MET B 1 170 ? -1.46 29.891 21.656 1 98.62 170 MET B O 1
ATOM 5271 N N . ILE B 1 171 ? -0.259 28.812 20.078 1 98.69 171 ILE B N 1
ATOM 5272 C CA . ILE B 1 171 ? -0.251 29.906 19.125 1 98.69 171 ILE B CA 1
ATOM 5273 C C . ILE B 1 171 ? -1.419 29.766 18.156 1 98.69 171 ILE B C 1
ATOM 5275 O O . ILE B 1 171 ? -1.589 28.719 17.531 1 98.69 171 ILE B O 1
ATOM 5279 N N . LEU B 1 172 ? -2.213 30.844 18 1 98.56 172 LEU B N 1
ATOM 5280 C CA . LEU B 1 172 ? -3.477 30.766 17.281 1 98.56 172 LEU B CA 1
ATOM 5281 C C . LEU B 1 172 ? -3.66 32 16.391 1 98.56 172 LEU B C 1
ATOM 5283 O O . LEU B 1 172 ? -2.986 33.031 16.594 1 98.56 172 LEU B O 1
ATOM 5287 N N . ALA B 1 173 ? -4.57 31.812 15.43 1 98.38 173 ALA B N 1
ATOM 5288 C CA . ALA B 1 173 ? -4.93 32.906 14.523 1 98.38 173 ALA B CA 1
ATOM 5289 C C . ALA B 1 173 ? -6.355 33.375 14.773 1 98.38 173 ALA B C 1
ATOM 5291 O O . ALA B 1 173 ? -7.215 32.594 15.195 1 98.38 173 ALA B O 1
ATOM 5292 N N . ALA B 1 174 ? -6.59 34.625 14.539 1 98.25 174 ALA B N 1
ATOM 5293 C CA . ALA B 1 174 ? -7.926 35.219 14.492 1 98.25 174 ALA B CA 1
ATOM 5294 C C . ALA B 1 174 ? -7.996 36.312 13.453 1 98.25 174 ALA B C 1
ATOM 5296 O O . ALA B 1 174 ? -6.965 36.781 12.938 1 98.25 174 ALA B O 1
ATOM 5297 N N . VAL B 1 175 ? -9.211 36.719 13.086 1 98.06 175 VAL B N 1
ATOM 5298 C CA . VAL B 1 175 ? -9.43 37.812 12.164 1 98.06 175 VAL B CA 1
ATOM 5299 C C . VAL B 1 175 ? -10.438 38.781 12.766 1 98.06 175 VAL B C 1
ATOM 5301 O O . VAL B 1 175 ? -11.336 38.406 13.516 1 98.06 175 VAL B O 1
ATOM 5304 N N . ASN B 1 176 ? -10.234 40 12.445 1 98.12 176 ASN B N 1
ATOM 5305 C CA . ASN B 1 176 ? -11.102 41.062 12.945 1 98.12 176 ASN B CA 1
ATOM 5306 C C . ASN B 1 176 ? -11.391 42.094 11.859 1 98.12 176 ASN B C 1
ATOM 5308 O O . ASN B 1 176 ? -10.477 42.531 11.164 1 98.12 176 ASN B O 1
ATOM 5312 N N . VAL B 1 177 ? -12.68 42.406 11.695 1 98.19 177 VAL B N 1
ATOM 5313 C CA . VAL B 1 177 ? -13.031 43.531 10.82 1 98.19 177 VAL B CA 1
ATOM 5314 C C . VAL B 1 177 ? -12.617 44.844 11.461 1 98.19 177 VAL B C 1
ATOM 5316 O O . VAL B 1 177 ? -13.086 45.188 12.555 1 98.19 177 VAL B O 1
ATOM 5319 N N . THR B 1 178 ? -11.734 45.594 10.789 1 98.25 178 THR B N 1
ATOM 5320 C CA . THR B 1 178 ? -11.109 46.781 11.398 1 98.25 178 THR B CA 1
ATOM 5321 C C . THR B 1 178 ? -11.078 47.938 10.414 1 98.25 178 THR B C 1
ATOM 5323 O O . THR B 1 178 ? -10.805 47.75 9.227 1 98.25 178 THR B O 1
ATOM 5326 N N . GLU B 1 179 ? -11.344 49.125 10.93 1 97.81 179 GLU B N 1
ATOM 5327 C CA . GLU B 1 179 ? -11.234 50.312 10.094 1 97.81 179 GLU B CA 1
ATOM 5328 C C . GLU B 1 179 ? -9.789 50.562 9.68 1 97.81 179 GLU B C 1
ATOM 5330 O O . GLU B 1 179 ? -8.867 50.344 10.469 1 97.81 179 GLU B O 1
ATOM 5335 N N . ALA B 1 180 ? -9.648 51.031 8.422 1 97.81 180 ALA B N 1
ATOM 5336 C CA . ALA B 1 180 ? -8.312 51.344 7.918 1 97.81 180 ALA B CA 1
ATOM 5337 C C . ALA B 1 180 ? -8.375 52.344 6.777 1 97.81 180 ALA B C 1
ATOM 5339 O O . ALA B 1 180 ? -9.312 52.344 5.977 1 97.81 180 ALA B O 1
ATOM 5340 N N . ASP B 1 181 ? -7.34 53.219 6.746 1 97.5 181 ASP B N 1
ATOM 5341 C CA . ASP B 1 181 ? -7.148 54.094 5.594 1 97.5 181 ASP B CA 1
ATOM 5342 C C . ASP B 1 181 ? -6.551 53.344 4.414 1 97.5 181 ASP B C 1
ATOM 5344 O O . ASP B 1 181 ? -5.387 52.938 4.453 1 97.5 181 ASP B O 1
ATOM 5348 N N . LEU B 1 182 ? -7.352 53.188 3.318 1 98.19 182 LEU B N 1
ATOM 5349 C CA . LEU B 1 182 ? -6.93 52.344 2.201 1 98.19 182 LEU B CA 1
ATOM 5350 C C . LEU B 1 182 ? -6.43 53.219 1.04 1 98.19 182 LEU B C 1
ATOM 5352 O O . LEU B 1 182 ? -6.266 52.719 -0.076 1 98.19 182 LEU B O 1
ATOM 5356 N N . GLN B 1 183 ? -6.098 54.375 1.238 1 96.5 183 GLN B N 1
ATOM 5357 C CA . GLN B 1 183 ? -5.703 55.281 0.16 1 96.5 183 GLN B CA 1
ATOM 5358 C C . GLN B 1 183 ? -4.395 54.844 -0.484 1 96.5 183 GLN B C 1
ATOM 5360 O O . GLN B 1 183 ? -4.211 54.969 -1.695 1 96.5 183 GLN B O 1
ATOM 5365 N N . SER B 1 184 ? -3.561 54.344 0.254 1 95.44 184 SER B N 1
ATOM 5366 C CA . SER B 1 184 ? -2.252 53.906 -0.237 1 95.44 184 SER B CA 1
ATOM 5367 C C . SER B 1 184 ? -2.379 52.781 -1.256 1 95.44 184 SER B C 1
ATOM 5369 O O . SER B 1 184 ? -1.438 52.5 -2 1 95.44 184 SER B O 1
ATOM 5371 N N . VAL B 1 185 ? -3.545 52.188 -1.26 1 97.06 185 VAL B N 1
ATOM 5372 C CA . VAL B 1 185 ? -3.729 51.062 -2.186 1 97.06 185 VAL B CA 1
ATOM 5373 C C . VAL B 1 185 ? -4.906 51.344 -3.113 1 97.06 185 VAL B C 1
ATOM 5375 O O . VAL B 1 185 ? -5.488 50.438 -3.693 1 97.06 185 VAL B O 1
ATOM 5378 N N . GLY B 1 186 ? -5.293 52.594 -3.178 1 96.56 186 GLY B N 1
ATOM 5379 C CA . GLY B 1 186 ? -6.305 53 -4.133 1 96.56 186 GLY B CA 1
ATOM 5380 C C . GLY B 1 186 ? -7.723 52.844 -3.619 1 96.56 186 GLY B C 1
ATOM 5381 O O . GLY B 1 186 ? -8.672 52.844 -4.402 1 96.56 186 GLY B O 1
ATOM 5382 N N . GLY B 1 187 ? -7.91 52.688 -2.303 1 97.5 187 GLY B N 1
ATOM 5383 C CA . GLY B 1 187 ? -9.227 52.531 -1.701 1 97.5 187 GLY B CA 1
ATOM 5384 C C . GLY B 1 187 ? -9.672 53.781 -0.939 1 97.5 187 GLY B C 1
ATOM 5385 O O . GLY B 1 187 ? -9.047 54.812 -1.037 1 97.5 187 GLY B O 1
ATOM 5386 N N . PRO B 1 188 ? -10.766 53.625 -0.229 1 97.31 188 PRO B N 1
ATOM 5387 C CA . PRO B 1 188 ? -11.289 54.781 0.511 1 97.31 188 PRO B CA 1
ATOM 5388 C C . PRO B 1 188 ? -10.469 55.094 1.753 1 97.31 188 PRO B C 1
ATOM 5390 O O . PRO B 1 188 ? -9.812 54.219 2.318 1 97.31 188 PRO B O 1
ATOM 5393 N N . GLU B 1 189 ? -10.516 56.281 2.174 1 96.94 189 GLU B N 1
ATOM 5394 C CA . GLU B 1 189 ? -9.859 56.719 3.402 1 96.94 189 GLU B CA 1
ATOM 5395 C C . GLU B 1 189 ? -10.477 56.062 4.625 1 96.94 189 GLU B C 1
ATOM 5397 O O . GLU B 1 189 ? -9.758 55.594 5.516 1 96.94 189 GLU B O 1
ATOM 5402 N N . ASP B 1 190 ? -11.805 56.062 4.617 1 97.19 190 ASP B N 1
ATOM 5403 C CA . ASP B 1 190 ? -12.531 55.375 5.688 1 97.19 190 ASP B CA 1
ATOM 5404 C C . ASP B 1 190 ? -12.906 53.969 5.285 1 97.19 190 ASP B C 1
ATOM 5406 O O . ASP B 1 190 ? -14.086 53.594 5.258 1 97.19 190 ASP B O 1
ATOM 5410 N N . GLY B 1 191 ? -11.859 53.188 5.074 1 98.25 191 GLY B N 1
ATOM 5411 C CA . GLY B 1 191 ? -12.094 51.812 4.602 1 98.25 191 GLY B CA 1
ATOM 5412 C C . GLY B 1 191 ? -12.062 50.781 5.711 1 98.25 191 GLY B C 1
ATOM 5413 O O . GLY B 1 191 ? -12.078 51.125 6.891 1 98.25 191 GLY B O 1
ATOM 5414 N N . TRP B 1 192 ? -12.227 49.469 5.258 1 98.38 192 TRP B N 1
ATOM 5415 C CA . TRP B 1 192 ? -12.273 48.312 6.172 1 98.38 192 TRP B CA 1
ATOM 5416 C C . TRP B 1 192 ? -11.359 47.188 5.688 1 98.38 192 TRP B C 1
ATOM 5418 O O . TRP B 1 192 ? -11.289 46.938 4.484 1 98.38 192 TRP B O 1
ATOM 5428 N N . VAL B 1 193 ? -10.641 46.625 6.613 1 98.25 193 VAL B N 1
ATOM 5429 C CA . VAL B 1 193 ? -9.812 45.469 6.305 1 98.25 193 VAL B CA 1
ATOM 5430 C C . VAL B 1 193 ? -10.18 44.312 7.219 1 98.25 193 VAL B C 1
ATOM 5432 O O . VAL B 1 193 ? -10.805 44.5 8.266 1 98.25 193 VAL B O 1
ATOM 5435 N N . LEU B 1 194 ? -9.938 43.125 6.742 1 97.75 194 LEU B N 1
ATOM 5436 C CA . LEU B 1 194 ? -9.875 41.938 7.621 1 97.75 194 LEU B CA 1
ATOM 5437 C C . LEU B 1 194 ? -8.492 41.812 8.25 1 97.75 194 LEU B C 1
ATOM 5439 O O . LEU B 1 194 ? -7.578 41.25 7.648 1 97.75 194 LEU B O 1
ATOM 5443 N N . ASP B 1 195 ? -8.352 42.312 9.508 1 98 195 ASP B N 1
ATOM 5444 C CA . ASP B 1 195 ? -7.086 42.281 10.234 1 98 195 ASP B CA 1
ATOM 5445 C C . ASP B 1 195 ? -6.703 40.875 10.648 1 98 195 ASP B C 1
ATOM 5447 O O . ASP B 1 195 ? -7.57 40.062 10.984 1 98 195 ASP B O 1
ATOM 5451 N N . ALA B 1 196 ? -5.441 40.594 10.539 1 97.75 196 ALA B N 1
ATOM 5452 C CA . ALA B 1 196 ? -4.918 39.312 11.031 1 97.75 196 ALA B CA 1
ATOM 5453 C C . ALA B 1 196 ? -4.387 39.469 12.453 1 97.75 196 ALA B C 1
ATOM 5455 O O . ALA B 1 196 ? -3.584 40.344 12.734 1 97.75 196 ALA B O 1
ATOM 5456 N N . LEU B 1 197 ? -4.789 38.594 13.297 1 98.12 197 LEU B N 1
ATOM 5457 C CA . LEU B 1 197 ? -4.387 38.625 14.703 1 98.12 197 LEU B CA 1
ATOM 5458 C C . LEU B 1 197 ? -3.664 37.344 15.086 1 98.12 197 LEU B C 1
ATOM 5460 O O . LEU B 1 197 ? -4.051 36.25 14.664 1 98.12 197 LEU B O 1
ATOM 5464 N N . VAL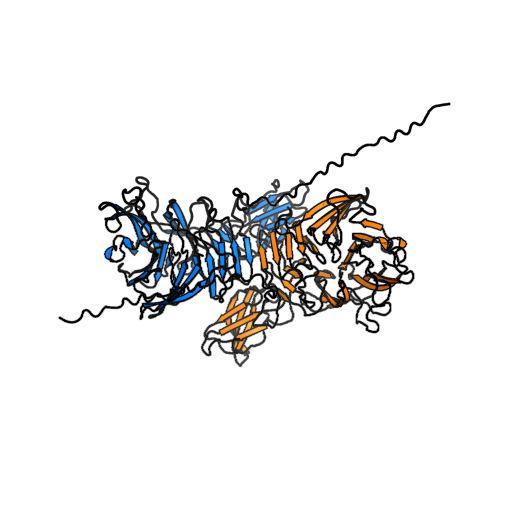 B 1 198 ? -2.596 37.5 15.859 1 98.5 198 VAL B N 1
ATOM 5465 C CA . VAL B 1 198 ? -1.891 36.375 16.484 1 98.5 198 VAL B CA 1
ATOM 5466 C C . VAL B 1 198 ? -2.193 36.344 17.984 1 98.5 198 VAL B C 1
ATOM 5468 O O . VAL B 1 198 ? -2.098 37.375 18.656 1 98.5 198 VAL B O 1
ATOM 5471 N N . TYR B 1 199 ? -2.541 35.188 18.438 1 98.25 199 TYR B N 1
ATOM 5472 C CA . TYR B 1 199 ? -2.736 35 19.875 1 98.25 199 TYR B CA 1
ATOM 5473 C C . TYR B 1 199 ? -1.86 33.875 20.391 1 98.25 199 TYR B C 1
ATOM 5475 O O . TYR B 1 199 ? -1.685 32.844 19.734 1 98.25 199 TYR B O 1
ATOM 5483 N N . GLU B 1 200 ? -1.246 34.062 21.484 1 98.62 200 GLU B N 1
ATOM 5484 C CA . GLU B 1 200 ? -0.806 32.969 22.344 1 98.62 200 GLU B CA 1
ATOM 5485 C C . GLU B 1 200 ? -1.717 32.844 23.562 1 98.62 200 GLU B C 1
ATOM 5487 O O . GLU B 1 200 ? -1.908 33.812 24.312 1 98.62 200 GLU B O 1
ATOM 5492 N N . ILE B 1 201 ? -2.262 31.656 23.719 1 98.69 201 ILE B N 1
ATOM 5493 C CA . ILE B 1 201 ? -3.25 31.438 24.766 1 98.69 201 ILE B CA 1
ATOM 5494 C C . ILE B 1 201 ? -2.83 30.25 25.625 1 98.69 201 ILE B C 1
ATOM 5496 O O . ILE B 1 201 ? -2.381 29.234 25.109 1 98.69 201 ILE B O 1
ATOM 5500 N N . ASP B 1 202 ? -2.928 30.453 26.938 1 98.69 202 ASP B N 1
ATOM 5501 C CA . ASP B 1 202 ? -2.719 29.328 27.844 1 98.69 202 ASP B CA 1
ATOM 5502 C C . ASP B 1 202 ? -3.797 28.266 27.656 1 98.69 202 ASP B C 1
ATOM 5504 O O . ASP B 1 202 ? -4.992 28.562 27.75 1 98.69 202 ASP B O 1
ATOM 5508 N N . ILE B 1 203 ? -3.371 27.062 27.484 1 98.69 203 ILE B N 1
ATOM 5509 C CA . ILE B 1 203 ? -4.312 26.016 27.094 1 98.69 203 ILE B CA 1
ATOM 5510 C C . ILE B 1 203 ? -5.23 25.688 28.266 1 98.69 203 ILE B C 1
ATOM 5512 O O . ILE B 1 203 ? -6.43 25.453 28.078 1 98.69 203 ILE B O 1
ATOM 5516 N N . GLU B 1 204 ? -4.738 25.656 29.453 1 97.62 204 GLU B N 1
ATOM 5517 C CA . GLU B 1 204 ? -5.488 25.25 30.641 1 97.62 204 GLU B CA 1
ATOM 5518 C C . GLU B 1 204 ? -6.492 26.328 31.047 1 97.62 204 GLU B C 1
ATOM 5520 O O . GLU B 1 204 ? -7.621 26.016 31.438 1 97.62 204 GLU B O 1
ATOM 5525 N N . THR B 1 205 ? -6.109 27.625 30.922 1 97.94 205 THR B N 1
ATOM 5526 C CA . THR B 1 205 ? -6.906 28.672 31.531 1 97.94 205 THR B CA 1
ATOM 5527 C C . THR B 1 205 ? -7.59 29.531 30.469 1 97.94 205 THR B C 1
ATOM 5529 O O . THR B 1 205 ? -8.5 30.297 30.781 1 97.94 205 THR B O 1
ATOM 5532 N N . ASN B 1 206 ? -7.098 29.484 29.25 1 98.12 206 ASN B N 1
ATOM 5533 C CA . ASN B 1 206 ? -7.531 30.328 28.141 1 98.12 206 ASN B CA 1
ATOM 5534 C C . ASN B 1 206 ? -7.098 31.781 28.344 1 98.12 206 ASN B C 1
ATOM 5536 O O . ASN B 1 206 ? -7.668 32.688 27.734 1 98.12 206 ASN B O 1
ATOM 5540 N N . GLU B 1 207 ? -6.145 31.922 29.219 1 98.25 207 GLU B N 1
ATOM 5541 C CA . GLU B 1 207 ? -5.602 33.281 29.391 1 98.25 207 GLU B CA 1
ATOM 5542 C C . GLU B 1 207 ? -4.777 33.688 28.188 1 98.25 207 GLU B C 1
ATOM 5544 O O . GLU B 1 207 ? -3.945 32.938 27.703 1 98.25 207 GLU B O 1
ATOM 5549 N N . VAL B 1 208 ? -5.062 34.875 27.688 1 98.06 208 VAL B N 1
ATOM 5550 C CA . VAL B 1 208 ? -4.281 35.438 26.578 1 98.06 208 VAL B CA 1
ATOM 5551 C C . VAL B 1 208 ? -2.912 35.875 27.094 1 98.06 208 VAL B C 1
ATOM 5553 O O . VAL B 1 208 ? -2.818 36.75 27.953 1 98.06 208 VAL B O 1
ATOM 5556 N N . LEU B 1 209 ? -1.874 35.344 26.547 1 98 209 LEU B N 1
ATOM 5557 C CA . LEU B 1 209 ? -0.508 35.625 26.969 1 98 209 LEU B CA 1
ATOM 5558 C C . LEU B 1 209 ? 0.157 36.594 26 1 98 209 LEU B C 1
ATOM 5560 O O . LEU B 1 209 ? 1.123 37.281 26.375 1 98 209 LEU B O 1
ATOM 5564 N N . PHE B 1 210 ? -0.271 36.656 24.812 1 98 210 PHE B N 1
ATOM 5565 C CA . PHE B 1 210 ? 0.276 37.5 23.766 1 98 210 PHE B CA 1
ATOM 5566 C C . PHE B 1 210 ? -0.78 37.812 22.703 1 98 210 PHE B C 1
ATOM 5568 O O . PHE B 1 210 ? -1.579 36.938 22.359 1 98 210 PHE B O 1
ATOM 5575 N N . ARG B 1 211 ? -0.859 38.969 22.219 1 98 211 ARG B N 1
ATOM 5576 C CA . ARG B 1 211 ? -1.708 39.375 21.109 1 98 211 ARG B CA 1
ATOM 5577 C C . ARG B 1 211 ? -0.948 40.281 20.156 1 98 211 ARG B C 1
ATOM 5579 O O . ARG B 1 211 ? -0.222 41.188 20.578 1 98 211 ARG B O 1
ATOM 5586 N N . TRP B 1 212 ? -1.04 40.094 18.922 1 98.25 212 TRP B N 1
ATOM 5587 C CA . TRP B 1 212 ? -0.436 40.906 17.875 1 98.25 212 TRP B CA 1
ATOM 5588 C C . TRP B 1 212 ? -1.42 41.156 16.734 1 98.25 212 TRP B C 1
ATOM 5590 O O . TRP B 1 212 ? -2.209 40.281 16.391 1 98.25 212 TRP B O 1
ATOM 5600 N N . SER B 1 213 ? -1.433 42.312 16.172 1 97.81 213 SER B N 1
ATOM 5601 C CA . SER B 1 213 ? -2.277 42.719 15.055 1 97.81 213 SER B CA 1
ATOM 5602 C C . SER B 1 213 ? -1.44 43.25 13.891 1 97.81 213 SER B C 1
ATOM 5604 O O . SER B 1 213 ? -0.565 44.094 14.078 1 97.81 213 SER B O 1
ATOM 5606 N N . ALA B 1 214 ? -1.737 42.75 12.727 1 97.69 214 ALA B N 1
ATOM 5607 C CA . ALA B 1 214 ? -1.046 43.25 11.547 1 97.69 214 ALA B CA 1
ATOM 5608 C C . ALA B 1 214 ? -1.385 44.719 11.312 1 97.69 214 ALA B C 1
ATOM 5610 O O . ALA B 1 214 ? -0.505 45.531 10.992 1 97.69 214 ALA B O 1
ATOM 5611 N N . ARG B 1 215 ? -2.602 45.125 11.484 1 96.62 215 ARG B N 1
ATOM 5612 C CA . ARG B 1 215 ? -3.064 46.5 11.25 1 96.62 215 ARG B CA 1
ATOM 5613 C C . ARG B 1 215 ? -2.377 47.469 12.188 1 96.62 215 ARG B C 1
ATOM 5615 O O . ARG B 1 215 ? -2.102 48.594 11.812 1 96.62 215 ARG B O 1
ATOM 5622 N N . GLU B 1 216 ? -2.176 47.031 13.43 1 96.5 216 GLU B N 1
ATOM 5623 C CA . GLU B 1 216 ? -1.521 47.875 14.406 1 96.5 216 GLU B CA 1
ATOM 5624 C C . GLU B 1 216 ? -0.042 48.062 14.078 1 96.5 216 GLU B C 1
ATOM 5626 O O . GLU B 1 216 ? 0.615 48.969 14.617 1 96.5 216 GLU B O 1
ATOM 5631 N N . HIS B 1 217 ? 0.46 47.281 13.203 1 96.81 217 HIS B N 1
ATOM 5632 C CA . HIS B 1 217 ? 1.862 47.375 12.812 1 96.81 217 HIS B CA 1
ATOM 5633 C C . HIS B 1 217 ? 2 47.75 11.336 1 96.81 217 HIS B C 1
ATOM 5635 O O . HIS B 1 217 ? 2.932 47.281 10.664 1 96.81 217 HIS B O 1
ATOM 5641 N N . VAL B 1 218 ? 1.129 48.469 10.812 1 95.31 218 VAL B N 1
ATOM 5642 C CA . VAL B 1 218 ? 1.024 48.812 9.398 1 95.31 218 VAL B CA 1
ATOM 5643 C C . VAL B 1 218 ? 2.258 49.625 8.977 1 95.31 218 VAL B C 1
ATOM 5645 O O . VAL B 1 218 ? 2.637 49.625 7.805 1 95.31 218 VAL B O 1
ATOM 5648 N N . SER B 1 219 ? 2.945 50.281 9.914 1 95.06 219 SER B N 1
ATOM 5649 C CA . SER B 1 219 ? 4.164 51.031 9.594 1 95.06 219 SER B CA 1
ATOM 5650 C C . SER B 1 219 ? 5.293 50.062 9.211 1 95.06 219 SER B C 1
ATOM 5652 O O . SER B 1 219 ? 6.156 50.438 8.398 1 95.06 219 SER B O 1
ATOM 5654 N N . GLU B 1 220 ? 5.309 48.875 9.758 1 95.19 220 GLU B N 1
ATOM 5655 C CA . GLU B 1 220 ? 6.32 47.875 9.477 1 95.19 220 GLU B CA 1
ATOM 5656 C C . GLU B 1 220 ? 5.875 46.938 8.359 1 95.19 220 GLU B C 1
ATOM 5658 O O . GLU B 1 220 ? 6.703 46.438 7.598 1 95.19 220 GLU B O 1
ATOM 5663 N N . ILE B 1 221 ? 4.598 46.75 8.305 1 96 221 ILE B N 1
ATOM 5664 C CA . ILE B 1 221 ? 3.973 45.875 7.32 1 96 221 ILE B CA 1
ATOM 5665 C C . ILE B 1 221 ? 2.887 46.625 6.562 1 96 221 ILE B C 1
ATOM 5667 O O . ILE B 1 221 ? 1.699 46.5 6.871 1 96 221 ILE B O 1
ATOM 5671 N N . PRO B 1 222 ? 3.305 47.344 5.613 1 96.19 222 PRO B N 1
ATOM 5672 C CA . PRO B 1 222 ? 2.354 48.25 4.938 1 96.19 222 PRO B CA 1
ATOM 5673 C C . PRO B 1 222 ? 1.319 47.469 4.113 1 96.19 222 PRO B C 1
ATOM 5675 O O . PRO B 1 222 ? 1.59 46.344 3.654 1 96.19 222 PRO B O 1
ATOM 5678 N N . LEU B 1 223 ? 0.2 48.094 3.832 1 97.12 223 LEU B N 1
ATOM 5679 C CA . LEU B 1 223 ? -0.921 47.469 3.125 1 97.12 223 LEU B CA 1
ATOM 5680 C C . LEU B 1 223 ? -0.537 47.125 1.689 1 97.12 223 LEU B C 1
ATOM 5682 O O . LEU B 1 223 ? -1.044 46.156 1.12 1 97.12 223 LEU B O 1
ATOM 5686 N N . ASN B 1 224 ? 0.324 47.844 1.112 1 95.75 224 ASN B N 1
ATOM 5687 C CA . ASN B 1 224 ? 0.651 47.688 -0.299 1 95.75 224 ASN B CA 1
ATOM 5688 C C . ASN B 1 224 ? 1.568 46.469 -0.52 1 95.75 224 ASN B C 1
ATOM 5690 O O . ASN B 1 224 ? 1.939 46.188 -1.655 1 95.75 224 ASN B O 1
ATOM 5694 N N . LEU B 1 225 ? 1.971 45.812 0.572 1 96.62 225 LEU B N 1
ATOM 5695 C CA . LEU B 1 225 ? 2.67 44.531 0.443 1 96.62 225 LEU B CA 1
ATOM 5696 C C . LEU B 1 225 ? 1.746 43.469 -0.131 1 96.62 225 LEU B C 1
ATOM 5698 O O . LEU B 1 225 ? 2.213 42.469 -0.696 1 96.62 225 LEU B O 1
ATOM 5702 N N . SER B 1 226 ? 0.46 43.656 0.052 1 97.88 226 SER B N 1
ATOM 5703 C CA . SER B 1 226 ? -0.507 42.656 -0.407 1 97.88 226 SER B CA 1
ATOM 5704 C C . SER B 1 226 ? -0.553 42.594 -1.93 1 97.88 226 SER B C 1
ATOM 5706 O O . SER B 1 226 ? -0.491 43.625 -2.602 1 97.88 226 SER B O 1
ATOM 5708 N N . ARG B 1 227 ? -0.668 41.375 -2.41 1 97.19 227 ARG B N 1
ATOM 5709 C CA . ARG B 1 227 ? -0.834 41.156 -3.844 1 97.19 227 ARG B CA 1
ATOM 5710 C C . ARG B 1 227 ? -2.301 40.938 -4.199 1 97.19 227 ARG B C 1
ATOM 5712 O O . ARG B 1 227 ? -2.656 40.875 -5.379 1 97.19 227 ARG B O 1
ATOM 5719 N N . LYS B 1 228 ? -3.145 40.875 -3.197 1 97.31 228 LYS B N 1
ATOM 5720 C CA . LYS B 1 228 ? -4.57 40.719 -3.471 1 97.31 228 LYS B CA 1
ATOM 5721 C C . LYS B 1 228 ? -5.18 42.031 -3.971 1 97.31 228 LYS B C 1
ATOM 5723 O O . LYS B 1 228 ? -5.078 43.062 -3.307 1 97.31 228 LYS B O 1
ATOM 5728 N N . PRO B 1 229 ? -5.875 41.969 -5.078 1 96.44 229 PRO B N 1
ATOM 5729 C CA . PRO B 1 229 ? -6.52 43.188 -5.543 1 96.44 229 PRO B CA 1
ATOM 5730 C C . PRO B 1 229 ? -7.676 43.625 -4.648 1 96.44 229 PRO B C 1
ATOM 5732 O O . PRO B 1 229 ? -8.367 42.781 -4.07 1 96.44 229 PRO B O 1
ATOM 5735 N N . LEU B 1 230 ? -7.848 44.906 -4.551 1 95.94 230 LEU B N 1
ATOM 5736 C CA . LEU B 1 230 ? -8.977 45.438 -3.789 1 95.94 230 LEU B CA 1
ATOM 5737 C C . LEU B 1 230 ? -10.297 45 -4.406 1 95.94 230 LEU B C 1
ATOM 5739 O O . LEU B 1 230 ? -11.211 44.562 -3.693 1 95.94 230 LEU B O 1
ATOM 5743 N N . SER B 1 231 ? -10.375 45.188 -5.695 1 94.12 231 SER B N 1
ATOM 5744 C CA . SER B 1 231 ? -11.531 44.781 -6.477 1 94.12 231 SER B CA 1
ATOM 5745 C C . SER B 1 231 ? -12.836 45.188 -5.805 1 94.12 231 SER B C 1
ATOM 5747 O O . SER B 1 231 ? -13.766 44.406 -5.68 1 94.12 231 SER B O 1
ATOM 5749 N N . GLY B 1 232 ? -12.914 46.344 -5.211 1 93.44 232 GLY B N 1
ATOM 5750 C CA . GLY B 1 232 ? -14.117 46.906 -4.621 1 93.44 232 GLY B CA 1
ATOM 5751 C C . GLY B 1 232 ? -14.258 46.594 -3.143 1 93.44 232 GLY B C 1
ATOM 5752 O O . GLY B 1 232 ? -15.078 47.219 -2.449 1 93.44 232 GLY B O 1
ATOM 5753 N N . ALA B 1 233 ? -13.484 45.75 -2.643 1 96.25 233 ALA B N 1
ATOM 5754 C CA . ALA B 1 233 ? -13.547 45.406 -1.221 1 96.25 233 ALA B CA 1
ATOM 5755 C C . ALA B 1 233 ? -13.039 46.594 -0.371 1 96.25 233 ALA B C 1
ATOM 5757 O O . ALA B 1 233 ? -12.336 47.469 -0.869 1 96.25 233 ALA B O 1
ATOM 5758 N N . GLY B 1 234 ? -13.43 46.656 0.929 1 97.25 234 GLY B N 1
ATOM 5759 C CA . GLY B 1 234 ? -12.922 47.625 1.878 1 97.25 234 GLY B CA 1
ATOM 5760 C C . GLY B 1 234 ? -13.812 48.844 2.018 1 97.25 234 GLY B C 1
ATOM 5761 O O . GLY B 1 234 ? -13.617 49.656 2.924 1 97.25 234 GLY B O 1
ATOM 5762 N N . ALA B 1 235 ? -14.867 48.906 1.179 1 96.56 235 ALA B N 1
ATOM 5763 C CA . ALA B 1 235 ? -15.727 50.094 1.205 1 96.56 235 ALA B CA 1
ATOM 5764 C C . ALA B 1 235 ? -16.781 49.969 2.301 1 96.56 235 ALA B C 1
ATOM 5766 O O . ALA B 1 235 ? -17.422 50.969 2.67 1 96.56 235 ALA B O 1
ATOM 5767 N N . SER B 1 236 ? -16.969 48.812 2.744 1 96.44 236 SER B N 1
ATOM 5768 C CA . SER B 1 236 ? -17.953 48.562 3.799 1 96.44 236 SER B CA 1
ATOM 5769 C C . SER B 1 236 ? -17.438 47.531 4.805 1 96.44 236 SER B C 1
ATOM 5771 O O . SER B 1 236 ? -16.594 46.719 4.477 1 96.44 236 SER B O 1
ATOM 5773 N N . GLU B 1 237 ? -18 47.625 5.98 1 95.94 237 GLU B N 1
ATOM 5774 C CA . GLU B 1 237 ? -17.656 46.656 7.027 1 95.94 237 GLU B CA 1
ATOM 5775 C C . GLU B 1 237 ? -18.141 45.281 6.68 1 95.94 237 GLU B C 1
ATOM 5777 O O . GLU B 1 237 ? -17.641 44.281 7.223 1 95.94 237 GLU B O 1
ATOM 5782 N N . LYS B 1 238 ? -19.078 45.125 5.797 1 96.44 238 LYS B N 1
ATOM 5783 C CA . LYS B 1 238 ? -19.641 43.844 5.402 1 96.44 238 LYS B CA 1
ATOM 5784 C C . LYS B 1 238 ? -18.797 43.188 4.312 1 96.44 238 LYS B C 1
ATOM 5786 O O . LYS B 1 238 ? -18.953 42 4.027 1 96.44 238 LYS B O 1
ATOM 5791 N N . ASP B 1 239 ? -17.891 43.938 3.758 1 96.81 239 ASP B N 1
ATOM 5792 C CA . ASP B 1 239 ? -16.969 43.406 2.738 1 96.81 239 ASP B CA 1
ATOM 5793 C C . ASP B 1 239 ? -15.562 43.969 2.936 1 96.81 239 ASP B C 1
ATOM 5795 O O . ASP B 1 239 ? -15.023 44.625 2.049 1 96.81 239 ASP B O 1
ATOM 5799 N N . PRO B 1 240 ? -14.969 43.656 4.094 1 97.75 240 PRO B N 1
ATOM 5800 C CA . PRO B 1 240 ? -13.609 44.156 4.344 1 97.75 240 PRO B CA 1
ATOM 5801 C C . PRO B 1 240 ? -12.586 43.531 3.389 1 97.75 240 PRO B C 1
ATOM 5803 O O . PRO B 1 240 ? -12.797 42.438 2.869 1 97.75 240 PRO B O 1
ATOM 5806 N N . TRP B 1 241 ? -11.516 44.281 3.121 1 98 241 TRP B N 1
ATOM 5807 C CA . TRP B 1 241 ? -10.445 43.812 2.264 1 98 241 TRP B CA 1
ATOM 5808 C C . TRP B 1 241 ? -9.531 42.844 3.021 1 98 241 TRP B C 1
ATOM 5810 O O . TRP B 1 241 ? -8.906 43.219 4.012 1 98 241 TRP B O 1
ATOM 5820 N N . ASN B 1 242 ? -9.5 41.531 2.594 1 96.69 242 ASN B N 1
ATOM 5821 C CA . ASN B 1 242 ? -8.656 40.5 3.18 1 96.69 242 ASN B CA 1
ATOM 5822 C C . ASN B 1 242 ? -7.227 40.562 2.658 1 96.69 242 ASN B C 1
ATOM 5824 O O . ASN B 1 242 ? -6.758 39.656 1.976 1 96.69 242 ASN B O 1
ATOM 5828 N N . TYR B 1 243 ? -6.469 41.594 3.129 1 96.31 243 TYR B N 1
ATOM 5829 C CA . TYR B 1 243 ? -5.25 42 2.449 1 96.31 243 TYR B CA 1
ATOM 5830 C C . TYR B 1 243 ? -4.07 41.125 2.848 1 96.31 243 TYR B C 1
ATOM 5832 O O . TYR B 1 243 ? -3.123 40.969 2.076 1 96.31 243 TYR B O 1
ATOM 5840 N N . ILE B 1 244 ? -4 40.531 3.982 1 96.31 244 ILE B N 1
ATOM 5841 C CA . ILE B 1 244 ? -2.785 39.875 4.473 1 96.31 244 ILE B CA 1
ATOM 5842 C C . ILE B 1 244 ? -2.977 38.375 4.5 1 96.31 244 ILE B C 1
ATOM 5844 O O . ILE B 1 244 ? -2.057 37.594 4.176 1 96.31 244 ILE B O 1
ATOM 5848 N N . HIS B 1 245 ? -4.172 37.844 4.902 1 97.38 245 HIS B N 1
ATOM 5849 C CA . HIS B 1 245 ? -4.539 36.438 4.961 1 97.38 245 HIS B CA 1
ATOM 5850 C C . HIS B 1 245 ? -3.422 35.594 5.574 1 97.38 245 HIS B C 1
ATOM 5852 O O . HIS B 1 245 ? -2.912 34.688 4.941 1 97.38 245 HIS B O 1
ATOM 5858 N N . MET B 1 246 ? -3.168 35.844 6.812 1 97.06 246 MET B N 1
ATOM 5859 C CA . MET B 1 246 ? -2.201 35.062 7.586 1 97.06 246 MET B CA 1
ATOM 5860 C C . MET B 1 246 ? -2.629 33.625 7.684 1 97.06 246 MET B C 1
ATOM 5862 O O . MET B 1 246 ? -3.811 33.312 7.879 1 97.06 246 MET B O 1
ATOM 5866 N N . ASN B 1 247 ? -1.604 32.656 7.5 1 95.38 247 ASN B N 1
ATOM 5867 C CA . ASN B 1 247 ? -2.086 31.297 7.41 1 95.38 247 ASN B CA 1
ATOM 5868 C C . ASN B 1 247 ? -1.17 30.328 8.156 1 95.38 247 ASN B C 1
ATOM 5870 O O . ASN B 1 247 ? -1.45 29.125 8.227 1 95.38 247 ASN B O 1
ATOM 5874 N N . SER B 1 248 ? -0.075 30.75 8.68 1 97.81 248 SER B N 1
ATOM 5875 C CA . SER B 1 248 ? 0.677 29.922 9.625 1 97.81 248 SER B CA 1
ATOM 5876 C C . SER B 1 248 ? 1.438 30.797 10.625 1 97.81 248 SER B C 1
ATOM 5878 O O . SER B 1 248 ? 1.877 31.891 10.289 1 97.81 248 SER B O 1
ATOM 5880 N N . ILE B 1 249 ? 1.553 30.344 11.812 1 98.62 249 ILE B N 1
ATOM 5881 C CA . ILE B 1 249 ? 2.266 30.984 12.914 1 98.62 249 ILE B CA 1
ATOM 5882 C C . ILE B 1 249 ? 2.977 29.938 13.758 1 98.62 249 ILE B C 1
ATOM 5884 O O . ILE B 1 249 ? 2.418 28.875 14.031 1 98.62 249 ILE B O 1
ATOM 5888 N N . ALA B 1 250 ? 4.168 30.219 14.109 1 97.88 250 ALA B N 1
ATOM 5889 C CA . ALA B 1 250 ? 4.93 29.344 15.008 1 97.88 250 ALA B CA 1
ATOM 5890 C C . ALA B 1 250 ? 5.789 30.172 15.969 1 97.88 250 ALA B C 1
ATOM 5892 O O . ALA B 1 250 ? 6.09 31.328 15.695 1 97.88 250 ALA B O 1
ATOM 5893 N N . LYS B 1 251 ? 6.078 29.547 17.016 1 97.75 251 LYS B N 1
ATOM 5894 C CA . LYS B 1 251 ? 6.91 30.219 18.016 1 97.75 251 LYS B CA 1
ATOM 5895 C C . LYS B 1 251 ? 8.289 29.562 18.094 1 97.75 251 LYS B C 1
ATOM 5897 O O . LYS B 1 251 ? 8.406 28.344 18.172 1 97.75 251 LYS B O 1
ATOM 5902 N N . TYR B 1 252 ? 9.273 30.375 18.031 1 96.19 252 TYR B N 1
ATOM 5903 C CA . TYR B 1 252 ? 10.664 29.969 18.219 1 96.19 252 TYR B CA 1
ATOM 5904 C C . TYR B 1 252 ? 11.352 30.828 19.25 1 96.19 252 TYR B C 1
ATOM 5906 O O . TYR B 1 252 ? 11.641 32 19 1 96.19 252 TYR B O 1
ATOM 5914 N N . GLY B 1 253 ? 11.695 30.266 20.359 1 93.81 253 GLY B N 1
ATOM 5915 C CA . GLY B 1 253 ? 12.109 31.094 21.469 1 93.81 253 GLY B CA 1
ATOM 5916 C C . GLY B 1 253 ? 11.039 32.062 21.906 1 93.81 253 GLY B C 1
ATOM 5917 O O . GLY B 1 253 ? 9.914 31.688 22.219 1 93.81 253 GLY B O 1
ATOM 5918 N N . ASP B 1 254 ? 11.438 33.375 21.797 1 94.38 254 ASP B N 1
ATOM 5919 C CA . ASP B 1 254 ? 10.484 34.406 22.203 1 94.38 254 ASP B CA 1
ATOM 5920 C C . ASP B 1 254 ? 9.914 35.125 20.984 1 94.38 254 ASP B C 1
ATOM 5922 O O . ASP B 1 254 ? 9.242 36.156 21.125 1 94.38 254 ASP B O 1
ATOM 5926 N N . SER B 1 255 ? 10.203 34.562 19.875 1 96.56 255 SER B N 1
ATOM 5927 C CA . SER B 1 255 ? 9.773 35.219 18.641 1 96.56 255 SER B CA 1
ATOM 5928 C C . SER B 1 255 ? 8.688 34.406 17.938 1 96.56 255 SER B C 1
ATOM 5930 O O . SER B 1 255 ? 8.508 33.25 18.234 1 96.56 255 SER B O 1
ATOM 5932 N N . TYR B 1 256 ? 7.93 35.094 17.109 1 98.31 256 TYR B N 1
ATOM 5933 C CA . TYR B 1 256 ? 6.836 34.469 16.359 1 98.31 256 TYR B CA 1
ATOM 5934 C C . TYR B 1 256 ? 7.086 34.594 14.859 1 98.31 256 TYR B C 1
ATOM 5936 O O . TYR B 1 256 ? 7.379 35.656 14.352 1 98.31 256 TYR B O 1
ATOM 5944 N N . LEU B 1 257 ? 7.07 33.406 14.195 1 98.62 257 LEU B N 1
ATOM 5945 C CA . LEU B 1 257 ? 7.129 33.375 12.734 1 98.62 257 LEU B CA 1
ATOM 5946 C C . LEU B 1 257 ? 5.73 33.438 12.133 1 98.62 257 LEU B C 1
ATOM 5948 O O . LEU B 1 257 ? 4.898 32.562 12.359 1 98.62 257 LEU B O 1
ATOM 5952 N N . VAL B 1 258 ? 5.48 34.531 11.352 1 98.62 258 VAL B N 1
ATOM 5953 C CA . VAL B 1 258 ? 4.156 34.781 10.789 1 98.62 258 VAL B CA 1
ATOM 5954 C C . VAL B 1 258 ? 4.227 34.75 9.266 1 98.62 258 VAL B C 1
ATOM 5956 O O . VAL B 1 258 ? 5.039 35.438 8.664 1 98.62 258 VAL B O 1
ATOM 5959 N N . SER B 1 259 ? 3.357 33.938 8.672 1 98.62 259 SER B N 1
ATOM 5960 C CA . SER B 1 259 ? 3.316 33.844 7.219 1 98.62 259 SER B CA 1
ATOM 5961 C C . SER B 1 259 ? 2.057 34.5 6.656 1 98.62 259 SER B C 1
ATOM 5963 O O . SER B 1 259 ? 0.954 34.25 7.156 1 98.62 259 SER B O 1
ATOM 5965 N N . SER B 1 260 ? 2.223 35.344 5.703 1 98.19 260 SER B N 1
ATOM 5966 C CA . SER B 1 260 ? 1.117 35.938 4.953 1 98.19 260 SER B CA 1
ATOM 5967 C C . SER B 1 260 ? 1.117 35.438 3.506 1 98.19 260 SER B C 1
ATOM 5969 O O . SER B 1 260 ? 2.045 35.75 2.748 1 98.19 260 SER B O 1
ATOM 5971 N N . ARG B 1 261 ? 0.08 34.781 3.156 1 97.38 261 ARG B N 1
ATOM 5972 C CA . ARG B 1 261 ? 0.007 34.281 1.793 1 97.38 261 ARG B CA 1
ATOM 5973 C C . ARG B 1 261 ? -0.154 35.406 0.786 1 97.38 261 ARG B C 1
ATOM 5975 O O . ARG B 1 261 ? 0.522 35.438 -0.244 1 97.38 261 ARG B O 1
ATOM 5982 N N . TYR B 1 262 ? -0.957 36.469 1.098 1 98.12 262 TYR B N 1
ATOM 5983 C CA . TYR B 1 262 ? -1.27 37.469 0.088 1 98.12 262 TYR B CA 1
ATOM 5984 C C . TYR B 1 262 ? -0.167 38.5 0.003 1 98.12 262 TYR B C 1
ATOM 5986 O O . TYR B 1 262 ? -0.07 39.25 -0.988 1 98.12 262 TYR B O 1
ATOM 5994 N N . ALA B 1 263 ? 0.641 38.562 1.011 1 98.12 263 ALA B N 1
ATOM 5995 C CA . ALA B 1 263 ? 1.81 39.438 0.942 1 98.12 263 ALA B CA 1
ATOM 5996 C C . ALA B 1 263 ? 3.02 38.688 0.384 1 98.12 263 ALA B C 1
ATOM 5998 O O . ALA B 1 263 ? 4.082 39.281 0.183 1 98.12 263 ALA B O 1
ATOM 5999 N N . CYS B 1 264 ? 2.879 37.375 0.165 1 98.62 264 CYS B N 1
ATOM 6000 C CA . CYS B 1 264 ? 3.996 36.531 -0.261 1 98.62 264 CYS B CA 1
ATOM 6001 C C . CYS B 1 264 ? 5.195 36.719 0.666 1 98.62 264 CYS B C 1
ATOM 6003 O O . CYS B 1 264 ? 6.32 36.875 0.202 1 98.62 264 CYS B O 1
ATOM 6005 N N . SER B 1 265 ? 4.855 36.719 1.975 1 98.69 265 SER B N 1
ATOM 6006 C CA . SER B 1 265 ? 5.883 37.156 2.914 1 98.69 265 SER B CA 1
ATOM 6007 C C . SER B 1 265 ? 5.871 36.312 4.18 1 98.69 265 SER B C 1
ATOM 6009 O O . SER B 1 265 ? 4.855 35.719 4.52 1 98.69 265 SER B O 1
ATOM 6011 N N . VAL B 1 266 ? 7 36.312 4.812 1 98.75 266 VAL B N 1
ATOM 6012 C CA . VAL B 1 266 ? 7.219 35.719 6.137 1 98.75 266 VAL B CA 1
ATOM 6013 C C . VAL B 1 266 ? 7.84 36.781 7.059 1 98.75 266 VAL B C 1
ATOM 6015 O O . VAL B 1 266 ? 8.773 37.469 6.668 1 98.75 266 VAL B O 1
ATOM 6018 N N . PHE B 1 267 ? 7.305 36.906 8.242 1 98.62 267 PHE B N 1
ATOM 6019 C CA . PHE B 1 267 ? 7.777 37.875 9.227 1 98.62 267 PHE B CA 1
ATOM 6020 C C . PHE B 1 267 ? 8.219 37.188 10.508 1 98.62 267 PHE B C 1
ATOM 6022 O O . PHE B 1 267 ? 7.508 36.312 11.016 1 98.62 267 PHE B O 1
ATOM 6029 N N . LEU B 1 268 ? 9.359 37.5 10.977 1 98.06 268 LEU B N 1
ATOM 6030 C CA . LEU B 1 268 ? 9.695 37.156 12.352 1 98.06 268 LEU B CA 1
ATOM 6031 C C . LEU B 1 268 ? 9.469 38.375 13.273 1 98.06 268 LEU B C 1
ATOM 6033 O O . LEU B 1 268 ? 10.031 39.438 13.055 1 98.06 268 LEU B O 1
ATOM 6037 N N . ILE B 1 269 ? 8.617 38.188 14.219 1 97.94 269 ILE B N 1
ATOM 6038 C CA . ILE B 1 269 ? 8.289 39.312 15.117 1 97.94 269 ILE B CA 1
ATOM 6039 C C . ILE B 1 269 ? 8.75 38.969 16.531 1 97.94 269 ILE B C 1
ATOM 6041 O O . ILE B 1 269 ? 8.727 37.812 16.953 1 97.94 269 ILE B O 1
ATOM 6045 N N . SER B 1 270 ? 9.078 39.969 17.234 1 97.5 270 SER B N 1
ATOM 6046 C CA . SER B 1 270 ? 9.586 39.812 18.594 1 97.5 270 SER B CA 1
ATOM 6047 C C . SER B 1 270 ? 8.438 39.656 19.594 1 97.5 270 SER B C 1
ATOM 6049 O O . SER B 1 270 ? 7.27 39.812 19.219 1 97.5 270 SER B O 1
ATOM 6051 N N . SER B 1 271 ? 8.789 39.469 20.844 1 96.19 271 SER B N 1
ATOM 6052 C CA . SER B 1 271 ? 7.816 39.281 21.922 1 96.19 271 SER B CA 1
ATOM 6053 C C . SER B 1 271 ? 7.047 40.562 22.188 1 96.19 271 SER B C 1
ATOM 6055 O O . SER B 1 271 ? 5.949 40.531 22.75 1 96.19 271 SER B O 1
ATOM 6057 N N . ASN B 1 272 ? 7.609 41.688 21.734 1 95.94 272 ASN B N 1
ATOM 6058 C CA . ASN B 1 272 ? 6.902 42.938 21.906 1 95.94 272 ASN B CA 1
ATOM 6059 C C . ASN B 1 272 ? 6.133 43.344 20.641 1 95.94 272 ASN B C 1
ATOM 6061 O O . ASN B 1 272 ? 5.539 44.406 20.578 1 95.94 272 ASN B O 1
ATOM 6065 N N . GLY B 1 273 ? 6.184 42.438 19.656 1 96.44 273 GLY B N 1
ATOM 6066 C CA . GLY B 1 273 ? 5.379 42.625 18.469 1 96.44 273 GLY B CA 1
ATOM 6067 C C . GLY B 1 273 ? 6.133 43.312 17.344 1 96.44 273 GLY B C 1
ATOM 6068 O O . GLY B 1 273 ? 5.633 43.406 16.219 1 96.44 273 GLY B O 1
ATOM 6069 N N . THR B 1 274 ? 7.32 43.75 17.609 1 97.06 274 THR B N 1
ATOM 6070 C CA . THR B 1 274 ? 8.07 44.469 16.578 1 97.06 274 THR B CA 1
ATOM 6071 C C . THR B 1 274 ? 8.68 43.5 15.578 1 97.06 274 THR B C 1
ATOM 6073 O O . THR B 1 274 ? 9 42.344 15.938 1 97.06 274 THR B O 1
ATOM 6076 N N . LEU B 1 275 ? 8.883 44 14.383 1 97.75 275 LEU B N 1
ATOM 6077 C CA . LEU B 1 275 ? 9.43 43.219 13.297 1 97.75 275 LEU B CA 1
ATOM 6078 C C . LEU B 1 275 ? 10.93 43 13.477 1 97.75 275 LEU B C 1
ATOM 6080 O O . LEU B 1 275 ? 11.68 43.969 13.664 1 97.75 275 LEU B O 1
ATOM 6084 N N . ILE B 1 276 ? 11.391 41.75 13.453 1 96.69 276 ILE B N 1
ATOM 6085 C CA . ILE B 1 276 ? 12.805 41.406 13.492 1 96.69 276 ILE B CA 1
ATOM 6086 C C . ILE B 1 276 ? 13.352 41.344 12.062 1 96.69 276 ILE B C 1
ATOM 6088 O O . ILE B 1 276 ? 14.336 42 11.734 1 96.69 276 ILE B O 1
ATOM 6092 N N . TRP B 1 277 ? 12.766 40.562 11.227 1 97.19 277 TRP B N 1
ATOM 6093 C CA . TRP B 1 277 ? 13.094 40.562 9.805 1 97.19 277 TRP B CA 1
ATOM 6094 C C . TRP B 1 277 ? 11.883 40.188 8.961 1 97.19 277 TRP B C 1
ATOM 6096 O O . TRP B 1 277 ? 10.906 39.656 9.477 1 97.19 277 TRP B O 1
ATOM 6106 N N . HIS B 1 278 ? 11.953 40.625 7.742 1 98.31 278 HIS B N 1
ATOM 6107 C CA . HIS B 1 278 ? 10.938 40.406 6.715 1 98.31 278 HIS B CA 1
ATOM 6108 C C . HIS B 1 278 ? 11.539 39.719 5.492 1 98.31 278 HIS B C 1
ATOM 6110 O O . HIS B 1 278 ? 12.508 40.219 4.906 1 98.31 278 HIS B O 1
ATOM 6116 N N . LEU B 1 279 ? 11.016 38.5 5.203 1 98.69 279 LEU B N 1
ATOM 6117 C CA . LEU B 1 279 ? 11.352 37.812 3.957 1 98.69 279 LEU B CA 1
ATOM 6118 C C . LEU B 1 279 ? 10.18 37.844 2.98 1 98.69 279 LEU B C 1
ATOM 6120 O O . LEU B 1 279 ? 9.094 37.344 3.277 1 98.69 279 LEU B O 1
ATOM 6124 N N . ASN B 1 280 ? 10.383 38.5 1.885 1 98.62 280 ASN B N 1
ATOM 6125 C CA . ASN B 1 280 ? 9.414 38.5 0.793 1 98.62 280 ASN B CA 1
ATOM 6126 C C . ASN B 1 280 ? 9.82 37.5 -0.308 1 98.62 280 ASN B C 1
ATOM 6128 O O . ASN B 1 280 ? 10.961 37.531 -0.775 1 98.62 280 ASN B O 1
ATOM 6132 N N . GLY B 1 281 ? 8.914 36.625 -0.733 1 98.62 281 GLY B N 1
ATOM 6133 C CA . GLY B 1 281 ? 9.234 35.594 -1.684 1 98.62 281 GLY B CA 1
ATOM 6134 C C . GLY B 1 281 ? 9.438 36.094 -3.098 1 98.62 281 GLY B C 1
ATOM 6135 O O . GLY B 1 281 ? 9.891 35.344 -3.971 1 98.62 281 GLY B O 1
ATOM 6136 N N . ILE B 1 282 ? 9.109 37.344 -3.328 1 97.56 282 ILE B N 1
ATOM 6137 C CA . ILE B 1 282 ? 9.203 37.906 -4.672 1 97.56 282 ILE B CA 1
ATOM 6138 C C . ILE B 1 282 ? 10.469 38.75 -4.789 1 97.56 282 ILE B C 1
ATOM 6140 O O . ILE B 1 282 ? 11.312 38.5 -5.645 1 97.56 282 ILE B O 1
ATOM 6144 N N . ASP B 1 283 ? 10.68 39.688 -3.838 1 96.56 283 ASP B N 1
ATOM 6145 C CA . ASP B 1 283 ? 11.773 40.625 -4.008 1 96.56 283 ASP B CA 1
ATOM 6146 C C . ASP B 1 283 ? 12.766 40.531 -2.852 1 96.56 283 ASP B C 1
ATOM 6148 O O . ASP B 1 283 ? 13.75 41.281 -2.801 1 96.56 283 ASP B O 1
ATOM 6152 N N . GLY B 1 284 ? 12.461 39.75 -1.862 1 98 284 GLY B N 1
ATOM 6153 C CA . GLY B 1 284 ? 13.43 39.406 -0.839 1 98 284 GLY B CA 1
ATOM 6154 C C . GLY B 1 284 ? 13.203 40.125 0.476 1 98 284 GLY B C 1
ATOM 6155 O O . GLY B 1 284 ? 13.617 39.656 1.533 1 98 284 GLY B O 1
ATOM 6156 N N . GLY B 1 285 ? 12.555 41.281 0.393 1 97.94 285 GLY B N 1
ATOM 6157 C CA . GLY B 1 285 ? 12.461 42.094 1.604 1 97.94 285 GLY B CA 1
ATOM 6158 C C . GLY B 1 285 ? 13.805 42.5 2.172 1 97.94 285 GLY B C 1
ATOM 6159 O O . GLY B 1 285 ? 14.609 43.125 1.492 1 97.94 285 GLY B O 1
ATOM 6160 N N . ASP B 1 286 ? 14.133 41.938 3.379 1 98.06 286 ASP B N 1
ATOM 6161 C CA . ASP B 1 286 ? 15.398 42.25 4.035 1 98.06 286 ASP B CA 1
ATOM 6162 C C . ASP B 1 286 ? 16.531 41.375 3.48 1 98.06 286 ASP B C 1
ATOM 6164 O O . ASP B 1 286 ? 17.688 41.562 3.84 1 98.06 286 ASP B O 1
ATOM 6168 N N . PHE B 1 287 ? 16.172 40.469 2.627 1 98.62 287 PHE B N 1
ATOM 6169 C CA . PHE B 1 287 ? 17.156 39.5 2.16 1 98.62 287 PHE B CA 1
ATOM 6170 C C . PHE B 1 287 ? 17.391 39.656 0.664 1 98.62 287 PHE B C 1
ATOM 6172 O O . PHE B 1 287 ? 16.562 40.219 -0.052 1 98.62 287 PHE B O 1
ATOM 6179 N N . GLU B 1 288 ? 18.594 39.125 0.238 1 98.56 288 GLU B N 1
ATOM 6180 C CA . GLU B 1 288 ? 18.875 38.938 -1.179 1 98.56 288 GLU B CA 1
ATOM 6181 C C . GLU B 1 288 ? 18.531 37.5 -1.623 1 98.56 288 GLU B C 1
ATOM 6183 O O . GLU B 1 288 ? 19.047 36.531 -1.058 1 98.56 288 GLU B O 1
ATOM 6188 N N . MET B 1 289 ? 17.75 37.438 -2.607 1 98.25 289 MET B N 1
ATOM 6189 C CA . MET B 1 289 ? 17.266 36.156 -3.047 1 98.25 289 MET B CA 1
ATOM 6190 C C . MET B 1 289 ? 18.25 35.5 -4 1 98.25 289 MET B C 1
ATOM 6192 O O . MET B 1 289 ? 18.75 36.125 -4.926 1 98.25 289 MET B O 1
ATOM 6196 N N . GLY B 1 290 ? 18.578 34.25 -3.797 1 98.19 290 GLY B N 1
ATOM 6197 C CA . GLY B 1 290 ? 19.359 33.469 -4.746 1 98.19 290 GLY B CA 1
ATOM 6198 C C . GLY B 1 290 ? 18.516 32.844 -5.844 1 98.19 290 GLY B C 1
ATOM 6199 O O . GLY B 1 290 ? 17.297 33.062 -5.898 1 98.19 290 GLY B O 1
ATOM 6200 N N . PRO B 1 291 ? 19.188 32.062 -6.711 1 97.38 291 PRO B N 1
ATOM 6201 C CA . PRO B 1 291 ? 18.469 31.406 -7.801 1 97.38 291 PRO B CA 1
ATOM 6202 C C . PRO B 1 291 ? 17.422 30.391 -7.297 1 97.38 291 PRO B C 1
ATOM 6204 O O . PRO B 1 291 ? 17.688 29.656 -6.34 1 97.38 291 PRO B O 1
ATOM 6207 N N . ASP B 1 292 ? 16.219 30.391 -7.871 1 96.75 292 ASP B N 1
ATOM 6208 C CA . ASP B 1 292 ? 15.18 29.391 -7.676 1 96.75 292 ASP B CA 1
ATOM 6209 C C . ASP B 1 292 ? 14.617 29.453 -6.258 1 96.75 292 ASP B C 1
ATOM 6211 O O . ASP B 1 292 ? 14.102 28.453 -5.742 1 96.75 292 ASP B O 1
ATOM 6215 N N . THR B 1 293 ? 14.695 30.625 -5.602 1 98.44 293 THR B N 1
ATOM 6216 C CA . THR B 1 293 ? 14.281 30.75 -4.207 1 98.44 293 THR B CA 1
ATOM 6217 C C . THR B 1 293 ? 12.945 31.484 -4.098 1 98.44 293 THR B C 1
ATOM 6219 O O . THR B 1 293 ? 12.398 31.625 -3 1 98.44 293 THR B O 1
ATOM 6222 N N . THR B 1 294 ? 12.383 31.891 -5.184 1 98.12 294 THR B N 1
ATOM 6223 C CA . THR B 1 294 ? 11.156 32.688 -5.133 1 98.12 294 THR B CA 1
ATOM 6224 C C . THR B 1 294 ? 9.977 31.828 -4.703 1 98.12 294 THR B C 1
ATOM 6226 O O . THR B 1 294 ? 9.961 30.609 -4.938 1 98.12 294 THR B O 1
ATOM 6229 N N . PHE B 1 295 ? 9.031 32.438 -4.02 1 98.62 295 PHE B N 1
ATOM 6230 C CA . PHE B 1 295 ? 7.797 31.797 -3.605 1 98.62 295 PHE B CA 1
ATOM 6231 C C . PHE B 1 295 ? 6.68 32.812 -3.416 1 98.62 295 PHE B C 1
ATOM 6233 O O . PHE B 1 295 ? 6.941 34 -3.271 1 98.62 295 PHE B O 1
ATOM 6240 N N . CYS B 1 296 ? 5.461 32.344 -3.508 1 98.62 296 CYS B N 1
ATOM 6241 C CA . CYS B 1 296 ? 4.297 33.156 -3.17 1 98.62 296 CYS B CA 1
ATOM 6242 C C . CYS B 1 296 ? 3.09 32.281 -2.857 1 98.62 296 CYS B C 1
ATOM 6244 O O . CYS B 1 296 ? 3.029 31.141 -3.283 1 98.62 296 CYS B O 1
ATOM 6246 N N . TYR B 1 297 ? 2.191 32.875 -2.053 1 98.69 297 TYR B N 1
ATOM 6247 C CA . TYR B 1 297 ? 0.926 32.281 -1.671 1 98.69 297 TYR B CA 1
ATOM 6248 C C . TYR B 1 297 ? 1.16 30.969 -0.907 1 98.69 297 TYR B C 1
ATOM 6250 O O . TYR B 1 297 ? 0.374 30.031 -1.018 1 98.69 297 TYR B O 1
ATOM 6258 N N . GLN B 1 298 ? 2.266 30.969 -0.176 1 98.69 298 GLN B N 1
ATOM 6259 C CA . GLN B 1 298 ? 2.781 29.797 0.517 1 98.69 298 GLN B CA 1
ATOM 6260 C C . GLN B 1 298 ? 1.925 29.453 1.733 1 98.69 298 GLN B C 1
ATOM 6262 O O . GLN B 1 298 ? 1.202 30.312 2.25 1 98.69 298 GLN B O 1
ATOM 6267 N N . HIS B 1 299 ? 2.025 28.188 2.113 1 98.75 299 HIS B N 1
ATOM 6268 C CA . HIS B 1 299 ? 1.369 27.703 3.32 1 98.75 299 HIS B CA 1
ATOM 6269 C C . HIS B 1 299 ? 2.348 26.938 4.215 1 98.75 299 HIS B C 1
ATOM 6271 O O . HIS B 1 299 ? 3.383 26.469 3.748 1 98.75 299 HIS B O 1
ATOM 6277 N N . GLU B 1 300 ? 2.066 26.891 5.52 1 98.12 300 GLU B N 1
ATOM 6278 C CA . GLU B 1 300 ? 2.756 26.156 6.574 1 98.12 300 GLU B CA 1
ATOM 6279 C C . GLU B 1 300 ? 4.25 26.469 6.574 1 98.12 300 GLU B C 1
ATOM 6281 O O . GLU B 1 300 ? 5.078 25.562 6.449 1 98.12 300 GLU B O 1
ATOM 6286 N N . VAL B 1 301 ? 4.574 27.641 6.852 1 98.69 301 VAL B N 1
ATOM 6287 C CA . VAL B 1 301 ? 5.977 28.047 6.945 1 98.69 301 VAL B CA 1
ATOM 6288 C C . VAL B 1 301 ? 6.527 27.672 8.32 1 98.69 301 VAL B C 1
ATOM 6290 O O . VAL B 1 301 ? 5.898 27.953 9.344 1 98.69 301 VAL B O 1
ATOM 6293 N N . ARG B 1 302 ? 7.688 27 8.336 1 98.62 302 ARG B N 1
ATOM 6294 C CA . ARG B 1 302 ? 8.383 26.594 9.555 1 98.62 302 ARG B CA 1
ATOM 6295 C C . ARG B 1 302 ? 9.875 26.859 9.445 1 98.62 302 ARG B C 1
ATOM 6297 O O . ARG B 1 302 ? 10.406 27.031 8.352 1 98.62 302 ARG B O 1
ATOM 6304 N N . LEU B 1 303 ? 10.508 26.969 10.602 1 97.88 303 LEU B N 1
ATOM 6305 C CA . LEU B 1 303 ? 11.961 27.016 10.664 1 97.88 303 LEU B CA 1
ATOM 6306 C C . LEU B 1 303 ? 12.531 25.719 11.211 1 97.88 303 LEU B C 1
ATOM 6308 O O . LEU B 1 303 ? 11.953 25.109 12.117 1 97.88 303 LEU B O 1
ATOM 6312 N N . GLU B 1 304 ? 13.57 25.328 10.531 1 95.5 304 GLU B N 1
ATOM 6313 C CA . GLU B 1 304 ? 14.328 24.156 10.961 1 95.5 304 GLU B CA 1
ATOM 6314 C C . GLU B 1 304 ? 15.828 24.453 10.984 1 95.5 304 GLU B C 1
ATOM 6316 O O . GLU B 1 304 ? 16.281 25.438 10.414 1 95.5 304 GLU B O 1
ATOM 6321 N N . ASN B 1 305 ? 16.609 23.656 11.766 1 89.88 305 ASN B N 1
ATOM 6322 C CA . ASN B 1 305 ? 18.062 23.75 11.805 1 89.88 305 ASN B CA 1
ATOM 6323 C C . ASN B 1 305 ? 18.516 25.156 12.172 1 89.88 305 ASN B C 1
ATOM 6325 O O . ASN B 1 305 ? 19.344 25.75 11.477 1 89.88 305 ASN B O 1
ATOM 6329 N N . MET B 1 306 ? 18.016 25.719 13.148 1 90.62 306 MET B N 1
ATOM 6330 C CA . MET B 1 306 ? 18.266 27.109 13.516 1 90.62 306 MET B CA 1
ATOM 6331 C C . MET B 1 306 ? 19.609 27.234 14.242 1 90.62 306 MET B C 1
ATOM 6333 O O . MET B 1 306 ? 19.906 26.453 15.133 1 90.62 306 MET B O 1
ATOM 6337 N N . SER B 1 307 ? 20.406 28.094 13.75 1 91.31 307 SER B N 1
ATOM 6338 C CA . SER B 1 307 ? 21.609 28.578 14.43 1 91.31 307 SER B CA 1
ATOM 6339 C C . SER B 1 307 ? 21.625 30.109 14.508 1 91.31 307 SER B C 1
ATOM 6341 O O . SER B 1 307 ? 20.672 30.766 14.086 1 91.31 307 SER B O 1
ATOM 6343 N N . GLU B 1 308 ? 22.688 30.609 15.109 1 89.25 308 GLU B N 1
ATOM 6344 C CA . GLU B 1 308 ? 22.812 32.062 15.266 1 89.25 308 GLU B CA 1
ATOM 6345 C C . GLU B 1 308 ? 22.875 32.75 13.906 1 89.25 308 GLU B C 1
ATOM 6347 O O . GLU B 1 308 ? 22.375 33.844 13.742 1 89.25 308 GLU B O 1
ATOM 6352 N N . ASP B 1 309 ? 23.438 32.031 12.992 1 93.38 309 ASP B N 1
ATOM 6353 C CA . ASP B 1 309 ? 23.75 32.75 11.742 1 93.38 309 ASP B CA 1
ATOM 6354 C C . ASP B 1 309 ? 22.906 32.188 10.594 1 93.38 309 ASP B C 1
ATOM 6356 O O . ASP B 1 309 ? 22.844 32.812 9.523 1 93.38 309 ASP B O 1
ATOM 6360 N N . LYS B 1 310 ? 22.281 31.062 10.844 1 95.62 310 LYS B N 1
ATOM 6361 C CA . LYS B 1 310 ? 21.609 30.438 9.719 1 95.62 310 LYS B CA 1
ATOM 6362 C C . LYS B 1 310 ? 20.344 29.719 10.18 1 95.62 310 LYS B C 1
ATOM 6364 O O . LYS B 1 310 ? 20.297 29.188 11.297 1 95.62 310 LYS B O 1
ATOM 6369 N N . VAL B 1 311 ? 19.359 29.734 9.32 1 97 311 VAL B N 1
ATOM 6370 C CA . VAL B 1 311 ? 18.141 28.969 9.57 1 97 311 VAL B CA 1
ATOM 6371 C C . VAL B 1 311 ? 17.594 28.422 8.258 1 97 311 VAL B C 1
ATOM 6373 O O . VAL B 1 311 ? 17.875 28.969 7.188 1 97 311 VAL B O 1
ATOM 6376 N N . THR B 1 312 ? 17 27.266 8.32 1 98.38 312 THR B N 1
ATOM 6377 C CA . THR B 1 312 ? 16.297 26.719 7.16 1 98.38 312 THR B CA 1
ATOM 6378 C C . THR B 1 312 ? 14.805 26.984 7.27 1 98.38 312 THR B C 1
ATOM 6380 O O . THR B 1 312 ? 14.18 26.672 8.289 1 98.38 312 THR B O 1
ATOM 6383 N N . LEU B 1 313 ? 14.234 27.594 6.242 1 98.69 313 LEU B N 1
ATOM 6384 C CA . LEU B 1 313 ? 12.805 27.844 6.141 1 98.69 313 LEU B CA 1
ATOM 6385 C C . LEU B 1 313 ? 12.141 26.828 5.207 1 98.69 313 LEU B C 1
ATOM 6387 O O . LEU B 1 313 ? 12.617 26.609 4.09 1 98.69 313 LEU B O 1
ATOM 6391 N N . THR B 1 314 ? 11.078 26.156 5.668 1 98.81 314 THR B N 1
ATOM 6392 C CA . THR B 1 314 ? 10.32 25.25 4.812 1 98.81 314 THR B CA 1
ATOM 6393 C C . THR B 1 314 ? 8.914 25.781 4.559 1 98.81 314 THR B C 1
ATOM 6395 O O . THR B 1 314 ? 8.344 26.469 5.41 1 98.81 314 THR B O 1
ATOM 6398 N N . ALA B 1 315 ? 8.367 25.453 3.357 1 98.81 315 ALA B N 1
ATOM 6399 C CA . ALA B 1 315 ? 7.023 25.922 3.004 1 98.81 315 ALA B CA 1
ATOM 6400 C C . ALA B 1 315 ? 6.414 25.062 1.907 1 98.81 315 ALA B C 1
ATOM 6402 O O . ALA B 1 315 ? 7.129 24.531 1.049 1 98.81 315 ALA B O 1
ATOM 6403 N N . HIS B 1 316 ? 5.16 24.844 2.047 1 98.88 316 HIS B N 1
ATOM 6404 C CA . HIS B 1 316 ? 4.387 24.484 0.866 1 98.88 316 HIS B CA 1
ATOM 6405 C C . HIS B 1 316 ? 4.172 25.688 -0.044 1 98.88 316 HIS B C 1
ATOM 6407 O O . HIS B 1 316 ? 3.41 26.594 0.291 1 98.88 316 HIS B O 1
ATOM 6413 N N . ASN B 1 317 ? 4.805 25.703 -1.159 1 98.81 317 ASN B N 1
ATOM 6414 C CA . ASN B 1 317 ? 4.781 26.844 -2.08 1 98.81 317 ASN B CA 1
ATOM 6415 C C . ASN B 1 317 ? 3.707 26.672 -3.148 1 98.81 317 ASN B C 1
ATOM 6417 O O . ASN B 1 317 ? 3.969 26.125 -4.219 1 98.81 317 ASN B O 1
ATOM 6421 N N . ASN B 1 318 ? 2.576 27.281 -2.828 1 98.62 318 ASN B N 1
ATOM 6422 C CA . ASN B 1 318 ? 1.484 27.156 -3.785 1 98.62 318 ASN B CA 1
ATOM 6423 C C . ASN B 1 318 ? 1.83 27.812 -5.121 1 98.62 318 ASN B C 1
ATOM 6425 O O . ASN B 1 318 ? 1.538 27.25 -6.184 1 98.62 318 ASN B O 1
ATOM 6429 N N . GLU B 1 319 ? 2.373 28.906 -5.09 1 97.31 319 GLU B N 1
ATOM 6430 C CA . GLU B 1 319 ? 2.736 29.703 -6.25 1 97.31 319 GLU B CA 1
ATOM 6431 C C . GLU B 1 319 ? 1.498 30.141 -7.031 1 97.31 319 GLU B C 1
ATOM 6433 O O . GLU B 1 319 ? 1.61 30.734 -8.109 1 97.31 319 GLU B O 1
ATOM 6438 N N . ASN B 1 320 ? 0.401 29.812 -6.613 1 97.62 320 ASN B N 1
ATOM 6439 C CA . ASN B 1 320 ? -0.882 30.109 -7.238 1 97.62 320 ASN B CA 1
ATOM 6440 C C . ASN B 1 320 ? -1.894 30.625 -6.215 1 97.62 320 ASN B C 1
ATOM 6442 O O . ASN B 1 320 ? -1.761 30.359 -5.02 1 97.62 320 ASN B O 1
ATOM 6446 N N . SER B 1 321 ? -2.828 31.359 -6.691 1 96.75 321 SER B N 1
ATOM 6447 C CA . SER B 1 321 ? -3.963 31.844 -5.906 1 96.75 321 SER B CA 1
ATOM 6448 C C . SER B 1 321 ? -5.223 31.938 -6.754 1 96.75 321 SER B C 1
ATOM 6450 O O . SER B 1 321 ? -5.176 31.75 -7.973 1 96.75 321 SER B O 1
ATOM 6452 N N . ASP B 1 322 ? -6.312 32.219 -6.133 1 93.5 322 ASP B N 1
ATOM 6453 C CA . ASP B 1 322 ? -7.605 32.281 -6.809 1 93.5 322 ASP B CA 1
ATOM 6454 C C . ASP B 1 322 ? -7.633 33.406 -7.844 1 93.5 322 ASP B C 1
ATOM 6456 O O . ASP B 1 322 ? -8.375 33.344 -8.82 1 93.5 322 ASP B O 1
ATOM 6460 N N . PHE B 1 323 ? -6.777 34.375 -7.672 1 94.31 323 PHE B N 1
ATOM 6461 C CA . PHE B 1 323 ? -6.801 35.562 -8.555 1 94.31 323 PHE B CA 1
ATOM 6462 C C . PHE B 1 323 ? -5.586 35.562 -9.477 1 94.31 323 PHE B C 1
ATOM 6464 O O . PHE B 1 323 ? -5.27 36.594 -10.086 1 94.31 323 PHE B O 1
ATOM 6471 N N . THR B 1 324 ? -4.887 34.469 -9.508 1 94.56 324 THR B N 1
ATOM 6472 C CA . THR B 1 324 ? -3.812 34.281 -10.477 1 94.56 324 THR B CA 1
ATOM 6473 C C . THR B 1 324 ? -4.262 33.375 -11.625 1 94.56 324 THR B C 1
ATOM 6475 O O . THR B 1 324 ? -5.379 32.875 -11.609 1 94.56 324 THR B O 1
ATOM 6478 N N . ASN B 1 325 ? -3.363 33.125 -12.672 1 92.69 325 ASN B N 1
ATOM 6479 C CA . ASN B 1 325 ? -3.709 32.281 -13.812 1 92.69 325 ASN B CA 1
ATOM 6480 C C . ASN B 1 325 ? -3.557 30.797 -13.477 1 92.69 325 ASN B C 1
ATOM 6482 O O . ASN B 1 325 ? -3.988 29.938 -14.242 1 92.69 325 ASN B O 1
ATOM 6486 N N . GLN B 1 326 ? -3.023 30.5 -12.367 1 91.62 326 GLN B N 1
ATOM 6487 C CA . GLN B 1 326 ? -2.91 29.125 -11.867 1 91.62 326 GLN B CA 1
ATOM 6488 C C . GLN B 1 326 ? -2.219 28.234 -12.883 1 91.62 326 GLN B C 1
ATOM 6490 O O . GLN B 1 326 ? -2.746 27.172 -13.242 1 91.62 326 GLN B O 1
ATOM 6495 N N . THR B 1 327 ? -1.046 28.531 -13.266 1 93 327 THR B N 1
ATOM 6496 C CA . THR B 1 327 ? -0.314 27.812 -14.297 1 93 327 THR B CA 1
ATOM 6497 C C . THR B 1 327 ? 1.01 27.281 -13.758 1 93 327 THR B C 1
ATOM 6499 O O . THR B 1 327 ? 1.725 26.562 -14.453 1 93 327 THR B O 1
ATOM 6502 N N . LYS B 1 328 ? 1.292 27.688 -12.578 1 96.19 328 LYS B N 1
ATOM 6503 C CA . LYS B 1 328 ? 2.6 27.312 -12.047 1 96.19 328 LYS B CA 1
ATOM 6504 C C . LYS B 1 328 ? 2.506 26.031 -11.211 1 96.19 328 LYS B C 1
ATOM 6506 O O . LYS B 1 328 ? 1.54 25.844 -10.469 1 96.19 328 LYS B O 1
ATOM 6511 N N . ALA B 1 329 ? 3.514 25.188 -11.328 1 97.5 329 ALA B N 1
ATOM 6512 C CA . ALA B 1 329 ? 3.564 23.984 -10.5 1 97.5 329 ALA B CA 1
ATOM 6513 C C . ALA B 1 329 ? 3.766 24.328 -9.031 1 97.5 329 ALA B C 1
ATOM 6515 O O . ALA B 1 329 ? 4.605 25.172 -8.695 1 97.5 329 ALA B O 1
ATOM 6516 N N . THR B 1 330 ? 2.949 23.75 -8.195 1 98.56 330 THR B N 1
ATOM 6517 C CA . THR B 1 330 ? 3.129 23.844 -6.75 1 98.56 330 THR B CA 1
ATOM 6518 C C . THR B 1 330 ? 4.316 23 -6.293 1 98.56 330 THR B C 1
ATOM 6520 O O . THR B 1 330 ? 4.527 21.891 -6.801 1 98.56 330 THR B O 1
ATOM 6523 N N . THR B 1 331 ? 5.105 23.531 -5.309 1 98.69 331 THR B N 1
ATOM 6524 C CA . THR B 1 331 ? 6.324 22.844 -4.891 1 98.69 331 THR B CA 1
ATOM 6525 C C . THR B 1 331 ? 6.453 22.859 -3.369 1 98.69 331 THR B C 1
ATOM 6527 O O . THR B 1 331 ? 5.785 23.625 -2.689 1 98.69 331 THR B O 1
ATOM 6530 N N . GLY B 1 332 ? 7.184 21.859 -2.818 1 98.75 332 GLY B N 1
ATOM 6531 C CA . GLY B 1 332 ? 7.758 21.969 -1.486 1 98.75 332 GLY B CA 1
ATOM 6532 C C . GLY B 1 332 ? 9.117 22.641 -1.479 1 98.75 332 GLY B C 1
ATOM 6533 O O . GLY B 1 332 ? 10.016 22.25 -2.232 1 98.75 332 GLY B O 1
ATOM 6534 N N . LEU B 1 333 ? 9.25 23.672 -0.582 1 98.56 333 LEU B N 1
ATOM 6535 C CA . LEU B 1 333 ? 10.469 24.469 -0.618 1 98.56 333 LEU B CA 1
ATOM 6536 C C . LEU B 1 333 ? 11.18 24.438 0.731 1 98.56 333 LEU B C 1
ATOM 6538 O O . LEU B 1 333 ? 10.539 24.547 1.779 1 98.56 333 LEU B O 1
ATOM 6542 N N . ALA B 1 334 ? 12.469 24.234 0.635 1 98.69 334 ALA B N 1
ATOM 6543 C CA . ALA B 1 334 ? 13.367 24.5 1.753 1 98.69 334 ALA B CA 1
ATOM 6544 C C . ALA B 1 334 ? 14.43 25.516 1.362 1 98.69 334 ALA B C 1
ATOM 6546 O O . ALA B 1 334 ? 15.156 25.328 0.381 1 98.69 334 ALA B O 1
ATOM 6547 N N . LEU B 1 335 ? 14.516 26.609 2.158 1 98.75 335 LEU B N 1
ATOM 6548 C CA . LEU B 1 335 ? 15.445 27.703 1.909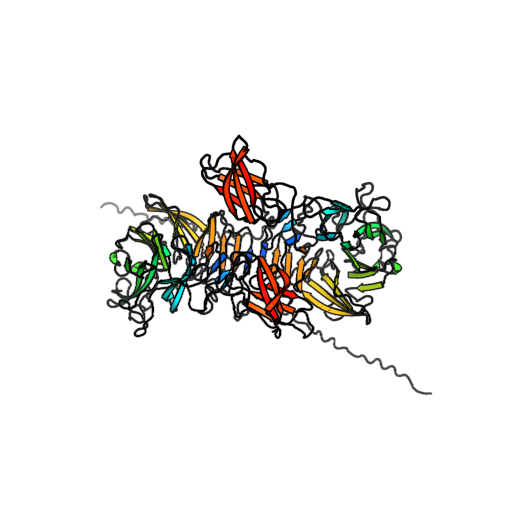 1 98.75 335 LEU B CA 1
ATOM 6549 C C . LEU B 1 335 ? 16.391 27.906 3.088 1 98.75 335 LEU B C 1
ATOM 6551 O O . LEU B 1 335 ? 15.969 27.891 4.242 1 98.75 335 LEU B O 1
ATOM 6555 N N . ASP B 1 336 ? 17.609 28.078 2.719 1 98.56 336 ASP B N 1
ATOM 6556 C CA . ASP B 1 336 ? 18.562 28.469 3.754 1 98.56 336 ASP B CA 1
ATOM 6557 C C . ASP B 1 336 ? 18.688 29.984 3.826 1 98.56 336 ASP B C 1
ATOM 6559 O O . ASP B 1 336 ? 18.969 30.641 2.82 1 98.56 336 ASP B O 1
ATOM 6563 N N . LEU B 1 337 ? 18.469 30.516 4.973 1 98.5 337 LEU B N 1
ATOM 6564 C CA . LEU B 1 337 ? 18.609 31.953 5.223 1 98.5 337 LEU B CA 1
ATOM 6565 C C . LEU B 1 337 ? 19.891 32.25 5.984 1 98.5 337 LEU B C 1
ATOM 6567 O O . LEU B 1 337 ? 20.062 31.781 7.113 1 98.5 337 LEU B O 1
ATOM 6571 N N . ASP B 1 338 ? 20.75 32.938 5.402 1 98.19 338 ASP B N 1
ATOM 6572 C CA . ASP B 1 338 ? 21.891 33.531 6.086 1 98.19 338 ASP B CA 1
ATOM 6573 C C . ASP B 1 338 ? 21.5 34.812 6.82 1 98.19 338 ASP B C 1
ATOM 6575 O O . ASP B 1 338 ? 21.344 35.875 6.195 1 98.19 338 ASP B O 1
ATOM 6579 N N . LEU B 1 339 ? 21.469 34.75 8.07 1 96.62 339 LEU B N 1
ATOM 6580 C CA . LEU B 1 339 ? 20.938 35.844 8.852 1 96.62 339 LEU B CA 1
ATOM 6581 C C . LEU B 1 339 ? 21.969 36.938 9.023 1 96.62 339 LEU B C 1
ATOM 6583 O O . LEU B 1 339 ? 21.625 38.094 9.312 1 96.62 339 LEU B O 1
ATOM 6587 N N . GLN B 1 340 ? 23.172 36.656 8.875 1 96.19 340 GLN B N 1
ATOM 6588 C CA . GLN B 1 340 ? 24.25 37.625 8.984 1 96.19 340 GLN B CA 1
ATOM 6589 C C . GLN B 1 340 ? 24.406 38.438 7.695 1 96.19 340 GLN B C 1
ATOM 6591 O O . GLN B 1 340 ? 24.406 39.656 7.727 1 96.19 340 GLN B O 1
ATOM 6596 N N . ASN B 1 341 ? 24.438 37.719 6.621 1 97.38 341 ASN B N 1
ATOM 6597 C CA . ASN B 1 341 ? 24.656 38.375 5.336 1 97.38 341 ASN B CA 1
ATOM 6598 C C . ASN B 1 341 ? 23.344 38.656 4.617 1 97.38 341 ASN B C 1
ATOM 6600 O O . ASN B 1 341 ? 23.328 39.312 3.562 1 97.38 341 ASN B O 1
ATOM 6604 N N . LYS B 1 342 ? 22.25 38.156 5.148 1 97.88 342 LYS B N 1
ATOM 6605 C CA . LYS B 1 342 ? 20.906 38.375 4.633 1 97.88 342 LYS B CA 1
ATOM 6606 C C . LYS B 1 342 ? 20.766 37.875 3.205 1 97.88 342 LYS B C 1
ATOM 6608 O O . LYS B 1 342 ? 20.328 38.594 2.312 1 97.88 342 LYS B O 1
ATOM 6613 N N . LYS B 1 343 ? 21.125 36.625 3.076 1 98.5 343 LYS B N 1
ATOM 6614 C CA . LYS B 1 343 ? 21.031 35.938 1.786 1 98.5 343 LYS B CA 1
ATOM 6615 C C . LYS B 1 343 ? 20.172 34.688 1.89 1 98.5 343 LYS B C 1
ATOM 6617 O O . LYS B 1 343 ? 20.203 34 2.908 1 98.5 343 LYS B O 1
ATOM 6622 N N . VAL B 1 344 ? 19.438 34.5 0.843 1 98.69 344 VAL B N 1
ATOM 6623 C CA . VAL B 1 344 ? 18.609 33.312 0.759 1 98.69 344 VAL B CA 1
ATOM 6624 C C . VAL B 1 344 ? 19.141 32.375 -0.324 1 98.69 344 VAL B C 1
ATOM 6626 O O . VAL B 1 344 ? 19.453 32.812 -1.432 1 98.69 344 VAL B O 1
ATOM 6629 N N . SER B 1 345 ? 19.312 31.078 -0.011 1 98.62 345 SER B N 1
ATOM 6630 C CA . SER B 1 345 ? 19.703 30.078 -1 1 98.62 345 SER B CA 1
ATOM 6631 C C . SER B 1 345 ? 18.75 28.875 -0.977 1 98.62 345 SER B C 1
ATOM 6633 O O . SER B 1 345 ? 18.125 28.594 0.046 1 98.62 345 SER B O 1
ATOM 6635 N N . LEU B 1 346 ? 18.703 28.25 -2.139 1 98.44 346 LEU B N 1
ATOM 6636 C CA . LEU B 1 346 ? 17.828 27.078 -2.262 1 98.44 346 LEU B CA 1
ATOM 6637 C C . LEU B 1 346 ? 18.484 25.844 -1.646 1 98.44 346 LEU B C 1
ATOM 6639 O O . LEU B 1 346 ? 19.609 25.5 -1.983 1 98.44 346 LEU B O 1
ATOM 6643 N N . LYS B 1 347 ? 17.781 25.266 -0.735 1 97.81 347 LYS B N 1
ATOM 6644 C CA . LYS B 1 347 ? 18.234 24 -0.186 1 97.81 347 LYS B CA 1
ATOM 6645 C C . LYS B 1 347 ? 17.578 22.812 -0.888 1 97.81 347 LYS B C 1
ATOM 6647 O O . LYS B 1 347 ? 18.234 21.844 -1.238 1 97.81 347 LYS B O 1
ATOM 6652 N N . ARG B 1 348 ? 16.266 22.875 -0.955 1 97.06 348 ARG B N 1
ATOM 6653 C CA . ARG B 1 348 ? 15.516 21.797 -1.58 1 97.06 348 ARG B CA 1
ATOM 6654 C C . ARG B 1 348 ? 14.25 22.328 -2.26 1 97.06 348 ARG B C 1
ATOM 6656 O O . ARG B 1 348 ? 13.594 23.234 -1.741 1 97.06 348 ARG B O 1
ATOM 6663 N N . LYS B 1 349 ? 13.938 21.812 -3.455 1 97.88 349 LYS B N 1
ATOM 6664 C CA . LYS B 1 349 ? 12.68 22.062 -4.164 1 97.88 349 LYS B CA 1
ATOM 6665 C C . LYS B 1 349 ? 12.086 20.75 -4.68 1 97.88 349 LYS B C 1
ATOM 6667 O O . LYS B 1 349 ? 12.734 20.016 -5.426 1 97.88 349 LYS B O 1
ATOM 6672 N N . LEU B 1 350 ? 10.859 20.438 -4.23 1 98.69 350 LEU B N 1
ATOM 6673 C CA . LEU B 1 350 ? 10.258 19.156 -4.523 1 98.69 350 LEU B CA 1
ATOM 6674 C C . LEU B 1 350 ? 8.945 19.328 -5.277 1 98.69 350 LEU B C 1
ATOM 6676 O O . LEU B 1 350 ? 8.125 20.172 -4.926 1 98.69 350 LEU B O 1
ATOM 6680 N N . TRP B 1 351 ? 8.742 18.594 -6.324 1 97.5 351 TRP B N 1
ATOM 6681 C CA . TRP B 1 351 ? 7.461 18.469 -7.02 1 97.5 351 TRP B CA 1
ATOM 6682 C C . TRP B 1 351 ? 7.418 17.203 -7.867 1 97.5 351 TRP B C 1
ATOM 6684 O O . TRP B 1 351 ? 8.453 16.609 -8.156 1 97.5 351 TRP B O 1
ATOM 6694 N N . ASN B 1 352 ? 6.234 16.766 -8.102 1 96.19 352 ASN B N 1
ATOM 6695 C CA . ASN B 1 352 ? 6.035 15.648 -9 1 96.19 352 ASN B CA 1
ATOM 6696 C C . ASN B 1 352 ? 6.117 16.078 -10.469 1 96.19 352 ASN B C 1
ATOM 6698 O O . ASN B 1 352 ? 5.141 16.594 -11.023 1 96.19 352 ASN B O 1
ATOM 6702 N N . ALA B 1 353 ? 7.164 15.781 -11.117 1 91.88 353 ALA B N 1
ATOM 6703 C CA . ALA B 1 353 ? 7.387 16.234 -12.484 1 91.88 353 ALA B CA 1
ATOM 6704 C C . ALA B 1 353 ? 6.496 15.484 -13.469 1 91.88 353 ALA B C 1
ATOM 6706 O O . ALA B 1 353 ? 6.125 16.016 -14.516 1 91.88 353 ALA B O 1
ATOM 6707 N N . GLN B 1 354 ? 6.152 14.234 -13.133 1 86.75 354 GLN B N 1
ATOM 6708 C CA . GLN B 1 354 ? 5.328 13.422 -14.016 1 86.75 354 GLN B CA 1
ATOM 6709 C C . GLN B 1 354 ? 3.861 13.836 -13.945 1 86.75 354 GLN B C 1
ATOM 6711 O O . GLN B 1 354 ? 3.141 13.766 -14.945 1 86.75 354 GLN B O 1
ATOM 6716 N N . ARG B 1 355 ? 3.48 14.258 -12.797 1 93 355 ARG B N 1
ATOM 6717 C CA . ARG B 1 355 ? 2.111 14.695 -12.555 1 93 355 ARG B CA 1
ATOM 6718 C C . ARG B 1 355 ? 2.086 15.961 -11.703 1 93 355 ARG B C 1
ATOM 6720 O O . ARG B 1 355 ? 1.606 15.938 -10.57 1 93 355 ARG B O 1
ATOM 6727 N N . PRO B 1 356 ? 2.449 17.031 -12.258 1 95.38 356 PRO B N 1
ATOM 6728 C CA . PRO B 1 356 ? 2.533 18.25 -11.461 1 95.38 356 PRO B CA 1
ATOM 6729 C C . PRO B 1 356 ? 1.178 18.703 -10.914 1 95.38 356 PRO B C 1
ATOM 6731 O O . PRO B 1 356 ? 0.163 18.594 -11.602 1 95.38 356 PRO B O 1
ATOM 6734 N N . VAL B 1 357 ? 1.224 19.109 -9.711 1 97.5 357 VAL B N 1
ATOM 6735 C CA . VAL B 1 357 ? 0.027 19.625 -9.055 1 97.5 357 VAL B CA 1
ATOM 6736 C C . VAL B 1 357 ? 0.021 21.156 -9.117 1 97.5 357 VAL B C 1
ATOM 6738 O O . VAL B 1 357 ? 1.062 21.797 -8.938 1 97.5 357 VAL B O 1
ATOM 6741 N N . VAL B 1 358 ? -1.116 21.703 -9.398 1 98 358 VAL B N 1
ATOM 6742 C CA . VAL B 1 358 ? -1.355 23.125 -9.312 1 98 358 VAL B CA 1
ATOM 6743 C C . VAL B 1 358 ? -2.398 23.422 -8.234 1 98 358 VAL B C 1
ATOM 6745 O O . VAL B 1 358 ? -3.6 23.25 -8.461 1 98 358 VAL B O 1
ATOM 6748 N N . SER B 1 359 ? -1.916 23.844 -7.105 1 98.06 359 SER B N 1
ATOM 6749 C CA . SER B 1 359 ? -2.785 24.094 -5.957 1 98.06 359 SER B CA 1
ATOM 6750 C C . SER B 1 359 ? -2.881 25.578 -5.641 1 98.06 359 SER B C 1
ATOM 6752 O O . SER B 1 359 ? -1.871 26.219 -5.359 1 98.06 359 SER B O 1
ATOM 6754 N N . ARG B 1 360 ? -4.047 26.078 -5.547 1 97.06 360 ARG B N 1
ATOM 6755 C CA . ARG B 1 360 ? -4.238 27.516 -5.344 1 97.06 360 ARG B CA 1
ATOM 6756 C C . ARG B 1 360 ? -4.293 27.859 -3.855 1 97.06 360 ARG B C 1
ATOM 6758 O O . ARG B 1 360 ? -4.23 29.031 -3.479 1 97.06 360 ARG B O 1
ATOM 6765 N N . ALA B 1 361 ? -4.488 26.812 -3.07 1 96.44 361 ALA B N 1
ATOM 6766 C CA . ALA B 1 361 ? -4.676 27.125 -1.656 1 96.44 361 ALA B CA 1
ATOM 6767 C C . ALA B 1 361 ? -4.438 25.906 -0.782 1 96.44 361 ALA B C 1
ATOM 6769 O O . ALA B 1 361 ? -4.5 24.766 -1.263 1 96.44 361 ALA B O 1
ATOM 6770 N N . GLN B 1 362 ? -4.207 26.203 0.533 1 96.81 362 GLN B N 1
ATOM 6771 C CA . GLN B 1 362 ? -3.979 25.172 1.54 1 96.81 362 GLN B CA 1
ATOM 6772 C C . GLN B 1 362 ? -2.725 24.359 1.226 1 96.81 362 GLN B C 1
ATOM 6774 O O . GLN B 1 362 ? -1.964 24.719 0.32 1 96.81 362 GLN B O 1
ATOM 6779 N N . GLY B 1 363 ? -2.426 23.453 2.162 1 98.25 363 GLY B N 1
ATOM 6780 C CA . GLY B 1 363 ? -1.267 22.609 1.952 1 98.25 363 GLY B CA 1
ATOM 6781 C C . GLY B 1 363 ? -0.313 22.594 3.131 1 98.25 363 GLY B C 1
ATOM 6782 O O . GLY B 1 363 ? -0.38 23.469 3.998 1 98.25 363 GLY B O 1
ATOM 6783 N N . SER B 1 364 ? 0.571 21.562 3.061 1 98.62 364 SER B N 1
ATOM 6784 C CA . SER B 1 364 ? 1.52 21.406 4.156 1 98.62 364 SER B CA 1
ATOM 6785 C C . SER B 1 364 ? 2.838 20.812 3.662 1 98.62 364 SER B C 1
ATOM 6787 O O . SER B 1 364 ? 2.883 20.188 2.604 1 98.62 364 SER B O 1
ATOM 6789 N N . TYR B 1 365 ? 3.842 21.172 4.359 1 98.69 365 TYR B N 1
ATOM 6790 C CA . TYR B 1 365 ? 5.203 20.656 4.246 1 98.69 365 TYR B CA 1
ATOM 6791 C C . TYR B 1 365 ? 5.691 20.109 5.578 1 98.69 365 TYR B C 1
ATOM 6793 O O . TYR B 1 365 ? 5.816 20.844 6.559 1 98.69 365 TYR B O 1
ATOM 6801 N N . GLN B 1 366 ? 5.996 18.797 5.613 1 98.5 366 GLN B N 1
ATOM 6802 C CA . GLN B 1 366 ? 6.508 18.203 6.844 1 98.5 366 GLN B CA 1
ATOM 6803 C C . GLN B 1 366 ? 7.832 17.484 6.598 1 98.5 366 GLN B C 1
ATOM 6805 O O . GLN B 1 366 ? 7.898 16.547 5.797 1 98.5 366 GLN B O 1
ATOM 6810 N N . SER B 1 367 ? 8.836 17.938 7.289 1 98.12 367 SER B N 1
ATOM 6811 C CA . SER B 1 367 ? 10.078 17.172 7.336 1 98.12 367 SER B CA 1
ATOM 6812 C C . SER B 1 367 ? 9.945 15.969 8.258 1 98.12 367 SER B C 1
ATOM 6814 O O . SER B 1 367 ? 9.578 16.109 9.43 1 98.12 367 SER B O 1
ATOM 6816 N N . LEU B 1 368 ? 10.234 14.836 7.715 1 96.94 368 LEU B N 1
ATOM 6817 C CA . LEU B 1 368 ? 10.125 13.617 8.508 1 96.94 368 LEU B CA 1
ATOM 6818 C C . LEU B 1 368 ? 11.484 13.195 9.047 1 96.94 368 LEU B C 1
ATOM 6820 O O . LEU B 1 368 ? 12.523 13.633 8.547 1 96.94 368 LEU B O 1
ATOM 6824 N N . GLY B 1 369 ? 11.508 12.344 10.039 1 90 369 GLY B N 1
ATOM 6825 C CA . GLY B 1 369 ? 12.711 11.977 10.773 1 90 369 GLY B CA 1
ATOM 6826 C C . GLY B 1 369 ? 13.727 11.234 9.93 1 90 369 GLY B C 1
ATOM 6827 O O . GLY B 1 369 ? 14.93 11.297 10.195 1 90 369 GLY B O 1
ATOM 6828 N N . ASN B 1 370 ? 13.305 10.594 8.898 1 88.25 370 ASN B N 1
ATOM 6829 C CA . ASN B 1 370 ? 14.203 9.812 8.062 1 88.25 370 ASN B CA 1
ATOM 6830 C C . ASN B 1 370 ? 14.727 10.625 6.883 1 88.25 370 ASN B C 1
ATOM 6832 O O . ASN B 1 370 ? 15.289 10.07 5.934 1 88.25 370 ASN B O 1
ATOM 6836 N N . GLY B 1 371 ? 14.453 11.906 6.883 1 92.88 371 GLY B N 1
ATOM 6837 C CA . GLY B 1 371 ? 14.898 12.781 5.812 1 92.88 371 GLY B CA 1
ATOM 6838 C C . GLY B 1 371 ? 13.875 12.938 4.703 1 92.88 371 GLY B C 1
ATOM 6839 O O . GLY B 1 371 ? 14.078 13.711 3.768 1 92.88 371 GLY B O 1
ATOM 6840 N N . HIS B 1 372 ? 12.773 12.227 4.809 1 97.5 372 HIS B N 1
ATOM 6841 C CA . HIS B 1 372 ? 11.703 12.367 3.826 1 97.5 372 HIS B CA 1
ATOM 6842 C C . HIS B 1 372 ? 10.938 13.672 4.035 1 97.5 372 HIS B C 1
ATOM 6844 O O . HIS B 1 372 ? 11.133 14.359 5.039 1 97.5 372 HIS B O 1
ATOM 6850 N N . VAL B 1 373 ? 10.188 14.023 3.014 1 98.75 373 VAL B N 1
ATOM 6851 C CA . VAL B 1 373 ? 9.266 15.148 3.102 1 98.75 373 VAL B CA 1
ATOM 6852 C C . VAL B 1 373 ? 7.863 14.703 2.699 1 98.75 373 VAL B C 1
ATOM 6854 O O . VAL B 1 373 ? 7.688 14.039 1.678 1 98.75 373 VAL B O 1
ATOM 6857 N N . LEU B 1 374 ? 6.918 14.961 3.559 1 98.81 374 LEU B N 1
ATOM 6858 C CA . LEU B 1 374 ? 5.512 14.766 3.215 1 98.81 374 LEU B CA 1
ATOM 6859 C C . LEU B 1 374 ? 4.887 16.078 2.744 1 98.81 374 LEU B C 1
ATOM 6861 O O . LEU B 1 374 ? 4.902 17.078 3.467 1 98.81 374 LEU B O 1
ATOM 6865 N N . LEU B 1 375 ? 4.324 16.078 1.517 1 98.81 375 LEU B N 1
ATOM 6866 C CA . LEU B 1 375 ? 3.592 17.219 0.974 1 98.81 375 LEU B CA 1
ATOM 6867 C C . LEU B 1 375 ? 2.111 16.891 0.822 1 98.81 375 LEU B C 1
ATOM 6869 O O . LEU B 1 375 ? 1.756 15.805 0.349 1 98.81 375 LEU B O 1
ATOM 6873 N N . SER B 1 376 ? 1.329 17.734 1.329 1 98.5 376 SER B N 1
ATOM 6874 C CA . SER B 1 376 ? -0.099 17.734 1.03 1 98.5 376 SER B CA 1
ATOM 6875 C C . SER B 1 376 ? -0.502 18.984 0.252 1 98.5 376 SER B C 1
ATOM 6877 O O . SER B 1 376 ? -0.077 20.094 0.582 1 98.5 376 SER B O 1
ATOM 6879 N N . HIS B 1 377 ? -1.422 18.828 -0.705 1 98.38 377 HIS B N 1
ATOM 6880 C CA . HIS B 1 377 ? -1.602 19.922 -1.653 1 98.38 377 HIS B CA 1
ATOM 6881 C C . HIS B 1 377 ? -2.945 20.609 -1.449 1 98.38 377 HIS B C 1
ATOM 6883 O O . HIS B 1 377 ? -3.465 21.25 -2.365 1 98.38 377 HIS B O 1
ATOM 6889 N N . GLY B 1 378 ? -3.504 20.438 -0.302 1 96.88 378 GLY B N 1
ATOM 6890 C CA . GLY B 1 378 ? -4.617 21.25 0.15 1 96.88 378 GLY B CA 1
ATOM 6891 C C . GLY B 1 378 ? -5.875 21.062 -0.68 1 96.88 378 GLY B C 1
ATOM 6892 O O . GLY B 1 378 ? -6.465 19.984 -0.683 1 96.88 378 GLY B O 1
ATOM 6893 N N . VAL B 1 379 ? -6.164 22.078 -1.577 1 95.69 379 VAL B N 1
ATOM 6894 C CA . VAL B 1 379 ? -7.402 22.078 -2.35 1 95.69 379 VAL B CA 1
ATOM 6895 C C . VAL B 1 379 ? -7.336 21.016 -3.434 1 95.69 379 VAL B C 1
ATOM 6897 O O . VAL B 1 379 ? -8.352 20.672 -4.047 1 95.69 379 VAL B O 1
ATOM 6900 N N . ILE B 1 380 ? -6.184 20.562 -3.697 1 97.06 380 ILE B N 1
ATOM 6901 C CA . ILE B 1 380 ? -6 19.359 -4.508 1 97.06 380 ILE B CA 1
ATOM 6902 C C . ILE B 1 380 ? -5.77 18.156 -3.604 1 97.06 380 ILE B C 1
ATOM 6904 O O . ILE B 1 380 ? -4.828 18.141 -2.807 1 97.06 380 ILE B O 1
ATOM 6908 N N . PRO B 1 381 ? -6.664 17.141 -3.688 1 97.06 381 PRO B N 1
ATOM 6909 C CA . PRO B 1 381 ? -6.656 16.062 -2.699 1 97.06 381 PRO B CA 1
ATOM 6910 C C . PRO B 1 381 ? -5.551 15.039 -2.949 1 97.06 381 PRO B C 1
ATOM 6912 O O . PRO B 1 381 ? -5.824 13.836 -3.059 1 97.06 381 PRO B O 1
ATOM 6915 N N . VAL B 1 382 ? -4.301 15.523 -2.916 1 98 382 VAL B N 1
ATOM 6916 C CA . VAL B 1 382 ? -3.115 14.719 -3.193 1 98 382 VAL B CA 1
ATOM 6917 C C . VAL B 1 382 ? -2.125 14.844 -2.035 1 98 382 VAL B C 1
ATOM 6919 O O . VAL B 1 382 ? -1.914 15.93 -1.501 1 98 382 VAL B O 1
ATOM 6922 N N . ILE B 1 383 ? -1.564 13.711 -1.638 1 98.25 383 ILE B N 1
ATOM 6923 C CA . ILE B 1 383 ? -0.52 13.602 -0.624 1 98.25 383 ILE B CA 1
ATOM 6924 C C . ILE B 1 383 ? 0.686 12.867 -1.199 1 98.25 383 ILE B C 1
ATOM 6926 O O . ILE B 1 383 ? 0.545 11.773 -1.759 1 98.25 383 ILE B O 1
ATOM 6930 N N . GLU B 1 384 ? 1.863 13.469 -1.057 1 98.5 384 GLU B N 1
ATOM 6931 C CA . GLU B 1 384 ? 3.07 12.883 -1.637 1 98.5 384 GLU B CA 1
ATOM 6932 C C . GLU B 1 384 ? 4.195 12.812 -0.609 1 98.5 384 GLU B C 1
ATOM 6934 O O . GLU B 1 384 ? 4.402 13.75 0.162 1 98.5 384 GLU B O 1
ATOM 6939 N N . GLU B 1 385 ? 4.828 11.695 -0.59 1 98.38 385 GLU B N 1
ATOM 6940 C CA . GLU B 1 385 ? 6.047 11.578 0.206 1 98.38 385 GLU B CA 1
ATOM 6941 C C . GLU B 1 385 ? 7.277 11.422 -0.685 1 98.38 385 GLU B C 1
ATOM 6943 O O . GLU B 1 385 ? 7.273 10.625 -1.622 1 98.38 385 GLU B O 1
ATOM 6948 N N . TYR B 1 386 ? 8.25 12.266 -0.404 1 98.25 386 TYR B N 1
ATOM 6949 C CA . TYR B 1 386 ? 9.523 12.258 -1.11 1 98.25 386 TYR B CA 1
ATOM 6950 C C . TYR B 1 386 ? 10.641 11.727 -0.214 1 98.25 386 TYR B C 1
ATOM 6952 O O . TYR B 1 386 ? 10.695 12.055 0.975 1 98.25 386 TYR B O 1
ATOM 6960 N N . ASP B 1 387 ? 11.555 10.938 -0.782 1 95.25 387 ASP B N 1
ATOM 6961 C CA . ASP B 1 387 ? 12.656 10.445 0.031 1 95.25 387 ASP B CA 1
ATOM 6962 C C . ASP B 1 387 ? 13.758 11.492 0.164 1 95.25 387 ASP B C 1
ATOM 6964 O O . ASP B 1 387 ? 13.578 12.641 -0.245 1 95.25 387 ASP B O 1
ATOM 6968 N N . GLU B 1 388 ? 14.859 11.156 0.82 1 92.94 388 GLU B N 1
ATOM 6969 C CA . GLU B 1 388 ? 15.922 12.102 1.158 1 92.94 388 GLU B CA 1
ATOM 6970 C C . GLU B 1 388 ? 16.625 12.602 -0.094 1 92.94 388 GLU B C 1
ATOM 6972 O O . GLU B 1 388 ? 17.328 13.609 -0.052 1 92.94 388 GLU B O 1
ATOM 6977 N N . HIS B 1 389 ? 16.344 11.914 -1.281 1 91 389 HIS B N 1
ATOM 6978 C CA . HIS B 1 389 ? 16.984 12.305 -2.533 1 91 389 HIS B CA 1
ATOM 6979 C C . HIS B 1 389 ? 16 13.008 -3.457 1 91 389 HIS B C 1
ATOM 6981 O O . HIS B 1 389 ? 16.359 13.422 -4.562 1 91 389 HIS B O 1
ATOM 6987 N N . GLY B 1 390 ? 14.766 13.117 -3.035 1 95.06 390 GLY B N 1
ATOM 6988 C CA . GLY B 1 390 ? 13.781 13.875 -3.789 1 95.06 390 GLY B CA 1
ATOM 6989 C C . GLY B 1 390 ? 12.906 13.016 -4.68 1 95.06 390 GLY B C 1
ATOM 6990 O O . GLY B 1 390 ? 12.086 13.531 -5.438 1 95.06 390 GLY B O 1
ATOM 6991 N N . ALA B 1 391 ? 13.062 11.719 -4.555 1 92.56 391 ALA B N 1
ATOM 6992 C CA . ALA B 1 391 ? 12.203 10.82 -5.328 1 92.56 391 ALA B CA 1
ATOM 6993 C C . ALA B 1 391 ? 10.867 10.609 -4.637 1 92.56 391 ALA B C 1
ATOM 6995 O O . ALA B 1 391 ? 10.805 10.484 -3.41 1 92.56 391 ALA B O 1
ATOM 6996 N N . ILE B 1 392 ? 9.82 10.5 -5.441 1 95.12 392 ILE B N 1
ATOM 6997 C CA . ILE B 1 392 ? 8.5 10.242 -4.887 1 95.12 392 ILE B CA 1
ATOM 6998 C C . ILE B 1 392 ? 8.383 8.773 -4.488 1 95.12 392 ILE B C 1
ATOM 7000 O O . ILE B 1 392 ? 8.516 7.879 -5.328 1 95.12 392 ILE B O 1
ATOM 7004 N N . VAL B 1 393 ? 8.078 8.516 -3.234 1 95.19 393 VAL B N 1
ATOM 7005 C CA . VAL B 1 393 ? 7.988 7.137 -2.775 1 95.19 393 VAL B CA 1
ATOM 7006 C C . VAL B 1 393 ? 6.535 6.781 -2.471 1 95.19 393 VAL B C 1
ATOM 7008 O O . VAL B 1 393 ? 6.195 5.605 -2.324 1 95.19 393 VAL B O 1
ATOM 7011 N N . MET B 1 394 ? 5.676 7.77 -2.414 1 95.88 394 MET B N 1
ATOM 7012 C CA . MET B 1 394 ? 4.242 7.551 -2.246 1 95.88 394 MET B CA 1
ATOM 7013 C C . MET B 1 394 ? 3.441 8.695 -2.863 1 95.88 394 MET B C 1
ATOM 7015 O O . MET B 1 394 ? 3.82 9.859 -2.734 1 95.88 394 MET B O 1
ATOM 7019 N N . ASP B 1 395 ? 2.43 8.344 -3.541 1 94.69 395 ASP B N 1
ATOM 7020 C CA . ASP B 1 395 ? 1.425 9.25 -4.082 1 94.69 395 ASP B CA 1
ATOM 7021 C C . ASP B 1 395 ? 0.015 8.789 -3.723 1 94.69 395 ASP B C 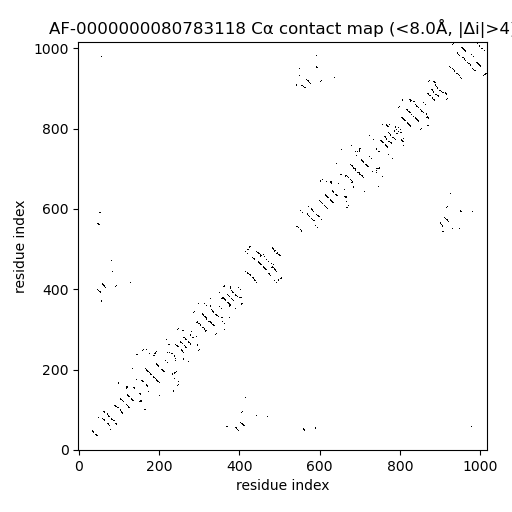1
ATOM 7023 O O . ASP B 1 395 ? -0.422 7.719 -4.152 1 94.69 395 ASP B O 1
ATOM 7027 N N . ALA B 1 396 ? -0.667 9.609 -2.951 1 96.31 396 ALA B N 1
ATOM 7028 C CA . ALA B 1 396 ? -2.004 9.227 -2.502 1 96.31 396 ALA B CA 1
ATOM 7029 C C . ALA B 1 396 ? -3.037 10.273 -2.904 1 96.31 396 ALA B C 1
ATOM 7031 O O . ALA B 1 396 ? -2.703 11.453 -3.08 1 96.31 396 ALA B O 1
ATOM 7032 N N . ARG B 1 397 ? -4.289 9.828 -3.061 1 95.06 397 ARG B N 1
ATOM 7033 C CA . ARG B 1 397 ? -5.398 10.703 -3.436 1 95.06 397 ARG B CA 1
ATOM 7034 C C . ARG B 1 397 ? -6.688 10.273 -2.744 1 95.06 397 ARG B C 1
ATOM 7036 O O . ARG B 1 397 ? -6.965 9.078 -2.621 1 95.06 397 ARG B O 1
ATOM 7043 N N . PHE B 1 398 ? -7.523 11.281 -2.387 1 95.5 398 PHE B N 1
ATOM 7044 C CA . PHE B 1 398 ? -8.742 10.922 -1.668 1 95.5 398 PHE B CA 1
ATOM 7045 C C . PHE B 1 398 ? -9.945 11.656 -2.24 1 95.5 398 PHE B C 1
ATOM 7047 O O . PHE B 1 398 ? -10.992 11.742 -1.596 1 95.5 398 PHE B O 1
ATOM 7054 N N . GLY B 1 399 ? -9.805 12.195 -3.43 1 93.56 399 GLY B N 1
ATOM 7055 C CA . GLY B 1 399 ? -10.883 12.93 -4.074 1 93.56 399 GLY B CA 1
ATOM 7056 C C . GLY B 1 399 ? -10.492 13.508 -5.422 1 93.56 399 GLY B C 1
ATOM 7057 O O . GLY B 1 399 ? -9.359 13.312 -5.879 1 93.56 399 GLY B O 1
ATOM 7058 N N . TYR B 1 400 ? -11.445 14.117 -6.039 1 90.81 400 TYR B N 1
ATOM 7059 C CA . TYR B 1 400 ? -11.195 14.797 -7.301 1 90.81 400 TYR B CA 1
ATOM 7060 C C . TYR B 1 400 ? -10.719 16.234 -7.062 1 90.81 400 TYR B C 1
ATOM 7062 O O . TYR B 1 400 ? -11.062 16.844 -6.051 1 90.81 400 TYR B O 1
ATOM 7070 N N . ASP B 1 401 ? -9.977 16.734 -8.008 1 89.38 401 ASP B N 1
ATOM 7071 C CA . ASP B 1 401 ? -9.438 18.094 -7.922 1 89.38 401 ASP B CA 1
ATOM 7072 C C . ASP B 1 401 ? -10.562 19.109 -7.711 1 89.38 401 ASP B C 1
ATOM 7074 O O . ASP B 1 401 ? -11.57 19.094 -8.414 1 89.38 401 ASP B O 1
ATOM 7078 N N . ASN B 1 402 ? -10.383 19.906 -6.738 1 86.44 402 ASN B N 1
ATOM 7079 C CA . ASN B 1 402 ? -11.25 21.047 -6.438 1 86.44 402 ASN B CA 1
ATOM 7080 C C . ASN B 1 402 ? -12.625 20.578 -5.957 1 86.44 402 ASN B C 1
ATOM 7082 O O . ASN B 1 402 ? -13.578 21.359 -5.953 1 86.44 402 ASN B O 1
ATOM 7086 N N . ALA B 1 403 ? -12.766 19.312 -5.664 1 88.88 403 ALA B N 1
ATOM 7087 C CA . ALA B 1 403 ? -13.992 18.781 -5.082 1 88.88 403 ALA B CA 1
ATOM 7088 C C . ALA B 1 403 ? -13.773 18.359 -3.633 1 88.88 403 ALA B C 1
ATOM 7090 O O . ALA B 1 403 ? -14.656 18.516 -2.789 1 88.88 403 ALA B O 1
ATOM 7091 N N . ALA B 1 404 ? -12.656 17.812 -3.406 1 93.25 404 ALA B N 1
ATOM 7092 C CA . ALA B 1 404 ? -12.242 17.438 -2.057 1 93.25 404 ALA B CA 1
ATOM 7093 C C . ALA B 1 404 ? -10.953 18.172 -1.662 1 93.25 404 ALA B C 1
ATOM 7095 O O . ALA B 1 404 ? -10.164 18.562 -2.525 1 93.25 404 ALA B O 1
ATOM 7096 N N . SER B 1 405 ? -10.828 18.375 -0.35 1 94.88 405 SER B N 1
ATOM 7097 C CA . SER B 1 405 ? -9.641 19.078 0.131 1 94.88 405 SER B CA 1
ATOM 7098 C C . SER B 1 405 ? -9.273 18.641 1.548 1 94.88 405 SER B C 1
ATOM 7100 O O . SER B 1 405 ? -10.07 17.969 2.219 1 94.88 405 SER B O 1
ATOM 7102 N N . THR B 1 406 ? -8.102 18.875 1.911 1 96.75 406 THR B N 1
ATOM 7103 C CA . THR B 1 406 ? -7.621 18.859 3.289 1 96.75 406 THR B CA 1
ATOM 7104 C C . THR B 1 406 ? -6.703 20.047 3.555 1 96.75 406 THR B C 1
ATOM 7106 O O . THR B 1 406 ? -5.84 20.359 2.734 1 96.75 406 THR B O 1
ATOM 7109 N N . TYR B 1 407 ? -6.938 20.688 4.641 1 96.56 407 TYR B N 1
ATOM 7110 C CA . TYR B 1 407 ? -6.117 21.859 4.918 1 96.56 407 TYR B CA 1
ATOM 7111 C C . TYR B 1 407 ? -4.641 21.5 4.969 1 96.56 407 TYR B C 1
ATOM 7113 O O . TYR B 1 407 ? -3.82 22.094 4.266 1 96.56 407 TYR B O 1
ATOM 7121 N N . ARG B 1 408 ? -4.285 20.562 5.805 1 98.06 408 ARG B N 1
ATOM 7122 C CA . ARG B 1 408 ? -2.938 20.031 5.957 1 98.06 408 ARG B CA 1
ATOM 7123 C C . ARG B 1 408 ? -2.98 18.516 6.188 1 98.06 408 ARG B C 1
ATOM 7125 O O . ARG B 1 408 ? -4.035 17.969 6.496 1 98.06 408 ARG B O 1
ATOM 7132 N N . THR B 1 409 ? -1.904 17.828 5.926 1 98.44 409 THR B N 1
ATOM 7133 C CA . THR B 1 409 ? -1.729 16.422 6.266 1 98.44 409 THR B CA 1
ATOM 7134 C C . THR B 1 409 ? -0.395 16.203 6.973 1 98.44 409 THR B C 1
ATOM 7136 O O . THR B 1 409 ? 0.612 16.812 6.621 1 98.44 409 THR B O 1
ATOM 7139 N N . TYR B 1 410 ? -0.453 15.305 7.93 1 98.56 410 TYR B N 1
ATOM 7140 C CA . TYR B 1 410 ? 0.752 14.984 8.688 1 98.56 410 TYR B CA 1
ATOM 7141 C C . TYR B 1 410 ? 0.935 13.477 8.812 1 98.56 410 TYR B C 1
ATOM 7143 O O . TYR B 1 410 ? -0.035 12.719 8.727 1 98.56 410 TYR B O 1
ATOM 7151 N N . ARG B 1 411 ? 2.145 13.109 8.922 1 98.19 411 ARG B N 1
ATOM 7152 C CA . ARG B 1 411 ? 2.5 11.742 9.273 1 98.19 411 ARG B CA 1
ATOM 7153 C C . ARG B 1 411 ? 3.117 11.672 10.664 1 98.19 411 ARG B C 1
ATOM 7155 O O . ARG B 1 411 ? 4.094 12.359 10.953 1 98.19 411 ARG B O 1
ATOM 7162 N N . HIS B 1 412 ? 2.535 10.852 11.539 1 97.56 412 HIS B N 1
ATOM 7163 C CA . HIS B 1 412 ? 3.002 10.688 12.906 1 97.56 412 HIS B CA 1
ATOM 7164 C C . HIS B 1 412 ? 2.641 9.305 13.445 1 97.56 412 HIS B C 1
ATOM 7166 O O . HIS B 1 412 ? 1.708 8.664 12.953 1 97.56 412 HIS B O 1
ATOM 7172 N N . SER B 1 413 ? 3.469 8.875 14.43 1 95.69 413 SER B N 1
ATOM 7173 C CA . SER B 1 413 ? 3.033 7.73 15.227 1 95.69 413 SER B CA 1
ATOM 7174 C C . SER B 1 413 ? 1.854 8.102 16.125 1 95.69 413 SER B C 1
ATOM 7176 O O . SER B 1 413 ? 1.711 9.258 16.516 1 95.69 413 SER B O 1
ATOM 7178 N N . TRP B 1 414 ? 1.05 7.129 16.406 1 97.75 414 TRP B N 1
ATOM 7179 C CA . TRP B 1 414 ? -0.12 7.352 17.25 1 97.75 414 TRP B CA 1
ATOM 7180 C C . TRP B 1 414 ? -0.562 6.059 17.922 1 97.75 414 TRP B C 1
ATOM 7182 O O . TRP B 1 414 ? -0.635 5.008 17.281 1 97.75 414 TRP B O 1
ATOM 7192 N N . VAL B 1 415 ? -0.746 6.125 19.188 1 97.56 415 VAL B N 1
ATOM 7193 C CA . VAL B 1 415 ? -1.363 5.035 19.938 1 97.56 415 VAL B CA 1
ATOM 7194 C C . VAL B 1 415 ? -2.762 5.449 20.391 1 97.56 415 VAL B C 1
ATOM 7196 O O . VAL B 1 415 ? -2.912 6.27 21.297 1 97.56 415 VAL B O 1
ATOM 7199 N N . GLY B 1 416 ? -3.783 4.879 19.781 1 98.38 416 GLY B N 1
ATOM 7200 C CA . GLY B 1 416 ? -5.172 5.164 20.109 1 98.38 416 GLY B CA 1
ATOM 7201 C C . GLY B 1 416 ? -5.781 4.152 21.062 1 98.38 416 GLY B C 1
ATOM 7202 O O . GLY B 1 416 ? -5.762 2.951 20.797 1 98.38 416 GLY B O 1
ATOM 7203 N N . VAL B 1 417 ? -6.348 4.633 22.125 1 98.38 417 VAL B N 1
ATOM 7204 C CA . VAL B 1 417 ? -6.965 3.787 23.141 1 98.38 417 VAL B CA 1
ATOM 7205 C C . VAL B 1 417 ? -8.383 4.277 23.438 1 98.38 417 VAL B C 1
ATOM 7207 O O . VAL B 1 417 ? -8.68 4.68 24.562 1 98.38 417 VAL B O 1
ATOM 7210 N N . PRO B 1 418 ? -9.258 4.148 22.453 1 98.31 418 PRO B N 1
ATOM 7211 C CA . PRO B 1 418 ? -10.609 4.66 22.672 1 98.31 418 PRO B CA 1
ATOM 7212 C C . PRO B 1 418 ? -11.289 4.035 23.891 1 98.31 418 PRO B C 1
ATOM 7214 O O . PRO B 1 418 ? -11.039 2.869 24.219 1 98.31 418 PRO B O 1
ATOM 7217 N N . LYS B 1 419 ? -12.172 4.793 24.5 1 97.25 419 LYS B N 1
ATOM 7218 C CA . LYS B 1 419 ? -12.945 4.293 25.625 1 97.25 419 LYS B CA 1
ATOM 7219 C C . LYS B 1 419 ? -14.211 3.58 25.156 1 97.25 419 LYS B C 1
ATOM 7221 O O . LYS B 1 419 ? -14.859 2.875 25.922 1 97.25 419 LYS B O 1
ATOM 7226 N N . THR B 1 420 ? -14.477 3.729 23.891 1 97.81 420 THR B N 1
ATOM 7227 C CA . THR B 1 420 ? -15.617 3.02 23.328 1 97.81 420 THR B CA 1
ATOM 7228 C C . THR B 1 420 ? -15.336 1.524 23.219 1 97.81 420 THR B C 1
ATOM 7230 O O . THR B 1 420 ? -14.211 1.081 23.484 1 97.81 420 THR B O 1
ATOM 7233 N N . LYS B 1 421 ? -16.406 0.806 22.906 1 98.25 421 LYS B N 1
ATOM 7234 C CA . LYS B 1 421 ? -16.297 -0.629 22.656 1 98.25 421 LYS B CA 1
ATOM 7235 C C . LYS B 1 421 ? -16.25 -0.924 21.172 1 98.25 421 LYS B C 1
ATOM 7237 O O . LYS B 1 421 ? -16.656 -0.092 20.344 1 98.25 421 LYS B O 1
ATOM 7242 N N . PRO B 1 422 ? -15.711 -2.127 20.812 1 98.62 422 PRO B N 1
ATOM 7243 C CA . PRO B 1 422 ? -15.828 -2.514 19.406 1 98.62 422 PRO B CA 1
ATOM 7244 C C . PRO B 1 422 ? -17.281 -2.521 18.906 1 98.62 422 PRO B C 1
ATOM 7246 O O . PRO B 1 422 ? -18.188 -2.92 19.656 1 98.62 422 PRO B O 1
ATOM 7249 N N . SER B 1 423 ? -17.469 -1.978 17.719 1 98.62 423 SER B N 1
ATOM 7250 C CA . SER B 1 423 ? -18.766 -2.043 17.047 1 98.62 423 SER B CA 1
ATOM 7251 C C . SER B 1 423 ? -18.922 -3.344 16.25 1 98.62 423 SER B C 1
ATOM 7253 O O . SER B 1 423 ? -18.047 -3.697 15.461 1 98.62 423 SER B O 1
ATOM 7255 N N . VAL B 1 424 ? -20.047 -4.039 16.469 1 98 424 VAL B N 1
ATOM 7256 C CA . VAL B 1 424 ? -20.203 -5.371 15.891 1 98 424 VAL B CA 1
ATOM 7257 C C . VAL B 1 424 ? -21.578 -5.5 15.258 1 98 424 VAL B C 1
ATOM 7259 O O . VAL B 1 424 ? -22.578 -5.02 15.812 1 98 424 VAL B O 1
ATOM 7262 N N . LYS B 1 425 ? -21.609 -6.074 14.117 1 97.19 425 LYS B N 1
ATOM 7263 C CA . LYS B 1 425 ? -22.844 -6.555 13.484 1 97.19 425 LYS B CA 1
ATOM 7264 C C . LYS B 1 425 ? -22.75 -8.039 13.148 1 97.19 425 LYS B C 1
ATOM 7266 O O . LYS B 1 425 ? -21.734 -8.492 12.617 1 97.19 425 LYS B O 1
ATOM 7271 N N . ALA B 1 426 ? -23.688 -8.789 13.508 1 95.88 426 ALA B N 1
ATOM 7272 C CA . ALA B 1 426 ? -23.766 -10.203 13.172 1 95.88 426 ALA B CA 1
ATOM 7273 C C . ALA B 1 426 ? -24.984 -10.492 12.305 1 95.88 426 ALA B C 1
ATOM 7275 O O . ALA B 1 426 ? -26.078 -10 12.586 1 95.88 426 ALA B O 1
ATOM 7276 N N . CYS B 1 427 ? -24.797 -11.266 11.281 1 93.25 427 CYS B N 1
ATOM 7277 C CA . CYS B 1 427 ? -25.938 -11.586 10.438 1 93.25 427 CYS B CA 1
ATOM 7278 C C . CYS B 1 427 ? -25.75 -12.938 9.75 1 93.25 427 CYS B C 1
ATOM 7280 O O . CYS B 1 427 ? -24.656 -13.508 9.797 1 93.25 427 CYS B O 1
ATOM 7282 N N . ARG B 1 428 ? -26.828 -13.516 9.227 1 89.94 428 ARG B N 1
ATOM 7283 C CA . ARG B 1 428 ? -26.844 -14.703 8.375 1 89.94 428 ARG B CA 1
ATOM 7284 C C . ARG B 1 428 ? -27.562 -14.414 7.055 1 89.94 428 ARG B C 1
ATOM 7286 O O . ARG B 1 428 ? -28.703 -13.93 7.047 1 89.94 428 ARG B O 1
ATOM 7293 N N . PRO B 1 429 ? -26.859 -14.734 5.957 1 80.62 429 PRO B N 1
ATOM 7294 C CA . PRO B 1 429 ? -27.547 -14.531 4.68 1 80.62 429 PRO B CA 1
ATOM 7295 C C . PRO B 1 429 ? -28.797 -15.383 4.539 1 80.62 429 PRO B C 1
ATOM 7297 O O . PRO B 1 429 ? -29.797 -14.93 3.977 1 80.62 429 PRO B O 1
ATOM 7300 N N . THR B 1 430 ? -28.688 -16.656 4.922 1 82.62 430 THR B N 1
ATOM 7301 C CA . THR B 1 430 ? -29.828 -17.547 5.004 1 82.62 430 THR B CA 1
ATOM 7302 C C . THR B 1 430 ? -29.984 -18.109 6.414 1 82.62 430 THR B C 1
ATOM 7304 O O . THR B 1 430 ? -29.016 -18.109 7.188 1 82.62 430 THR B O 1
ATOM 7307 N N . GLU B 1 431 ? -31.219 -18.406 6.793 1 75.94 431 GLU B N 1
ATOM 7308 C CA . GLU B 1 431 ? -31.531 -18.859 8.141 1 75.94 431 GLU B CA 1
ATOM 7309 C C . GLU B 1 431 ? -30.562 -19.953 8.586 1 75.94 431 GLU B C 1
ATOM 7311 O O . GLU B 1 431 ? -30.109 -19.953 9.734 1 75.94 431 GLU B O 1
ATOM 7316 N N . ASP B 1 432 ? -30.203 -20.812 7.75 1 76.31 432 ASP B N 1
ATOM 7317 C CA . ASP B 1 432 ? -29.312 -21.906 8.102 1 76.31 432 ASP B CA 1
ATOM 7318 C C . ASP B 1 432 ? -27.906 -21.672 7.523 1 76.31 432 ASP B C 1
ATOM 7320 O O . ASP B 1 432 ? -27.094 -22.594 7.477 1 76.31 432 ASP B O 1
ATOM 7324 N N . GLY B 1 433 ? -27.719 -20.453 7.238 1 81.56 433 GLY B N 1
ATOM 7325 C CA . GLY B 1 433 ? -26.469 -20.188 6.555 1 81.56 433 GLY B CA 1
ATOM 7326 C C . GLY B 1 433 ? -25.328 -19.828 7.5 1 81.56 433 GLY B C 1
ATOM 7327 O O . GLY B 1 433 ? -25.516 -19.828 8.719 1 81.56 433 GLY B O 1
ATOM 7328 N N . GLU B 1 434 ? -24.156 -19.625 6.996 1 88.62 434 GLU B N 1
ATOM 7329 C CA . GLU B 1 434 ? -22.938 -19.266 7.73 1 88.62 434 GLU B CA 1
ATOM 7330 C C . GLU B 1 434 ? -23.094 -17.922 8.43 1 88.62 434 GLU B C 1
ATOM 7332 O O . GLU B 1 434 ? -23.703 -17 7.883 1 88.62 434 GLU B O 1
ATOM 7337 N N . LEU B 1 435 ? -22.719 -17.859 9.719 1 92.44 435 LEU B N 1
ATOM 7338 C CA . LEU B 1 435 ? -22.688 -16.609 10.461 1 92.44 435 LEU B CA 1
ATOM 7339 C C . LEU B 1 435 ? -21.625 -15.664 9.891 1 92.44 435 LEU B C 1
ATOM 7341 O O . LEU B 1 435 ? -20.5 -16.078 9.609 1 92.44 435 LEU B O 1
ATOM 7345 N N . VAL B 1 436 ? -22.047 -14.484 9.633 1 93.44 436 VAL B N 1
ATOM 7346 C CA . VAL B 1 436 ? -21.109 -13.438 9.234 1 93.44 436 VAL B CA 1
ATOM 7347 C C . VAL B 1 436 ? -21.094 -12.328 10.281 1 93.44 436 VAL B C 1
ATOM 7349 O O . VAL B 1 436 ? -22.141 -11.727 10.562 1 93.44 436 VAL B O 1
ATOM 7352 N N . VAL B 1 437 ? -19.938 -12.07 10.859 1 96.06 437 VAL B N 1
ATOM 7353 C CA . VAL B 1 437 ? -19.781 -11.039 11.883 1 96.06 437 VAL B CA 1
ATOM 7354 C C . VAL B 1 437 ? -18.844 -9.945 11.367 1 96.06 437 VAL B C 1
ATOM 7356 O O . VAL B 1 437 ? -17.75 -10.234 10.859 1 96.06 437 VAL B O 1
ATOM 7359 N N . TYR B 1 438 ? -19.328 -8.727 11.422 1 96.88 438 TYR B N 1
ATOM 7360 C CA . TYR B 1 438 ? -18.531 -7.551 11.125 1 96.88 438 TYR B CA 1
ATOM 7361 C C . TYR B 1 438 ? -18.094 -6.852 12.406 1 96.88 438 TYR B C 1
ATOM 7363 O O . TYR B 1 438 ? -18.922 -6.586 13.289 1 96.88 438 TYR B O 1
ATOM 7371 N N . VAL B 1 439 ? -16.797 -6.559 12.5 1 98.5 439 VAL B N 1
ATOM 7372 C CA . VAL B 1 439 ? -16.344 -5.883 13.703 1 98.5 439 VAL B CA 1
ATOM 7373 C C . VAL B 1 439 ? -15.391 -4.742 13.336 1 98.5 439 VAL B C 1
ATOM 7375 O O . VAL B 1 439 ? -14.555 -4.891 12.445 1 98.5 439 VAL B O 1
ATOM 7378 N N . SER B 1 440 ? -15.547 -3.627 13.938 1 98.5 440 SER B N 1
ATOM 7379 C CA . SER B 1 440 ? -14.672 -2.469 13.828 1 98.5 440 SER B CA 1
ATOM 7380 C C . SER B 1 440 ? -14.547 -1.75 15.172 1 98.5 440 SER B C 1
ATOM 7382 O O . SER B 1 440 ? -15.375 -1.934 16.062 1 98.5 440 SER B O 1
ATOM 7384 N N . TRP B 1 441 ? -13.492 -1.049 15.359 1 98.69 441 TRP B N 1
ATOM 7385 C CA . TRP B 1 441 ? -13.266 -0.253 16.562 1 98.69 441 TRP B CA 1
ATOM 7386 C C . TRP B 1 441 ? -12.617 1.082 16.219 1 98.69 441 TRP B C 1
ATOM 7388 O O . TRP B 1 441 ? -11.391 1.172 16.109 1 98.69 441 TRP B O 1
ATOM 7398 N N . ASN B 1 442 ? -13.398 2.148 16.141 1 98.62 442 ASN B N 1
ATOM 7399 C CA . ASN B 1 442 ? -12.953 3.469 15.711 1 98.62 442 ASN B CA 1
ATOM 7400 C C . ASN B 1 442 ? -11.867 4.027 16.625 1 98.62 442 ASN B C 1
ATOM 7402 O O . ASN B 1 442 ? -12.148 4.395 17.766 1 98.62 442 ASN B O 1
ATOM 7406 N N . GLY B 1 443 ? -10.625 4.031 16.141 1 98.56 443 GLY B N 1
ATOM 7407 C CA . GLY B 1 443 ? -9.539 4.695 16.844 1 98.56 443 GLY B CA 1
ATOM 7408 C C . GLY B 1 443 ? -8.625 3.727 17.578 1 98.56 443 GLY B C 1
ATOM 7409 O O . GLY B 1 443 ? -7.543 4.105 18.016 1 98.56 443 GLY B O 1
ATOM 7410 N N . ALA B 1 444 ? -9.031 2.473 17.703 1 98.56 444 ALA B N 1
ATOM 7411 C CA . ALA B 1 444 ? -8.172 1.509 18.391 1 98.56 444 ALA B CA 1
ATOM 7412 C C . ALA B 1 444 ? -6.98 1.115 17.516 1 98.56 444 ALA B C 1
ATOM 7414 O O . ALA B 1 444 ? -7.152 0.723 16.359 1 98.56 444 ALA B O 1
ATOM 7415 N N . THR B 1 445 ? -5.82 1.233 18.047 1 97.88 445 THR B N 1
ATOM 7416 C CA . THR B 1 445 ? -4.629 0.816 17.312 1 97.88 445 THR B CA 1
ATOM 7417 C C . THR B 1 445 ? -4.02 -0.435 17.938 1 97.88 445 THR B C 1
ATOM 7419 O O . THR B 1 445 ? -4.262 -0.729 19.109 1 97.88 445 THR B O 1
ATOM 7422 N N . GLY B 1 446 ? -3.293 -1.209 17.188 1 95.44 446 GLY B N 1
ATOM 7423 C CA . GLY B 1 446 ? -2.5 -2.322 17.688 1 95.44 446 GLY B CA 1
ATOM 7424 C C . GLY B 1 446 ? -3.281 -3.619 17.781 1 95.44 446 GLY B C 1
ATOM 7425 O O . GLY B 1 446 ? -2.734 -4.652 18.172 1 95.44 446 GLY B O 1
ATOM 7426 N N . VAL B 1 447 ? -4.613 -3.588 17.406 1 97.06 447 VAL B N 1
ATOM 7427 C CA . VAL B 1 447 ? -5.391 -4.82 17.406 1 97.06 447 VAL B CA 1
ATOM 7428 C C . VAL B 1 447 ? -4.809 -5.801 16.391 1 97.06 447 VAL B C 1
ATOM 7430 O O . VAL B 1 447 ? -4.629 -5.453 15.227 1 97.06 447 VAL B O 1
ATOM 7433 N N . GLN B 1 448 ? -4.543 -6.984 16.844 1 95.56 448 GLN B N 1
ATOM 7434 C CA . GLN B 1 448 ? -3.922 -7.977 15.969 1 95.56 448 GLN B CA 1
ATOM 7435 C C . GLN B 1 448 ? -4.957 -8.953 15.422 1 95.56 448 GLN B C 1
ATOM 7437 O O . GLN B 1 448 ? -4.824 -9.445 14.297 1 95.56 448 GLN B O 1
ATOM 7442 N N . SER B 1 449 ? -5.91 -9.328 16.234 1 97.75 449 SER B N 1
ATOM 7443 C CA . SER B 1 449 ? -6.957 -10.266 15.844 1 97.75 449 SER B CA 1
ATOM 7444 C C . SER B 1 449 ? -8.227 -10.039 16.656 1 97.75 449 SER B C 1
ATOM 7446 O O . SER B 1 449 ? -8.25 -9.219 17.578 1 97.75 449 SER B O 1
ATOM 7448 N N . TRP B 1 450 ? -9.281 -10.719 16.266 1 98.31 450 TRP B N 1
ATOM 7449 C CA . TRP B 1 450 ? -10.586 -10.672 16.938 1 98.31 450 TRP B CA 1
ATOM 7450 C C . TRP B 1 450 ? -11.031 -12.07 17.359 1 98.31 450 TRP B C 1
ATOM 7452 O O . TRP B 1 450 ? -10.984 -13.008 16.562 1 98.31 450 TRP B O 1
ATOM 7462 N N . LYS B 1 451 ? -11.406 -12.219 18.562 1 98.19 451 LYS B N 1
ATOM 7463 C CA . LYS B 1 451 ? -12 -13.461 19.047 1 98.19 451 LYS B CA 1
ATOM 7464 C C . LYS B 1 451 ? -13.523 -13.375 19.062 1 98.19 451 LYS B C 1
ATOM 7466 O O . LYS B 1 451 ? -14.086 -12.445 19.656 1 98.19 451 LYS B O 1
ATOM 7471 N N . LEU B 1 452 ? -14.125 -14.273 18.469 1 97.69 452 LEU B N 1
ATOM 7472 C CA . LEU B 1 452 ? -15.586 -14.375 18.469 1 97.69 452 LEU B CA 1
ATOM 7473 C C . LEU B 1 452 ? -16.062 -15.352 19.531 1 97.69 452 LEU B C 1
ATOM 7475 O O . LEU B 1 452 ? -15.602 -16.484 19.594 1 97.69 452 LEU B O 1
ATOM 7479 N N . PHE B 1 453 ? -16.984 -14.875 20.359 1 97 453 PHE B N 1
ATOM 7480 C CA . PHE B 1 453 ? -17.578 -15.695 21.406 1 97 453 PHE B CA 1
ATOM 7481 C C . PHE B 1 453 ? -19.078 -15.844 21.172 1 97 453 PHE B C 1
ATOM 7483 O O . PHE B 1 453 ? -19.75 -14.883 20.797 1 97 453 PHE B O 1
ATOM 7490 N N . ALA B 1 454 ? -19.484 -17.031 21.422 1 95.56 454 ALA B N 1
ATOM 7491 C CA . ALA B 1 454 ? -20.922 -17.234 21.609 1 95.56 454 ALA B CA 1
ATOM 7492 C C . ALA B 1 454 ? -21.328 -16.969 23.047 1 95.56 454 ALA B C 1
ATOM 7494 O O . ALA B 1 454 ? -20.609 -17.359 23.984 1 95.56 454 ALA B O 1
ATOM 7495 N N . SER B 1 455 ? -22.391 -16.203 23.172 1 93.75 455 SER B N 1
ATOM 7496 C CA . SER B 1 455 ? -22.891 -15.922 24.516 1 93.75 455 SER B CA 1
ATOM 7497 C C . SER B 1 455 ? -24.156 -16.719 24.812 1 93.75 455 SER B C 1
ATOM 7499 O O . SER B 1 455 ? -25.125 -16.688 24.062 1 93.75 455 SER B O 1
ATOM 7501 N N . SER B 1 456 ? -24.109 -17.438 25.953 1 90.5 456 SER B N 1
ATOM 7502 C CA . SER B 1 456 ? -25.297 -18.156 26.391 1 90.5 456 SER B CA 1
ATOM 7503 C C . SER B 1 456 ? -26.25 -17.219 27.141 1 90.5 456 SER B C 1
ATOM 7505 O O . SER B 1 456 ? -25.922 -16.062 27.391 1 90.5 456 SER B O 1
ATOM 7507 N N . ASP B 1 457 ? -27.438 -17.812 27.453 1 87.81 457 ASP B N 1
ATOM 7508 C CA . ASP B 1 457 ? -28.453 -17.031 28.172 1 87.81 457 ASP B CA 1
ATOM 7509 C C . ASP B 1 457 ? -27.984 -16.688 29.594 1 87.81 457 ASP B C 1
ATOM 7511 O O . ASP B 1 457 ? -28.391 -15.68 30.156 1 87.81 457 ASP B O 1
ATOM 7515 N N . ASP B 1 458 ? -27.125 -17.516 30.109 1 87.94 458 ASP B N 1
ATOM 7516 C CA . ASP B 1 458 ? -26.625 -17.281 31.469 1 87.94 458 ASP B CA 1
ATOM 7517 C C . ASP B 1 458 ? -25.422 -16.344 31.453 1 87.94 458 ASP B C 1
ATOM 7519 O O . ASP B 1 458 ? -24.844 -16.047 32.5 1 87.94 458 ASP B O 1
ATOM 7523 N N . GLY B 1 459 ? -25.031 -15.969 30.281 1 85.44 459 GLY B N 1
ATOM 7524 C CA . GLY B 1 459 ? -23.938 -15.008 30.172 1 85.44 459 GLY B CA 1
ATOM 7525 C C . GLY B 1 459 ? -22.578 -15.664 29.969 1 85.44 459 GLY B C 1
ATOM 7526 O O . GLY B 1 459 ? -21.562 -14.977 29.922 1 85.44 459 GLY B O 1
ATOM 7527 N N . GLU B 1 460 ? -22.547 -16.953 29.906 1 92.44 460 GLU B N 1
ATOM 7528 C CA . GLU B 1 460 ? -21.281 -17.656 29.688 1 92.44 460 GLU B CA 1
ATOM 7529 C C . GLU B 1 460 ? -20.812 -17.484 28.25 1 92.44 460 GLU B C 1
ATOM 7531 O O . GLU B 1 460 ? -21.609 -17.547 27.312 1 92.44 460 GLU B O 1
ATOM 7536 N N . LEU B 1 461 ? -19.484 -17.188 28.109 1 94.44 461 LEU B N 1
ATOM 7537 C CA . LEU B 1 461 ? -18.891 -16.984 26.781 1 94.44 461 LEU B CA 1
ATOM 7538 C C . LEU B 1 461 ? -18.094 -18.203 26.344 1 94.44 461 LEU B C 1
ATOM 7540 O O . LEU B 1 461 ? -17.266 -18.719 27.109 1 94.44 461 LEU B O 1
ATOM 7544 N N . GLU B 1 462 ? -18.406 -18.656 25.188 1 95.12 462 GLU B N 1
ATOM 7545 C CA . GLU B 1 462 ? -17.656 -19.734 24.578 1 95.12 462 GLU B CA 1
ATOM 7546 C C . GLU B 1 462 ? -16.938 -19.266 23.312 1 95.12 462 GLU B C 1
ATOM 7548 O O . GLU B 1 462 ? -17.562 -18.734 22.391 1 95.12 462 GLU B O 1
ATOM 7553 N N . GLU B 1 463 ? -15.672 -19.484 23.266 1 95.5 463 GLU B N 1
ATOM 7554 C CA . GLU B 1 463 ? -14.891 -19.047 22.109 1 95.5 463 GLU B CA 1
ATOM 7555 C C . GLU B 1 463 ? -15.219 -19.875 20.875 1 95.5 463 GLU B C 1
ATOM 7557 O O . GLU B 1 463 ? -15.242 -21.109 20.938 1 95.5 463 GLU B O 1
ATOM 7562 N N . ILE B 1 464 ? -15.516 -19.25 19.766 1 94.81 464 ILE B N 1
ATOM 7563 C CA . ILE B 1 464 ? -15.844 -19.891 18.5 1 94.81 464 ILE B CA 1
ATOM 7564 C C . ILE B 1 464 ? -14.617 -19.875 17.578 1 94.81 464 ILE B C 1
ATOM 7566 O O . ILE B 1 464 ? -14.242 -20.906 17.031 1 94.81 464 ILE B O 1
ATOM 7570 N N . LYS B 1 465 ? -14.055 -18.688 17.375 1 95.06 465 LYS B N 1
ATOM 7571 C CA . LYS B 1 465 ? -13.031 -18.5 16.359 1 95.06 465 LYS B CA 1
ATOM 7572 C C . LYS B 1 465 ? -12.195 -17.266 16.656 1 95.06 465 LYS B C 1
ATOM 7574 O O . LYS B 1 465 ? -12.68 -16.297 17.25 1 95.06 465 LYS B O 1
ATOM 7579 N N . THR B 1 466 ? -10.922 -17.297 16.328 1 96.38 466 THR B N 1
ATOM 7580 C CA . THR B 1 466 ? -10.047 -16.125 16.297 1 96.38 466 THR B CA 1
ATOM 7581 C C . THR B 1 466 ? -9.703 -15.75 14.859 1 96.38 466 THR B C 1
ATOM 7583 O O . THR B 1 466 ? -9.266 -16.609 14.078 1 96.38 466 THR B O 1
ATOM 7586 N N . GLU B 1 467 ? -10.023 -14.57 14.5 1 96.25 467 GLU B N 1
ATOM 7587 C CA . GLU B 1 467 ? -9.789 -14.062 13.156 1 96.25 467 GLU B CA 1
ATOM 7588 C C . GLU B 1 467 ? -8.766 -12.93 13.156 1 96.25 467 GLU B C 1
ATOM 7590 O O . GLU B 1 467 ? -8.906 -11.961 13.906 1 96.25 467 GLU B O 1
ATOM 7595 N N . PRO B 1 468 ? -7.648 -13.047 12.336 1 95.19 468 PRO B N 1
ATOM 7596 C CA . PRO B 1 468 ? -6.719 -11.922 12.25 1 95.19 468 PRO B CA 1
ATOM 7597 C C . PRO B 1 468 ? -7.395 -10.625 11.797 1 95.19 468 PRO B C 1
ATOM 7599 O O . PRO B 1 468 ? -8.281 -10.664 10.938 1 95.19 468 PRO B O 1
ATOM 7602 N N . ARG B 1 469 ? -6.965 -9.539 12.375 1 96.06 469 ARG B N 1
ATOM 7603 C CA . ARG B 1 469 ? -7.488 -8.242 11.953 1 96.06 469 ARG B CA 1
ATOM 7604 C C . ARG B 1 469 ? -7.199 -7.992 10.477 1 96.06 469 ARG B C 1
ATOM 7606 O O . ARG B 1 469 ? -6.07 -8.188 10.016 1 96.06 469 ARG B O 1
ATOM 7613 N N . ASN B 1 470 ? -8.203 -7.578 9.805 1 93.94 470 ASN B N 1
ATOM 7614 C CA . ASN B 1 470 ? -8.055 -7.184 8.414 1 93.94 470 ASN B CA 1
ATOM 7615 C C . ASN B 1 470 ? -8.758 -5.863 8.117 1 93.94 470 ASN B C 1
ATOM 7617 O O . ASN B 1 470 ? -9.938 -5.852 7.762 1 93.94 470 ASN B O 1
ATOM 7621 N N . GLY B 1 471 ? -7.93 -4.77 8.211 1 92.12 471 GLY B N 1
ATOM 7622 C CA . GLY B 1 471 ? -8.453 -3.443 7.918 1 92.12 471 GLY B CA 1
ATOM 7623 C C . GLY B 1 471 ? -9.258 -2.855 9.07 1 92.12 471 GLY B C 1
ATOM 7624 O O . GLY B 1 471 ? -9.156 -3.322 10.203 1 92.12 471 GLY B O 1
ATOM 7625 N N . PHE B 1 472 ? -9.953 -1.759 8.805 1 96.62 472 PHE B N 1
ATOM 7626 C CA . PHE B 1 472 ? -10.781 -1.074 9.789 1 96.62 472 PHE B CA 1
ATOM 7627 C C . PHE B 1 472 ? -11.914 -1.974 10.266 1 96.62 472 PHE B C 1
ATOM 7629 O O . PHE B 1 472 ? -12.234 -2.008 11.453 1 96.62 472 PHE B O 1
ATOM 7636 N N . GLU B 1 473 ? -12.547 -2.602 9.312 1 97.19 473 GLU B N 1
ATOM 7637 C CA . GLU B 1 473 ? -13.562 -3.604 9.617 1 97.19 473 GLU B CA 1
ATOM 7638 C C . GLU B 1 473 ? -13.109 -5 9.203 1 97.19 473 GLU B C 1
ATOM 7640 O O . GLU B 1 473 ? -12.727 -5.215 8.047 1 97.19 473 GLU B O 1
ATOM 7645 N N . THR B 1 474 ? -13.125 -5.926 10.117 1 97.12 474 THR B N 1
ATOM 7646 C CA . THR B 1 474 ? -12.789 -7.324 9.867 1 97.12 474 THR B CA 1
ATOM 7647 C C . THR B 1 474 ? -14.055 -8.172 9.789 1 97.12 474 THR B C 1
ATOM 7649 O O . THR B 1 474 ? -14.977 -7.996 10.578 1 97.12 474 THR B O 1
ATOM 7652 N N . ILE B 1 475 ? -14.117 -9.062 8.875 1 94.06 475 ILE B N 1
ATOM 7653 C CA . ILE B 1 475 ? -15.219 -10.008 8.734 1 94.06 475 ILE B CA 1
ATOM 7654 C C . ILE B 1 475 ? -14.828 -11.352 9.328 1 94.06 475 ILE B C 1
ATOM 7656 O O . ILE B 1 475 ? -13.773 -11.898 9.008 1 94.06 475 ILE B O 1
ATOM 7660 N N . VAL B 1 476 ? -15.609 -11.812 10.211 1 94.12 476 VAL B N 1
ATOM 7661 C CA . VAL B 1 476 ? -15.43 -13.133 10.82 1 94.12 476 VAL B CA 1
ATOM 7662 C C . VAL B 1 476 ? -16.562 -14.055 10.398 1 94.12 476 VAL B C 1
ATOM 7664 O O . VAL B 1 476 ? -17.734 -13.734 10.602 1 94.12 476 VAL B O 1
ATOM 7667 N N . ARG B 1 477 ? -16.234 -15.164 9.836 1 91.56 477 ARG B N 1
ATOM 7668 C CA . ARG B 1 477 ? -17.234 -16.156 9.422 1 91.56 477 ARG B CA 1
ATOM 7669 C C . ARG B 1 477 ? -17.156 -17.406 10.281 1 91.56 477 ARG B C 1
ATOM 7671 O O . ARG B 1 477 ? -16.062 -17.844 10.648 1 91.56 477 ARG B O 1
ATOM 7678 N N . ALA B 1 478 ? -18.25 -17.859 10.641 1 91.44 478 ALA B N 1
ATOM 7679 C CA . ALA B 1 478 ? -18.297 -19.078 11.461 1 91.44 478 ALA B CA 1
ATOM 7680 C C . ALA B 1 478 ? -19.516 -19.922 11.117 1 91.44 478 ALA B C 1
ATOM 7682 O O . ALA B 1 478 ? -20.594 -19.391 10.844 1 91.44 478 ALA B O 1
ATOM 7683 N N . GLU B 1 479 ? -19.25 -21.219 11.172 1 86.69 479 GLU B N 1
ATOM 7684 C CA . GLU B 1 479 ? -20.359 -22.156 10.969 1 86.69 479 GLU B CA 1
ATOM 7685 C C . GLU B 1 479 ? -20.969 -22.594 12.297 1 86.69 479 GLU B C 1
ATOM 7687 O O . GLU B 1 479 ? -20.266 -22.656 13.312 1 86.69 479 GLU B O 1
ATOM 7692 N N . ASN B 1 480 ? -22.25 -22.938 12.203 1 73.19 480 ASN B N 1
ATOM 7693 C CA . ASN B 1 480 ? -22.969 -23.594 13.289 1 73.19 480 ASN B CA 1
ATOM 7694 C C . ASN B 1 480 ? -22.797 -22.844 14.609 1 73.19 480 ASN B C 1
ATOM 7696 O O . ASN B 1 480 ? -22.5 -23.453 15.641 1 73.19 480 ASN B O 1
ATOM 7700 N N . ALA B 1 481 ? -22.984 -21.562 14.422 1 74.69 481 ALA B N 1
ATOM 7701 C CA . ALA B 1 481 ? -22.812 -20.734 15.617 1 74.69 481 ALA B CA 1
ATOM 7702 C C . ALA B 1 481 ? -24.172 -20.344 16.188 1 74.69 481 ALA B C 1
ATOM 7704 O O . ALA B 1 481 ? -25.203 -20.484 15.531 1 74.69 481 ALA B O 1
ATOM 7705 N N . GLY B 1 482 ? -24.359 -20.062 17.5 1 83.62 482 GLY B N 1
ATOM 7706 C CA . GLY B 1 482 ? -25.547 -19.625 18.219 1 83.62 482 GLY B CA 1
ATOM 7707 C C . GLY B 1 482 ? -26.109 -18.312 17.703 1 83.62 482 GLY B C 1
ATOM 7708 O O . GLY B 1 482 ? -25.969 -18 16.516 1 83.62 482 GLY B O 1
ATOM 7709 N N . ASP B 1 483 ? -26.844 -17.578 18.609 1 90.25 483 ASP B N 1
ATOM 7710 C CA . ASP B 1 483 ? -27.562 -16.391 18.141 1 90.25 483 ASP B CA 1
ATOM 7711 C C . ASP B 1 483 ? -27.078 -15.133 18.844 1 90.25 483 ASP B C 1
ATOM 7713 O O . ASP B 1 483 ? -27.438 -14.016 18.453 1 90.25 483 ASP B O 1
ATOM 7717 N N . LYS B 1 484 ? -26.312 -15.305 19.828 1 95.19 484 LYS B N 1
ATOM 7718 C CA . LYS B 1 484 ? -25.766 -14.172 20.562 1 95.19 484 LYS B CA 1
ATOM 7719 C C . LYS B 1 484 ? -24.234 -14.227 20.594 1 95.19 484 LYS B C 1
ATOM 7721 O O . LYS B 1 484 ? -23.641 -15.273 20.859 1 95.19 484 LYS B O 1
ATOM 7726 N N . PHE B 1 485 ? -23.656 -13.008 20.328 1 96.44 485 PHE B N 1
ATOM 7727 C CA . PHE B 1 485 ? -22.203 -13.055 20.156 1 96.44 485 PHE B CA 1
ATOM 7728 C C . PHE B 1 485 ? -21.531 -11.852 20.797 1 96.44 485 PHE B C 1
ATOM 7730 O O . PHE B 1 485 ? -22.156 -10.797 20.953 1 96.44 485 PHE B O 1
ATOM 7737 N N . VAL B 1 486 ? -20.344 -12.008 21.234 1 97.38 486 VAL B N 1
ATOM 7738 C CA . VAL B 1 486 ? -19.422 -10.984 21.703 1 97.38 486 VAL B CA 1
ATOM 7739 C C . VAL B 1 486 ? -18.094 -11.109 20.969 1 97.38 486 VAL B C 1
ATOM 7741 O O . VAL B 1 486 ? -17.641 -12.219 20.672 1 97.38 486 VAL B O 1
ATOM 7744 N N . VAL B 1 487 ? -17.547 -10.047 20.516 1 98.31 487 VAL B N 1
ATOM 7745 C CA . VAL B 1 487 ? -16.219 -10.055 19.891 1 98.31 487 VAL B CA 1
ATOM 7746 C C . VAL B 1 487 ? -15.219 -9.328 20.781 1 98.31 487 VAL B C 1
ATOM 7748 O O . VAL B 1 487 ? -15.531 -8.273 21.344 1 98.31 487 VAL B O 1
ATOM 7751 N N . ALA B 1 488 ? -14.062 -9.906 20.953 1 98.62 488 ALA B N 1
ATOM 7752 C CA . ALA B 1 488 ? -13.016 -9.328 21.797 1 98.62 488 ALA B CA 1
ATOM 7753 C C . ALA B 1 488 ? -11.742 -9.07 21 1 98.62 488 ALA B C 1
ATOM 7755 O O . ALA B 1 488 ? -11.359 -9.883 20.156 1 98.62 488 ALA B O 1
ATOM 7756 N N . ALA B 1 489 ? -11.148 -7.984 21.297 1 98.56 489 ALA B N 1
ATOM 7757 C CA . ALA B 1 489 ? -9.891 -7.641 20.656 1 98.56 489 ALA B CA 1
ATOM 7758 C C . ALA B 1 489 ? -8.727 -8.414 21.266 1 98.56 489 ALA B C 1
ATOM 7760 O O . ALA B 1 489 ? -8.695 -8.648 22.469 1 98.56 489 ALA B O 1
ATOM 7761 N N . VAL B 1 490 ? -7.793 -8.805 20.406 1 97.94 490 VAL B N 1
ATOM 7762 C CA . VAL B 1 490 ? -6.539 -9.422 20.828 1 97.94 490 VAL B CA 1
ATOM 7763 C C . VAL B 1 490 ? -5.363 -8.539 20.391 1 97.94 490 VAL B C 1
ATOM 7765 O O . VAL B 1 490 ? -5.242 -8.188 19.219 1 97.94 490 VAL B O 1
ATOM 7768 N N . GLY B 1 491 ? -4.555 -8.219 21.406 1 94.62 491 GLY B N 1
ATOM 7769 C CA . GLY B 1 491 ? -3.369 -7.422 21.125 1 94.62 491 GLY B CA 1
ATOM 7770 C C . GLY B 1 491 ? -3.586 -5.934 21.312 1 94.62 491 GLY B C 1
ATOM 7771 O O . GLY B 1 491 ? -4.727 -5.477 21.406 1 94.62 491 GLY B O 1
ATOM 7772 N N . GLY B 1 492 ? -2.461 -5.172 21.344 1 91.69 492 GLY B N 1
ATOM 7773 C CA . GLY B 1 492 ? -2.504 -3.723 21.438 1 91.69 492 GLY B CA 1
ATOM 7774 C C . GLY B 1 492 ? -2.752 -3.227 22.844 1 91.69 492 GLY B C 1
ATOM 7775 O O . GLY B 1 492 ? -2.865 -4.023 23.781 1 91.69 492 GLY B O 1
ATOM 7776 N N . PRO B 1 493 ? -2.891 -1.921 22.953 1 93.88 493 PRO B N 1
ATOM 7777 C CA . PRO B 1 493 ? -3.074 -1.312 24.266 1 93.88 493 PRO B CA 1
ATOM 7778 C C . PRO B 1 493 ? -4.449 -1.607 24.859 1 93.88 493 PRO B C 1
ATOM 7780 O O . PRO B 1 493 ? -4.609 -1.582 26.094 1 93.88 493 PRO B O 1
ATOM 7783 N N . ASN B 1 494 ? -5.406 -1.889 24.047 1 95.81 494 ASN B N 1
ATOM 7784 C CA . ASN B 1 494 ? -6.754 -2.209 24.5 1 95.81 494 ASN B CA 1
ATOM 7785 C C . ASN B 1 494 ? -7.027 -3.709 24.438 1 95.81 494 ASN B C 1
ATOM 7787 O O . ASN B 1 494 ? -8.172 -4.125 24.25 1 95.81 494 ASN B O 1
ATOM 7791 N N . ASP B 1 495 ? -6.016 -4.484 24.625 1 97.12 495 ASP B N 1
ATOM 7792 C CA . ASP B 1 495 ? -6.141 -5.938 24.562 1 97.12 495 ASP B CA 1
ATOM 7793 C C . ASP B 1 495 ? -7.266 -6.434 25.469 1 97.12 495 ASP B C 1
ATOM 7795 O O . ASP B 1 495 ? -7.371 -6.012 26.625 1 97.12 495 ASP B O 1
ATOM 7799 N N . GLY B 1 496 ? -8.07 -7.25 24.969 1 97.12 496 GLY B N 1
ATOM 7800 C CA . GLY B 1 496 ? -9.148 -7.848 25.734 1 97.12 496 GLY B CA 1
ATOM 7801 C C . GLY B 1 496 ? -10.438 -7.051 25.688 1 97.12 496 GLY B C 1
ATOM 7802 O O . GLY B 1 496 ? -11.469 -7.492 26.203 1 97.12 496 GLY B O 1
ATOM 7803 N N . GLY B 1 497 ? -10.414 -5.793 25.078 1 97.81 497 GLY B N 1
ATOM 7804 C CA . GLY B 1 497 ? -11.648 -5.035 24.922 1 97.81 497 GLY B CA 1
ATOM 7805 C C . GLY B 1 497 ? -12.742 -5.82 24.219 1 97.81 497 GLY B C 1
ATOM 7806 O O . GLY B 1 497 ? -12.5 -6.469 23.203 1 97.81 497 GLY B O 1
ATOM 7807 N N . LYS B 1 498 ? -14 -5.738 24.766 1 98.06 498 LYS B N 1
ATOM 7808 C CA . LYS B 1 498 ? -15.102 -6.551 24.25 1 98.06 498 LYS B CA 1
ATOM 7809 C C . LYS B 1 498 ? -16.25 -5.676 23.75 1 98.06 498 LYS B C 1
ATOM 7811 O O . LYS B 1 498 ? -16.484 -4.594 24.297 1 98.06 498 LYS B O 1
ATOM 7816 N N . SER B 1 499 ? -16.891 -6.195 22.797 1 98.44 499 SER B N 1
ATOM 7817 C CA . SER B 1 499 ? -18.109 -5.555 22.328 1 98.44 499 SER B CA 1
ATOM 7818 C C . SER B 1 499 ? -19.281 -5.832 23.281 1 98.44 499 SER B C 1
ATOM 7820 O O . SER B 1 499 ? -19.156 -6.648 24.188 1 98.44 499 SER B O 1
ATOM 7822 N N . ASP B 1 500 ? -20.391 -5.078 23.062 1 97.19 500 ASP B N 1
ATOM 7823 C CA . ASP B 1 500 ? -21.672 -5.496 23.641 1 97.19 500 ASP B CA 1
ATOM 7824 C C . ASP B 1 500 ? -22.141 -6.812 23.031 1 97.19 500 ASP B C 1
ATOM 7826 O O . ASP B 1 500 ? -21.609 -7.25 22.016 1 97.19 500 ASP B O 1
ATOM 7830 N N . ILE B 1 501 ? -23.047 -7.477 23.734 1 96.56 501 ILE B N 1
ATOM 7831 C CA . ILE B 1 501 ? -23.656 -8.664 23.156 1 96.56 501 ILE B CA 1
ATOM 7832 C C . ILE B 1 501 ? -24.5 -8.266 21.938 1 96.56 501 ILE B C 1
ATOM 7834 O O . ILE B 1 501 ? -25.281 -7.312 22.016 1 96.56 501 ILE B O 1
ATOM 7838 N N . VAL B 1 502 ? -24.281 -8.93 20.844 1 96.25 502 VAL B N 1
ATOM 7839 C CA . VAL B 1 502 ? -25.062 -8.672 19.641 1 96.25 502 VAL B CA 1
ATOM 7840 C C . VAL B 1 502 ? -25.828 -9.922 19.25 1 96.25 502 VAL B C 1
ATOM 7842 O O . VAL B 1 502 ? -25.328 -11.047 19.406 1 96.25 502 VAL B O 1
ATOM 7845 N N . THR B 1 503 ? -27.062 -9.703 18.797 1 94.44 503 THR B N 1
ATOM 7846 C CA . THR B 1 503 ? -27.891 -10.797 18.297 1 94.44 503 THR B CA 1
ATOM 7847 C C . THR B 1 503 ? -27.875 -10.844 16.781 1 94.44 503 THR B C 1
ATOM 7849 O O . THR B 1 503 ? -27.781 -9.805 16.125 1 94.44 503 THR B O 1
ATOM 7852 N N . VAL B 1 504 ? -27.953 -12.055 16.281 1 92.5 504 VAL B N 1
ATOM 7853 C CA . VAL B 1 504 ? -27.922 -12.242 14.836 1 92.5 504 VAL B CA 1
ATOM 7854 C C . VAL B 1 504 ? -29.125 -11.555 14.203 1 92.5 504 VAL B C 1
ATOM 7856 O O . VAL B 1 504 ? -30.25 -11.68 14.703 1 92.5 504 VAL B O 1
ATOM 7859 N N . GLY B 1 505 ? -28.859 -10.734 13.203 1 88.19 505 GLY B N 1
ATOM 7860 C CA . GLY B 1 505 ? -29.922 -10.086 12.438 1 88.19 505 GLY B CA 1
ATOM 7861 C C . GLY B 1 505 ? -29.844 -10.383 10.953 1 88.19 505 GLY B C 1
ATOM 7862 O O . GLY B 1 505 ? -29.266 -11.398 10.547 1 88.19 505 GLY B O 1
ATOM 7863 N N . SER B 1 506 ? -30.594 -9.594 10.094 1 83.06 506 SER B N 1
ATOM 7864 C CA . SER B 1 506 ? -30.562 -9.734 8.641 1 83.06 506 SER B CA 1
ATOM 7865 C C . SER B 1 506 ? -29.328 -9.086 8.047 1 83.06 506 SER B C 1
ATOM 7867 O O . SER B 1 506 ? -28.891 -8.023 8.5 1 83.06 506 SER B O 1
ATOM 7869 N N . CYS B 1 507 ? -28.812 -9.914 7.109 1 83.38 507 CYS B N 1
ATOM 7870 C CA . CYS B 1 507 ? -27.688 -9.32 6.391 1 83.38 507 CYS B CA 1
ATOM 7871 C C . CYS B 1 507 ? -28.172 -8.25 5.41 1 83.38 507 CYS B C 1
ATOM 7873 O O . CYS B 1 507 ? -29.25 -8.375 4.84 1 83.38 507 CYS B O 1
ATOM 7875 N N . ASN B 1 508 ? -27.641 -7.047 5.422 1 67.69 508 ASN B N 1
ATOM 7876 C CA . ASN B 1 508 ? -28.031 -6.027 4.453 1 67.69 508 ASN B CA 1
ATOM 7877 C C . ASN B 1 508 ? -27.484 -6.348 3.061 1 67.69 508 ASN B C 1
ATOM 7879 O O . ASN B 1 508 ? -26.469 -7.016 2.924 1 67.69 508 ASN B O 1
#

pLDDT: mean 91.05, std 17.52, range [18.73, 98.88]

Organism: Coccidioides immitis (strain RS) (NCBI:txid246410)

InterPro domains:
  IPR039535 Arylsulfotransferase-like [PF14269] (98-399)
  IPR053143 Arylsulfate Sulfotransferase [PTHR35340] (31-479)

Radius of gyration: 34.73 Å; Cα contacts (8 Å, |Δi|>4): 2751; chains: 2; bounding box: 86×120×100 Å